Protein AF-0000000076523406 (afdb_homodimer)

Sequence (1336 aa):
MAYAMLATLPPVYGLYSSMCASFFYFFLGSSRHLSLGTLAILSLLVGGCLDRNVTQSLLFSNLSIESSSSMNDSDNIADRVFLASSLAMTVGIMQLIMGFLRLGFLTRLLSRPMLAGFTVGSSVYVGISQLFVVFGLQLKKHTGIFNAPLNFYSICANLPNANWVTLGLSVSCMAVLYVFQLFINPPLRRRIKVPVPVELLVIITSGLISQYLQLRNIYGVRVVGVVPTGFPEPTVPRLSIAGGVIGDAFVIALIGFSLSYSLASFYAYKEGYSVDPNQELVAYGITNVSSSFFTTYPVGASISRTALVVTMGGKSQIVGLVASIIVLLVVFFAGPLFYDVPNCCLSAIILVALRGMVAQLLELPILWRYSIWDFASWVVTFTATVFLDVLYGLIIGVAFSAIVVFVRSQFSKAFAIGRFDSTEFFKPNDIYTACDEDPKVKVIRYEGGLFYAGAELFASSVIDAAGFDPRSIAFRKKRLDGVVKEADAVLASKASEYNSNLLDQEDTRSSSLPLEGRYLLFLHYFKAHLEGGKYTSEGTKAPIGRGSRRGCSCACRNCKHSMSRLEAMNKKQEALNQLSNLLSSVPLTHVILDCSAWTYVDIVGATTLEALIADYNEVGIEVYLASPSRAVHKSLIRSGLLEKFDHSIVYVSVYDAYASSQQLRHQFMAYAMLATLPPVYGLYSSMCASFFYFFLGSSRHLSLGTLAILSLLVGGCLDRNVTQSLLFSNLSIESSSSMNDSDNIADRVFLASSLAMTVGIMQLIMGFLRLGFLTRLLSRPMLAGFTVGSSVYVGISQLFVVFGLQLKKHTGIFNAPLNFYSICANLPNANWVTLGLSVSCMAVLYVFQLFINPPLRRRIKVPVPVELLVIITSGLISQYLQLRNIYGVRVVGVVPTGFPEPTVPRLSIAGGVIGDAFVIALIGFSLSYSLASFYAYKEGYSVDPNQELVAYGITNVSSSFFTTYPVGASISRTALVVTMGGKSQIVGLVASIIVLLVVFFAGPLFYDVPNCCLSAIILVALRGMVAQLLELPILWRYSIWDFASWVVTFTATVFLDVLYGLIIGVAFSAIVVFVRSQFSKAFAIGRFDSTEFFKPNDIYTACDEDPKVKVIRYEGGLFYAGAELFASSVIDAAGFDPRSIAFRKKRLDGVVKEADAVLASKASEYNSNLLDQEDTRSSSLPLEGRYLLFLHYFKAHLEGGKYTSEGTKAPIGRGSRRGCSCACRNCKHSMSRLEAMNKKQEALNQLSNLLSSVPLTHVILDCSAWTYVDIVGATTLEALIADYNEVGIEVYLASPSRAVHKSLIRSGLLEKFDHSIVYVSVYDAYASSQQLRHQF

pLDDT: mean 79.84, std 20.19, range [18.28, 97.69]

Solvent-accessible surface area (backbone atoms only — not comparable to full-atom values): 68737 Å² total; per-residue (Å²): 65,50,44,17,45,51,29,69,40,65,36,61,41,24,49,47,24,25,25,37,27,15,42,47,30,50,78,46,47,69,47,39,50,63,38,41,15,66,27,65,71,54,18,40,54,48,16,54,51,46,55,59,52,49,52,47,50,51,52,54,53,57,66,66,64,88,69,82,87,70,73,47,74,62,58,59,49,52,52,47,43,47,49,35,6,22,44,6,29,50,19,8,49,51,26,34,52,36,21,75,67,55,47,42,62,59,49,34,59,58,36,67,46,28,49,40,17,38,44,34,20,46,47,51,52,52,49,53,61,36,46,36,49,30,31,49,46,91,68,86,77,60,80,60,73,39,24,51,62,50,44,50,47,52,49,65,72,43,51,87,68,38,38,65,66,35,34,51,51,17,53,50,45,35,49,52,51,50,48,37,60,68,61,47,44,60,62,42,45,74,71,38,79,64,76,75,64,59,66,58,50,50,48,52,50,45,12,50,51,28,56,73,67,37,32,49,80,73,70,64,38,60,47,64,38,89,40,77,64,50,79,66,68,75,40,85,51,57,66,82,58,39,76,83,42,46,70,58,26,51,53,49,33,50,51,35,46,38,54,29,47,51,52,34,44,49,51,23,53,73,70,37,48,82,60,57,54,31,54,40,30,34,20,52,8,49,21,22,36,62,28,9,28,41,53,9,46,61,56,23,43,32,68,70,60,21,48,50,35,49,74,63,62,48,76,39,41,61,59,36,39,53,52,19,52,52,47,50,49,39,38,55,69,42,20,74,66,46,24,39,20,40,48,24,52,35,38,25,52,53,59,61,62,40,50,69,44,52,54,49,62,68,47,50,66,56,30,54,65,50,34,65,65,52,31,45,30,18,49,51,8,20,51,35,15,42,43,49,26,61,73,54,9,50,54,50,23,41,51,47,48,50,47,51,55,52,58,63,56,37,70,46,60,33,41,46,36,10,35,33,77,88,44,86,44,71,39,48,42,90,80,39,81,63,32,52,67,54,79,40,45,46,38,33,38,40,53,34,50,36,26,53,55,23,28,65,51,38,54,52,23,44,32,58,50,70,69,54,63,43,44,49,52,37,43,53,47,52,52,36,50,48,48,35,50,52,24,48,51,50,44,53,58,49,49,58,53,51,58,63,64,48,64,69,72,79,75,83,78,74,81,78,71,76,75,77,67,61,71,67,54,61,66,62,57,66,64,59,75,71,67,74,84,78,78,77,76,75,80,74,78,79,80,82,81,85,80,86,84,78,77,80,81,72,74,75,81,83,58,76,73,67,69,46,65,67,54,24,50,49,52,28,54,52,34,50,52,51,48,51,53,54,60,66,65,52,68,54,50,35,39,36,38,36,28,62,23,42,57,42,58,39,71,55,16,48,52,47,50,49,52,51,46,50,36,34,43,68,64,66,23,48,62,32,42,13,24,56,39,70,67,36,45,51,39,41,51,52,66,39,49,47,74,76,36,67,67,80,36,58,32,78,32,60,51,56,45,51,52,51,56,51,52,53,48,71,70,97,63,48,43,17,45,50,29,70,39,63,38,61,42,24,50,46,24,26,24,36,28,15,43,46,30,49,78,47,46,68,46,38,49,63,37,41,13,65,27,64,71,54,17,41,53,48,17,53,52,46,54,57,51,50,51,49,50,50,52,56,53,57,66,67,63,86,70,83,86,70,73,49,76,62,61,58,47,52,52,46,44,46,49,34,6,21,42,7,30,48,21,8,49,50,26,33,52,36,21,75,68,55,48,41,65,59,48,34,59,58,35,68,48,28,49,42,16,38,44,35,20,46,46,51,50,53,48,54,61,36,47,35,50,30,31,51,48,90,68,86,77,60,81,60,72,39,24,51,63,52,43,51,47,50,49,67,72,45,52,86,68,38,38,64,66,36,34,50,50,17,52,50,45,36,49,51,53,50,48,37,61,70,60,45,45,62,62,41,45,74,72,38,78,62,76,74,64,60,68,58,51,49,48,51,52,44,13,50,50,28,57,74,66,36,32,49,80,74,69,65,39,59,47,64,38,90,41,77,64,48,79,65,68,76,40,84,53,56,68,82,58,40,75,83,43,46,70,58,27,49,52,49,34,51,49,35,46,40,54,29,47,51,51,33,42,48,52,22,52,74,70,36,49,80,60,57,55,31,52,42,30,37,21,52,7,49,20,22,37,62,28,8,28,41,54,8,45,59,55,23,43,33,69,70,60,20,50,49,34,48,74,62,61,50,78,38,41,60,60,36,39,53,50,18,51,52,48,50,49,39,38,56,68,42,20,73,67,47,25,40,21,40,48,24,51,36,39,23,51,52,58,61,59,41,50,68,45,51,52,48,61,68,47,49,65,56,29,54,66,50,34,65,66,52,30,44,32,18,50,51,5,21,52,34,14,41,43,48,27,62,72,54,8,50,56,49,24,42,52,47,48,50,48,50,54,51,58,64,56,37,72,45,60,31,39,46,37,11,34,32,78,88,45,88,45,70,38,49,42,89,80,39,80,62,32,52,67,54,79,40,45,46,37,36,38,39,52,34,50,35,25,52,56,22,28,65,52,35,54,52,25,44,33,58,49,69,70,54,63,43,44,48,53,37,43,51,48,52,53,34,49,49,48,34,51,52,22,47,51,51,44,54,58,49,49,56,54,52,54,65,65,45,64,70,70,77,76,85,81,74,80,80,73,76,79,75,66,63,68,67,54,62,68,61,57,68,64,56,76,73,64,73,87,74,80,76,79,77,74,82,81,81,81,81,81,89,79,83,83,75,76,79,79,71,71,72,76,86,52,74,71,65,66,45,65,66,54,24,51,49,52,29,51,52,33,50,51,51,48,53,52,54,60,66,65,54,68,54,52,35,39,36,39,37,28,61,22,41,56,42,56,39,70,55,16,48,50,47,50,48,51,52,46,50,37,34,44,69,66,66,22,47,63,35,42,13,24,56,38,71,68,37,46,52,41,41,51,51,68,41,50,48,74,76,36,68,68,78,38,57,30,78,32,59,53,58,45,50,51,51,56,51,52,55,48,71,71,96

Nearest PDB structures (foldseek):
  8opq-assembly1_B  TM=9.007E-01  e=9.356E-41  Homo sapiens
  7ch1-assembly1_B  TM=9.305E-01  e=1.773E-36  Homo sapiens
  7lgu-assembly1_A  TM=8.275E-01  e=4.853E-39  Homo sapiens
  7xuj-assembly1_B  TM=8.459E-01  e=2.419E-36  Homo sapiens
  7xuh-assembly1_A  TM=8.255E-01  e=2.026E-36  Homo sapiens

Secondary structure (DSSP, 8-state):
-HHHHHTTS-THHHHHHHHHHHHHHHHH---SS--EE--HHHHHHHHHHHHHHHHHHHHHHHHH----S---HHHHHHHHHHHHHHHHHHHHHHHHHHHHTT-GGGGGGS-HHHHHHHHHHHHHHHHHHHHHHHTT---PPP-STTHHHHHHHHHHHTGGG--HHHHHHHHHHHHHHHHIIIIIHHHHHHH-SS---HHHHHHHHHHHHHHHHTHHHHH---B------SPPPP----GGGGGGGHHHHHHHHHHHHHHHHHHHHHHHHHTT----HHHHHHHHHHHHHHHHTTT----EE-HHHHHHHHHTT--STHHHHHHHHHHHHHHHHSGGGGTT-BHHHHHHHHHHHTHHHHGGGGHHHHHHHH-HHHHHHHHHHHHHHHHH-HHHHHHHHHHHHHHHHHHHHH----EEEEEETTSS-EEETTT-TTEEPPSSEEEEE--EEE-TTTHHHHHHHHHHHHTS-HHHHHHHHHHHHHHHHHHHHHHHHHHHHHHHHTTS----------GGGHHHHHHHHHHHTTS-------------------------S-------HHHHHHHHHHHHHHHHHHHHT---SEEEEE-TTEEEE-HHHHHHHHHHHHHHHHTT-EEEEE---HHHHHHHHHTTHHHHS-GGGEESSHHHHHHHHHHHHHH-/-HHHHHTTS-THHHHHHHHHHHHHHHHH---SS--EE--HHHHHHHHHHHHHHHHHHHHHHHHH----S---HHHHHHHHHHHHHHHHHHHHHHHHHHHHTT-GGGGGGS-HHHHHHHHHHHHHHHHHHHHHHHTT---PPP-STTHHHHHHHHHHHTGGG--HHHHHHHHHHHHHHHHIIIIIHHHHHHH-SS---HHHHHHHHHHHHHHHHTHHHHH---B------SPPPP----GGGGGGGHHHHHHHHHHHHHHHHHHHHHHHHHTT----HHHHHHHHHHHHHHHHTTT----EE-HHHHHHHHHTT--STHHHHHHHHHHHHHHHHSGGGGTT-BHHHHHHHHHHHTHHHHGGGGGHHHHHHH-HHHHHHHHHHHHHHHHH-HHHHHHHHHHHHHHHHHHHHH----EEEEEETTSS-EEETTT-TTEE--SSEEEEE--EEE-TTTHHHHHHHHHHHHTS-HHHHHHHHHHHHHHHHHHHHHHHHHHHHHHHHHTT----------GGGGGTHHHHHHHHTTS-------------------------S-------HHHHHHHHHHHHHHHHHHHHT---SEEEEE-TTEEEE-HHHHHHHHHHHHHHHHTT-EEEEE---HHHHHHHHHHTHHHHS-GGGEESSHHHHHHHHHHHHHH-

Organism: Hydatigena taeniaeformis (NCBI:txid6205)

Structure (mmCIF, N/CA/C/O backbone):
data_AF-0000000076523406-model_v1
#
loop_
_entity.id
_entity.type
_entity.pdbx_description
1 polymer 'STAS domain-containing protein'
#
loop_
_atom_site.group_PDB
_atom_site.id
_atom_site.type_symbol
_atom_site.label_atom_id
_atom_site.label_alt_id
_atom_site.label_comp_id
_atom_site.label_asym_id
_atom_site.label_entity_id
_atom_site.label_seq_id
_atom_site.pdbx_PDB_ins_code
_atom_site.Cartn_x
_atom_site.Cartn_y
_atom_site.Cartn_z
_atom_site.occupancy
_atom_site.B_iso_or_equiv
_atom_site.auth_seq_id
_atom_site.auth_comp_id
_atom_site.auth_asym_id
_atom_site.auth_atom_id
_atom_site.pdbx_PDB_model_num
ATOM 1 N N . MET A 1 1 ? 17.922 -31.516 -13.258 1 82 1 MET A N 1
ATOM 2 C CA . MET A 1 1 ? 19.266 -31.188 -13.719 1 82 1 MET A CA 1
ATOM 3 C C . MET A 1 1 ? 19.266 -29.859 -14.484 1 82 1 MET A C 1
ATOM 5 O O . MET A 1 1 ? 20.094 -28.984 -14.219 1 82 1 MET A O 1
ATOM 9 N N . ALA A 1 2 ? 18.297 -29.719 -15.312 1 83.44 2 ALA A N 1
ATOM 10 C CA . ALA A 1 2 ? 18.234 -28.5 -16.109 1 83.44 2 ALA A CA 1
ATOM 11 C C . ALA A 1 2 ? 18.031 -27.281 -15.227 1 83.44 2 ALA A C 1
ATOM 13 O O . ALA A 1 2 ? 18.656 -26.234 -15.453 1 83.44 2 ALA A O 1
ATOM 14 N N . TYR A 1 3 ? 17.281 -27.359 -14.242 1 89.69 3 TYR A N 1
ATOM 15 C CA . TYR A 1 3 ? 16.969 -26.219 -13.391 1 89.69 3 TYR A CA 1
ATOM 16 C C . TYR A 1 3 ? 18.141 -25.875 -12.477 1 89.69 3 TYR A C 1
ATOM 18 O O . TYR A 1 3 ? 18.297 -24.734 -12.055 1 89.69 3 TYR A O 1
ATOM 26 N N . ALA A 1 4 ? 18.953 -26.828 -12.172 1 90.81 4 ALA A N 1
ATOM 27 C CA . ALA A 1 4 ? 20.172 -26.531 -11.422 1 90.81 4 ALA A CA 1
ATOM 28 C C . ALA A 1 4 ? 21.109 -25.625 -12.227 1 90.81 4 ALA A C 1
ATOM 30 O O . ALA A 1 4 ? 21.781 -24.766 -11.656 1 90.81 4 ALA A O 1
ATOM 31 N N . MET A 1 5 ? 21.125 -25.906 -13.484 1 87.31 5 MET A N 1
ATOM 32 C CA . MET A 1 5 ? 21.938 -25.047 -14.344 1 87.31 5 MET A CA 1
ATOM 33 C C . MET A 1 5 ? 21.406 -23.625 -14.344 1 87.31 5 MET A C 1
ATOM 35 O O . MET A 1 5 ? 22.172 -22.672 -14.391 1 87.31 5 MET A O 1
ATOM 39 N N . LEU A 1 6 ? 20.141 -23.531 -14.273 1 87.31 6 LEU A N 1
ATOM 40 C CA . LEU A 1 6 ? 19.516 -22.219 -14.18 1 87.31 6 LEU A CA 1
ATOM 41 C C . LEU A 1 6 ? 19.891 -21.531 -12.875 1 87.31 6 LEU A C 1
ATOM 43 O O . LEU A 1 6 ? 19.984 -20.297 -12.828 1 87.31 6 LEU A O 1
ATOM 47 N N . ALA A 1 7 ? 20.125 -22.297 -11.898 1 92.19 7 ALA A N 1
ATOM 48 C CA . ALA A 1 7 ? 20.578 -21.781 -10.602 1 92.19 7 ALA A CA 1
ATOM 49 C C . ALA A 1 7 ? 22.094 -21.578 -10.594 1 92.19 7 ALA A C 1
ATOM 51 O O . ALA A 1 7 ? 22.672 -21.25 -9.555 1 92.19 7 ALA A O 1
ATOM 52 N N . THR A 1 8 ? 22.75 -21.875 -11.75 1 88.81 8 THR A N 1
ATOM 53 C CA . THR A 1 8 ? 24.188 -21.75 -11.945 1 88.81 8 THR A CA 1
ATOM 54 C C . THR A 1 8 ? 24.938 -22.734 -11.055 1 88.81 8 THR A C 1
ATOM 56 O O . THR A 1 8 ? 25.984 -22.406 -10.492 1 88.81 8 THR A O 1
ATOM 59 N N . LEU A 1 9 ? 24.344 -23.875 -10.852 1 90.88 9 LEU A N 1
ATOM 60 C CA . LEU A 1 9 ? 24.938 -24.984 -10.125 1 90.88 9 LEU A CA 1
ATOM 61 C C . LEU A 1 9 ? 25.109 -26.188 -11.039 1 90.88 9 LEU A C 1
ATOM 63 O O . LEU A 1 9 ? 24.453 -26.297 -12.078 1 90.88 9 LEU A O 1
ATOM 67 N N . PRO A 1 10 ? 26.031 -27.047 -10.672 1 88.75 10 PRO A N 1
ATOM 68 C CA . PRO A 1 10 ? 26.125 -28.281 -11.453 1 88.75 10 PRO A CA 1
ATOM 69 C C . PRO A 1 10 ? 24.812 -29.078 -11.438 1 88.75 10 PRO A C 1
ATOM 71 O O . PRO A 1 10 ? 24.109 -29.094 -10.43 1 88.75 10 PRO A O 1
ATOM 74 N N . PRO A 1 11 ? 24.453 -29.703 -12.484 1 88.56 11 PRO A N 1
ATOM 75 C CA . PRO A 1 11 ? 23.156 -30.359 -12.688 1 88.56 11 PRO A CA 1
ATOM 76 C C . PRO A 1 11 ? 22.844 -31.391 -11.602 1 88.56 11 PRO A C 1
ATOM 78 O O . PRO A 1 11 ? 21.672 -31.641 -11.297 1 88.56 11 PRO A O 1
ATOM 81 N N . VAL A 1 12 ? 23.844 -31.938 -10.961 1 87.94 12 VAL A N 1
ATOM 82 C CA . VAL A 1 12 ? 23.625 -33 -9.984 1 87.94 12 VAL A CA 1
ATOM 83 C C . VAL A 1 12 ? 22.875 -32.438 -8.781 1 87.94 12 VAL A C 1
ATOM 85 O O . VAL A 1 12 ? 22.094 -33.156 -8.141 1 87.94 12 VAL A O 1
ATOM 88 N N . TYR A 1 13 ? 23.031 -31.234 -8.516 1 91.25 13 TYR A N 1
ATOM 89 C CA . TYR A 1 13 ? 22.391 -30.625 -7.348 1 91.25 13 TYR A CA 1
ATOM 90 C C . TYR A 1 13 ? 20.906 -30.453 -7.566 1 91.25 13 TYR A C 1
ATOM 92 O O . TYR A 1 13 ? 20.141 -30.281 -6.609 1 91.25 13 TYR A O 1
ATOM 100 N N . GLY A 1 14 ? 20.484 -30.453 -8.82 1 91.94 14 GLY A N 1
ATOM 101 C CA . GLY A 1 14 ? 19.062 -30.531 -9.109 1 91.94 14 GLY A CA 1
ATOM 102 C C . GLY A 1 14 ? 18.422 -31.844 -8.672 1 91.94 14 GLY A C 1
ATOM 103 O O . GLY A 1 14 ? 17.297 -31.859 -8.156 1 91.94 14 GLY A O 1
ATOM 104 N N . LEU A 1 15 ? 19.219 -32.906 -8.859 1 90.06 15 LEU A N 1
ATOM 105 C CA . LEU A 1 15 ? 18.734 -34.219 -8.461 1 90.06 15 LEU A CA 1
ATOM 106 C C . LEU A 1 15 ? 18.672 -34.344 -6.938 1 90.06 15 LEU A C 1
ATOM 108 O O . LEU A 1 15 ? 17.688 -34.844 -6.391 1 90.06 15 LEU A O 1
ATOM 112 N N . TYR A 1 16 ? 19.734 -33.781 -6.309 1 92.56 16 TYR A N 1
ATOM 113 C CA . TYR A 1 16 ? 19.75 -33.812 -4.848 1 92.56 16 TYR A CA 1
ATOM 114 C C . TYR A 1 16 ? 18.562 -33.031 -4.277 1 92.56 16 TYR A C 1
ATOM 116 O O . TYR A 1 16 ? 17.906 -33.5 -3.346 1 92.56 16 TYR A O 1
ATOM 124 N N . SER A 1 17 ? 18.312 -31.922 -4.859 1 94.81 17 SER A N 1
ATOM 125 C CA . SER A 1 17 ? 17.25 -31.047 -4.359 1 94.81 17 SER A CA 1
ATOM 126 C C . SER A 1 17 ? 15.875 -31.672 -4.555 1 94.81 17 SER A C 1
ATOM 128 O O . SER A 1 17 ? 15.023 -31.594 -3.662 1 94.81 17 SER A O 1
ATOM 130 N N . SER A 1 18 ? 15.641 -32.219 -5.699 1 93.75 18 SER A N 1
ATOM 131 C CA . SER A 1 18 ? 14.344 -32.844 -5.973 1 93.75 18 SER A CA 1
ATOM 132 C C . SER A 1 18 ? 14.125 -34.094 -5.105 1 93.75 18 SER A C 1
ATOM 134 O O . SER A 1 18 ? 13.016 -34.312 -4.625 1 93.75 18 SER A O 1
ATOM 136 N N . MET A 1 19 ? 15.18 -34.844 -4.926 1 93.44 19 MET A N 1
ATOM 137 C CA . MET A 1 19 ? 15.102 -36.062 -4.105 1 93.44 19 MET A CA 1
ATOM 138 C C . MET A 1 19 ? 14.789 -35.688 -2.654 1 93.44 19 MET A C 1
ATOM 140 O O . MET A 1 19 ? 13.859 -36.281 -2.066 1 93.44 19 MET A O 1
ATOM 144 N N . CYS A 1 20 ? 15.508 -34.812 -2.121 1 94.25 20 CYS A N 1
ATOM 145 C CA . CYS A 1 20 ? 15.328 -34.438 -0.722 1 94.25 20 CYS A CA 1
ATOM 146 C C . CYS A 1 20 ? 13.992 -33.75 -0.503 1 94.25 20 CYS A C 1
ATOM 148 O O . CYS A 1 20 ? 13.336 -33.969 0.517 1 94.25 20 CYS A O 1
ATOM 150 N N . ALA A 1 21 ? 13.602 -32.906 -1.453 1 94.75 21 ALA A N 1
ATOM 151 C CA . ALA A 1 21 ? 12.352 -32.188 -1.326 1 94.75 21 ALA A CA 1
ATOM 152 C C . ALA A 1 21 ? 11.156 -33.125 -1.219 1 94.75 21 ALA A C 1
ATOM 154 O O . ALA A 1 21 ? 10.328 -32.969 -0.319 1 94.75 21 ALA A O 1
ATOM 155 N N . SER A 1 22 ? 11.078 -34.031 -2.137 1 94.44 22 SER A N 1
ATOM 156 C CA . SER A 1 22 ? 9.969 -35 -2.145 1 94.44 22 SER A CA 1
ATOM 157 C C . SER A 1 22 ? 10.008 -35.875 -0.911 1 94.44 22 SER A C 1
ATOM 159 O O . SER A 1 22 ? 8.961 -36.25 -0.366 1 94.44 22 SER A O 1
ATOM 161 N N . PHE A 1 23 ? 11.172 -36.188 -0.493 1 94.44 23 PHE A N 1
ATOM 162 C CA . PHE A 1 23 ? 11.336 -37.062 0.654 1 94.44 23 PHE A CA 1
ATOM 163 C C . PHE A 1 23 ? 10.836 -36.406 1.929 1 94.44 23 PHE A C 1
ATOM 165 O O . PHE A 1 23 ? 10.023 -37 2.658 1 94.44 23 PHE A O 1
ATOM 172 N N . PHE A 1 24 ? 11.273 -35.281 2.213 1 95.19 24 PHE A N 1
ATOM 173 C CA . PHE A 1 24 ? 10.93 -34.625 3.463 1 95.19 24 PHE A CA 1
ATOM 174 C C . PHE A 1 24 ? 9.484 -34.125 3.436 1 95.19 24 PHE A C 1
ATOM 176 O O . PHE A 1 24 ? 8.812 -34.094 4.469 1 95.19 24 PHE A O 1
ATOM 183 N N . TYR A 1 25 ? 8.992 -33.719 2.266 1 95.69 25 TYR A N 1
ATOM 184 C CA . TYR A 1 25 ? 7.609 -33.25 2.154 1 95.69 25 TYR A CA 1
ATOM 185 C C . TYR A 1 25 ? 6.637 -34.375 2.457 1 95.69 25 TYR A C 1
ATOM 187 O O . TYR A 1 25 ? 5.523 -34.156 2.93 1 95.69 25 TYR A O 1
ATOM 195 N N . PHE A 1 26 ? 7.035 -35.562 2.262 1 94.25 26 PHE A N 1
ATOM 196 C CA . PHE A 1 26 ? 6.211 -36.75 2.52 1 94.25 26 PHE A CA 1
ATOM 197 C C . PHE A 1 26 ? 5.789 -36.781 3.982 1 94.25 26 PHE A C 1
ATOM 199 O O . PHE A 1 26 ? 4.652 -37.156 4.293 1 94.25 26 PHE A O 1
ATOM 206 N N . PHE A 1 27 ? 6.547 -36.344 4.871 1 92.31 27 PHE A N 1
ATOM 207 C CA . PHE A 1 27 ? 6.281 -36.469 6.297 1 92.31 27 PHE A CA 1
ATOM 208 C C . PHE A 1 27 ? 5.391 -35.344 6.789 1 92.31 27 PHE A C 1
ATOM 210 O O . PHE A 1 27 ? 4.633 -35.5 7.746 1 92.31 27 PHE A O 1
ATOM 217 N N . LEU A 1 28 ? 5.477 -34.219 6.121 1 90.75 28 LEU A N 1
ATOM 218 C CA . LEU A 1 28 ? 4.895 -33.031 6.762 1 90.75 28 LEU A CA 1
ATOM 219 C C . LEU A 1 28 ? 3.854 -32.406 5.855 1 90.75 28 LEU A C 1
ATOM 221 O O . LEU A 1 28 ? 3.09 -31.531 6.301 1 90.75 28 LEU A O 1
ATOM 225 N N . GLY A 1 29 ? 3.812 -32.781 4.629 1 90.5 29 GLY A N 1
ATOM 226 C CA . GLY A 1 29 ? 2.918 -32.125 3.686 1 90.5 29 GLY A CA 1
ATOM 227 C C . GLY A 1 29 ? 1.456 -32.469 3.926 1 90.5 29 GLY A C 1
ATOM 228 O O . GLY A 1 29 ? 1.125 -33.562 4.359 1 90.5 29 GLY A O 1
ATOM 229 N N . SER A 1 30 ? 0.594 -31.484 3.701 1 91.19 30 SER A N 1
ATOM 230 C CA . SER A 1 30 ? -0.842 -31.688 3.854 1 91.19 30 SER A CA 1
ATOM 231 C C . SER A 1 30 ? -1.504 -31.984 2.514 1 91.19 30 SER A C 1
ATOM 233 O O . SER A 1 30 ? -2.609 -32.531 2.469 1 91.19 30 SER A O 1
ATOM 235 N N . SER A 1 31 ? -0.835 -31.672 1.467 1 94.25 31 SER A N 1
ATOM 236 C CA . SER A 1 31 ? -1.389 -31.953 0.147 1 94.25 31 SER A CA 1
ATOM 237 C C . SER A 1 31 ? -1.097 -33.375 -0.275 1 94.25 31 SER A C 1
ATOM 239 O O . SER A 1 31 ? 0.016 -33.875 -0.081 1 94.25 31 SER A O 1
ATOM 241 N N . ARG A 1 32 ? -2.029 -34 -0.816 1 92.94 32 ARG A N 1
ATOM 242 C CA . ARG A 1 32 ? -1.898 -35.406 -1.237 1 92.94 32 ARG A CA 1
ATOM 243 C C . ARG A 1 32 ? -1.314 -35.5 -2.643 1 92.94 32 ARG A C 1
ATOM 245 O O . ARG A 1 32 ? -0.816 -36.531 -3.043 1 92.94 32 ARG A O 1
ATOM 252 N N . HIS A 1 33 ? -1.314 -34.438 -3.334 1 92.5 33 HIS A N 1
ATOM 253 C CA . HIS A 1 33 ? -1.003 -34.5 -4.758 1 92.5 33 HIS A CA 1
ATOM 254 C C . HIS A 1 33 ? 0.219 -33.656 -5.098 1 92.5 33 HIS A C 1
ATOM 256 O O . HIS A 1 33 ? 0.82 -33.812 -6.16 1 92.5 33 HIS A O 1
ATOM 262 N N . LEU A 1 34 ? 0.665 -32.812 -4.188 1 94 34 LEU A N 1
ATOM 263 C CA . LEU A 1 34 ? 1.694 -31.812 -4.484 1 94 34 LEU A CA 1
ATOM 264 C C . LEU A 1 34 ? 3.055 -32.5 -4.656 1 94 34 LEU A C 1
ATOM 266 O O . LEU A 1 34 ? 3.449 -33.312 -3.842 1 94 34 LEU A O 1
ATOM 270 N N . SER A 1 35 ? 3.717 -32.156 -5.711 1 92.94 35 SER A N 1
ATOM 271 C CA . SER A 1 35 ? 5.074 -32.625 -5.953 1 92.94 35 SER A CA 1
ATOM 272 C C . SER A 1 35 ? 6.094 -31.516 -5.77 1 92.94 35 SER A C 1
ATOM 274 O O . SER A 1 35 ? 6.172 -30.594 -6.59 1 92.94 35 SER A O 1
ATOM 276 N N . LEU A 1 36 ? 6.898 -31.609 -4.75 1 94.25 36 LEU A N 1
ATOM 277 C CA . LEU A 1 36 ? 7.91 -30.609 -4.445 1 94.25 36 LEU A CA 1
ATOM 278 C C . LEU A 1 36 ? 9.25 -30.969 -5.086 1 94.25 36 LEU A C 1
ATOM 280 O O . LEU A 1 36 ? 9.641 -32.125 -5.094 1 94.25 36 LEU A O 1
ATOM 284 N N . GLY A 1 37 ? 9.93 -30.094 -5.648 1 94 37 GLY A N 1
ATOM 285 C CA . GLY A 1 37 ? 11.227 -30.219 -6.289 1 94 37 GLY A CA 1
ATOM 286 C C . GLY A 1 37 ? 11.766 -28.891 -6.812 1 94 37 GLY A C 1
ATOM 287 O O . GLY A 1 37 ? 11.523 -27.844 -6.215 1 94 37 GLY A O 1
ATOM 288 N N . THR A 1 38 ? 12.531 -29 -7.816 1 93.25 38 THR A N 1
ATOM 289 C CA . THR A 1 38 ? 13.109 -27.797 -8.398 1 93.25 38 THR A CA 1
ATOM 290 C C . THR A 1 38 ? 12.094 -27.078 -9.289 1 93.25 38 THR A C 1
ATOM 292 O O . THR A 1 38 ? 11.219 -27.719 -9.883 1 93.25 38 THR A O 1
ATOM 295 N N . LEU A 1 39 ? 12.148 -25.859 -9.289 1 91.31 39 LEU A N 1
ATOM 296 C CA . LEU A 1 39 ? 11.258 -25 -10.047 1 91.31 39 LEU A CA 1
ATOM 297 C C . LEU A 1 39 ? 12.055 -23.922 -10.789 1 91.31 39 LEU A C 1
ATOM 299 O O . LEU A 1 39 ? 13.008 -23.359 -10.242 1 91.31 39 LEU A O 1
ATOM 303 N N . ALA A 1 40 ? 11.609 -23.688 -11.984 1 87.31 40 ALA A N 1
ATOM 304 C CA . ALA A 1 40 ? 12.359 -22.781 -12.859 1 87.31 40 ALA A CA 1
ATOM 305 C C . ALA A 1 40 ? 12.516 -21.406 -12.219 1 87.31 40 ALA A C 1
ATOM 307 O O . ALA A 1 40 ? 13.625 -20.875 -12.141 1 87.31 40 ALA A O 1
ATOM 308 N N . ILE A 1 41 ? 11.438 -20.844 -11.773 1 87.62 41 ILE A N 1
ATOM 309 C CA . ILE A 1 41 ? 11.453 -19.469 -11.25 1 87.62 41 ILE A CA 1
ATOM 310 C C . ILE A 1 41 ? 12.336 -19.422 -10 1 87.62 41 ILE A C 1
ATOM 312 O O . ILE A 1 41 ? 13.109 -18.469 -9.828 1 87.62 41 ILE A O 1
ATOM 316 N N . LEU A 1 42 ? 12.266 -20.359 -9.125 1 93.88 42 LEU A N 1
ATOM 317 C CA . LEU A 1 42 ? 13.086 -20.375 -7.918 1 93.88 42 LEU A CA 1
ATOM 318 C C . LEU A 1 42 ? 14.562 -20.562 -8.266 1 93.88 42 LEU A C 1
ATOM 320 O O . LEU A 1 42 ? 15.43 -19.938 -7.652 1 93.88 42 LEU A O 1
ATOM 324 N N . SER A 1 43 ? 14.82 -21.391 -9.25 1 94.25 43 SER A N 1
ATOM 325 C CA . SER A 1 43 ? 16.203 -21.594 -9.688 1 94.25 43 SER A CA 1
ATOM 326 C C . SER A 1 43 ? 16.812 -20.312 -10.25 1 94.25 43 SER A C 1
ATOM 328 O O . SER A 1 43 ? 17.984 -20.031 -10.008 1 94.25 43 SER A O 1
ATOM 330 N N . LEU A 1 44 ? 16 -19.688 -10.945 1 88.75 44 LEU A N 1
ATOM 331 C CA . LEU A 1 44 ? 16.453 -18.406 -11.492 1 88.75 44 LEU A CA 1
ATOM 332 C C . LEU A 1 44 ? 16.797 -17.438 -10.383 1 88.75 44 LEU A C 1
ATOM 334 O O . LEU A 1 44 ? 17.812 -16.734 -10.445 1 88.75 44 LEU A O 1
ATOM 338 N N . LEU A 1 45 ? 15.93 -17.344 -9.414 1 91.38 45 LEU A N 1
ATOM 339 C CA . LEU A 1 45 ? 16.141 -16.438 -8.289 1 91.38 45 LEU A CA 1
ATOM 340 C C . LEU A 1 45 ? 17.406 -16.828 -7.512 1 91.38 45 LEU A C 1
ATOM 342 O O . LEU A 1 45 ? 18.172 -15.953 -7.102 1 91.38 45 LEU A O 1
ATOM 346 N N . VAL A 1 46 ? 17.594 -18.062 -7.363 1 94.38 46 VAL A N 1
ATOM 347 C CA . VAL A 1 46 ? 18.781 -18.562 -6.684 1 94.38 46 VAL A CA 1
ATOM 348 C C . VAL A 1 46 ? 20.031 -18.203 -7.492 1 94.38 46 VAL A C 1
ATOM 350 O O . VAL A 1 46 ? 21.016 -17.703 -6.938 1 94.38 46 VAL A O 1
ATOM 353 N N . GLY A 1 47 ? 19.969 -18.484 -8.758 1 90.88 47 GLY A N 1
ATOM 354 C CA . GLY A 1 47 ? 21.078 -18.141 -9.625 1 90.88 47 GLY A CA 1
ATOM 355 C C . GLY A 1 47 ? 21.453 -16.672 -9.57 1 90.88 47 GLY A C 1
ATOM 356 O O . GLY A 1 47 ? 22.641 -16.328 -9.523 1 90.88 47 GLY A O 1
ATOM 357 N N . GLY A 1 48 ? 20.469 -15.836 -9.609 1 86.75 48 GLY A N 1
ATOM 358 C CA . GLY A 1 48 ? 20.719 -14.406 -9.5 1 86.75 48 GLY A CA 1
ATOM 359 C C . GLY A 1 48 ? 21.375 -14.016 -8.195 1 86.75 48 GLY A C 1
ATOM 360 O O . GLY A 1 48 ? 22.25 -13.156 -8.172 1 86.75 48 GLY A O 1
ATOM 361 N N . CYS A 1 49 ? 20.922 -14.594 -7.168 1 89.75 49 CYS A N 1
ATOM 362 C CA . CYS A 1 49 ? 21.484 -14.328 -5.852 1 89.75 49 CYS A CA 1
ATOM 363 C C . CYS A 1 49 ? 22.953 -14.766 -5.801 1 89.75 49 CYS A C 1
ATOM 365 O O . CYS A 1 49 ? 23.797 -14.031 -5.301 1 89.75 49 CYS A O 1
ATOM 367 N N . LEU A 1 50 ? 23.266 -15.945 -6.352 1 91 50 LEU A N 1
ATOM 368 C CA . LEU A 1 50 ? 24.625 -16.484 -6.34 1 91 50 LEU A CA 1
ATOM 369 C C . LEU A 1 50 ? 25.547 -15.641 -7.207 1 91 50 LEU A C 1
ATOM 371 O O . LEU A 1 50 ? 26.688 -15.375 -6.82 1 91 50 LEU A O 1
ATOM 375 N N . ASP A 1 51 ? 25.031 -15.25 -8.32 1 85.31 51 ASP A N 1
ATOM 376 C CA . ASP A 1 51 ? 25.844 -14.445 -9.234 1 85.31 51 ASP A CA 1
ATOM 377 C C . ASP A 1 51 ? 26.219 -13.109 -8.602 1 85.31 51 ASP A C 1
ATOM 379 O O . ASP A 1 51 ? 27.344 -12.633 -8.789 1 85.31 51 ASP A O 1
ATOM 383 N N . ARG A 1 52 ? 25.391 -12.5 -7.898 1 81.88 52 ARG A N 1
ATOM 384 C CA . ARG A 1 52 ? 25.641 -11.203 -7.285 1 81.88 52 ARG A CA 1
ATOM 385 C C . ARG A 1 52 ? 26.594 -11.328 -6.102 1 81.88 52 ARG A C 1
ATOM 387 O O . ARG A 1 52 ? 27.453 -10.469 -5.898 1 81.88 52 ARG A O 1
ATOM 394 N N . ASN A 1 53 ? 26.484 -12.359 -5.344 1 82.62 53 ASN A N 1
ATOM 395 C CA . ASN A 1 53 ? 27.234 -12.484 -4.098 1 82.62 53 ASN A CA 1
ATOM 396 C C . ASN A 1 53 ? 28.594 -13.125 -4.324 1 82.62 53 ASN A C 1
ATOM 398 O O . ASN A 1 53 ? 29.562 -12.844 -3.598 1 82.62 53 ASN A O 1
ATOM 402 N N . VAL A 1 54 ? 28.719 -14.078 -5.223 1 76.31 54 VAL A N 1
ATOM 403 C CA . VAL A 1 54 ? 30 -14.727 -5.488 1 76.31 54 VAL A CA 1
ATOM 404 C C . VAL A 1 54 ? 30.922 -13.766 -6.254 1 76.31 54 VAL A C 1
ATOM 406 O O . VAL A 1 54 ? 32.125 -13.719 -6.004 1 76.31 54 VAL A O 1
ATOM 409 N N . THR A 1 55 ? 30.344 -13.055 -7.207 1 60.91 55 THR A N 1
ATOM 410 C CA . THR A 1 55 ? 31.141 -12.07 -7.934 1 60.91 55 THR A CA 1
ATOM 411 C C . THR A 1 55 ? 31.703 -11.016 -6.98 1 60.91 55 THR A C 1
ATOM 413 O O . THR A 1 55 ? 32.844 -10.609 -7.105 1 60.91 55 THR A O 1
ATOM 416 N N . GLN A 1 56 ? 30.922 -10.672 -6.055 1 53.78 56 GLN A N 1
ATOM 417 C CA . GLN A 1 56 ? 31.359 -9.656 -5.102 1 53.78 56 GLN A CA 1
ATOM 418 C C . GLN A 1 56 ? 32.469 -10.203 -4.191 1 53.78 56 GLN A C 1
ATOM 420 O O . GLN A 1 56 ? 33.406 -9.492 -3.855 1 53.78 56 GLN A O 1
ATOM 425 N N . SER A 1 57 ? 32.281 -11.477 -3.801 1 50.75 57 SER A N 1
ATOM 426 C CA . SER A 1 57 ? 33.312 -12.07 -2.953 1 50.75 57 SER A CA 1
ATOM 427 C C . SER A 1 57 ? 34.625 -12.242 -3.711 1 50.75 57 SER A C 1
ATOM 429 O O . SER A 1 57 ? 35.688 -12.039 -3.148 1 50.75 57 SER A O 1
ATOM 431 N N . LEU A 1 58 ? 34.469 -12.602 -5.016 1 46.12 58 LEU A N 1
ATOM 432 C CA . LEU A 1 58 ? 35.656 -12.719 -5.828 1 46.12 58 LEU A CA 1
ATOM 433 C C . LEU A 1 58 ? 36.312 -11.359 -6.027 1 46.12 58 LEU A C 1
ATOM 435 O O . LEU A 1 58 ? 37.531 -11.25 -6.078 1 46.12 58 LEU A O 1
ATOM 439 N N . LEU A 1 59 ? 35.438 -10.391 -6.16 1 42.5 59 LEU A N 1
ATOM 440 C CA . LEU A 1 59 ? 36 -9.047 -6.285 1 42.5 59 LEU A CA 1
ATOM 441 C C . LEU A 1 59 ? 36.719 -8.633 -5.004 1 42.5 59 LEU A C 1
ATOM 443 O O . LEU A 1 59 ? 37.75 -7.969 -5.055 1 42.5 59 LEU A O 1
ATOM 447 N N . PHE A 1 60 ? 36.156 -8.93 -3.932 1 41.06 60 PHE A N 1
ATOM 448 C CA . PHE A 1 60 ? 36.844 -8.555 -2.697 1 41.06 60 PHE A CA 1
ATOM 449 C C . PHE A 1 60 ? 38.094 -9.391 -2.498 1 41.06 60 PHE A C 1
ATOM 451 O O . PHE A 1 60 ? 39.094 -8.898 -1.95 1 41.06 60 PHE A O 1
ATOM 458 N N . SER A 1 61 ? 38.031 -10.633 -2.791 1 38.66 61 SER A N 1
ATOM 459 C CA . SER A 1 61 ? 39.281 -11.398 -2.668 1 38.66 61 SER A CA 1
ATOM 460 C C . SER A 1 61 ? 40.344 -10.922 -3.658 1 38.66 61 SER A C 1
ATOM 462 O O . SER A 1 61 ? 41.531 -11.125 -3.445 1 38.66 61 SER A O 1
ATOM 464 N N . ASN A 1 62 ? 39.906 -10.492 -4.805 1 35.59 62 ASN A N 1
ATOM 465 C CA . ASN A 1 62 ? 40.938 -10.023 -5.723 1 35.59 62 ASN A CA 1
ATOM 466 C C . ASN A 1 62 ? 41.594 -8.758 -5.207 1 35.59 62 ASN A C 1
ATOM 468 O O . ASN A 1 62 ? 42.562 -8.273 -5.801 1 35.59 62 ASN A O 1
ATOM 472 N N . LEU A 1 63 ? 40.938 -7.875 -4.391 1 34.62 63 LEU A N 1
ATOM 473 C CA . LEU A 1 63 ? 41.719 -6.73 -3.932 1 34.62 63 LEU A CA 1
ATOM 474 C C . LEU A 1 63 ? 42.906 -7.191 -3.092 1 34.62 63 LEU A C 1
ATOM 476 O O . LEU A 1 63 ? 43.875 -6.438 -2.906 1 34.62 63 LEU A O 1
ATOM 480 N N . SER A 1 64 ? 42.844 -7.992 -2.104 1 32.06 64 SER A N 1
ATOM 481 C CA . SER A 1 64 ? 44.094 -8.273 -1.427 1 32.06 64 SER A CA 1
ATOM 482 C C . SER A 1 64 ? 45.094 -8.938 -2.371 1 32.06 64 SER A C 1
ATOM 484 O O . SER A 1 64 ? 46.25 -8.547 -2.418 1 32.06 64 SER A O 1
ATOM 486 N N . ILE A 1 65 ? 45.375 -10.312 -2.318 1 29.64 65 ILE A N 1
ATOM 487 C CA . ILE A 1 65 ? 46.562 -11.008 -2.828 1 29.64 65 ILE A CA 1
ATOM 488 C C . ILE A 1 65 ? 46.625 -10.883 -4.348 1 29.64 65 ILE A C 1
ATOM 490 O O . ILE A 1 65 ? 45.625 -11.141 -5.035 1 29.64 65 ILE A O 1
ATOM 494 N N . GLU A 1 66 ? 47.656 -10.117 -5.008 1 30.58 66 GLU A N 1
ATOM 495 C CA . GLU A 1 66 ? 48.344 -10.133 -6.293 1 30.58 66 GLU A CA 1
ATOM 496 C C . GLU A 1 66 ? 48.156 -11.484 -6.988 1 30.58 66 GLU A C 1
ATOM 498 O O . GLU A 1 66 ? 48.5 -11.625 -8.164 1 30.58 66 GLU A O 1
ATOM 503 N N . SER A 1 67 ? 48.594 -12.633 -6.195 1 30.5 67 SER A N 1
ATOM 504 C CA . SER A 1 67 ? 49.062 -13.828 -6.875 1 30.5 67 SER A CA 1
ATOM 505 C C . SER A 1 67 ? 48.031 -14.367 -7.867 1 30.5 67 SER A C 1
ATOM 507 O O . SER A 1 67 ? 46.906 -13.93 -7.867 1 30.5 67 SER A O 1
ATOM 509 N N . SER A 1 68 ? 48.031 -15.828 -8.016 1 31.45 68 SER A N 1
ATOM 510 C CA . SER A 1 68 ? 47.75 -16.75 -9.109 1 31.45 68 SER A CA 1
ATOM 511 C C . SER A 1 68 ? 46.312 -16.641 -9.586 1 31.45 68 SER A C 1
ATOM 513 O O . SER A 1 68 ? 45.375 -16.578 -8.773 1 31.45 68 SER A O 1
ATOM 515 N N . SER A 1 69 ? 46 -16.078 -10.727 1 36.38 69 SER A N 1
ATOM 516 C CA . SER A 1 69 ? 45 -15.992 -11.805 1 36.38 69 SER A CA 1
ATOM 517 C C . SER A 1 69 ? 43.969 -17.109 -11.703 1 36.38 69 SER A C 1
ATOM 519 O O . SER A 1 69 ? 42.938 -17.047 -12.344 1 36.38 69 SER A O 1
ATOM 521 N N . SER A 1 70 ? 44.5 -18.406 -11.578 1 36.16 70 SER A N 1
ATOM 522 C CA . SER A 1 70 ? 43.781 -19.641 -11.844 1 36.16 70 SER A CA 1
ATOM 523 C C . SER A 1 70 ? 42.688 -19.859 -10.789 1 36.16 70 SER A C 1
ATOM 525 O O . SER A 1 70 ? 42.875 -20.641 -9.859 1 36.16 70 SER A O 1
ATOM 527 N N . MET A 1 71 ? 42.375 -19.016 -10.031 1 40.84 71 MET A N 1
ATOM 528 C CA . MET A 1 71 ? 41.281 -19.422 -9.172 1 40.84 71 MET A CA 1
ATOM 529 C C . MET A 1 71 ? 40.344 -20.375 -9.906 1 40.84 71 MET A C 1
ATOM 531 O O . MET A 1 71 ? 39.719 -20.016 -10.914 1 40.84 71 MET A O 1
ATOM 535 N N . ASN A 1 72 ? 40.594 -21.688 -9.922 1 48.06 72 ASN A N 1
ATOM 536 C CA . ASN A 1 72 ? 40.094 -22.891 -10.555 1 48.06 72 ASN A CA 1
ATOM 537 C C . ASN A 1 72 ? 38.562 -22.969 -10.477 1 48.06 72 ASN A C 1
ATOM 539 O O . ASN A 1 72 ? 37.969 -22.484 -9.516 1 48.06 72 ASN A O 1
ATOM 543 N N . ASP A 1 73 ? 37.906 -23.062 -11.617 1 58.91 73 ASP A N 1
ATOM 544 C CA . ASP A 1 73 ? 36.5 -23.328 -11.867 1 58.91 73 ASP A CA 1
ATOM 545 C C . ASP A 1 73 ? 35.906 -24.172 -10.742 1 58.91 73 ASP A C 1
ATOM 547 O O . ASP A 1 73 ? 34.75 -23.969 -10.367 1 58.91 73 ASP A O 1
ATOM 551 N N . SER A 1 74 ? 36.812 -24.891 -10.039 1 62.25 74 SER A N 1
ATOM 552 C CA . SER A 1 74 ? 36.312 -25.797 -9.016 1 62.25 74 SER A CA 1
ATOM 553 C C . SER A 1 74 ? 36 -25.047 -7.719 1 62.25 74 SER A C 1
ATOM 555 O O . SER A 1 74 ? 35.031 -25.344 -7.043 1 62.25 74 SER A O 1
ATOM 557 N N . ASP A 1 75 ? 36.812 -24.078 -7.332 1 63.25 75 ASP A N 1
ATOM 558 C CA . ASP A 1 75 ? 36.594 -23.328 -6.094 1 63.25 75 ASP A CA 1
ATOM 559 C C . ASP A 1 75 ? 35.375 -22.438 -6.207 1 63.25 75 ASP A C 1
ATOM 561 O O . ASP A 1 75 ? 34.625 -22.281 -5.246 1 63.25 75 ASP A O 1
ATOM 565 N N . ASN A 1 76 ? 35.188 -21.953 -7.348 1 79.56 76 ASN A N 1
ATOM 566 C CA . ASN A 1 76 ? 34.031 -21.141 -7.594 1 79.56 76 ASN A CA 1
ATOM 567 C C . ASN A 1 76 ? 32.719 -21.953 -7.469 1 79.56 76 ASN A C 1
ATOM 569 O O . ASN A 1 76 ? 31.75 -21.469 -6.902 1 79.56 76 ASN A O 1
ATOM 573 N N . ILE A 1 77 ? 32.906 -23.219 -7.863 1 83.44 77 ILE A N 1
ATOM 574 C CA . ILE A 1 77 ? 31.719 -24.078 -7.828 1 83.44 77 ILE A CA 1
ATOM 575 C C . ILE A 1 77 ? 31.391 -24.453 -6.383 1 83.44 77 ILE A C 1
ATOM 577 O O . ILE A 1 77 ? 30.234 -24.453 -5.98 1 83.44 77 ILE A O 1
ATOM 581 N N . ALA A 1 78 ? 32.469 -24.672 -5.602 1 84 78 ALA A N 1
ATOM 582 C CA . ALA A 1 78 ? 32.25 -25.047 -4.203 1 84 78 ALA A CA 1
ATOM 583 C C . ALA A 1 78 ? 31.609 -23.891 -3.424 1 84 78 ALA A C 1
ATOM 585 O O . ALA A 1 78 ? 30.719 -24.125 -2.611 1 84 78 ALA A O 1
ATOM 586 N N . ASP A 1 79 ? 32.031 -22.734 -3.707 1 87.12 79 ASP A N 1
ATOM 587 C CA . ASP A 1 79 ? 31.484 -21.562 -3.033 1 87.12 79 ASP A CA 1
ATOM 588 C C . ASP A 1 79 ? 30.031 -21.359 -3.414 1 87.12 79 ASP A C 1
ATOM 590 O O . ASP A 1 79 ? 29.203 -20.969 -2.576 1 87.12 79 ASP A O 1
ATOM 594 N N . ARG A 1 80 ? 29.719 -21.625 -4.645 1 90.62 80 ARG A N 1
ATOM 595 C CA . ARG A 1 80 ? 28.359 -21.469 -5.113 1 90.62 80 ARG A CA 1
ATOM 596 C C . ARG A 1 80 ? 27.438 -22.5 -4.453 1 90.62 80 ARG A C 1
ATOM 598 O O . ARG A 1 80 ? 26.312 -22.172 -4.062 1 90.62 80 ARG A O 1
ATOM 605 N N . VAL A 1 81 ? 28.016 -23.688 -4.312 1 90.25 81 VAL A N 1
ATOM 606 C CA . VAL A 1 81 ? 27.234 -24.766 -3.721 1 90.25 81 VAL A CA 1
ATOM 607 C C . VAL A 1 81 ? 26.969 -24.469 -2.246 1 90.25 81 VAL A C 1
ATOM 609 O O . VAL A 1 81 ? 25.844 -24.625 -1.762 1 90.25 81 VAL A O 1
ATOM 612 N N . PHE A 1 82 ? 27.938 -23.953 -1.604 1 89.62 82 PHE A N 1
ATOM 613 C CA . PHE A 1 82 ? 27.797 -23.641 -0.185 1 89.62 82 PHE A CA 1
ATOM 614 C C . PHE A 1 82 ? 26.844 -22.469 0.024 1 89.62 82 PHE A C 1
ATOM 616 O O . PHE A 1 82 ? 26.047 -22.469 0.96 1 89.62 82 PHE A O 1
ATOM 623 N N . LEU A 1 83 ? 26.938 -21.547 -0.84 1 92.25 83 LEU A N 1
ATOM 624 C CA . LEU A 1 83 ? 26.047 -20.406 -0.747 1 92.25 83 LEU A CA 1
ATOM 625 C C . LEU A 1 83 ? 24.609 -20.797 -1.034 1 92.25 83 LEU A C 1
ATOM 627 O O . LEU A 1 83 ? 23.672 -20.281 -0.412 1 92.25 83 LEU A O 1
ATOM 631 N N . ALA A 1 84 ? 24.453 -21.672 -1.972 1 94.31 84 ALA A N 1
ATOM 632 C CA . ALA A 1 84 ? 23.109 -22.156 -2.307 1 94.31 84 ALA A CA 1
ATOM 633 C C . ALA A 1 84 ? 22.484 -22.906 -1.132 1 94.31 84 ALA A C 1
ATOM 635 O O . ALA A 1 84 ? 21.297 -22.734 -0.846 1 94.31 84 ALA A O 1
ATOM 636 N N . SER A 1 85 ? 23.344 -23.688 -0.487 1 94.19 85 SER A N 1
ATOM 637 C CA . SER A 1 85 ? 22.859 -24.422 0.674 1 94.19 85 SER A CA 1
ATOM 638 C C . SER A 1 85 ? 22.516 -23.484 1.827 1 94.19 85 SER A C 1
ATOM 640 O O . SER A 1 85 ? 21.531 -23.703 2.533 1 94.19 85 SER A O 1
ATOM 642 N N . SER A 1 86 ? 23.312 -22.531 2 1 94.69 86 SER A N 1
ATOM 643 C CA . SER A 1 86 ? 23.031 -21.531 3.029 1 94.69 86 SER A CA 1
ATOM 644 C C . SER A 1 86 ? 21.75 -20.766 2.729 1 94.69 86 SER A C 1
ATOM 646 O O . SER A 1 86 ? 20.984 -20.438 3.643 1 94.69 86 SER A O 1
ATOM 648 N N . LEU A 1 87 ? 21.594 -20.484 1.484 1 95.88 87 LEU A N 1
ATOM 649 C CA . LEU A 1 87 ? 20.375 -19.812 1.056 1 95.88 87 LEU A CA 1
ATOM 650 C C . LEU A 1 87 ? 19.141 -20.672 1.334 1 95.88 87 LEU A C 1
ATOM 652 O O . LEU A 1 87 ? 18.125 -20.172 1.808 1 95.88 87 LEU A O 1
ATOM 656 N N . ALA A 1 88 ? 19.281 -21.922 1.07 1 96.69 88 ALA A N 1
ATOM 657 C CA . ALA A 1 88 ? 18.188 -22.844 1.322 1 96.69 88 ALA A CA 1
ATOM 658 C C . ALA A 1 88 ? 17.844 -22.891 2.809 1 96.69 88 ALA A C 1
ATOM 660 O O . ALA A 1 88 ? 16.672 -22.922 3.18 1 96.69 88 ALA A O 1
ATOM 661 N N . MET A 1 89 ? 18.797 -22.891 3.594 1 96.44 89 MET A N 1
ATOM 662 C CA . MET A 1 89 ? 18.594 -22.906 5.039 1 96.44 89 MET A CA 1
ATOM 663 C C . MET A 1 89 ? 17.906 -21.625 5.5 1 96.44 89 MET A C 1
ATOM 665 O O . MET A 1 89 ? 16.953 -21.672 6.277 1 96.44 89 MET A O 1
ATOM 669 N N . THR A 1 90 ? 18.391 -20.547 5.02 1 96.62 90 THR A N 1
ATOM 670 C CA . THR A 1 90 ? 17.812 -19.266 5.395 1 96.62 90 THR A CA 1
ATOM 671 C C . THR A 1 90 ? 16.359 -19.156 4.945 1 96.62 90 THR A C 1
ATOM 673 O O . THR A 1 90 ? 15.508 -18.672 5.688 1 96.62 90 THR A O 1
ATOM 676 N N . VAL A 1 91 ? 16.062 -19.609 3.74 1 97.19 91 VAL A N 1
ATOM 677 C CA . VAL A 1 91 ? 14.695 -19.625 3.213 1 97.19 91 VAL A CA 1
ATOM 678 C C . VAL A 1 91 ? 13.812 -20.516 4.09 1 97.19 91 VAL A C 1
ATOM 680 O O . VAL A 1 91 ? 12.703 -20.125 4.453 1 97.19 91 VAL A O 1
ATOM 683 N N . GLY A 1 92 ? 14.391 -21.656 4.438 1 97.44 92 GLY A N 1
ATOM 684 C CA . GLY A 1 92 ? 13.648 -22.562 5.285 1 97.44 92 GLY A CA 1
ATOM 685 C C . GLY A 1 92 ? 13.344 -22 6.656 1 97.44 92 GLY A C 1
ATOM 686 O O . GLY A 1 92 ? 12.219 -22.109 7.148 1 97.44 92 GLY A O 1
ATOM 687 N N . ILE A 1 93 ? 14.266 -21.359 7.223 1 96.62 93 ILE A N 1
ATOM 688 C CA . ILE A 1 93 ? 14.086 -20.766 8.539 1 96.62 93 ILE A CA 1
ATOM 689 C C . ILE A 1 93 ? 13.039 -19.656 8.461 1 96.62 93 ILE A C 1
ATOM 691 O O . ILE A 1 93 ? 12.18 -19.547 9.344 1 96.62 93 ILE A O 1
ATOM 695 N N . MET A 1 94 ? 13.125 -18.922 7.461 1 96.25 94 MET A N 1
ATOM 696 C CA . MET A 1 94 ? 12.148 -17.859 7.273 1 96.25 94 MET A CA 1
ATOM 697 C C . MET A 1 94 ? 10.742 -18.422 7.125 1 96.25 94 MET A C 1
ATOM 699 O O . MET A 1 94 ? 9.789 -17.906 7.707 1 96.25 94 MET A O 1
ATOM 703 N N . GLN A 1 95 ? 10.633 -19.438 6.387 1 97.31 95 GLN A N 1
ATOM 704 C CA . GLN A 1 95 ? 9.328 -20.062 6.219 1 97.31 95 GLN A CA 1
ATOM 705 C C . GLN A 1 95 ? 8.828 -20.672 7.527 1 97.31 95 GLN A C 1
ATOM 707 O O . GLN A 1 95 ? 7.637 -20.625 7.828 1 97.31 95 GLN A O 1
ATOM 712 N N . LEU A 1 96 ? 9.734 -21.188 8.312 1 96.75 96 LEU A N 1
ATOM 713 C CA . LEU A 1 96 ? 9.375 -21.734 9.617 1 96.75 96 LEU A CA 1
ATOM 714 C C . LEU A 1 96 ? 8.891 -20.641 10.555 1 96.75 96 LEU A C 1
ATOM 716 O O . LEU A 1 96 ? 7.879 -20.797 11.242 1 96.75 96 LEU A O 1
ATOM 720 N N . ILE A 1 97 ? 9.594 -19.578 10.523 1 95.75 97 ILE A N 1
ATOM 721 C CA . ILE A 1 97 ? 9.203 -18.438 11.359 1 95.75 97 ILE A CA 1
ATOM 722 C C . ILE A 1 97 ? 7.824 -17.938 10.93 1 95.75 97 ILE A C 1
ATOM 724 O O . ILE A 1 97 ? 6.957 -17.688 11.773 1 95.75 97 ILE A O 1
ATOM 728 N N . MET A 1 98 ? 7.652 -17.891 9.672 1 94.69 98 MET A N 1
ATOM 729 C CA . MET A 1 98 ? 6.359 -17.438 9.148 1 94.69 98 MET A CA 1
ATOM 730 C C . MET A 1 98 ? 5.254 -18.422 9.539 1 94.69 98 MET A C 1
ATOM 732 O O . MET A 1 98 ? 4.141 -18 9.867 1 94.69 98 MET A O 1
ATOM 736 N N . GLY A 1 99 ? 5.57 -19.703 9.484 1 93.75 99 GLY A N 1
ATOM 737 C CA . GLY A 1 99 ? 4.602 -20.719 9.867 1 93.75 99 GLY A CA 1
ATOM 738 C C . GLY A 1 99 ? 4.227 -20.656 11.336 1 93.75 99 GLY A C 1
ATOM 739 O O . GLY A 1 99 ? 3.045 -20.719 11.68 1 93.75 99 GLY A O 1
ATOM 740 N N . PHE A 1 100 ? 5.145 -20.375 12.148 1 94 100 PHE A N 1
ATOM 741 C CA . PHE A 1 100 ? 4.91 -20.312 13.586 1 94 100 PHE A CA 1
ATOM 742 C C . PHE A 1 100 ? 4.133 -19.047 13.938 1 94 100 PHE A C 1
ATOM 744 O O . PHE A 1 100 ? 3.314 -19.062 14.859 1 94 100 PHE A O 1
ATOM 751 N N . LEU A 1 101 ? 4.344 -18.062 13.133 1 91.5 101 LEU A N 1
ATOM 752 C CA . LEU A 1 101 ? 3.635 -16.797 13.359 1 91.5 101 LEU A CA 1
ATOM 753 C C . LEU A 1 101 ? 2.289 -16.812 12.641 1 91.5 101 LEU A C 1
ATOM 755 O O . LEU A 1 101 ? 1.584 -15.797 12.633 1 91.5 101 LEU A O 1
ATOM 759 N N . ARG A 1 102 ? 1.997 -17.922 11.938 1 90.44 102 ARG A N 1
ATOM 760 C CA . ARG A 1 102 ? 0.736 -18.125 11.227 1 90.44 102 ARG A CA 1
ATOM 761 C C . ARG A 1 102 ? 0.533 -17.047 10.156 1 90.44 102 ARG A C 1
ATOM 763 O O . ARG A 1 102 ? -0.537 -16.438 10.078 1 90.44 102 ARG A O 1
ATOM 770 N N . LEU A 1 103 ? 1.596 -16.875 9.438 1 88.94 103 LEU A N 1
ATOM 771 C CA . LEU A 1 103 ? 1.547 -15.867 8.375 1 88.94 103 LEU A CA 1
ATOM 772 C C . LEU A 1 103 ? 1.13 -16.5 7.055 1 88.94 103 LEU A C 1
ATOM 774 O O . LEU A 1 103 ? 1.599 -16.094 5.988 1 88.94 103 LEU A O 1
ATOM 778 N N . GLY A 1 104 ? 0.374 -17.531 7.129 1 86.75 104 GLY A N 1
ATOM 779 C CA . GLY A 1 104 ? -0.142 -18.141 5.914 1 86.75 104 GLY A CA 1
ATOM 780 C C . GLY A 1 104 ? -0.992 -17.188 5.086 1 86.75 104 GLY A C 1
ATOM 781 O O . GLY A 1 104 ? -1.147 -17.391 3.879 1 86.75 104 GLY A O 1
ATOM 782 N N . PHE A 1 105 ? -1.388 -16.094 5.707 1 81.25 105 PHE A N 1
ATOM 783 C CA . PHE A 1 105 ? -2.252 -15.125 5.047 1 81.25 105 PHE A CA 1
ATOM 784 C C . PHE A 1 105 ? -1.466 -14.297 4.035 1 81.25 105 PHE A C 1
ATOM 786 O O . PHE A 1 105 ? -2.051 -13.633 3.178 1 81.25 105 PHE A O 1
ATOM 793 N N . LEU A 1 106 ? -0.192 -14.43 4.043 1 83.25 106 LEU A N 1
ATOM 794 C CA . LEU A 1 106 ? 0.652 -13.656 3.141 1 83.25 106 LEU A CA 1
ATOM 795 C C . LEU A 1 106 ? 0.38 -14.031 1.688 1 83.25 106 LEU A C 1
ATOM 797 O O . LEU A 1 106 ? 0.646 -13.242 0.779 1 83.25 106 LEU A O 1
ATOM 801 N N . THR A 1 107 ? -0.121 -15.211 1.474 1 82.25 107 THR A N 1
ATOM 802 C CA . THR A 1 107 ? -0.441 -15.633 0.112 1 82.25 107 THR A CA 1
ATOM 803 C C . THR A 1 107 ? -1.578 -14.789 -0.457 1 82.25 107 THR A C 1
ATOM 805 O O . THR A 1 107 ? -1.706 -14.648 -1.676 1 82.25 107 THR A O 1
ATOM 808 N N . ARG A 1 108 ? -2.33 -14.188 0.414 1 82.75 108 ARG A N 1
ATOM 809 C CA . ARG A 1 108 ? -3.477 -13.383 -0 1 82.75 108 ARG A CA 1
ATOM 810 C C . ARG A 1 108 ? -3.027 -12.039 -0.56 1 82.75 108 ARG A C 1
ATOM 812 O O . ARG A 1 108 ? -3.801 -11.352 -1.23 1 82.75 108 ARG A O 1
ATOM 819 N N . LEU A 1 109 ? -1.801 -11.766 -0.282 1 82.44 109 LEU A N 1
ATOM 820 C CA . LEU A 1 109 ? -1.262 -10.492 -0.744 1 82.44 109 LEU A CA 1
ATOM 821 C C . LEU A 1 109 ? -0.9 -10.555 -2.223 1 82.44 109 LEU A C 1
ATOM 823 O O . LEU A 1 109 ? -0.712 -9.523 -2.869 1 82.44 109 LEU A O 1
ATOM 827 N N . LEU A 1 110 ? -0.877 -11.797 -2.709 1 87.12 110 LEU A N 1
ATOM 828 C CA . LEU A 1 110 ? -0.464 -11.969 -4.098 1 87.12 110 LEU A CA 1
ATOM 829 C C . LEU A 1 110 ? -1.672 -12.203 -5 1 87.12 110 LEU A C 1
ATOM 831 O O . LEU A 1 110 ? -2.27 -13.281 -4.98 1 87.12 110 LEU A O 1
ATOM 835 N N . SER A 1 111 ? -2.031 -11.203 -5.816 1 89.31 111 SER A N 1
ATOM 836 C CA . SER A 1 111 ? -3.164 -11.328 -6.727 1 89.31 111 SER A CA 1
ATOM 837 C C . SER A 1 111 ? -2.807 -12.188 -7.938 1 89.31 111 SER A C 1
ATOM 839 O O . SER A 1 111 ? -1.643 -12.25 -8.336 1 89.31 111 SER A O 1
ATOM 841 N N . ARG A 1 112 ? -3.762 -12.836 -8.5 1 89.25 112 ARG A N 1
ATOM 842 C CA . ARG A 1 112 ? -3.539 -13.695 -9.656 1 89.25 112 ARG A CA 1
ATOM 843 C C . ARG A 1 112 ? -2.982 -12.898 -10.828 1 89.25 112 ARG A C 1
ATOM 845 O O . ARG A 1 112 ? -2.004 -13.312 -11.461 1 89.25 112 ARG A O 1
ATOM 852 N N . PRO A 1 113 ? -3.568 -11.695 -11.125 1 92.5 113 PRO A N 1
ATOM 853 C CA . PRO A 1 113 ? -3.004 -10.914 -12.234 1 92.5 113 PRO A CA 1
ATOM 854 C C . PRO A 1 113 ? -1.559 -10.492 -11.977 1 92.5 113 PRO A C 1
ATOM 856 O O . PRO A 1 113 ? -0.733 -10.516 -12.898 1 92.5 113 PRO A O 1
ATOM 859 N N . MET A 1 114 ? -1.309 -10.109 -10.773 1 92.94 114 MET A N 1
ATOM 860 C CA . MET A 1 114 ? 0.053 -9.719 -10.422 1 92.94 114 MET A CA 1
ATOM 861 C C . MET A 1 114 ? 1.013 -10.891 -10.57 1 92.94 114 MET A C 1
ATOM 863 O O . MET A 1 114 ? 2.104 -10.742 -11.125 1 92.94 114 MET A O 1
ATOM 867 N N . LEU A 1 115 ? 0.626 -12.086 -10.07 1 90.25 115 LEU A N 1
ATOM 868 C CA . LEU A 1 115 ? 1.46 -13.281 -10.148 1 90.25 115 LEU A CA 1
ATOM 869 C C . LEU A 1 115 ? 1.688 -13.688 -11.602 1 90.25 115 LEU A C 1
ATOM 871 O O . LEU A 1 115 ? 2.779 -14.141 -11.961 1 90.25 115 LEU A O 1
ATOM 875 N N . ALA A 1 116 ? 0.643 -13.555 -12.391 1 92.56 116 ALA A N 1
ATOM 876 C CA . ALA A 1 116 ? 0.768 -13.883 -13.812 1 92.56 116 ALA A CA 1
ATOM 877 C C . ALA A 1 116 ? 1.783 -12.977 -14.492 1 92.56 116 ALA A C 1
ATOM 879 O O . ALA A 1 116 ? 2.639 -13.445 -15.25 1 92.56 116 ALA A O 1
ATOM 880 N N . GLY A 1 117 ? 1.692 -11.688 -14.234 1 94.19 117 GLY A N 1
ATOM 881 C CA . GLY A 1 117 ? 2.67 -10.75 -14.773 1 94.19 117 GLY A CA 1
ATOM 882 C C . GLY A 1 117 ? 4.086 -11.031 -14.305 1 94.19 117 GLY A C 1
ATOM 883 O O . GLY A 1 117 ? 5.035 -10.938 -15.086 1 94.19 117 GLY A O 1
ATOM 884 N N . PHE A 1 118 ? 4.199 -11.352 -13.086 1 92.81 118 PHE A N 1
ATOM 885 C CA . PHE A 1 118 ? 5.492 -11.68 -12.508 1 92.81 118 PHE A CA 1
ATOM 886 C C . PHE A 1 118 ? 6.074 -12.938 -13.148 1 92.81 118 PHE A C 1
ATOM 888 O O . PHE A 1 118 ? 7.262 -12.984 -13.477 1 92.81 118 PHE A O 1
ATOM 895 N N . THR A 1 119 ? 5.238 -14.016 -13.297 1 89.56 119 THR A N 1
ATOM 896 C CA . THR A 1 119 ? 5.668 -15.273 -13.883 1 89.56 119 THR A CA 1
ATOM 897 C C . THR A 1 119 ? 6.121 -15.078 -15.328 1 89.56 119 THR A C 1
ATOM 899 O O . THR A 1 119 ? 7.172 -15.578 -15.734 1 89.56 119 THR A O 1
ATOM 902 N N . VAL A 1 120 ? 5.375 -14.297 -16.094 1 94.25 120 VAL A N 1
ATOM 903 C CA . VAL A 1 120 ? 5.75 -14.039 -17.484 1 94.25 120 VAL A CA 1
ATOM 904 C C . VAL A 1 120 ? 7.031 -13.203 -17.516 1 94.25 120 VAL A C 1
ATOM 906 O O . VAL A 1 120 ? 7.91 -13.453 -18.344 1 94.25 120 VAL A O 1
ATOM 909 N N . GLY A 1 121 ? 7.094 -12.203 -16.672 1 94 121 GLY A N 1
ATOM 910 C CA . GLY A 1 121 ? 8.32 -11.43 -16.594 1 94 121 GLY A CA 1
ATOM 911 C C . GLY A 1 121 ? 9.531 -12.266 -16.25 1 94 121 GLY A C 1
ATOM 912 O O . GLY A 1 121 ? 10.602 -12.102 -16.844 1 94 121 GLY A O 1
ATOM 913 N N . SER A 1 122 ? 9.406 -13.18 -15.328 1 90.75 122 SER A N 1
ATOM 914 C CA . SER A 1 122 ? 10.492 -14.07 -14.938 1 90.75 122 SER A CA 1
ATOM 915 C C . SER A 1 122 ? 10.859 -15.023 -16.062 1 90.75 122 SER A C 1
ATOM 917 O O . SER A 1 122 ? 12.023 -15.414 -16.203 1 90.75 122 SER A O 1
ATOM 919 N N . SER A 1 123 ? 9.852 -15.438 -16.844 1 92.69 123 SER A N 1
ATOM 920 C CA . SER A 1 123 ? 10.109 -16.328 -17.969 1 92.69 123 SER A CA 1
ATOM 921 C C . SER A 1 123 ? 11.031 -15.68 -18.984 1 92.69 123 SER A C 1
ATOM 923 O O . SER A 1 123 ? 11.82 -16.359 -19.641 1 92.69 123 SER A O 1
ATOM 925 N N . VAL A 1 124 ? 10.945 -14.383 -19.094 1 93.38 124 VAL A N 1
ATOM 926 C CA . VAL A 1 124 ? 11.844 -13.656 -19.984 1 93.38 124 VAL A CA 1
ATOM 927 C C . VAL A 1 124 ? 13.289 -13.797 -19.484 1 93.38 124 VAL A C 1
ATOM 929 O O . VAL A 1 124 ? 14.203 -14.023 -20.281 1 93.38 124 VAL A O 1
ATOM 932 N N . TYR A 1 125 ? 13.414 -13.711 -18.234 1 90.62 125 TYR A N 1
ATOM 933 C CA . TYR A 1 125 ? 14.742 -13.875 -17.641 1 90.62 125 TYR A CA 1
ATOM 934 C C . TYR A 1 125 ? 15.258 -15.297 -17.844 1 90.62 125 TYR A C 1
ATOM 936 O O . TYR A 1 125 ? 16.422 -15.492 -18.188 1 90.62 125 TYR A O 1
ATOM 944 N N . VAL A 1 126 ? 14.43 -16.25 -17.656 1 89.19 126 VAL A N 1
ATOM 945 C CA . VAL A 1 126 ? 14.797 -17.641 -17.859 1 89.19 126 VAL A CA 1
ATOM 946 C C . VAL A 1 126 ? 15.148 -17.859 -19.328 1 89.19 126 VAL A C 1
ATOM 948 O O . VAL A 1 126 ? 16.172 -18.484 -19.641 1 89.19 126 VAL A O 1
ATOM 951 N N . GLY A 1 127 ? 14.375 -17.312 -20.188 1 92.38 127 GLY A N 1
ATOM 952 C CA . GLY A 1 127 ? 14.625 -17.438 -21.625 1 92.38 127 GLY A CA 1
ATOM 953 C C . GLY A 1 127 ? 15.961 -16.859 -22.047 1 92.38 127 GLY A C 1
ATOM 954 O O . GLY A 1 127 ? 16.719 -17.516 -22.766 1 92.38 127 GLY A O 1
ATOM 955 N N . ILE A 1 128 ? 16.234 -15.711 -21.547 1 91.25 128 ILE A N 1
ATOM 956 C CA . ILE A 1 128 ? 17.484 -15.047 -21.906 1 91.25 128 ILE A CA 1
ATOM 957 C C . ILE A 1 128 ? 18.672 -15.844 -21.344 1 91.25 128 ILE A C 1
ATOM 959 O O . ILE A 1 128 ? 19.672 -16.031 -22.047 1 91.25 128 ILE A O 1
ATOM 963 N N . SER A 1 129 ? 18.5 -16.328 -20.172 1 88.06 129 SER A N 1
ATOM 964 C CA . SER A 1 129 ? 19.562 -17.141 -19.547 1 88.06 129 SER A CA 1
ATOM 965 C C . SER A 1 129 ? 19.859 -18.375 -20.391 1 88.06 129 SER A C 1
ATOM 967 O O . SER A 1 129 ? 21.016 -18.781 -20.516 1 88.06 129 SER A O 1
ATOM 969 N N . GLN A 1 130 ? 18.828 -18.953 -20.938 1 89.75 130 GLN A N 1
ATOM 970 C CA . GLN A 1 130 ? 19 -20.172 -21.703 1 89.75 130 GLN A CA 1
ATOM 971 C C . GLN A 1 130 ? 19.516 -19.859 -23.109 1 89.75 130 GLN A C 1
ATOM 973 O O . GLN A 1 130 ? 20.156 -20.703 -23.734 1 89.75 130 GLN A O 1
ATOM 978 N N . LEU A 1 131 ? 19.297 -18.688 -23.609 1 91.81 131 LEU A N 1
ATOM 979 C CA . LEU A 1 131 ? 19.766 -18.312 -24.938 1 91.81 131 LEU A CA 1
ATOM 980 C C . LEU A 1 131 ? 21.281 -18.281 -24.984 1 91.81 131 LEU A C 1
ATOM 982 O O . LEU A 1 131 ? 21.891 -18.578 -26 1 91.81 131 LEU A O 1
ATOM 986 N N . PHE A 1 132 ? 21.938 -17.969 -23.891 1 90.06 132 PHE A N 1
ATOM 987 C CA . PHE A 1 132 ? 23.391 -18.016 -23.812 1 90.06 132 PHE A CA 1
ATOM 988 C C . PHE A 1 132 ? 23.906 -19.438 -24.062 1 90.06 132 PHE A C 1
ATOM 990 O O . PHE A 1 132 ? 24.875 -19.625 -24.797 1 90.06 132 PHE A O 1
ATOM 997 N N . VAL A 1 133 ? 23.188 -20.375 -23.531 1 89.19 133 VAL A N 1
ATOM 998 C CA . VAL A 1 133 ? 23.609 -21.781 -23.609 1 89.19 133 VAL A CA 1
ATOM 999 C C . VAL A 1 133 ? 23.281 -22.344 -25 1 89.19 133 VAL A C 1
ATOM 1001 O O . VAL A 1 133 ? 24.078 -23.078 -25.578 1 89.19 133 VAL A O 1
ATOM 1004 N N . VAL A 1 134 ? 22.141 -21.938 -25.516 1 92.44 134 VAL A N 1
ATOM 1005 C CA . VAL A 1 134 ? 21.672 -22.453 -26.797 1 92.44 134 VAL A CA 1
ATOM 1006 C C . VAL A 1 134 ? 22.609 -21.953 -27.906 1 92.44 134 VAL A C 1
ATOM 1008 O O . VAL A 1 134 ? 22.875 -22.688 -28.875 1 92.44 134 VAL A O 1
ATOM 1011 N N . PHE A 1 135 ? 23.156 -20.734 -27.703 1 92.38 135 PHE A N 1
ATOM 1012 C CA . PHE A 1 135 ? 24.062 -20.188 -28.703 1 92.38 135 PHE A CA 1
ATOM 1013 C C . PHE A 1 135 ? 25.516 -20.5 -28.375 1 92.38 135 PHE A C 1
ATOM 1015 O O . PHE A 1 135 ? 26.422 -20.203 -29.156 1 92.38 135 PHE A O 1
ATOM 1022 N N . GLY A 1 136 ? 25.719 -21.172 -27.281 1 89.56 136 GLY A N 1
ATOM 1023 C CA . GLY A 1 136 ? 27.062 -21.547 -26.859 1 89.56 136 GLY A CA 1
ATOM 1024 C C . GLY A 1 136 ? 27.953 -20.359 -26.562 1 89.56 136 GLY A C 1
ATOM 1025 O O . GLY A 1 136 ? 29.141 -20.375 -26.875 1 89.56 136 GLY A O 1
ATOM 1026 N N . LEU A 1 137 ? 27.359 -19.297 -26.109 1 87 137 LEU A N 1
ATOM 1027 C CA . LEU A 1 137 ? 28.109 -18.062 -25.844 1 87 137 LEU A CA 1
ATOM 1028 C C . LEU A 1 137 ? 28.625 -18.047 -24.406 1 87 137 LEU A C 1
ATOM 1030 O O . LEU A 1 137 ? 27.906 -18.438 -23.484 1 87 137 LEU A O 1
ATOM 1034 N N . GLN A 1 138 ? 29.906 -17.828 -24.266 1 81.25 138 GLN A N 1
ATOM 1035 C CA . GLN A 1 138 ? 30.5 -17.703 -22.938 1 81.25 138 GLN A CA 1
ATOM 1036 C C . GLN A 1 138 ? 30.719 -16.25 -22.562 1 81.25 138 GLN A C 1
ATOM 1038 O O . GLN A 1 138 ? 31.844 -15.758 -22.578 1 81.25 138 GLN A O 1
ATOM 1043 N N . LEU A 1 139 ? 29.656 -15.523 -22.375 1 79.44 139 LEU A N 1
ATOM 1044 C CA . LEU A 1 139 ? 29.734 -14.109 -22.016 1 79.44 139 LEU A CA 1
ATOM 1045 C C . LEU A 1 139 ? 29.391 -13.891 -20.547 1 79.44 139 LEU A C 1
ATOM 1047 O O . LEU A 1 139 ? 28.672 -14.688 -19.938 1 79.44 139 LEU A O 1
ATOM 1051 N N . LYS A 1 140 ? 30.062 -12.93 -20.016 1 76.31 140 LYS A N 1
ATOM 1052 C CA . LYS A 1 140 ? 29.734 -12.547 -18.641 1 76.31 140 LYS A CA 1
ATOM 1053 C C . LYS A 1 140 ? 28.359 -11.891 -18.562 1 76.31 140 LYS A C 1
ATOM 1055 O O . LYS A 1 140 ? 28.062 -10.953 -19.312 1 76.31 140 LYS A O 1
ATOM 1060 N N . LYS A 1 141 ? 27.531 -12.438 -17.797 1 79.38 141 LYS A N 1
ATOM 1061 C CA . LYS A 1 141 ? 26.188 -11.914 -17.641 1 79.38 141 LYS A CA 1
ATOM 1062 C C . LYS A 1 141 ? 26.172 -10.625 -16.828 1 79.38 141 LYS A C 1
ATOM 1064 O O . LYS A 1 141 ? 26.938 -10.484 -15.875 1 79.38 141 LYS A O 1
ATOM 1069 N N . HIS A 1 142 ? 25.484 -9.656 -17.281 1 79.81 142 HIS A N 1
ATOM 1070 C CA . HIS A 1 142 ? 25.312 -8.406 -16.547 1 79.81 142 HIS A CA 1
ATOM 1071 C C . HIS A 1 142 ? 24.359 -8.57 -15.375 1 79.81 142 HIS A C 1
ATOM 1073 O O . HIS A 1 142 ? 23.375 -9.297 -15.477 1 79.81 142 HIS A O 1
ATOM 1079 N N . THR A 1 143 ? 24.859 -8.031 -14.242 1 75.62 143 THR A N 1
ATOM 1080 C CA . THR A 1 143 ? 24 -8.055 -13.062 1 75.62 143 THR A CA 1
ATOM 1081 C C . THR A 1 143 ? 23.531 -6.645 -12.719 1 75.62 143 THR A C 1
ATOM 1083 O O . THR A 1 143 ? 24.125 -5.656 -13.164 1 75.62 143 THR A O 1
ATOM 1086 N N . GLY A 1 144 ? 22.312 -6.426 -12.148 1 73.5 144 GLY A N 1
ATOM 1087 C CA . GLY A 1 144 ? 21.828 -5.113 -11.742 1 73.5 144 GLY A CA 1
ATOM 1088 C C . GLY A 1 144 ? 20.531 -4.715 -12.414 1 73.5 144 GLY A C 1
ATOM 1089 O O . GLY A 1 144 ? 19.797 -5.57 -12.922 1 73.5 144 GLY A O 1
ATOM 1090 N N . ILE A 1 145 ? 20.359 -3.439 -12.398 1 80.44 145 ILE A N 1
ATOM 1091 C CA . ILE A 1 145 ? 19.141 -2.893 -12.977 1 80.44 145 ILE A CA 1
ATOM 1092 C C . ILE A 1 145 ? 19.25 -2.889 -14.5 1 80.44 145 ILE A C 1
ATOM 1094 O O . ILE A 1 145 ? 20.312 -2.576 -15.055 1 80.44 145 ILE A O 1
ATOM 1098 N N . PHE A 1 146 ? 18.25 -3.357 -15.289 1 86.19 146 PHE A N 1
ATOM 1099 C CA . PHE A 1 146 ? 18.156 -3.434 -16.75 1 86.19 146 PHE A CA 1
ATOM 1100 C C . PHE A 1 146 ? 19.031 -4.57 -17.281 1 86.19 146 PHE A C 1
ATOM 1102 O O . PHE A 1 146 ? 19.656 -4.438 -18.328 1 86.19 146 PHE A O 1
ATOM 1109 N N . ASN A 1 147 ? 19.156 -5.578 -16.562 1 86.44 147 ASN A N 1
ATOM 1110 C CA . ASN A 1 147 ? 20 -6.707 -16.922 1 86.44 147 ASN A CA 1
ATOM 1111 C C . ASN A 1 147 ? 19.422 -7.492 -18.094 1 86.44 147 ASN A C 1
ATOM 1113 O O . ASN A 1 147 ? 20.156 -7.945 -18.969 1 86.44 147 ASN A O 1
ATOM 1117 N N . ALA A 1 148 ? 18.125 -7.676 -18.172 1 89.81 148 ALA A N 1
ATOM 1118 C CA . ALA A 1 148 ? 17.5 -8.492 -19.219 1 89.81 148 ALA A CA 1
ATOM 1119 C C . ALA A 1 148 ? 17.719 -7.879 -20.594 1 89.81 148 ALA A C 1
ATOM 1121 O O . ALA A 1 148 ? 18.219 -8.539 -21.516 1 89.81 148 ALA A O 1
ATOM 1122 N N . PRO A 1 149 ? 17.422 -6.551 -20.75 1 90.19 149 PRO A N 1
ATOM 1123 C CA . PRO A 1 149 ? 17.656 -5.961 -22.062 1 90.19 149 PRO A CA 1
ATOM 1124 C C . PRO A 1 149 ? 19.141 -5.898 -22.438 1 90.19 149 PRO A C 1
ATOM 1126 O O . PRO A 1 149 ? 19.516 -6.07 -23.594 1 90.19 149 PRO A O 1
ATOM 1129 N N . LEU A 1 150 ? 19.984 -5.68 -21.469 1 90.69 150 LEU A N 1
ATOM 1130 C CA . LEU A 1 150 ? 21.422 -5.594 -21.734 1 90.69 150 LEU A CA 1
ATOM 1131 C C . LEU A 1 150 ? 21.984 -6.961 -22.094 1 90.69 150 LEU A C 1
ATOM 1133 O O . LEU A 1 150 ? 22.844 -7.066 -22.984 1 90.69 150 LEU A O 1
ATOM 1137 N N . ASN A 1 151 ? 21.578 -8.016 -21.375 1 91.31 151 ASN A N 1
ATOM 1138 C CA . ASN A 1 151 ? 22.016 -9.367 -21.719 1 91.31 151 ASN A CA 1
ATOM 1139 C C . ASN A 1 151 ? 21.5 -9.797 -23.094 1 91.31 151 ASN A C 1
ATOM 1141 O O . ASN A 1 151 ? 22.203 -10.492 -23.828 1 91.31 151 ASN A O 1
ATOM 1145 N N . PHE A 1 152 ? 20.281 -9.406 -23.375 1 92.62 152 PHE A N 1
ATOM 1146 C CA . PHE A 1 152 ? 19.75 -9.711 -24.703 1 92.62 152 PHE A CA 1
ATOM 1147 C C . PHE A 1 152 ? 20.531 -9.008 -25.797 1 92.62 152 PHE A C 1
ATOM 1149 O O . PHE A 1 152 ? 20.812 -9.586 -26.844 1 92.62 152 PHE A O 1
ATOM 1156 N N . TYR A 1 153 ? 20.891 -7.77 -25.5 1 91.56 153 TYR A N 1
ATOM 1157 C CA . TYR A 1 153 ? 21.719 -7.027 -26.438 1 91.56 153 TYR A CA 1
ATOM 1158 C C . TYR A 1 153 ? 23.094 -7.688 -26.594 1 91.56 153 TYR A C 1
ATOM 1160 O O . TYR A 1 153 ? 23.609 -7.77 -27.719 1 91.56 153 TYR A O 1
ATOM 1168 N N . SER A 1 154 ? 23.625 -8.133 -25.531 1 90.81 154 SER A N 1
ATOM 1169 C CA . SER A 1 154 ? 24.922 -8.797 -25.562 1 90.81 154 SER A CA 1
ATOM 1170 C C . SER A 1 154 ? 24.859 -10.07 -26.406 1 90.81 154 SER A C 1
ATOM 1172 O O . SER A 1 154 ? 25.828 -10.406 -27.094 1 90.81 154 SER A O 1
ATOM 1174 N N . ILE A 1 155 ? 23.828 -10.797 -26.328 1 92.06 155 ILE A N 1
ATOM 1175 C CA . ILE A 1 155 ? 23.656 -12.016 -27.125 1 92.06 155 ILE A CA 1
ATOM 1176 C C . ILE A 1 155 ? 23.562 -11.664 -28.609 1 92.06 155 ILE A C 1
ATOM 1178 O O . ILE A 1 155 ? 24.234 -12.281 -29.438 1 92.06 155 ILE A O 1
ATOM 1182 N N . CYS A 1 156 ? 22.766 -10.609 -28.922 1 92.38 156 CYS A N 1
ATOM 1183 C CA . CYS A 1 156 ? 22.594 -10.195 -30.312 1 92.38 156 CYS A CA 1
ATOM 1184 C C . CYS A 1 156 ? 23.906 -9.672 -30.891 1 92.38 156 CYS A C 1
ATOM 1186 O O . CYS A 1 156 ? 24.219 -9.906 -32.062 1 92.38 156 CYS A O 1
ATOM 1188 N N . ALA A 1 157 ? 24.641 -9.023 -30.047 1 91.69 157 ALA A N 1
ATOM 1189 C CA . ALA A 1 157 ? 25.906 -8.438 -30.484 1 91.69 157 ALA A CA 1
ATOM 1190 C C . ALA A 1 157 ? 26.953 -9.523 -30.703 1 91.69 157 ALA A C 1
ATOM 1192 O O . ALA A 1 157 ? 27.859 -9.352 -31.516 1 91.69 157 ALA A O 1
ATOM 1193 N N . ASN A 1 158 ? 26.859 -10.672 -30.078 1 91.69 158 ASN A N 1
ATOM 1194 C CA . ASN A 1 158 ? 27.875 -11.719 -30.172 1 91.69 158 ASN A CA 1
ATOM 1195 C C . ASN A 1 158 ? 27.359 -12.938 -30.922 1 91.69 158 ASN A C 1
ATOM 1197 O O . ASN A 1 158 ? 27.906 -14.031 -30.781 1 91.69 158 ASN A O 1
ATOM 1201 N N . LEU A 1 159 ? 26.359 -12.805 -31.641 1 90.12 159 LEU A N 1
ATOM 1202 C CA . LEU A 1 159 ? 25.75 -13.898 -32.375 1 90.12 159 LEU A CA 1
ATOM 1203 C C . LEU A 1 159 ? 26.75 -14.508 -33.375 1 90.12 159 LEU A C 1
ATOM 1205 O O . LEU A 1 159 ? 26.734 -15.719 -33.594 1 90.12 159 LEU A O 1
ATOM 1209 N N . PRO A 1 160 ? 27.703 -13.672 -33.875 1 89.12 160 PRO A N 1
ATOM 1210 C CA . PRO A 1 160 ? 28.688 -14.25 -34.781 1 89.12 160 PRO A CA 1
ATOM 1211 C C . PRO A 1 160 ? 29.641 -15.211 -34.094 1 89.12 160 PRO A C 1
ATOM 1213 O O . PRO A 1 160 ? 30.219 -16.078 -34.719 1 89.12 160 PRO A O 1
ATOM 1216 N N . ASN A 1 161 ? 29.797 -15.117 -32.844 1 89.62 161 ASN A N 1
ATOM 1217 C CA . ASN A 1 161 ? 30.672 -16 -32.062 1 89.62 161 ASN A CA 1
ATOM 1218 C C . ASN A 1 161 ? 29.906 -17.219 -31.547 1 89.62 161 ASN A C 1
ATOM 1220 O O . ASN A 1 161 ? 30.438 -17.969 -30.719 1 89.62 161 ASN A O 1
ATOM 1224 N N . ALA A 1 162 ? 28.75 -17.469 -32.125 1 91.19 162 ALA A N 1
ATOM 1225 C CA . ALA A 1 162 ? 27.922 -18.578 -31.656 1 91.19 162 ALA A CA 1
ATOM 1226 C C . ALA A 1 162 ? 28.406 -19.906 -32.219 1 91.19 162 ALA A C 1
ATOM 1228 O O . ALA A 1 162 ? 29.031 -19.953 -33.281 1 91.19 162 ALA A O 1
ATOM 1229 N N . ASN A 1 163 ? 28.266 -20.969 -31.453 1 92.06 163 ASN A N 1
ATOM 1230 C CA . ASN A 1 163 ? 28.531 -22.328 -31.922 1 92.06 163 ASN A CA 1
ATOM 1231 C C . ASN A 1 163 ? 27.344 -22.922 -32.688 1 92.06 163 ASN A C 1
ATOM 1233 O O . ASN A 1 163 ? 26.359 -23.328 -32.062 1 92.06 163 ASN A O 1
ATOM 1237 N N . TRP A 1 164 ? 27.406 -23.094 -33.906 1 91.06 164 TRP A N 1
ATOM 1238 C CA . TRP A 1 164 ? 26.312 -23.5 -34.75 1 91.06 164 TRP A CA 1
ATOM 1239 C C . TRP A 1 164 ? 25.906 -24.953 -34.5 1 91.06 164 TRP A C 1
ATOM 1241 O O . TRP A 1 164 ? 24.75 -25.328 -34.688 1 91.06 164 TRP A O 1
ATOM 1251 N N . VAL A 1 165 ? 26.906 -25.734 -34.031 1 91.25 165 VAL A N 1
ATOM 1252 C CA . VAL A 1 165 ? 26.594 -27.125 -33.719 1 91.25 165 VAL A CA 1
ATOM 1253 C C . VAL A 1 165 ? 25.703 -27.172 -32.469 1 91.25 165 VAL A C 1
ATOM 1255 O O . VAL A 1 165 ? 24.734 -27.938 -32.438 1 91.25 165 VAL A O 1
ATOM 1258 N N . THR A 1 166 ? 26.078 -26.312 -31.531 1 92.81 166 THR A N 1
ATOM 1259 C CA . THR A 1 166 ? 25.266 -26.234 -30.312 1 92.81 166 THR A CA 1
ATOM 1260 C C . THR A 1 166 ? 23.859 -25.75 -30.625 1 92.81 166 THR A C 1
ATOM 1262 O O . THR A 1 166 ? 22.891 -26.266 -30.062 1 92.81 166 THR A O 1
ATOM 1265 N N . LEU A 1 167 ? 23.734 -24.844 -31.5 1 93.75 167 LEU A N 1
ATOM 1266 C CA . LEU A 1 167 ? 22.422 -24.328 -31.906 1 93.75 167 LEU A CA 1
ATOM 1267 C C . LEU A 1 167 ? 21.609 -25.391 -32.625 1 93.75 167 LEU A C 1
ATOM 1269 O O . LEU A 1 167 ? 20.406 -25.547 -32.344 1 93.75 167 LEU A O 1
ATOM 1273 N N . GLY A 1 168 ? 22.25 -26.062 -33.531 1 93.69 168 GLY A N 1
ATOM 1274 C CA . GLY A 1 168 ? 21.562 -27.125 -34.25 1 93.69 168 GLY A CA 1
ATOM 1275 C C . GLY A 1 168 ? 21.062 -28.234 -33.344 1 93.69 168 GLY A C 1
ATOM 1276 O O . GLY A 1 168 ? 19.938 -28.719 -33.5 1 93.69 168 GLY A O 1
ATOM 1277 N N . LEU A 1 169 ? 21.953 -28.562 -32.438 1 93 169 LEU A N 1
ATOM 1278 C CA . LEU A 1 169 ? 21.578 -29.609 -31.484 1 93 169 LEU A CA 1
ATOM 1279 C C . LEU A 1 169 ? 20.422 -29.141 -30.594 1 93 169 LEU A C 1
ATOM 1281 O O . LEU A 1 169 ? 19.516 -29.922 -30.297 1 93 169 LEU A O 1
ATOM 1285 N N . SER A 1 170 ? 20.469 -27.938 -30.156 1 94.62 170 SER A N 1
ATOM 1286 C CA . SER A 1 170 ? 19.406 -27.375 -29.312 1 94.62 170 SER A CA 1
ATOM 1287 C C . SER A 1 170 ? 18.078 -27.344 -30.031 1 94.62 170 SER A C 1
ATOM 1289 O O . SER A 1 170 ? 17.047 -27.75 -29.484 1 94.62 170 SER A O 1
ATOM 1291 N N . VAL A 1 171 ? 18.062 -26.922 -31.25 1 95 171 VAL A N 1
ATOM 1292 C CA . VAL A 1 171 ? 16.844 -26.844 -32.031 1 95 171 VAL A CA 1
ATOM 1293 C C . VAL A 1 171 ? 16.297 -28.234 -32.312 1 95 171 VAL A C 1
ATOM 1295 O O . VAL A 1 171 ? 15.07 -28.438 -32.281 1 95 171 VAL A O 1
ATOM 1298 N N . SER A 1 172 ? 17.203 -29.141 -32.531 1 94.5 172 SER A N 1
ATOM 1299 C CA . SER A 1 172 ? 16.781 -30.516 -32.75 1 94.5 172 SER A CA 1
ATOM 1300 C C . SER A 1 172 ? 16.125 -31.094 -31.5 1 94.5 172 SER A C 1
ATOM 1302 O O . SER A 1 172 ? 15.078 -31.75 -31.578 1 94.5 172 SER A O 1
ATOM 1304 N N . CYS A 1 173 ? 16.781 -30.828 -30.375 1 94.12 173 CYS A N 1
ATOM 1305 C CA . CYS A 1 173 ? 16.219 -31.312 -29.125 1 94.12 173 CYS A CA 1
ATOM 1306 C C . CYS A 1 173 ? 14.859 -30.672 -28.844 1 94.12 173 CYS A C 1
ATOM 1308 O O . CYS A 1 173 ? 13.922 -31.344 -28.438 1 94.12 173 CYS A O 1
ATOM 1310 N N . MET A 1 174 ? 14.703 -29.422 -29.062 1 94.75 174 MET A N 1
ATOM 1311 C CA . MET A 1 174 ? 13.438 -28.719 -28.875 1 94.75 174 MET A CA 1
ATOM 1312 C C . MET A 1 174 ? 12.359 -29.281 -29.797 1 94.75 174 MET A C 1
ATOM 1314 O O . MET A 1 174 ? 11.219 -29.469 -29.375 1 94.75 174 MET A O 1
ATOM 1318 N N . ALA A 1 175 ? 12.711 -29.5 -31.016 1 93.5 175 ALA A N 1
ATOM 1319 C CA . ALA A 1 175 ? 11.773 -30.031 -32 1 93.5 175 ALA A CA 1
ATOM 1320 C C . ALA A 1 175 ? 11.266 -31.406 -31.562 1 93.5 175 ALA A C 1
ATOM 1322 O O . ALA A 1 175 ? 10.062 -31.688 -31.672 1 93.5 175 ALA A O 1
ATOM 1323 N N . VAL A 1 176 ? 12.172 -32.219 -31.141 1 92.25 176 VAL A N 1
ATOM 1324 C CA . VAL A 1 176 ? 11.797 -33.562 -30.703 1 92.25 176 VAL A CA 1
ATOM 1325 C C . VAL A 1 176 ? 10.836 -33.469 -29.516 1 92.25 176 VAL A C 1
ATOM 1327 O O . VAL A 1 176 ? 9.82 -34.188 -29.484 1 92.25 176 VAL A O 1
ATOM 1330 N N . LEU A 1 177 ? 11.164 -32.656 -28.578 1 91.25 177 LEU A N 1
ATOM 1331 C CA . LEU A 1 177 ? 10.328 -32.5 -27.406 1 91.25 177 LEU A CA 1
ATOM 1332 C C . LEU A 1 177 ? 8.945 -31.969 -27.797 1 91.25 177 LEU A C 1
ATOM 1334 O O . LEU A 1 177 ? 7.93 -32.469 -27.312 1 91.25 177 LEU A O 1
ATOM 1338 N N . TYR A 1 178 ? 8.891 -31.016 -28.703 1 88.75 178 TYR A N 1
ATOM 1339 C CA . TYR A 1 178 ? 7.641 -30.406 -29.141 1 88.75 178 TYR A CA 1
ATOM 1340 C C . TYR A 1 178 ? 6.777 -31.422 -29.891 1 88.75 178 TYR A C 1
ATOM 1342 O O . TYR A 1 178 ? 5.562 -31.484 -29.672 1 88.75 178 TYR A O 1
ATOM 1350 N N . VAL A 1 179 ? 7.383 -32.125 -30.75 1 87.19 179 VAL A N 1
ATOM 1351 C CA . VAL A 1 179 ? 6.668 -33.125 -31.547 1 87.19 179 VAL A CA 1
ATOM 1352 C C . VAL A 1 179 ? 6.113 -34.219 -30.641 1 87.19 179 VAL A C 1
ATOM 1354 O O . VAL A 1 179 ? 4.977 -34.656 -30.828 1 87.19 179 VAL A O 1
ATOM 1357 N N . PHE A 1 180 ? 6.902 -34.562 -29.781 1 85.81 180 PHE A N 1
ATOM 1358 C CA . PHE A 1 180 ? 6.457 -35.625 -28.859 1 85.81 180 PHE A CA 1
ATOM 1359 C C . PHE A 1 180 ? 5.297 -35.125 -28.016 1 85.81 180 PHE A C 1
ATOM 1361 O O . PHE A 1 180 ? 4.32 -35.875 -27.812 1 85.81 180 PHE A O 1
ATOM 1368 N N . GLN A 1 181 ? 5.383 -34 -27.531 1 81.81 181 GLN A N 1
ATOM 1369 C CA . GLN A 1 181 ? 4.359 -33.438 -26.641 1 81.81 181 GLN A CA 1
ATOM 1370 C C . GLN A 1 181 ? 3.051 -33.219 -27.391 1 81.81 181 GLN A C 1
ATOM 1372 O O . GLN A 1 181 ? 1.968 -33.406 -26.828 1 81.81 181 GLN A O 1
ATOM 1377 N N . LEU A 1 182 ? 3.078 -32.844 -28.609 1 80 182 LEU A N 1
ATOM 1378 C CA . LEU A 1 182 ? 1.881 -32.5 -29.359 1 80 182 LEU A CA 1
ATOM 1379 C C . LEU A 1 182 ? 1.285 -33.719 -30.047 1 80 182 LEU A C 1
ATOM 1381 O O . LEU A 1 182 ? 0.062 -33.875 -30.125 1 80 182 LEU A O 1
ATOM 1385 N N . PHE A 1 183 ? 2.107 -34.625 -30.484 1 78.88 183 PHE A N 1
ATOM 1386 C CA . PHE A 1 183 ? 1.588 -35.656 -31.359 1 78.88 183 PHE A CA 1
ATOM 1387 C C . PHE A 1 183 ? 1.644 -37 -30.672 1 78.88 183 PHE A C 1
ATOM 1389 O O . PHE A 1 183 ? 0.787 -37.875 -30.906 1 78.88 183 PHE A O 1
ATOM 1396 N N . ILE A 1 184 ? 2.666 -37.219 -29.969 1 76.31 184 ILE A N 1
ATOM 1397 C CA . ILE A 1 184 ? 2.879 -38.594 -29.5 1 76.31 184 ILE A CA 1
ATOM 1398 C C . ILE A 1 184 ? 2.242 -38.75 -28.125 1 76.31 184 ILE A C 1
ATOM 1400 O O . ILE A 1 184 ? 1.631 -39.812 -27.844 1 76.31 184 ILE A O 1
ATOM 1404 N N . ASN A 1 185 ? 2.35 -37.781 -27.328 1 75.5 185 ASN A N 1
ATOM 1405 C CA . ASN A 1 185 ? 1.886 -37.906 -25.953 1 75.5 185 ASN A CA 1
ATOM 1406 C C . ASN A 1 185 ? 0.37 -38.094 -25.891 1 75.5 185 ASN A C 1
ATOM 1408 O O . ASN A 1 185 ? -0.131 -38.938 -25.141 1 75.5 185 ASN A O 1
ATOM 1412 N N . PRO A 1 186 ? -0.438 -37.344 -26.656 1 74.94 186 PRO A N 1
ATOM 1413 C CA . PRO A 1 186 ? -1.892 -37.469 -26.516 1 74.94 186 PRO A CA 1
ATOM 1414 C C . PRO A 1 186 ? -2.402 -38.844 -26.906 1 74.94 186 PRO A C 1
ATOM 1416 O O . PRO A 1 186 ? -3.172 -39.469 -26.172 1 74.94 186 PRO A O 1
ATOM 1419 N N . PRO A 1 187 ? -2.008 -39.438 -28 1 69.25 187 PRO A N 1
ATOM 1420 C CA . PRO A 1 187 ? -2.488 -40.781 -28.328 1 69.25 187 PRO A CA 1
ATOM 1421 C C . PRO A 1 187 ? -1.905 -41.875 -27.422 1 69.25 187 PRO A C 1
ATOM 1423 O O . PRO A 1 187 ? -2.564 -42.875 -27.156 1 69.25 187 PRO A O 1
ATOM 1426 N N . LEU A 1 188 ? -0.695 -41.688 -27.016 1 71.81 188 LEU A N 1
ATOM 1427 C CA . LEU A 1 188 ? -0.047 -42.656 -26.141 1 71.81 188 LEU A CA 1
ATOM 1428 C C . LEU A 1 188 ? -0.704 -42.688 -24.766 1 71.81 188 LEU A C 1
ATOM 1430 O O . LEU A 1 188 ? -0.79 -43.719 -24.141 1 71.81 188 LEU A O 1
ATOM 1434 N N . ARG A 1 189 ? -1.072 -41.531 -24.312 1 69.19 189 ARG A N 1
ATOM 1435 C CA . ARG A 1 189 ? -1.765 -41.438 -23.031 1 69.19 189 ARG A CA 1
ATOM 1436 C C . ARG A 1 189 ? -3.047 -42.25 -23.031 1 69.19 189 ARG A C 1
ATOM 1438 O O . ARG A 1 189 ? -3.475 -42.75 -22 1 69.19 189 ARG A O 1
ATOM 1445 N N . ARG A 1 190 ? -3.705 -42.281 -24.172 1 63.62 190 ARG A N 1
ATOM 1446 C CA . ARG A 1 190 ? -4.926 -43.062 -24.312 1 63.62 190 ARG A CA 1
ATOM 1447 C C . ARG A 1 190 ? -4.633 -44.562 -24.203 1 63.62 190 ARG A C 1
ATOM 1449 O O . ARG A 1 190 ? -5.465 -45.344 -23.719 1 63.62 190 ARG A O 1
ATOM 1456 N N . ARG A 1 191 ? -3.438 -44.906 -24.656 1 62.19 191 ARG A N 1
ATOM 1457 C CA . ARG A 1 191 ? -3.137 -46.312 -24.734 1 62.19 191 ARG A CA 1
ATOM 1458 C C . ARG A 1 191 ? -2.396 -46.781 -23.484 1 62.19 191 ARG A C 1
ATOM 1460 O O . ARG A 1 191 ? -2.676 -47.844 -22.953 1 62.19 191 ARG A O 1
ATOM 1467 N N . ILE A 1 192 ? -1.33 -46 -23.125 1 62.75 192 ILE A N 1
ATOM 1468 C CA . ILE A 1 192 ? -0.516 -46.375 -21.984 1 62.75 192 ILE A CA 1
ATOM 1469 C C . ILE A 1 192 ? -0.757 -45.438 -20.828 1 62.75 192 ILE A C 1
ATOM 1471 O O . ILE A 1 192 ? -0.743 -44.219 -21 1 62.75 192 ILE A O 1
ATOM 1475 N N . LYS A 1 193 ? -1.394 -45.875 -19.766 1 62.12 193 LYS A N 1
ATOM 1476 C CA . LYS A 1 193 ? -1.781 -45.094 -18.594 1 62.12 193 LYS A CA 1
ATOM 1477 C C . LYS A 1 193 ? -0.599 -44.312 -18.047 1 62.12 193 LYS A C 1
ATOM 1479 O O . LYS A 1 193 ? -0.781 -43.375 -17.25 1 62.12 193 LYS A O 1
ATOM 1484 N N . VAL A 1 194 ? 0.728 -44.656 -18.469 1 64.44 194 VAL A N 1
ATOM 1485 C CA . VAL A 1 194 ? 1.888 -44 -17.891 1 64.44 194 VAL A CA 1
ATOM 1486 C C . VAL A 1 194 ? 2.512 -43.062 -18.938 1 64.44 194 VAL A C 1
ATOM 1488 O O . VAL A 1 194 ? 2.859 -43.5 -20.031 1 64.44 194 VAL A O 1
ATOM 1491 N N . PRO A 1 195 ? 2.49 -41.812 -18.688 1 69.94 195 PRO A N 1
ATOM 1492 C CA . PRO A 1 195 ? 3.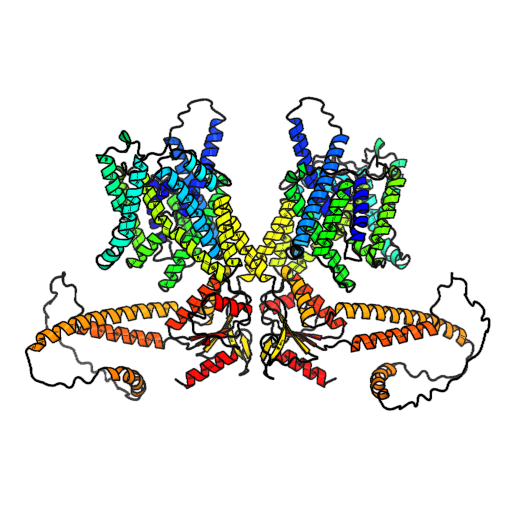131 -40.906 -19.656 1 69.94 195 PRO A CA 1
ATOM 1493 C C . PRO A 1 195 ? 4.629 -41.188 -19.781 1 69.94 195 PRO A C 1
ATOM 1495 O O . PRO A 1 195 ? 5.312 -41.406 -18.781 1 69.94 195 PRO A O 1
ATOM 1498 N N . VAL A 1 196 ? 5.094 -41.5 -20.984 1 70.25 196 VAL A N 1
ATOM 1499 C CA . VAL A 1 196 ? 6.512 -41.719 -21.266 1 70.25 196 VAL A CA 1
ATOM 1500 C C . VAL A 1 196 ? 7.277 -40.438 -21.016 1 70.25 196 VAL A C 1
ATOM 1502 O O . VAL A 1 196 ? 6.93 -39.375 -21.562 1 70.25 196 VAL A O 1
ATOM 1505 N N . PRO A 1 197 ? 8.305 -40.469 -20.078 1 77.81 197 PRO A N 1
ATOM 1506 C CA . PRO A 1 197 ? 9.117 -39.281 -19.828 1 77.81 197 PRO A CA 1
ATOM 1507 C C . PRO A 1 197 ? 10.008 -38.906 -21 1 77.81 197 PRO A C 1
ATOM 1509 O O . PRO A 1 197 ? 11.18 -39.312 -21.047 1 77.81 197 PRO A O 1
ATOM 1512 N N . VAL A 1 198 ? 9.484 -38.188 -21.984 1 81.75 198 VAL A N 1
ATOM 1513 C CA . VAL A 1 198 ? 10.195 -37.812 -23.203 1 81.75 198 VAL A CA 1
ATOM 1514 C C . VAL A 1 198 ? 11.477 -37.062 -22.844 1 81.75 198 VAL A C 1
ATOM 1516 O O . VAL A 1 198 ? 12.477 -37.156 -23.547 1 81.75 198 VAL A O 1
ATOM 1519 N N . GLU A 1 199 ? 11.5 -36.312 -21.812 1 85.69 199 GLU A N 1
ATOM 1520 C CA . GLU A 1 199 ? 12.68 -35.562 -21.391 1 85.69 199 GLU A CA 1
ATOM 1521 C C . GLU A 1 199 ? 13.844 -36.5 -21.078 1 85.69 199 GLU A C 1
ATOM 1523 O O . GLU A 1 199 ? 14.984 -36.219 -21.422 1 85.69 199 GLU A O 1
ATOM 1528 N N . LEU A 1 200 ? 13.508 -37.625 -20.406 1 82.44 200 LEU A N 1
ATOM 1529 C CA . LEU A 1 200 ? 14.547 -38.594 -20.094 1 82.44 200 LEU A CA 1
ATOM 1530 C C . LEU A 1 200 ? 15.117 -39.219 -21.359 1 82.44 200 LEU A C 1
ATOM 1532 O O . LEU A 1 200 ? 16.328 -39.438 -21.453 1 82.44 200 LEU A O 1
ATOM 1536 N N . LEU A 1 201 ? 14.258 -39.438 -22.234 1 83.69 201 LEU A N 1
ATOM 1537 C CA . LEU A 1 201 ? 14.695 -40.031 -23.5 1 83.69 201 LEU A CA 1
ATOM 1538 C C . LEU A 1 201 ? 15.617 -39.062 -24.25 1 83.69 201 LEU A C 1
ATOM 1540 O O . LEU A 1 201 ? 16.625 -39.5 -24.828 1 83.69 201 LEU A O 1
ATOM 1544 N N . VAL A 1 202 ? 15.234 -37.844 -24.25 1 88.5 202 VAL A N 1
ATOM 1545 C CA . VAL A 1 202 ? 16.031 -36.844 -24.938 1 88.5 202 VAL A CA 1
ATOM 1546 C C . VAL A 1 202 ? 17.406 -36.719 -24.266 1 88.5 202 VAL A C 1
ATOM 1548 O O . VAL A 1 202 ? 18.422 -36.562 -24.953 1 88.5 202 VAL A O 1
ATOM 1551 N N . ILE A 1 203 ? 17.469 -36.781 -23 1 87.94 203 ILE A N 1
ATOM 1552 C CA . ILE A 1 203 ? 18.719 -36.688 -22.25 1 87.94 203 ILE A CA 1
ATOM 1553 C C . ILE A 1 203 ? 19.609 -37.875 -22.578 1 87.94 203 ILE A C 1
ATOM 1555 O O . ILE A 1 203 ? 20.797 -37.719 -22.875 1 87.94 203 ILE A O 1
ATOM 1559 N N . ILE A 1 204 ? 19.047 -39.062 -22.625 1 85.88 204 ILE A N 1
ATOM 1560 C CA . ILE A 1 204 ? 19.797 -40.312 -22.875 1 85.88 204 ILE A CA 1
ATOM 1561 C C . ILE A 1 204 ? 20.297 -40.312 -24.328 1 85.88 204 ILE A C 1
ATOM 1563 O O . ILE A 1 204 ? 21.484 -40.594 -24.578 1 85.88 204 ILE A O 1
ATOM 1567 N N . THR A 1 205 ? 19.406 -40.031 -25.156 1 88.94 205 THR A N 1
ATOM 1568 C CA . THR A 1 205 ? 19.766 -40.062 -26.578 1 88.94 205 THR A CA 1
ATOM 1569 C C . THR A 1 205 ? 20.828 -39 -26.875 1 88.94 205 THR A C 1
ATOM 1571 O O . THR A 1 205 ? 21.766 -39.25 -27.641 1 88.94 205 THR A O 1
ATOM 1574 N N . SER A 1 206 ? 20.609 -37.812 -26.406 1 91.56 206 SER A N 1
ATOM 1575 C CA . SER A 1 206 ? 21.562 -36.75 -26.641 1 91.56 206 SER A CA 1
ATOM 1576 C C . SER A 1 206 ? 22.922 -37.062 -26.016 1 91.56 206 SER A C 1
ATOM 1578 O O . SER A 1 206 ? 23.969 -36.75 -26.578 1 91.56 206 SER A O 1
ATOM 1580 N N . GLY A 1 207 ? 22.922 -37.656 -24.828 1 89.62 207 GLY A N 1
ATOM 1581 C CA . GLY A 1 207 ? 24.156 -38.125 -24.203 1 89.62 207 GLY A CA 1
ATOM 1582 C C . GLY A 1 207 ? 24.906 -39.125 -25.031 1 89.62 207 GLY A C 1
ATOM 1583 O O . GLY A 1 207 ? 26.125 -39.031 -25.188 1 89.62 207 GLY A O 1
ATOM 1584 N N . LEU A 1 208 ? 24.203 -40.062 -25.641 1 89.88 208 LEU A N 1
ATOM 1585 C CA . LEU A 1 208 ? 24.812 -41.094 -26.469 1 89.88 208 LEU A CA 1
ATOM 1586 C C . LEU A 1 208 ? 25.391 -40.5 -27.75 1 89.88 208 LEU A C 1
ATOM 1588 O O . LEU A 1 208 ? 26.484 -40.875 -28.172 1 89.88 208 LEU A O 1
ATOM 1592 N N . ILE A 1 209 ? 24.594 -39.656 -28.266 1 90.62 209 ILE A N 1
ATOM 1593 C CA . ILE A 1 209 ? 25.047 -39 -29.484 1 90.62 209 ILE A CA 1
ATOM 1594 C C . ILE A 1 209 ? 26.312 -38.188 -29.203 1 90.62 209 ILE A C 1
ATOM 1596 O O . ILE A 1 209 ? 27.25 -38.188 -30 1 90.62 209 ILE A O 1
ATOM 1600 N N . SER A 1 210 ? 26.328 -37.5 -28.156 1 91.25 210 SER A N 1
ATOM 1601 C CA . SER A 1 210 ? 27.469 -36.656 -27.781 1 91.25 210 SER A CA 1
ATOM 1602 C C . SER A 1 210 ? 28.703 -37.531 -27.516 1 91.25 210 SER A C 1
ATOM 1604 O O . SER A 1 210 ? 29.828 -37.125 -27.859 1 91.25 210 SER A O 1
ATOM 1606 N N . GLN A 1 211 ? 28.484 -38.688 -26.938 1 88 211 GLN A N 1
ATOM 1607 C CA . GLN A 1 211 ? 29.578 -39.594 -26.641 1 88 211 GLN A CA 1
ATOM 1608 C C . GLN A 1 211 ? 30.156 -40.188 -27.922 1 88 211 GLN A C 1
ATOM 1610 O O . GLN A 1 211 ? 31.375 -40.25 -28.094 1 88 211 GLN A O 1
ATOM 1615 N N . TYR A 1 212 ? 29.297 -40.562 -28.781 1 90 212 TYR A N 1
ATOM 1616 C CA . TYR A 1 212 ? 29.734 -41.25 -30 1 90 212 TYR A CA 1
ATOM 1617 C C . TYR A 1 212 ? 30.359 -40.25 -30.984 1 90 212 TYR A C 1
ATOM 1619 O O . TYR A 1 212 ? 31.344 -40.562 -31.656 1 90 212 TYR A O 1
ATOM 1627 N N . LEU A 1 213 ? 29.797 -39.094 -31.047 1 90 213 LEU A N 1
ATOM 1628 C CA . LEU A 1 213 ? 30.297 -38.125 -32 1 90 213 LEU A CA 1
ATOM 1629 C C . LEU A 1 213 ? 31.344 -37.219 -31.375 1 90 213 LEU A C 1
ATOM 1631 O O . LEU A 1 213 ? 31.922 -36.344 -32.062 1 90 213 LEU A O 1
ATOM 1635 N N . GLN A 1 214 ? 31.719 -37.406 -30.094 1 87.06 214 GLN A N 1
ATOM 1636 C CA . GLN A 1 214 ? 32.688 -36.594 -29.359 1 87.06 214 GLN A CA 1
ATOM 1637 C C . GLN A 1 214 ? 32.469 -35.094 -29.578 1 87.06 214 GLN A C 1
ATOM 1639 O O . GLN A 1 214 ? 33.406 -34.375 -29.953 1 87.06 214 GLN A O 1
ATOM 1644 N N . LEU A 1 215 ? 31.375 -34.719 -29.375 1 86.31 215 LEU A N 1
ATOM 1645 C CA . LEU A 1 215 ? 30.953 -33.344 -29.641 1 86.31 215 LEU A CA 1
ATOM 1646 C C . LEU A 1 215 ? 31.766 -32.375 -28.797 1 86.31 215 LEU A C 1
ATOM 1648 O O . LEU A 1 215 ? 32.031 -31.234 -29.219 1 86.31 215 LEU A O 1
ATOM 1652 N N . ARG A 1 216 ? 32.125 -32.688 -27.625 1 85.88 216 ARG A N 1
ATOM 1653 C CA . ARG A 1 216 ? 32.906 -31.828 -26.734 1 85.88 216 ARG A CA 1
ATOM 1654 C C . ARG A 1 216 ? 34.281 -31.516 -27.312 1 85.88 216 ARG A C 1
ATOM 1656 O O . ARG A 1 216 ? 34.656 -30.344 -27.391 1 85.88 216 ARG A O 1
ATOM 1663 N N . ASN A 1 217 ? 34.906 -32.469 -27.797 1 83.19 217 ASN A N 1
ATOM 1664 C CA . ASN A 1 217 ? 36.281 -32.344 -28.234 1 83.19 217 ASN A CA 1
ATOM 1665 C C . ASN A 1 217 ? 36.375 -31.766 -29.656 1 83.19 217 ASN A C 1
ATOM 1667 O O . ASN A 1 217 ? 37.25 -30.953 -29.938 1 83.19 217 ASN A O 1
ATOM 1671 N N . ILE A 1 218 ? 35.469 -32.156 -30.406 1 85 218 ILE A N 1
ATOM 1672 C CA . ILE A 1 218 ? 35.594 -31.797 -31.828 1 85 218 ILE A CA 1
ATOM 1673 C C . ILE A 1 218 ? 34.844 -30.484 -32.094 1 85 218 ILE A C 1
ATOM 1675 O O . ILE A 1 218 ? 35.375 -29.625 -32.812 1 85 218 ILE A O 1
ATOM 1679 N N . TYR A 1 219 ? 33.781 -30.281 -31.516 1 86.12 219 TYR A N 1
ATOM 1680 C CA . TYR A 1 219 ? 32.938 -29.156 -31.906 1 86.12 219 TYR A CA 1
ATOM 1681 C C . TYR A 1 219 ? 32.812 -28.156 -30.766 1 86.12 219 TYR A C 1
ATOM 1683 O O . TYR A 1 219 ? 32.156 -27.125 -30.906 1 86.12 219 TYR A O 1
ATOM 1691 N N . GLY A 1 220 ? 33.344 -28.438 -29.594 1 86.06 220 GLY A N 1
ATOM 1692 C CA . GLY A 1 220 ? 33.375 -27.484 -28.484 1 86.06 220 GLY A CA 1
ATOM 1693 C C . GLY A 1 220 ? 32.031 -27.344 -27.797 1 86.06 220 GLY A C 1
ATOM 1694 O O . GLY A 1 220 ? 31.703 -26.281 -27.266 1 86.06 220 GLY A O 1
ATOM 1695 N N . VAL A 1 221 ? 31.25 -28.344 -27.953 1 88.5 221 VAL A N 1
ATOM 1696 C CA . VAL A 1 221 ? 29.969 -28.328 -27.266 1 88.5 221 VAL A CA 1
ATOM 1697 C C . VAL A 1 221 ? 30.172 -28.578 -25.781 1 88.5 221 VAL A C 1
ATOM 1699 O O . VAL A 1 221 ? 30.875 -29.5 -25.391 1 88.5 221 VAL A O 1
ATOM 1702 N N . ARG A 1 222 ? 29.578 -27.766 -24.969 1 87.62 222 ARG A N 1
ATOM 1703 C CA . ARG A 1 222 ? 29.703 -27.906 -23.531 1 87.62 222 ARG A CA 1
ATOM 1704 C C . ARG A 1 222 ? 28.828 -29.047 -23 1 87.62 222 ARG A C 1
ATOM 1706 O O . ARG A 1 222 ? 27.656 -29.156 -23.391 1 87.62 222 ARG A O 1
ATOM 1713 N N . VAL A 1 223 ? 29.391 -29.828 -22.203 1 87.38 223 VAL A N 1
ATOM 1714 C CA . VAL A 1 223 ? 28.672 -30.969 -21.641 1 87.38 223 VAL A CA 1
ATOM 1715 C C . VAL A 1 223 ? 28.625 -30.844 -20.109 1 87.38 223 VAL A C 1
ATOM 1717 O O . VAL A 1 223 ? 29.297 -29.984 -19.531 1 87.38 223 VAL A O 1
ATOM 1720 N N . VAL A 1 224 ? 27.828 -31.609 -19.438 1 84.94 224 VAL A N 1
ATOM 1721 C CA . VAL A 1 224 ? 27.594 -31.578 -17.984 1 84.94 224 VAL A CA 1
ATOM 1722 C C . VAL A 1 224 ? 28.875 -31.906 -17.25 1 84.94 224 VAL A C 1
ATOM 1724 O O . VAL A 1 224 ? 29.234 -31.234 -16.281 1 84.94 224 VAL A O 1
ATOM 1727 N N . GLY A 1 225 ? 29.641 -32.812 -17.688 1 80 225 GLY A N 1
ATOM 1728 C CA . GLY A 1 225 ? 30.906 -33.156 -17.078 1 80 225 GLY A CA 1
ATOM 1729 C C . GLY A 1 225 ? 30.781 -34.188 -15.977 1 80 225 GLY A C 1
ATOM 1730 O O . GLY A 1 225 ? 29.922 -35.094 -16.047 1 80 225 GLY A O 1
ATOM 1731 N N . VAL A 1 226 ? 31.609 -34.062 -14.945 1 76.94 226 VAL A N 1
ATOM 1732 C CA . VAL A 1 226 ? 31.703 -35.094 -13.906 1 76.94 226 VAL A CA 1
ATOM 1733 C C . VAL A 1 226 ? 30.547 -34.938 -12.922 1 76.94 226 VAL A C 1
ATOM 1735 O O . VAL A 1 226 ? 30.328 -33.875 -12.367 1 76.94 226 VAL A O 1
ATOM 1738 N N . VAL A 1 227 ? 29.734 -35.938 -12.844 1 77.31 227 VAL A N 1
ATOM 1739 C CA . VAL A 1 227 ? 28.656 -36.031 -11.859 1 77.31 227 VAL A CA 1
ATOM 1740 C C . VAL A 1 227 ? 29.047 -36.969 -10.734 1 77.31 227 VAL A C 1
ATOM 1742 O O . VAL A 1 227 ? 29.25 -38.156 -10.977 1 77.31 227 VAL A O 1
ATOM 1745 N N . PRO A 1 228 ? 29.312 -36.406 -9.562 1 77.06 228 PRO A N 1
ATOM 1746 C CA . PRO A 1 228 ? 29.703 -37.312 -8.469 1 77.06 228 PRO A CA 1
ATOM 1747 C C . PRO A 1 228 ? 28.656 -38.375 -8.164 1 77.06 228 PRO A C 1
ATOM 1749 O O . PRO A 1 228 ? 27.453 -38.094 -8.281 1 77.06 228 PRO A O 1
ATOM 1752 N N . THR A 1 229 ? 29.188 -39.562 -7.953 1 77.88 229 THR A N 1
ATOM 1753 C CA . THR A 1 229 ? 28.281 -40.656 -7.605 1 77.88 229 THR A CA 1
ATOM 1754 C C . THR A 1 229 ? 28.172 -40.812 -6.09 1 77.88 229 THR A C 1
ATOM 1756 O O . THR A 1 229 ? 29.141 -40.562 -5.363 1 77.88 229 THR A O 1
ATOM 1759 N N . GLY A 1 230 ? 27.031 -40.875 -5.59 1 76.81 230 GLY A N 1
ATOM 1760 C CA . GLY A 1 230 ? 26.859 -41.094 -4.168 1 76.81 230 GLY A CA 1
ATOM 1761 C C . GLY A 1 230 ? 25.938 -40.062 -3.516 1 76.81 230 GLY A C 1
ATOM 1762 O O . GLY A 1 230 ? 25.516 -39.094 -4.156 1 76.81 230 GLY A O 1
ATOM 1763 N N . PHE A 1 231 ? 25.641 -40.438 -2.387 1 80.56 231 PHE A N 1
ATOM 1764 C CA . PHE A 1 231 ? 24.797 -39.594 -1.567 1 80.56 231 PHE A CA 1
ATOM 1765 C C . PHE A 1 231 ? 25.594 -38.375 -1.066 1 80.56 231 PHE A C 1
ATOM 1767 O O . PHE A 1 231 ? 26.75 -38.531 -0.662 1 80.56 231 PHE A O 1
ATOM 1774 N N . PRO A 1 232 ? 25.047 -37.156 -1.299 1 80.62 232 PRO A N 1
ATOM 1775 C CA . PRO A 1 232 ? 25.781 -35.969 -0.839 1 80.62 232 PRO A CA 1
ATOM 1776 C C . PRO A 1 232 ? 26.109 -36.031 0.652 1 80.62 232 PRO A C 1
ATOM 1778 O O . PRO A 1 232 ? 25.266 -36.438 1.456 1 80.62 232 PRO A O 1
ATOM 1781 N N . GLU A 1 233 ? 27.312 -35.812 1.008 1 84.19 233 GLU A N 1
ATOM 1782 C CA . GLU A 1 233 ? 27.719 -35.781 2.41 1 84.19 233 GLU A CA 1
ATOM 1783 C C . GLU A 1 233 ? 27.031 -34.656 3.156 1 84.19 233 GLU A C 1
ATOM 1785 O O . GLU A 1 233 ? 27.016 -33.5 2.67 1 84.19 233 GLU A O 1
ATOM 1790 N N . PRO A 1 234 ? 26.359 -35.031 4.207 1 90.06 234 PRO A N 1
ATOM 1791 C CA . PRO A 1 234 ? 25.719 -33.969 4.988 1 90.06 234 PRO A CA 1
ATOM 1792 C C . PRO A 1 234 ? 26.688 -32.906 5.453 1 90.06 234 PRO A C 1
ATOM 1794 O O . PRO A 1 234 ? 27.812 -33.219 5.875 1 90.06 234 PRO A O 1
ATOM 1797 N N . THR A 1 235 ? 26.438 -31.703 5.078 1 90.19 235 THR A N 1
ATOM 1798 C CA . THR A 1 235 ? 27.25 -30.562 5.488 1 90.19 235 THR A CA 1
ATOM 1799 C C . THR A 1 235 ? 26.391 -29.484 6.141 1 90.19 235 THR A C 1
ATOM 1801 O O . THR A 1 235 ? 25.25 -29.266 5.727 1 90.19 235 THR A O 1
ATOM 1804 N N . VAL A 1 236 ? 26.953 -28.938 7.211 1 90.44 236 VAL A N 1
ATOM 1805 C CA . VAL A 1 236 ? 26.219 -27.859 7.879 1 90.44 236 VAL A CA 1
ATOM 1806 C C . VAL A 1 236 ? 26.391 -26.562 7.098 1 90.44 236 VAL A C 1
ATOM 1808 O O . VAL A 1 236 ? 27.516 -26.109 6.863 1 90.44 236 VAL A O 1
ATOM 1811 N N . PRO A 1 237 ? 25.328 -26.094 6.645 1 90.5 237 PRO A N 1
ATOM 1812 C CA . PRO A 1 237 ? 25.422 -24.844 5.902 1 90.5 237 PRO A CA 1
ATOM 1813 C C . PRO A 1 237 ? 25.891 -23.672 6.77 1 90.5 237 PRO A C 1
ATOM 1815 O O . PRO A 1 237 ? 25.625 -23.641 7.973 1 90.5 237 PRO A O 1
ATOM 1818 N N . ARG A 1 238 ? 26.609 -22.703 6.273 1 85.94 238 ARG A N 1
ATOM 1819 C CA . ARG A 1 238 ? 27.156 -21.562 6.973 1 85.94 238 ARG A CA 1
ATOM 1820 C C . ARG A 1 238 ? 26.109 -20.453 7.129 1 85.94 238 ARG A C 1
ATOM 1822 O O . ARG A 1 238 ? 25.734 -19.812 6.148 1 85.94 238 ARG A O 1
ATOM 1829 N N . LEU A 1 239 ? 25.688 -20.219 8.273 1 87.94 239 LEU A N 1
ATOM 1830 C CA . LEU A 1 239 ? 24.656 -19.219 8.547 1 87.94 239 LEU A CA 1
ATOM 1831 C C . LEU A 1 239 ? 25.266 -17.828 8.641 1 87.94 239 LEU A C 1
ATOM 1833 O O . LEU A 1 239 ? 24.547 -16.828 8.625 1 87.94 239 LEU A O 1
ATOM 1837 N N . SER A 1 240 ? 26.578 -17.703 8.602 1 83.75 240 SER A N 1
ATOM 1838 C CA . SER A 1 240 ? 27.266 -16.422 8.734 1 83.75 240 SER A CA 1
ATOM 1839 C C . SER A 1 240 ? 27.016 -15.523 7.527 1 83.75 240 SER A C 1
ATOM 1841 O O . SER A 1 240 ? 27.078 -14.297 7.629 1 83.75 240 SER A O 1
ATOM 1843 N N . ILE A 1 241 ? 26.719 -16.219 6.457 1 80.75 241 ILE A N 1
ATOM 1844 C CA . ILE A 1 241 ? 26.531 -15.438 5.234 1 80.75 241 ILE A CA 1
ATOM 1845 C C . ILE A 1 241 ? 25.047 -15.102 5.047 1 80.75 241 ILE A C 1
ATOM 1847 O O . ILE A 1 241 ? 24.672 -14.422 4.09 1 80.75 241 ILE A O 1
ATOM 1851 N N . ALA A 1 242 ? 24.266 -15.484 5.984 1 83.94 242 ALA A N 1
ATOM 1852 C CA . ALA A 1 242 ? 22.812 -15.305 5.891 1 83.94 242 ALA A CA 1
ATOM 1853 C C . ALA A 1 242 ? 22.453 -13.828 5.852 1 83.94 242 ALA A C 1
ATOM 1855 O O . ALA A 1 242 ? 21.484 -13.445 5.18 1 83.94 242 ALA A O 1
ATOM 1856 N N . GLY A 1 243 ? 23.203 -12.984 6.477 1 80.19 243 GLY A N 1
ATOM 1857 C CA . GLY A 1 243 ? 22.922 -11.562 6.516 1 80.19 243 GLY A CA 1
ATOM 1858 C C . GLY A 1 243 ? 22.984 -10.898 5.152 1 80.19 243 GLY A C 1
ATOM 1859 O O . GLY A 1 243 ? 22.172 -10.031 4.836 1 80.19 243 GLY A O 1
ATOM 1860 N N . GLY A 1 244 ? 23.844 -11.367 4.293 1 81.38 244 GLY A N 1
ATOM 1861 C CA . GLY A 1 244 ? 24.031 -10.781 2.975 1 81.38 244 GLY A CA 1
ATOM 1862 C C . GLY A 1 244 ? 22.969 -11.211 1.98 1 81.38 244 GLY A C 1
ATOM 1863 O O . GLY A 1 244 ? 22.766 -10.547 0.961 1 81.38 244 GLY A O 1
ATOM 1864 N N . VAL A 1 245 ? 22.234 -12.336 2.338 1 88.44 245 VAL A N 1
ATOM 1865 C CA . VAL A 1 245 ? 21.297 -12.867 1.354 1 88.44 245 VAL A CA 1
ATOM 1866 C C . VAL A 1 245 ? 19.875 -12.781 1.9 1 88.44 245 VAL A C 1
ATOM 1868 O O . VAL A 1 245 ? 18.953 -13.383 1.345 1 88.44 245 VAL A O 1
ATOM 1871 N N . ILE A 1 246 ? 19.609 -12 2.877 1 89.25 246 ILE A N 1
ATOM 1872 C CA . ILE A 1 246 ? 18.344 -11.977 3.58 1 89.25 246 ILE A CA 1
ATOM 1873 C C . ILE A 1 246 ? 17.25 -11.445 2.648 1 89.25 246 ILE A C 1
ATOM 1875 O O . ILE A 1 246 ? 16.109 -11.922 2.678 1 89.25 246 ILE A O 1
ATOM 1879 N N . GLY A 1 247 ? 17.578 -10.461 1.852 1 85.38 247 GLY A N 1
ATOM 1880 C CA . GLY A 1 247 ? 16.609 -9.93 0.908 1 85.38 247 GLY A CA 1
ATOM 1881 C C . GLY A 1 247 ? 16.188 -10.938 -0.136 1 85.38 247 GLY A C 1
ATOM 1882 O O . GLY A 1 247 ? 14.984 -11.125 -0.369 1 85.38 247 GLY A O 1
ATOM 1883 N N . ASP A 1 248 ? 17.109 -11.648 -0.666 1 89.81 248 ASP A N 1
ATOM 1884 C CA . ASP A 1 248 ? 16.812 -12.688 -1.645 1 89.81 248 ASP A CA 1
ATOM 1885 C C . ASP A 1 248 ? 16.047 -13.852 -1.002 1 89.81 248 ASP A C 1
ATOM 1887 O O . ASP A 1 248 ? 15.102 -14.375 -1.586 1 89.81 248 ASP A O 1
ATOM 1891 N N . ALA A 1 249 ? 16.516 -14.125 0.209 1 94.62 249 ALA A N 1
ATOM 1892 C CA . ALA A 1 249 ? 15.898 -15.25 0.91 1 94.62 249 ALA A CA 1
ATOM 1893 C C . ALA A 1 249 ? 14.422 -14.984 1.183 1 94.62 249 ALA A C 1
ATOM 1895 O O . ALA A 1 249 ? 13.594 -15.891 1.087 1 94.62 249 ALA A O 1
ATOM 1896 N N . PHE A 1 250 ? 14.07 -13.805 1.449 1 90.81 250 PHE A N 1
ATOM 1897 C CA . PHE A 1 250 ? 12.688 -13.461 1.729 1 90.81 250 PHE A CA 1
ATOM 1898 C C . PHE A 1 250 ? 11.828 -13.609 0.479 1 90.81 250 PHE A C 1
ATOM 1900 O O . PHE A 1 250 ? 10.727 -14.172 0.537 1 90.81 250 PHE A O 1
ATOM 1907 N N . VAL A 1 251 ? 12.344 -13.148 -0.598 1 87.56 251 VAL A N 1
ATOM 1908 C CA . VAL A 1 251 ? 11.609 -13.203 -1.859 1 87.56 251 VAL A CA 1
ATOM 1909 C C . VAL A 1 251 ? 11.406 -14.656 -2.283 1 87.56 251 VAL A C 1
ATOM 1911 O O . VAL A 1 251 ? 10.305 -15.047 -2.672 1 87.56 251 VAL A O 1
ATOM 1914 N N . ILE A 1 252 ? 12.43 -15.414 -2.16 1 94.5 252 ILE A N 1
ATOM 1915 C CA . ILE A 1 252 ? 12.383 -16.828 -2.541 1 94.5 252 ILE A CA 1
ATOM 1916 C C . ILE A 1 252 ? 11.422 -17.562 -1.617 1 94.5 252 ILE A C 1
ATOM 1918 O O . ILE A 1 252 ? 10.625 -18.391 -2.074 1 94.5 252 ILE A O 1
ATOM 1922 N N . ALA A 1 253 ? 11.5 -17.219 -0.321 1 95.5 253 ALA A N 1
ATOM 1923 C CA . ALA A 1 253 ? 10.617 -17.859 0.647 1 95.5 253 ALA A CA 1
ATOM 1924 C C . ALA A 1 253 ? 9.156 -17.562 0.33 1 95.5 253 ALA A C 1
ATOM 1926 O O . ALA A 1 253 ? 8.312 -18.453 0.344 1 95.5 253 ALA A O 1
ATOM 1927 N N . LEU A 1 254 ? 8.875 -16.375 -0.019 1 91.75 254 LEU A N 1
ATOM 1928 C CA . LEU A 1 254 ? 7.5 -15.945 -0.262 1 91.75 254 LEU A CA 1
ATOM 1929 C C . LEU A 1 254 ? 6.98 -16.516 -1.578 1 91.75 254 LEU A C 1
ATOM 1931 O O . LEU A 1 254 ? 5.863 -17.031 -1.636 1 91.75 254 LEU A O 1
ATOM 1935 N N . ILE A 1 255 ? 7.738 -16.469 -2.598 1 89.5 255 ILE A N 1
ATOM 1936 C CA . ILE A 1 255 ? 7.324 -16.953 -3.912 1 89.5 255 ILE A CA 1
ATOM 1937 C C . ILE A 1 255 ? 7.199 -18.469 -3.893 1 89.5 255 ILE A C 1
ATOM 1939 O O . ILE A 1 255 ? 6.238 -19.031 -4.434 1 89.5 255 ILE A O 1
ATOM 1943 N N . GLY A 1 256 ? 8.25 -19.031 -3.295 1 93.44 256 GLY A N 1
ATOM 1944 C CA . GLY A 1 256 ? 8.18 -20.469 -3.168 1 93.44 256 GLY A CA 1
ATOM 1945 C C . GLY A 1 256 ? 6.938 -20.938 -2.43 1 93.44 256 GLY A C 1
ATOM 1946 O O . GLY A 1 256 ? 6.293 -21.906 -2.846 1 93.44 256 GLY A O 1
ATOM 1947 N N . PHE A 1 257 ? 6.566 -20.234 -1.411 1 94.31 257 PHE A N 1
ATOM 1948 C CA . PHE A 1 257 ? 5.379 -20.547 -0.63 1 94.31 257 PHE A CA 1
ATOM 1949 C C . PHE A 1 257 ? 4.113 -20.297 -1.439 1 94.31 257 PHE A C 1
ATOM 1951 O O . PHE A 1 257 ? 3.238 -21.156 -1.532 1 94.31 257 PHE A O 1
ATOM 1958 N N . SER A 1 258 ? 4.055 -19.188 -2.023 1 90.06 258 SER A N 1
ATOM 1959 C CA . SER A 1 258 ? 2.844 -18.766 -2.715 1 90.06 258 SER A CA 1
ATOM 1960 C C . SER A 1 258 ? 2.523 -19.672 -3.891 1 90.06 258 SER A C 1
ATOM 1962 O O . SER A 1 258 ? 1.386 -20.125 -4.043 1 90.06 258 SER A O 1
ATOM 1964 N N . LEU A 1 259 ? 3.49 -20.016 -4.676 1 89.31 259 LEU A N 1
ATOM 1965 C CA . LEU A 1 259 ? 3.266 -20.844 -5.848 1 89.31 259 LEU A CA 1
ATOM 1966 C C . LEU A 1 259 ? 2.945 -22.281 -5.438 1 89.31 259 LEU A C 1
ATOM 1968 O O . LEU A 1 259 ? 2.035 -22.906 -5.992 1 89.31 259 LEU A O 1
ATOM 1972 N N . SER A 1 260 ? 3.699 -22.734 -4.457 1 94.94 260 SER A N 1
ATOM 1973 C CA . SER A 1 260 ? 3.48 -24.109 -4.004 1 94.94 260 SER A CA 1
ATOM 1974 C C . SER A 1 260 ? 2.117 -24.266 -3.334 1 94.94 260 SER A C 1
ATOM 1976 O O . SER A 1 260 ? 1.386 -25.219 -3.611 1 94.94 260 SER A O 1
ATOM 1978 N N . TYR A 1 261 ? 1.744 -23.328 -2.529 1 93.5 261 TYR A N 1
ATOM 1979 C CA . TYR A 1 261 ? 0.461 -23.406 -1.838 1 93.5 261 TYR A CA 1
ATOM 1980 C C . TYR A 1 261 ? -0.695 -23.25 -2.818 1 93.5 261 TYR A C 1
ATOM 1982 O O . TYR A 1 261 ? -1.728 -23.906 -2.682 1 93.5 261 TYR A O 1
ATOM 1990 N N . SER A 1 262 ? -0.563 -22.344 -3.738 1 88.19 262 SER A N 1
ATOM 1991 C CA . SER A 1 262 ? -1.607 -22.141 -4.738 1 88.19 262 SER A CA 1
ATOM 1992 C C . SER A 1 262 ? -1.907 -23.422 -5.496 1 88.19 262 SER A C 1
ATOM 1994 O O . SER A 1 262 ? -3.07 -23.75 -5.738 1 88.19 262 SER A O 1
ATOM 1996 N N . LEU A 1 263 ? -0.877 -24.094 -5.793 1 90.44 263 LEU A N 1
ATOM 1997 C CA . LEU A 1 263 ? -1.032 -25.359 -6.496 1 90.44 263 LEU A CA 1
ATOM 1998 C C . LEU A 1 263 ? -1.653 -26.422 -5.586 1 90.44 263 LEU A C 1
ATOM 2000 O O . LEU A 1 263 ? -2.529 -27.172 -6.012 1 90.44 263 LEU A O 1
ATOM 2004 N N . ALA A 1 264 ? -1.17 -26.438 -4.379 1 93.81 264 ALA A N 1
ATOM 2005 C CA . ALA A 1 264 ? -1.728 -27.359 -3.398 1 93.81 264 ALA A CA 1
ATOM 2006 C C . ALA A 1 264 ? -3.213 -27.094 -3.172 1 93.81 264 ALA A C 1
ATOM 2008 O O . ALA A 1 264 ? -4.023 -28.016 -3.146 1 93.81 264 ALA A O 1
ATOM 2009 N N . SER A 1 265 ? -3.545 -25.875 -3.037 1 89.19 265 SER A N 1
ATOM 2010 C CA . SER A 1 265 ? -4.93 -25.484 -2.789 1 89.19 265 SER A CA 1
ATOM 2011 C C . SER A 1 265 ? -5.809 -25.766 -4.004 1 89.19 265 SER A C 1
ATOM 2013 O O . SER A 1 265 ? -6.977 -26.125 -3.863 1 89.19 265 SER A O 1
ATOM 2015 N N . PHE A 1 266 ? -5.305 -25.656 -5.152 1 85.25 266 PHE A N 1
ATOM 2016 C CA . PHE A 1 266 ? -6.039 -25.875 -6.391 1 85.25 266 PHE A CA 1
ATOM 2017 C C . PHE A 1 266 ? -6.445 -27.344 -6.52 1 85.25 266 PHE A C 1
ATOM 2019 O O . PHE A 1 266 ? -7.613 -27.656 -6.758 1 85.25 266 PHE A O 1
ATOM 2026 N N . TYR A 1 267 ? -5.527 -28.141 -6.34 1 89.12 267 TYR A N 1
ATOM 2027 C CA . TYR A 1 267 ? -5.824 -29.547 -6.512 1 89.12 267 TYR A CA 1
ATOM 2028 C C . TYR A 1 267 ? -6.621 -30.094 -5.324 1 89.12 267 TYR A C 1
ATOM 2030 O O . TYR A 1 267 ? -7.438 -31 -5.477 1 89.12 267 TYR A O 1
ATOM 2038 N N . ALA A 1 268 ? -6.355 -29.453 -4.164 1 88.81 268 ALA A N 1
ATOM 2039 C CA . ALA A 1 268 ? -7.195 -29.812 -3.021 1 88.81 268 ALA A CA 1
ATOM 2040 C C . ALA A 1 268 ? -8.656 -29.469 -3.285 1 88.81 268 ALA A C 1
ATOM 2042 O O . ALA A 1 268 ? -9.555 -30.266 -2.99 1 88.81 268 ALA A O 1
ATOM 2043 N N . TYR A 1 269 ? -8.828 -28.375 -3.854 1 83.19 269 TYR A N 1
ATOM 2044 C CA . TYR A 1 269 ? -10.172 -27.922 -4.195 1 83.19 269 TYR A CA 1
ATOM 2045 C C . TYR A 1 269 ? -10.805 -28.844 -5.227 1 83.19 269 TYR A C 1
ATOM 2047 O O . TYR A 1 269 ? -11.961 -29.25 -5.078 1 83.19 269 TYR A O 1
ATOM 2055 N N . LYS A 1 270 ? -10.078 -29.219 -6.188 1 80.56 270 LYS A N 1
ATOM 2056 C CA . LYS A 1 270 ? -10.562 -30.062 -7.27 1 80.56 270 LYS A CA 1
ATOM 2057 C C . LYS A 1 270 ? -10.867 -31.469 -6.773 1 80.56 270 LYS A C 1
ATOM 2059 O O . LYS A 1 270 ? -11.797 -32.125 -7.254 1 80.56 270 LYS A O 1
ATOM 2064 N N . GLU A 1 271 ? -10.055 -31.906 -5.855 1 85.06 271 GLU A N 1
ATOM 2065 C CA . GLU A 1 271 ? -10.18 -33.281 -5.371 1 85.06 271 GLU A CA 1
ATOM 2066 C C . GLU A 1 271 ? -11.039 -33.344 -4.113 1 85.06 271 GLU A C 1
ATOM 2068 O O . GLU A 1 271 ? -11.133 -34.406 -3.473 1 85.06 271 GLU A O 1
ATOM 2073 N N . GLY A 1 272 ? -11.602 -32.188 -3.664 1 79.06 272 GLY A N 1
ATOM 2074 C CA . GLY A 1 272 ? -12.633 -32.188 -2.635 1 79.06 272 GLY A CA 1
ATOM 2075 C C . GLY A 1 272 ? -12.07 -32.188 -1.227 1 79.06 272 GLY A C 1
ATOM 2076 O O . GLY A 1 272 ? -12.633 -32.844 -0.338 1 79.06 272 GLY A O 1
ATOM 2077 N N . TYR A 1 273 ? -10.852 -31.766 -1.021 1 85.44 273 TYR A N 1
ATOM 2078 C CA . TYR A 1 273 ? -10.297 -31.609 0.322 1 85.44 273 TYR A CA 1
ATOM 2079 C C . TYR A 1 273 ? -9.688 -30.234 0.518 1 85.44 273 TYR A C 1
ATOM 2081 O O . TYR A 1 273 ? -9.805 -29.375 -0.352 1 85.44 273 TYR A O 1
ATOM 2089 N N . SER A 1 274 ? -9.227 -29.938 1.747 1 86.88 274 SER A N 1
ATOM 2090 C CA . SER A 1 274 ? -8.664 -28.609 2.033 1 86.88 274 SER A CA 1
ATOM 2091 C C . SER A 1 274 ? -7.254 -28.734 2.6 1 86.88 274 SER A C 1
ATOM 2093 O O . SER A 1 274 ? -6.887 -29.766 3.168 1 86.88 274 SER A O 1
ATOM 2095 N N . VAL A 1 275 ? -6.438 -27.766 2.32 1 91.5 275 VAL A N 1
ATOM 2096 C CA . VAL A 1 275 ? -5.074 -27.672 2.832 1 91.5 275 VAL A CA 1
ATOM 2097 C C . VAL A 1 275 ? -4.934 -26.438 3.713 1 91.5 275 VAL A C 1
ATOM 2099 O O . VAL A 1 275 ? -5.523 -25.391 3.426 1 91.5 275 VAL A O 1
ATOM 2102 N N . ASP A 1 276 ? -4.191 -26.562 4.77 1 90.75 276 ASP A N 1
ATOM 2103 C CA . ASP A 1 276 ? -3.949 -25.453 5.676 1 90.75 276 ASP A CA 1
ATOM 2104 C C . ASP A 1 276 ? -2.686 -24.688 5.285 1 90.75 276 ASP A C 1
ATOM 2106 O O . ASP A 1 276 ? -1.591 -25.25 5.27 1 90.75 276 ASP A O 1
ATOM 2110 N N . PRO A 1 277 ? -2.799 -23.469 5.047 1 91.81 277 PRO A N 1
ATOM 2111 C CA . PRO A 1 277 ? -1.646 -22.688 4.598 1 91.81 277 PRO A CA 1
ATOM 2112 C C . PRO A 1 277 ? -0.525 -22.641 5.633 1 91.81 277 PRO A C 1
ATOM 2114 O O . PRO A 1 277 ? 0.655 -22.656 5.273 1 91.81 277 PRO A O 1
ATOM 2117 N N . ASN A 1 278 ? -0.797 -22.594 6.922 1 93.69 278 ASN A N 1
ATOM 2118 C CA . ASN A 1 278 ? 0.231 -22.531 7.953 1 93.69 278 ASN A CA 1
ATOM 2119 C C . ASN A 1 278 ? 0.993 -23.844 8.07 1 93.69 278 ASN A C 1
ATOM 2121 O O . ASN A 1 278 ? 2.207 -23.844 8.281 1 93.69 278 ASN A O 1
ATOM 2125 N N . GLN A 1 279 ? 0.288 -24.891 7.938 1 93.88 279 GLN A N 1
ATOM 2126 C CA . GLN A 1 279 ? 0.938 -26.203 7.961 1 93.88 279 GLN A CA 1
ATOM 2127 C C . GLN A 1 279 ? 1.827 -26.406 6.738 1 93.88 279 GLN A C 1
ATOM 2129 O O . GLN A 1 279 ? 2.9 -27 6.832 1 93.88 279 GLN A O 1
ATOM 2134 N N . GLU A 1 280 ? 1.33 -25.953 5.652 1 95.69 280 GLU A N 1
ATOM 2135 C CA . GLU A 1 280 ? 2.139 -26.047 4.441 1 95.69 280 GLU A CA 1
ATOM 2136 C C . GLU A 1 280 ? 3.414 -25.219 4.566 1 95.69 280 GLU A C 1
ATOM 2138 O O . GLU A 1 280 ? 4.48 -25.641 4.109 1 95.69 280 GLU A O 1
ATOM 2143 N N . LEU A 1 281 ? 3.268 -24.078 5.188 1 95.5 281 LEU A N 1
ATOM 2144 C CA . LEU A 1 281 ? 4.434 -23.219 5.418 1 95.5 281 LEU A CA 1
ATOM 2145 C C . LEU A 1 281 ? 5.477 -23.953 6.258 1 95.5 281 LEU A C 1
ATOM 2147 O O . LEU A 1 281 ? 6.672 -23.906 5.949 1 95.5 281 LEU A O 1
ATOM 2151 N N . VAL A 1 282 ? 5.07 -24.578 7.297 1 96.31 282 VAL A N 1
ATOM 2152 C CA . VAL A 1 282 ? 5.965 -25.344 8.164 1 96.31 282 VAL A CA 1
ATOM 2153 C C . VAL A 1 282 ? 6.578 -26.5 7.395 1 96.31 282 VAL A C 1
ATOM 2155 O O . VAL A 1 282 ? 7.773 -26.781 7.516 1 96.31 282 VAL A O 1
ATOM 2158 N N . ALA A 1 283 ? 5.766 -27.156 6.609 1 96.81 283 ALA A N 1
ATOM 2159 C CA . ALA A 1 283 ? 6.25 -28.266 5.805 1 96.81 283 ALA A CA 1
ATOM 2160 C C . ALA A 1 283 ? 7.324 -27.812 4.824 1 96.81 283 ALA A C 1
ATOM 2162 O O . ALA A 1 283 ? 8.367 -28.453 4.695 1 96.81 283 ALA A O 1
ATOM 2163 N N . TYR A 1 284 ? 7.117 -26.688 4.113 1 97.44 284 TYR A N 1
ATOM 2164 C CA . TYR A 1 284 ? 8.102 -26.156 3.178 1 97.44 284 TYR A CA 1
ATOM 2165 C C . TYR A 1 284 ? 9.375 -25.734 3.904 1 97.44 284 TYR A C 1
ATOM 2167 O O . TYR A 1 284 ? 10.477 -25.969 3.418 1 97.44 284 TYR A O 1
ATOM 2175 N N . GLY A 1 285 ? 9.18 -25.078 5.062 1 97.44 285 GLY A N 1
ATOM 2176 C CA . GLY A 1 285 ? 10.32 -24.641 5.848 1 97.44 285 GLY A CA 1
ATOM 2177 C C . GLY A 1 285 ? 11.211 -25.781 6.301 1 97.44 285 GLY A C 1
ATOM 2178 O O . GLY A 1 285 ? 12.43 -25.734 6.105 1 97.44 285 GLY A O 1
ATOM 2179 N N . ILE A 1 286 ? 10.633 -26.781 6.816 1 96.81 286 ILE A N 1
ATOM 2180 C CA . ILE A 1 286 ? 11.391 -27.938 7.293 1 96.81 286 ILE A CA 1
ATOM 2181 C C . ILE A 1 286 ? 12.031 -28.656 6.113 1 96.81 286 ILE A C 1
ATOM 2183 O O . ILE A 1 286 ? 13.164 -29.141 6.211 1 96.81 286 ILE A O 1
ATOM 2187 N N . THR A 1 287 ? 11.32 -28.75 5.035 1 97.06 287 THR A N 1
ATOM 2188 C CA . THR A 1 287 ? 11.859 -29.375 3.838 1 97.06 287 THR A CA 1
ATOM 2189 C C . THR A 1 287 ? 13.109 -28.641 3.355 1 97.06 287 THR A C 1
ATOM 2191 O O . THR A 1 287 ? 14.133 -29.266 3.072 1 97.06 287 THR A O 1
ATOM 2194 N N . ASN A 1 288 ? 13.078 -27.312 3.322 1 97.69 288 ASN A N 1
ATOM 2195 C CA . ASN A 1 288 ? 14.234 -26.547 2.879 1 97.69 288 ASN A CA 1
ATOM 2196 C C . ASN A 1 288 ? 15.375 -26.609 3.887 1 97.69 288 ASN A C 1
ATOM 2198 O O . ASN A 1 288 ? 16.547 -26.719 3.502 1 97.69 288 ASN A O 1
ATOM 2202 N N . VAL A 1 289 ? 15.078 -26.562 5.152 1 96.44 289 VAL A N 1
ATOM 2203 C CA . VAL A 1 289 ? 16.109 -26.625 6.184 1 96.44 289 VAL A CA 1
ATOM 2204 C C . VAL A 1 289 ? 16.781 -28 6.172 1 96.44 289 VAL A C 1
ATOM 2206 O O . VAL A 1 289 ? 18 -28.094 6.137 1 96.44 289 VAL A O 1
ATOM 2209 N N . SER A 1 290 ? 16 -29.031 6.164 1 95.38 290 SER A N 1
ATOM 2210 C CA . SER A 1 290 ? 16.547 -30.391 6.203 1 95.38 290 SER A CA 1
ATOM 2211 C C . SER A 1 290 ? 17.312 -30.719 4.926 1 95.38 290 SER A C 1
ATOM 2213 O O . SER A 1 290 ? 18.359 -31.375 4.973 1 95.38 290 SER A O 1
ATOM 2215 N N . SER A 1 291 ? 16.781 -30.281 3.838 1 95 291 SER A N 1
ATOM 2216 C CA . SER A 1 291 ? 17.453 -30.547 2.566 1 95 291 SER A CA 1
ATOM 2217 C C . SER A 1 291 ? 18.766 -29.766 2.469 1 95 291 SER A C 1
ATOM 2219 O O . SER A 1 291 ? 19.703 -30.219 1.802 1 95 291 SER A O 1
ATOM 2221 N N . SER A 1 292 ? 18.812 -28.609 3.102 1 95.5 292 SER A N 1
ATOM 2222 C CA . SER A 1 292 ? 20 -27.75 3.012 1 95.5 292 SER A CA 1
ATOM 2223 C C . SER A 1 292 ? 21.219 -28.453 3.582 1 95.5 292 SER A C 1
ATOM 2225 O O . SER A 1 292 ? 22.359 -28.141 3.191 1 95.5 292 SER A O 1
ATOM 2227 N N . PHE A 1 293 ? 21.109 -29.406 4.402 1 94.94 293 PHE A N 1
ATOM 2228 C CA . PHE A 1 293 ? 22.219 -30.141 4.98 1 94.94 293 PHE A CA 1
ATOM 2229 C C . PHE A 1 293 ? 22.844 -31.062 3.943 1 94.94 293 PHE A C 1
ATOM 2231 O O . PHE A 1 293 ? 23.969 -31.562 4.141 1 94.94 293 PHE A O 1
ATOM 2238 N N . PHE A 1 294 ? 22.156 -31.297 2.844 1 93.44 294 PHE A N 1
ATOM 2239 C CA . PHE A 1 294 ? 22.656 -32.156 1.775 1 93.44 294 PHE A CA 1
ATOM 2240 C C . PHE A 1 294 ? 23.016 -31.328 0.543 1 93.44 294 PHE A C 1
ATOM 2242 O O . PHE A 1 294 ? 22.844 -31.781 -0.588 1 93.44 294 PHE A O 1
ATOM 2249 N N . THR A 1 295 ? 23.328 -30.047 0.748 1 91.19 295 THR A N 1
ATOM 2250 C CA . THR A 1 295 ? 23.844 -29.125 -0.254 1 91.19 295 THR A CA 1
ATOM 2251 C C . THR A 1 295 ? 22.812 -28.891 -1.354 1 91.19 295 THR A C 1
ATOM 2253 O O . THR A 1 295 ? 23.141 -28.938 -2.541 1 91.19 295 THR A O 1
ATOM 2256 N N . THR A 1 296 ? 21.609 -28.75 -0.927 1 94.44 296 THR A N 1
ATOM 2257 C CA . THR A 1 296 ? 20.531 -28.453 -1.862 1 94.44 296 THR A CA 1
ATOM 2258 C C . THR A 1 296 ? 20.219 -26.969 -1.878 1 94.44 296 THR A C 1
ATOM 2260 O O . THR A 1 296 ? 20.703 -26.219 -1.034 1 94.44 296 THR A O 1
ATOM 2263 N N . TYR A 1 297 ? 19.578 -26.5 -2.893 1 95.88 297 TYR A N 1
ATOM 2264 C CA . TYR A 1 297 ? 19.078 -25.125 -2.965 1 95.88 297 TYR A CA 1
ATOM 2265 C C . TYR A 1 297 ? 17.562 -25.094 -2.814 1 95.88 297 TYR A C 1
ATOM 2267 O O . TYR A 1 297 ? 16.922 -26.141 -2.768 1 95.88 297 TYR A O 1
ATOM 2275 N N . PRO A 1 298 ? 16.984 -23.969 -2.574 1 96.81 298 PRO A N 1
ATOM 2276 C CA . PRO A 1 298 ? 15.547 -23.891 -2.277 1 96.81 298 PRO A CA 1
ATOM 2277 C C . PRO A 1 298 ? 14.688 -24.562 -3.342 1 96.81 298 PRO A C 1
ATOM 2279 O O . PRO A 1 298 ? 15 -24.484 -4.531 1 96.81 298 PRO A O 1
ATOM 2282 N N . VAL A 1 299 ? 13.609 -25.141 -2.855 1 95.81 299 VAL A N 1
ATOM 2283 C CA . VAL A 1 299 ? 12.781 -25.953 -3.736 1 95.81 299 VAL A CA 1
ATOM 2284 C C . VAL A 1 299 ? 11.336 -25.453 -3.695 1 95.81 299 VAL A C 1
ATOM 2286 O O . VAL A 1 299 ? 10.977 -24.656 -2.822 1 95.81 299 VAL A O 1
ATOM 2289 N N . GLY A 1 300 ? 10.539 -25.844 -4.672 1 94.19 300 GLY A N 1
ATOM 2290 C CA . GLY A 1 300 ? 9.133 -25.516 -4.805 1 94.19 300 GLY A CA 1
ATOM 2291 C C . GLY A 1 300 ? 8.352 -26.547 -5.594 1 94.19 300 GLY A C 1
ATOM 2292 O O . GLY A 1 300 ? 8.914 -27.547 -6.051 1 94.19 300 GLY A O 1
ATOM 2293 N N . ALA A 1 301 ? 7.074 -26.281 -5.68 1 93.38 301 ALA A N 1
ATOM 2294 C CA . ALA A 1 301 ? 6.195 -27.203 -6.395 1 93.38 301 ALA A CA 1
ATOM 2295 C C . ALA A 1 301 ? 6.07 -26.812 -7.867 1 93.38 301 ALA A C 1
ATOM 2297 O O . ALA A 1 301 ? 5.996 -25.625 -8.195 1 93.38 301 ALA A O 1
ATOM 2298 N N . SER A 1 302 ? 6.062 -27.828 -8.688 1 88.38 302 SER A N 1
ATOM 2299 C CA . SER A 1 302 ? 5.941 -27.625 -10.125 1 88.38 302 SER A CA 1
ATOM 2300 C C . SER A 1 302 ? 4.539 -27.969 -10.617 1 88.38 302 SER A C 1
ATOM 2302 O O . SER A 1 302 ? 3.955 -28.969 -10.195 1 88.38 302 SER A O 1
ATOM 2304 N N . ILE A 1 303 ? 4.031 -27.203 -11.484 1 84.25 303 ILE A N 1
ATOM 2305 C CA . ILE A 1 303 ? 2.701 -27.406 -12.039 1 84.25 303 ILE A CA 1
ATOM 2306 C C . ILE A 1 303 ? 2.686 -28.688 -12.883 1 84.25 303 ILE A C 1
ATOM 2308 O O . ILE A 1 303 ? 1.791 -29.516 -12.742 1 84.25 303 ILE A O 1
ATOM 2312 N N . SER A 1 304 ? 3.711 -28.828 -13.758 1 80.19 304 SER A N 1
ATOM 2313 C CA . SER A 1 304 ? 3.768 -29.953 -14.68 1 80.19 304 SER A CA 1
ATOM 2314 C C . SER A 1 304 ? 3.883 -31.281 -13.922 1 80.19 304 SER A C 1
ATOM 2316 O O . SER A 1 304 ? 3.137 -32.219 -14.195 1 80.19 304 SER A O 1
ATOM 2318 N N . ARG A 1 305 ? 4.754 -31.344 -12.898 1 86.25 305 ARG A N 1
ATOM 2319 C CA . ARG A 1 305 ? 4.945 -32.594 -12.148 1 86.25 305 ARG A CA 1
ATOM 2320 C C . ARG A 1 305 ? 3.707 -32.906 -11.32 1 86.25 305 ARG A C 1
ATOM 2322 O O . ARG A 1 305 ? 3.307 -34.062 -11.227 1 86.25 305 ARG A O 1
ATOM 2329 N N . THR A 1 306 ? 3.121 -31.953 -10.703 1 90.5 306 THR A N 1
ATOM 2330 C CA . THR A 1 306 ? 1.933 -32.188 -9.891 1 90.5 306 THR A CA 1
ATOM 2331 C C . THR A 1 306 ? 0.761 -32.625 -10.75 1 90.5 306 THR A C 1
ATOM 2333 O O . THR A 1 306 ? 0.016 -33.531 -10.375 1 90.5 306 THR A O 1
ATOM 2336 N N . ALA A 1 307 ? 0.602 -32.031 -11.914 1 84.81 307 ALA A N 1
ATOM 2337 C CA . ALA A 1 307 ? -0.448 -32.438 -12.852 1 84.81 307 ALA A CA 1
ATOM 2338 C C . ALA A 1 307 ? -0.274 -33.875 -13.281 1 84.81 307 ALA A C 1
ATOM 2340 O O . ALA A 1 307 ? -1.256 -34.594 -13.438 1 84.81 307 ALA A O 1
ATOM 2341 N N . LEU A 1 308 ? 0.955 -34.25 -13.484 1 81.81 308 LEU A N 1
ATOM 2342 C CA . LEU A 1 308 ? 1.249 -35.625 -13.867 1 81.81 308 LEU A CA 1
ATOM 2343 C C . LEU A 1 308 ? 0.854 -36.594 -12.758 1 81.81 308 LEU A C 1
ATOM 2345 O O . LEU A 1 308 ? 0.323 -37.688 -13.023 1 81.81 308 LEU A O 1
ATOM 2349 N N . VAL A 1 309 ? 1.112 -36.25 -11.523 1 88.38 309 VAL A N 1
ATOM 2350 C CA . VAL A 1 309 ? 0.75 -37.062 -10.375 1 88.38 309 VAL A CA 1
ATOM 2351 C C . VAL A 1 309 ? -0.764 -37.281 -10.344 1 88.38 309 VAL A C 1
ATOM 2353 O O . VAL A 1 309 ? -1.243 -38.375 -10.156 1 88.38 309 VAL A O 1
ATOM 2356 N N . VAL A 1 310 ? -1.553 -36.25 -10.617 1 86.12 310 VAL A N 1
ATOM 2357 C CA . VAL A 1 310 ? -3.01 -36.312 -10.57 1 86.12 310 VAL A CA 1
ATOM 2358 C C . VAL A 1 310 ? -3.541 -37.125 -11.742 1 86.12 310 VAL A C 1
ATOM 2360 O O . VAL A 1 310 ? -4.43 -37.969 -11.57 1 86.12 310 VAL A O 1
ATOM 2363 N N . THR A 1 311 ? -2.963 -36.875 -12.883 1 79.25 311 THR A N 1
ATOM 2364 C CA . THR A 1 311 ? -3.424 -37.594 -14.078 1 79.25 311 THR A CA 1
ATOM 2365 C C . THR A 1 311 ? -3.135 -39.062 -13.984 1 79.25 311 THR A C 1
ATOM 2367 O O . THR A 1 311 ? -3.889 -39.906 -14.516 1 79.25 311 THR A O 1
ATOM 2370 N N . MET A 1 312 ? -2.072 -39.375 -13.273 1 81.75 312 MET A N 1
ATOM 2371 C CA . MET A 1 312 ? -1.696 -40.781 -13.102 1 81.75 312 MET A CA 1
ATOM 2372 C C . MET A 1 312 ? -2.482 -41.438 -11.969 1 81.75 312 MET A C 1
ATOM 2374 O O . MET A 1 312 ? -2.27 -42.594 -11.641 1 81.75 312 MET A O 1
ATOM 2378 N N . GLY A 1 313 ? -3.322 -40.594 -11.328 1 80.69 313 GLY A N 1
ATOM 2379 C CA . GLY A 1 313 ? -4.227 -41.125 -10.32 1 80.69 313 GLY A CA 1
ATOM 2380 C C . GLY A 1 313 ? -3.619 -41.156 -8.93 1 80.69 313 GLY A C 1
ATOM 2381 O O . GLY A 1 313 ? -4.043 -41.938 -8.07 1 80.69 313 GLY A O 1
ATOM 2382 N N . GLY A 1 314 ? -2.549 -40.375 -8.789 1 87.44 314 GLY A N 1
ATOM 2383 C CA . GLY A 1 314 ? -1.971 -40.312 -7.461 1 87.44 314 GLY A CA 1
ATOM 2384 C C . GLY A 1 314 ? -2.945 -39.781 -6.414 1 87.44 314 GLY A C 1
ATOM 2385 O O . GLY A 1 314 ? -3.717 -38.875 -6.676 1 87.44 314 GLY A O 1
ATOM 2386 N N . LYS A 1 315 ? -2.941 -40.531 -5.172 1 87.56 315 LYS A N 1
ATOM 2387 C CA . LYS A 1 315 ? -3.916 -40.125 -4.152 1 87.56 315 LYS A CA 1
ATOM 2388 C C . LYS A 1 315 ? -3.23 -39.844 -2.824 1 87.56 315 LYS A C 1
ATOM 2390 O O . LYS A 1 315 ? -3.889 -39.469 -1.854 1 87.56 315 LYS A O 1
ATOM 2395 N N . SER A 1 316 ? -1.979 -40.062 -2.812 1 90.94 316 SER A N 1
ATOM 2396 C CA . SER A 1 316 ? -1.258 -39.781 -1.57 1 90.94 316 SER A CA 1
ATOM 2397 C C . SER A 1 316 ? 0.186 -39.375 -1.845 1 90.94 316 SER A C 1
ATOM 2399 O O . SER A 1 316 ? 0.655 -39.469 -2.98 1 90.94 316 SER A O 1
ATOM 2401 N N . GLN A 1 317 ? 0.862 -39 -0.813 1 91.94 317 GLN A N 1
ATOM 2402 C CA . GLN A 1 317 ? 2.234 -38.5 -0.941 1 91.94 317 GLN A CA 1
ATOM 2403 C C . GLN A 1 317 ? 3.215 -39.656 -1.062 1 91.94 317 GLN A C 1
ATOM 2405 O O . GLN A 1 317 ? 4.418 -39.469 -1.213 1 91.94 317 GLN A O 1
ATOM 2410 N N . ILE A 1 318 ? 2.699 -40.875 -1.124 1 92.75 318 ILE A N 1
ATOM 2411 C CA . ILE A 1 318 ? 3.549 -42.031 -1.343 1 92.75 318 ILE A CA 1
ATOM 2412 C C . ILE A 1 318 ? 4.188 -41.969 -2.727 1 92.75 318 ILE A C 1
ATOM 2414 O O . ILE A 1 318 ? 5.328 -42.406 -2.918 1 92.75 318 ILE A O 1
ATOM 2418 N N . VAL A 1 319 ? 3.48 -41.375 -3.611 1 90.12 319 VAL A N 1
ATOM 2419 C CA . VAL A 1 319 ? 4.008 -41.156 -4.953 1 90.12 319 VAL A CA 1
ATOM 2420 C C . VAL A 1 319 ? 5.305 -40.344 -4.879 1 90.12 319 VAL A C 1
ATOM 2422 O O . VAL A 1 319 ? 6.277 -40.656 -5.566 1 90.12 319 VAL A O 1
ATOM 2425 N N . GLY A 1 320 ? 5.348 -39.375 -4.059 1 91.31 320 GLY A N 1
ATOM 2426 C CA . GLY A 1 320 ? 6.543 -38.562 -3.863 1 91.31 320 GLY A CA 1
ATOM 2427 C C . GLY A 1 320 ? 7.691 -39.344 -3.25 1 91.31 320 GLY A C 1
ATOM 2428 O O . GLY A 1 320 ? 8.844 -39.156 -3.645 1 91.31 320 GLY A O 1
ATOM 2429 N N . LEU A 1 321 ? 7.355 -40.219 -2.344 1 93.81 321 LEU A N 1
ATOM 2430 C CA . LEU A 1 321 ? 8.375 -41.031 -1.701 1 93.81 321 LEU A CA 1
ATOM 2431 C C . LEU A 1 321 ? 9 -42 -2.699 1 93.81 321 LEU A C 1
ATOM 2433 O O . LEU A 1 321 ? 10.227 -42.156 -2.734 1 93.81 321 LEU A O 1
ATOM 2437 N N . VAL A 1 322 ? 8.211 -42.594 -3.477 1 92.94 322 VAL A N 1
ATOM 2438 C CA . VAL A 1 322 ? 8.695 -43.531 -4.484 1 92.94 322 VAL A CA 1
ATOM 2439 C C . VAL A 1 322 ? 9.555 -42.812 -5.508 1 92.94 322 VAL A C 1
ATOM 2441 O O . VAL A 1 322 ? 10.609 -43.312 -5.91 1 92.94 322 VAL A O 1
ATOM 2444 N N . ALA A 1 323 ? 9.086 -41.688 -5.887 1 91 323 ALA A N 1
ATOM 2445 C CA . ALA A 1 323 ? 9.859 -40.875 -6.82 1 91 323 ALA A CA 1
ATOM 2446 C C . ALA A 1 323 ? 11.227 -40.5 -6.234 1 91 323 ALA A C 1
ATOM 2448 O O . ALA A 1 323 ? 12.234 -40.531 -6.941 1 91 323 ALA A O 1
ATOM 2449 N N . SER A 1 324 ? 11.227 -40.188 -4.98 1 93.75 324 SER A N 1
ATOM 2450 C CA . SER A 1 324 ? 12.477 -39.844 -4.309 1 93.75 324 SER A CA 1
ATOM 2451 C C . SER A 1 324 ? 13.438 -41 -4.289 1 93.75 324 SER A C 1
ATOM 2453 O O . SER A 1 324 ? 14.641 -40.844 -4.484 1 93.75 324 SER A O 1
ATOM 2455 N N . ILE A 1 325 ? 12.961 -42.156 -4.113 1 92.81 325 ILE A N 1
ATOM 2456 C CA . ILE A 1 325 ? 13.781 -43.375 -4.07 1 92.81 325 ILE A CA 1
ATOM 2457 C C . ILE A 1 325 ? 14.336 -43.656 -5.461 1 92.81 325 ILE A C 1
ATOM 2459 O O . ILE A 1 325 ? 15.5 -44.031 -5.602 1 92.81 325 ILE A O 1
ATOM 2463 N N . ILE A 1 326 ? 13.547 -43.469 -6.402 1 89.56 326 ILE A N 1
ATOM 2464 C CA . ILE A 1 326 ? 13.984 -43.719 -7.773 1 89.56 326 ILE A CA 1
ATOM 2465 C C . ILE A 1 326 ? 15.109 -42.719 -8.125 1 89.56 326 ILE A C 1
ATOM 2467 O O . ILE A 1 326 ? 16.109 -43.125 -8.719 1 89.56 326 ILE A O 1
ATOM 2471 N N . VAL A 1 327 ? 14.945 -41.469 -7.801 1 89.94 327 VAL A N 1
ATOM 2472 C CA . VAL A 1 327 ? 15.984 -40.5 -8.078 1 89.94 327 VAL A CA 1
ATOM 2473 C C . VAL A 1 327 ? 17.25 -40.844 -7.301 1 89.94 327 VAL A C 1
ATOM 2475 O O . VAL A 1 327 ? 18.359 -40.656 -7.805 1 89.94 327 VAL A O 1
ATOM 2478 N N . LEU A 1 328 ? 17.078 -41.312 -6.09 1 89.44 328 LEU A N 1
ATOM 2479 C CA . LEU A 1 328 ? 18.219 -41.719 -5.297 1 89.44 328 LEU A CA 1
ATOM 2480 C C . LEU A 1 328 ? 18.984 -42.844 -6.008 1 89.44 328 LEU A C 1
ATOM 2482 O O . LEU A 1 328 ? 20.219 -42.844 -6.043 1 89.44 328 LEU A O 1
ATOM 2486 N N . LEU A 1 329 ? 18.297 -43.719 -6.609 1 88 329 LEU A N 1
ATOM 2487 C CA . LEU A 1 329 ? 18.922 -44.812 -7.348 1 88 329 LEU A CA 1
ATOM 2488 C C . LEU A 1 329 ? 19.656 -44.281 -8.586 1 88 329 LEU A C 1
ATOM 2490 O O . LEU A 1 329 ? 20.734 -44.781 -8.922 1 88 329 LEU A O 1
ATOM 2494 N N . VAL A 1 330 ? 19.047 -43.344 -9.148 1 83.94 330 VAL A N 1
ATOM 2495 C CA . VAL A 1 330 ? 19.656 -42.75 -10.328 1 83.94 330 VAL A CA 1
ATOM 2496 C C . VAL A 1 330 ? 20.969 -42.062 -9.93 1 83.94 330 VAL A C 1
ATOM 2498 O O . VAL A 1 330 ? 21.969 -42.188 -10.633 1 83.94 330 VAL A O 1
ATOM 2501 N N . VAL A 1 331 ? 20.953 -41.375 -8.891 1 84.25 331 VAL A N 1
ATOM 2502 C CA . VAL A 1 331 ? 22.141 -40.656 -8.422 1 84.25 331 VAL A CA 1
ATOM 2503 C C . VAL A 1 331 ? 23.25 -41.656 -8.078 1 84.25 331 VAL A C 1
ATOM 2505 O O . VAL A 1 331 ? 24.422 -41.375 -8.305 1 84.25 331 VAL A O 1
ATOM 2508 N N . PHE A 1 332 ? 22.906 -42.844 -7.602 1 85.19 332 PHE A N 1
ATOM 2509 C CA . PHE A 1 332 ? 23.891 -43.812 -7.176 1 85.19 332 PHE A CA 1
ATOM 2510 C C . PHE A 1 332 ? 24.484 -44.562 -8.375 1 85.19 332 PHE A C 1
ATOM 2512 O O . PHE A 1 332 ? 25.672 -44.844 -8.398 1 85.19 332 PHE A O 1
ATOM 2519 N N . PHE A 1 333 ? 23.656 -44.75 -9.383 1 82.81 333 PHE A N 1
ATOM 2520 C CA . PHE A 1 333 ? 24.109 -45.688 -10.422 1 82.81 333 PHE A CA 1
ATOM 2521 C C . PHE A 1 333 ? 24.266 -44.969 -11.758 1 82.81 333 PHE A C 1
ATOM 2523 O O . PHE A 1 333 ? 24.969 -45.438 -12.648 1 82.81 333 PHE A O 1
ATOM 2530 N N . ALA A 1 334 ? 23.578 -43.938 -11.922 1 77.69 334 ALA A N 1
ATOM 2531 C CA . ALA A 1 334 ? 23.5 -43.344 -13.258 1 77.69 334 ALA A CA 1
ATOM 2532 C C . ALA A 1 334 ? 24.391 -42.094 -13.367 1 77.69 334 ALA A C 1
ATOM 2534 O O . ALA A 1 334 ? 24.406 -41.438 -14.406 1 77.69 334 ALA A O 1
ATOM 2535 N N . GLY A 1 335 ? 25.172 -41.781 -12.453 1 75.19 335 GLY A N 1
ATOM 2536 C CA . GLY A 1 335 ? 26 -40.594 -12.445 1 75.19 335 GLY A CA 1
ATOM 2537 C C . GLY A 1 335 ? 26.891 -40.5 -13.68 1 75.19 335 GLY A C 1
ATOM 2538 O O . GLY A 1 335 ? 26.766 -39.531 -14.445 1 75.19 335 GLY A O 1
ATOM 2539 N N . PRO A 1 336 ? 27.656 -41.5 -14 1 77.19 336 PRO A N 1
ATOM 2540 C CA . PRO A 1 336 ? 28.609 -41.438 -15.109 1 77.19 336 PRO A CA 1
ATOM 2541 C C . PRO A 1 336 ? 27.906 -41.375 -16.469 1 77.19 336 PRO A C 1
ATOM 2543 O O . PRO A 1 336 ? 28.5 -40.906 -17.453 1 77.19 336 PRO A O 1
ATOM 2546 N N . LEU A 1 337 ? 26.656 -41.75 -16.453 1 77.56 337 LEU A N 1
ATOM 2547 C CA . LEU A 1 337 ? 25.922 -41.781 -17.719 1 77.56 337 LEU A CA 1
ATOM 2548 C C . LEU A 1 337 ? 25.578 -40.344 -18.156 1 77.56 337 LEU A C 1
ATOM 2550 O O . LEU A 1 337 ? 25.328 -40.094 -19.344 1 77.56 337 LEU A O 1
ATOM 2554 N N . PHE A 1 338 ? 25.609 -39.438 -17.234 1 83.06 338 PHE A N 1
ATOM 2555 C CA . PHE A 1 338 ? 25.188 -38.062 -17.547 1 83.06 338 PHE A CA 1
ATOM 2556 C C . PHE A 1 338 ? 26.375 -37.188 -17.938 1 83.06 338 PHE A C 1
ATOM 2558 O O . PHE A 1 338 ? 26.203 -36.031 -18.312 1 83.06 338 PHE A O 1
ATOM 2565 N N . TYR A 1 339 ? 27.562 -37.75 -17.938 1 82.19 339 TYR A N 1
ATOM 2566 C CA . TYR A 1 339 ? 28.781 -37 -18.219 1 82.19 339 TYR A CA 1
ATOM 2567 C C . TYR A 1 339 ? 28.734 -36.344 -19.594 1 82.19 339 TYR A C 1
ATOM 2569 O O . TYR A 1 339 ? 29.047 -35.156 -19.734 1 82.19 339 TYR A O 1
ATOM 2577 N N . ASP A 1 340 ? 28.25 -37.062 -20.547 1 86.25 340 ASP A N 1
ATOM 2578 C CA . ASP A 1 340 ? 28.359 -36.594 -21.938 1 86.25 340 ASP A CA 1
ATOM 2579 C C . ASP A 1 340 ? 27.094 -35.875 -22.375 1 86.25 340 ASP A C 1
ATOM 2581 O O . ASP A 1 340 ? 26.969 -35.5 -23.547 1 86.25 340 ASP A O 1
ATOM 2585 N N . VAL A 1 341 ? 26.25 -35.656 -21.484 1 89 341 VAL A N 1
ATOM 2586 C CA . VAL A 1 341 ? 25.016 -34.969 -21.859 1 89 341 VAL A CA 1
ATOM 2587 C C . VAL A 1 341 ? 25.312 -33.5 -22.156 1 89 341 VAL A C 1
ATOM 2589 O O . VAL A 1 341 ? 25.891 -32.781 -21.328 1 89 341 VAL A O 1
ATOM 2592 N N . PRO A 1 342 ? 25 -33.031 -23.344 1 90.88 342 PRO A N 1
ATOM 2593 C CA . PRO A 1 342 ? 25.25 -31.641 -23.688 1 90.88 342 PRO A CA 1
ATOM 2594 C C . PRO A 1 342 ? 24.375 -30.672 -22.891 1 90.88 342 PRO A C 1
ATOM 2596 O O . PRO A 1 342 ? 23.188 -30.953 -22.672 1 90.88 342 PRO A O 1
ATOM 2599 N N . ASN A 1 343 ? 24.891 -29.562 -22.469 1 90.44 343 ASN A N 1
ATOM 2600 C CA . ASN A 1 343 ? 24.141 -28.531 -21.734 1 90.44 343 ASN A CA 1
ATOM 2601 C C . ASN A 1 343 ? 23 -27.969 -22.562 1 90.44 343 ASN A C 1
ATOM 2603 O O . ASN A 1 343 ? 21.969 -27.578 -22.031 1 90.44 343 ASN A O 1
ATOM 2607 N N . CYS A 1 344 ? 23.156 -27.969 -23.812 1 91.19 344 CYS A N 1
ATOM 2608 C CA . CYS A 1 344 ? 22.156 -27.391 -24.688 1 91.19 344 CYS A CA 1
ATOM 2609 C C . CYS A 1 344 ? 20.875 -28.234 -24.688 1 91.19 344 CYS A C 1
ATOM 2611 O O . CYS A 1 344 ? 19.781 -27.719 -24.906 1 91.19 344 CYS A O 1
ATOM 2613 N N . CYS A 1 345 ? 21.031 -29.5 -24.469 1 92 345 CYS A N 1
ATOM 2614 C CA . CYS A 1 345 ? 19.859 -30.375 -24.344 1 92 345 CYS A CA 1
ATOM 2615 C C . CYS A 1 345 ? 19.047 -30 -23.109 1 92 345 CYS A C 1
ATOM 2617 O O . CYS A 1 345 ? 17.812 -29.938 -23.172 1 92 345 CYS A O 1
ATOM 2619 N N . LEU A 1 346 ? 19.688 -29.766 -22.078 1 88.81 346 LEU A N 1
ATOM 2620 C CA . LEU A 1 346 ? 19.016 -29.344 -20.844 1 88.81 346 LEU A CA 1
ATOM 2621 C C . LEU A 1 346 ? 18.344 -27.984 -21.031 1 88.81 346 LEU A C 1
ATOM 2623 O O . LEU A 1 346 ? 17.234 -27.781 -20.547 1 88.81 346 LEU A O 1
ATOM 2627 N N . SER A 1 347 ? 19 -27.141 -21.672 1 92.06 347 SER A N 1
ATOM 2628 C CA . SER A 1 347 ? 18.438 -25.828 -21.953 1 92.06 347 SER A CA 1
ATOM 2629 C C . SER A 1 347 ? 17.188 -25.938 -22.812 1 92.06 347 SER A C 1
ATOM 2631 O O . SER A 1 347 ? 16.234 -25.188 -22.625 1 92.06 347 SER A O 1
ATOM 2633 N N . ALA A 1 348 ? 17.234 -26.828 -23.719 1 92.56 348 ALA A N 1
ATOM 2634 C CA . ALA A 1 348 ? 16.078 -27.062 -24.594 1 92.56 348 ALA A CA 1
ATOM 2635 C C . ALA A 1 348 ? 14.875 -27.516 -23.766 1 92.56 348 ALA A C 1
ATOM 2637 O O . ALA A 1 348 ? 13.75 -27.078 -24.031 1 92.56 348 ALA A O 1
ATOM 2638 N N . ILE A 1 349 ? 15.156 -28.297 -22.828 1 89.19 349 ILE A N 1
ATOM 2639 C CA . ILE A 1 349 ? 14.086 -28.781 -21.953 1 89.19 349 ILE A CA 1
ATOM 2640 C C . ILE A 1 349 ? 13.469 -27.609 -21.203 1 89.19 349 ILE A C 1
ATOM 2642 O O . ILE A 1 349 ? 12.242 -27.484 -21.125 1 89.19 349 ILE A O 1
ATOM 2646 N N . ILE A 1 350 ? 14.227 -26.719 -20.688 1 88.69 350 ILE A N 1
ATOM 2647 C CA . ILE A 1 350 ? 13.758 -25.547 -19.938 1 88.69 350 ILE A CA 1
ATOM 2648 C C . ILE A 1 350 ? 12.93 -24.656 -20.844 1 88.69 350 ILE A C 1
ATOM 2650 O O . ILE A 1 350 ? 11.859 -24.172 -20.453 1 88.69 350 ILE A O 1
ATOM 2654 N N . LEU A 1 351 ? 13.43 -24.453 -22.016 1 92.19 351 LEU A N 1
ATOM 2655 C CA . LEU A 1 351 ? 12.758 -23.531 -22.953 1 92.19 351 LEU A CA 1
ATOM 2656 C C . LEU A 1 351 ? 11.383 -24.062 -23.328 1 92.19 351 LEU A C 1
ATOM 2658 O O . LEU A 1 351 ? 10.43 -23.297 -23.453 1 92.19 351 LEU A O 1
ATOM 2662 N N . VAL A 1 352 ? 11.305 -25.375 -23.531 1 88.75 352 VAL A N 1
ATOM 2663 C CA . VAL A 1 352 ? 10.016 -25.953 -23.875 1 88.75 352 VAL A CA 1
ATOM 2664 C C . VAL A 1 352 ? 9.078 -25.891 -22.672 1 88.75 352 VAL A C 1
ATOM 2666 O O . VAL A 1 352 ? 7.875 -25.672 -22.828 1 88.75 352 VAL A O 1
ATOM 2669 N N . ALA A 1 353 ? 9.617 -26.062 -21.531 1 84.44 353 ALA A N 1
ATOM 2670 C CA . ALA A 1 353 ? 8.828 -26.016 -20.312 1 84.44 353 ALA A CA 1
ATOM 2671 C C . ALA A 1 353 ? 8.297 -24.609 -20.047 1 84.44 353 ALA A C 1
ATOM 2673 O O . ALA A 1 353 ? 7.305 -24.422 -19.344 1 84.44 353 ALA A O 1
ATOM 2674 N N . LEU A 1 354 ? 8.891 -23.594 -20.594 1 88.81 354 LEU A N 1
ATOM 2675 C CA . LEU A 1 354 ? 8.516 -22.188 -20.406 1 88.81 354 LEU A CA 1
ATOM 2676 C C . LEU A 1 354 ? 7.191 -21.875 -21.078 1 88.81 354 LEU A C 1
ATOM 2678 O O . LEU A 1 354 ? 6.57 -20.859 -20.797 1 88.81 354 LEU A O 1
ATOM 2682 N N . ARG A 1 355 ? 6.777 -22.719 -21.953 1 87.62 355 ARG A N 1
ATOM 2683 C CA . ARG A 1 355 ? 5.551 -22.469 -22.703 1 87.62 355 ARG A CA 1
ATOM 2684 C C . ARG A 1 355 ? 4.371 -22.266 -21.75 1 87.62 355 ARG A C 1
ATOM 2686 O O . ARG A 1 355 ? 3.531 -21.391 -22 1 87.62 355 ARG A O 1
ATOM 2693 N N . GLY A 1 356 ? 4.32 -23.031 -20.688 1 83 356 GLY A N 1
ATOM 2694 C CA . GLY A 1 356 ? 3.252 -22.875 -19.719 1 83 356 GLY A CA 1
ATOM 2695 C C . GLY A 1 356 ? 3.262 -21.531 -19.016 1 83 356 GLY A C 1
ATOM 2696 O O . GLY A 1 356 ? 2.205 -20.953 -18.75 1 83 356 GLY A O 1
ATOM 2697 N N . MET A 1 357 ? 4.418 -21.047 -18.766 1 85.25 357 MET A N 1
ATOM 2698 C CA . MET A 1 357 ? 4.562 -19.766 -18.078 1 85.25 357 MET A CA 1
ATOM 2699 C C . MET A 1 357 ? 4.203 -18.609 -19.016 1 85.25 357 MET A C 1
ATOM 2701 O O . MET A 1 357 ? 3.471 -17.703 -18.641 1 85.25 357 MET A O 1
ATOM 2705 N N . VAL A 1 358 ? 4.617 -18.719 -20.312 1 91.19 358 VAL A N 1
ATOM 2706 C CA . VAL A 1 358 ? 4.406 -17.656 -21.281 1 91.19 358 VAL A CA 1
ATOM 2707 C C . VAL A 1 358 ? 2.936 -17.625 -21.703 1 91.19 358 VAL A C 1
ATOM 2709 O O . VAL A 1 358 ? 2.42 -16.578 -22.094 1 91.19 358 VAL A O 1
ATOM 2712 N N . ALA A 1 359 ? 2.248 -18.75 -21.547 1 90.25 359 ALA A N 1
ATOM 2713 C CA . ALA A 1 359 ? 0.84 -18.844 -21.922 1 90.25 359 ALA A CA 1
ATOM 2714 C C . ALA A 1 359 ? -0.02 -17.906 -21.078 1 90.25 359 ALA A C 1
ATOM 2716 O O . ALA A 1 359 ? -1.133 -17.562 -21.469 1 90.25 359 ALA A O 1
ATOM 2717 N N . GLN A 1 360 ? 0.47 -17.531 -19.984 1 90.56 360 GLN A N 1
ATOM 2718 C CA . GLN A 1 360 ? -0.281 -16.625 -19.125 1 90.56 360 GLN A CA 1
ATOM 2719 C C . GLN A 1 360 ? -0.392 -15.234 -19.734 1 90.56 360 GLN A C 1
ATOM 2721 O O . GLN A 1 360 ? -1.17 -14.398 -19.266 1 90.56 360 GLN A O 1
ATOM 2726 N N . LEU A 1 361 ? 0.349 -14.945 -20.812 1 92.25 361 LEU A N 1
ATOM 2727 C CA . LEU A 1 361 ? 0.22 -13.703 -21.578 1 92.25 361 LEU A CA 1
ATOM 2728 C C . LEU A 1 361 ? -1.165 -13.594 -22.203 1 92.25 361 LEU A C 1
ATOM 2730 O O . LEU A 1 361 ? -1.66 -12.492 -22.438 1 92.25 361 LEU A O 1
ATOM 2734 N N . LEU A 1 362 ? -1.794 -14.766 -22.375 1 91.25 362 LEU A N 1
ATOM 2735 C CA . LEU A 1 362 ? -3.1 -14.812 -23.016 1 91.25 362 LEU A CA 1
ATOM 2736 C C . LEU A 1 362 ? -4.184 -14.266 -22.109 1 91.25 362 LEU A C 1
ATOM 2738 O O . LEU A 1 362 ? -5.293 -13.969 -22.547 1 91.25 362 LEU A O 1
ATOM 2742 N N . GLU A 1 363 ? -3.871 -14.078 -20.906 1 90.06 363 GLU A N 1
ATOM 2743 C CA . GLU A 1 363 ? -4.832 -13.539 -19.953 1 90.06 363 GLU A CA 1
ATOM 2744 C C . GLU A 1 363 ? -4.961 -12.031 -20.078 1 90.06 363 GLU A C 1
ATOM 2746 O O . GLU A 1 363 ? -5.922 -11.438 -19.594 1 90.06 363 GLU A O 1
ATOM 2751 N N . LEU A 1 364 ? -4.051 -11.383 -20.766 1 92.31 364 LEU A N 1
ATOM 2752 C CA . LEU A 1 364 ? -3.967 -9.93 -20.812 1 92.31 364 LEU A CA 1
ATOM 2753 C C . LEU A 1 364 ? -5.215 -9.328 -21.453 1 92.31 364 LEU A C 1
ATOM 2755 O O . LEU A 1 364 ? -5.809 -8.398 -20.906 1 92.31 364 LEU A O 1
ATOM 2759 N N . PRO A 1 365 ? -5.672 -9.93 -22.594 1 90.88 365 PRO A N 1
ATOM 2760 C CA . PRO A 1 365 ? -6.879 -9.359 -23.203 1 90.88 365 PRO A CA 1
ATOM 2761 C C . PRO A 1 365 ? -8.117 -9.547 -22.344 1 90.88 365 PRO A C 1
ATOM 2763 O O . PRO A 1 365 ? -9.023 -8.703 -22.344 1 90.88 365 PRO A O 1
ATOM 2766 N N . ILE A 1 366 ? -8.148 -10.57 -21.594 1 87.88 366 ILE A N 1
ATOM 2767 C CA . ILE A 1 366 ? -9.266 -10.828 -20.688 1 87.88 366 ILE A CA 1
ATOM 2768 C C . ILE A 1 366 ? -9.258 -9.805 -19.547 1 87.88 366 ILE A C 1
ATOM 2770 O O . ILE A 1 366 ? -10.305 -9.258 -19.203 1 87.88 366 ILE A O 1
ATOM 2774 N N . LEU A 1 367 ? -8.117 -9.547 -19.047 1 91.81 367 LEU A N 1
ATOM 2775 C CA . LEU A 1 367 ? -7.984 -8.594 -17.953 1 91.81 367 LEU A CA 1
ATOM 2776 C C . LEU A 1 367 ? -8.32 -7.18 -18.422 1 91.81 367 LEU A C 1
ATOM 2778 O O . LEU A 1 367 ? -8.922 -6.402 -17.688 1 91.81 367 LEU A O 1
ATOM 2782 N N . TRP A 1 368 ? -7.914 -6.863 -19.719 1 89.38 368 TRP A N 1
ATOM 2783 C CA . TRP A 1 368 ? -8.18 -5.547 -20.281 1 89.38 368 TRP A CA 1
ATOM 2784 C C . TRP A 1 368 ? -9.68 -5.297 -20.422 1 89.38 368 TRP A C 1
ATOM 2786 O O . TRP A 1 368 ? -10.148 -4.18 -20.188 1 89.38 368 TRP A O 1
ATOM 2796 N N . ARG A 1 369 ? -10.391 -6.324 -20.719 1 85.19 369 ARG A N 1
ATOM 2797 C CA . ARG A 1 369 ? -11.836 -6.215 -20.906 1 85.19 369 ARG A CA 1
ATOM 2798 C C . ARG A 1 369 ? -12.555 -6.16 -19.562 1 85.19 369 ARG A C 1
ATOM 2800 O O . ARG A 1 369 ? -13.617 -5.551 -19.438 1 85.19 369 ARG A O 1
ATOM 2807 N N . TYR A 1 370 ? -11.961 -6.75 -18.641 1 87.69 370 TYR A N 1
ATOM 2808 C CA . TYR A 1 370 ? -12.617 -6.844 -17.344 1 87.69 370 TYR A CA 1
ATOM 2809 C C . TYR A 1 370 ? -12.43 -5.559 -16.531 1 87.69 370 TYR A C 1
ATOM 2811 O O . TYR A 1 370 ? -13.398 -4.926 -16.125 1 87.69 370 TYR A O 1
ATOM 2819 N N . SER A 1 371 ? -11.125 -5.254 -16.266 1 88.81 371 SER A N 1
ATOM 2820 C CA . SER A 1 371 ? -10.852 -4.078 -15.445 1 88.81 371 SER A CA 1
ATOM 2821 C C . SER A 1 371 ? -9.469 -3.51 -15.734 1 88.81 371 SER A C 1
ATOM 2823 O O . SER A 1 371 ? -8.5 -4.262 -15.867 1 88.81 371 SER A O 1
ATOM 2825 N N . ILE A 1 372 ? -9.367 -2.23 -15.734 1 90.06 372 ILE A N 1
ATOM 2826 C CA . ILE A 1 372 ? -8.117 -1.539 -16.031 1 90.06 372 ILE A CA 1
ATOM 2827 C C . ILE A 1 372 ? -7.141 -1.716 -14.867 1 90.06 372 ILE A C 1
ATOM 2829 O O . ILE A 1 372 ? -5.926 -1.752 -15.07 1 90.06 372 ILE A O 1
ATOM 2833 N N . TRP A 1 373 ? -7.664 -1.862 -13.688 1 87.88 373 TRP A N 1
ATOM 2834 C CA . TRP A 1 373 ? -6.801 -2 -12.516 1 87.88 373 TRP A CA 1
ATOM 2835 C C . TRP A 1 373 ? -6.137 -3.373 -12.492 1 87.88 373 TRP A C 1
ATOM 2837 O O . TRP A 1 373 ? -4.961 -3.492 -12.141 1 87.88 373 TRP A O 1
ATOM 2847 N N . ASP A 1 374 ? -6.883 -4.391 -12.812 1 91.5 374 ASP A N 1
ATOM 2848 C CA . ASP A 1 374 ? -6.305 -5.727 -12.891 1 91.5 374 ASP A CA 1
ATOM 2849 C C . ASP A 1 374 ? -5.293 -5.82 -14.039 1 91.5 374 ASP A C 1
ATOM 2851 O O . ASP A 1 374 ? -4.246 -6.457 -13.898 1 91.5 374 ASP A O 1
ATOM 2855 N N . PHE A 1 375 ? -5.668 -5.168 -15.117 1 94.25 375 PHE A N 1
ATOM 2856 C CA . PHE A 1 375 ? -4.766 -5.098 -16.266 1 94.25 375 PHE A CA 1
ATOM 2857 C C . PHE A 1 375 ? -3.479 -4.375 -15.891 1 94.25 375 PHE A C 1
ATOM 2859 O O . PHE A 1 375 ? -2.383 -4.828 -16.234 1 94.25 375 PHE A O 1
ATOM 2866 N N . ALA A 1 376 ? -3.566 -3.309 -15.195 1 94.62 376 ALA A N 1
ATOM 2867 C CA . ALA A 1 376 ? -2.408 -2.518 -14.781 1 94.62 376 ALA A CA 1
ATOM 2868 C C . ALA A 1 376 ? -1.521 -3.305 -13.82 1 94.62 376 ALA A C 1
ATOM 2870 O O . ALA A 1 376 ? -0.294 -3.184 -13.859 1 94.62 376 ALA A O 1
ATOM 2871 N N . SER A 1 377 ? -2.17 -4.035 -12.945 1 94.19 377 SER A N 1
ATOM 2872 C CA . SER A 1 377 ? -1.396 -4.852 -12.016 1 94.19 377 SER A CA 1
ATOM 2873 C C . SER A 1 377 ? -0.514 -5.852 -12.758 1 94.19 377 SER A C 1
ATOM 2875 O O . SER A 1 377 ? 0.645 -6.055 -12.391 1 94.19 377 SER A O 1
ATOM 2877 N N . TRP A 1 378 ? -1.069 -6.469 -13.781 1 95.25 378 TRP A N 1
ATOM 2878 C CA . TRP A 1 378 ? -0.323 -7.402 -14.617 1 95.25 378 TRP A CA 1
ATOM 2879 C C . TRP A 1 378 ? 0.813 -6.695 -15.352 1 95.25 378 TRP A C 1
ATOM 2881 O O . TRP A 1 378 ? 1.967 -7.125 -15.281 1 95.25 378 TRP A O 1
ATOM 2891 N N . VAL A 1 379 ? 0.624 -5.57 -15.961 1 96.56 379 VAL A N 1
ATOM 2892 C CA . VAL A 1 379 ? 1.563 -4.867 -16.828 1 96.56 379 VAL A CA 1
ATOM 2893 C C . VAL A 1 379 ? 2.678 -4.246 -15.992 1 96.56 379 VAL A C 1
ATOM 2895 O O . VAL A 1 379 ? 3.852 -4.309 -16.359 1 96.56 379 VAL A O 1
ATOM 2898 N N . VAL A 1 380 ? 2.295 -3.658 -14.906 1 95.81 380 VAL A N 1
ATOM 2899 C CA . VAL A 1 380 ? 3.281 -3.004 -14.055 1 95.81 380 VAL A CA 1
ATOM 2900 C C . VAL A 1 380 ? 4.242 -4.047 -13.484 1 95.81 380 VAL A C 1
ATOM 2902 O O . VAL A 1 380 ? 5.457 -3.83 -13.445 1 95.81 380 VAL A O 1
ATOM 2905 N N . THR A 1 381 ? 3.68 -5.133 -13 1 95.12 381 THR A N 1
ATOM 2906 C CA . THR A 1 381 ? 4.527 -6.188 -12.461 1 95.12 381 THR A CA 1
ATOM 2907 C C . THR A 1 381 ? 5.441 -6.754 -13.539 1 95.12 381 THR A C 1
ATOM 2909 O O . THR A 1 381 ? 6.633 -6.965 -13.305 1 95.12 381 THR A O 1
ATOM 2912 N N . PHE A 1 382 ? 4.895 -6.98 -14.758 1 96.12 382 PHE A N 1
ATOM 2913 C CA . PHE A 1 382 ? 5.656 -7.496 -15.891 1 96.12 382 PHE A CA 1
ATOM 2914 C C . PHE A 1 382 ? 6.797 -6.551 -16.25 1 96.12 382 PHE A C 1
ATOM 2916 O O . PHE A 1 382 ? 7.945 -6.973 -16.375 1 96.12 382 PHE A O 1
ATOM 2923 N N . THR A 1 383 ? 6.523 -5.289 -16.375 1 96.38 383 THR A N 1
ATOM 2924 C CA . THR A 1 383 ? 7.504 -4.293 -16.781 1 96.38 383 THR A CA 1
ATOM 2925 C C . THR A 1 383 ? 8.57 -4.113 -15.703 1 96.38 383 THR A C 1
ATOM 2927 O O . THR A 1 383 ? 9.758 -3.992 -16.016 1 96.38 383 THR A O 1
ATOM 2930 N N . ALA A 1 384 ? 8.117 -4.102 -14.453 1 94.88 384 ALA A N 1
ATOM 2931 C CA . ALA A 1 384 ? 9.078 -3.961 -13.359 1 94.88 384 ALA A CA 1
ATOM 2932 C C . ALA A 1 384 ? 10.016 -5.164 -13.289 1 94.88 384 ALA A C 1
ATOM 2934 O O . ALA A 1 384 ? 11.211 -5.012 -13.039 1 94.88 384 ALA A O 1
ATOM 2935 N N . THR A 1 385 ? 9.469 -6.344 -13.508 1 92.81 385 THR A N 1
ATOM 2936 C CA . THR A 1 385 ? 10.281 -7.555 -13.461 1 92.81 385 THR A CA 1
ATOM 2937 C C . THR A 1 385 ? 11.281 -7.578 -14.617 1 92.81 385 THR A C 1
ATOM 2939 O O . THR A 1 385 ? 12.469 -7.844 -14.414 1 92.81 385 THR A O 1
ATOM 2942 N N . VAL A 1 386 ? 10.883 -7.219 -15.797 1 94.12 386 VAL A N 1
ATOM 2943 C CA . VAL A 1 386 ? 11.711 -7.324 -17 1 94.12 386 VAL A CA 1
ATOM 2944 C C . VAL A 1 386 ? 12.781 -6.234 -16.984 1 94.12 386 VAL A C 1
ATOM 2946 O O . VAL A 1 386 ? 13.945 -6.492 -17.297 1 94.12 386 VAL A O 1
ATOM 2949 N N . PHE A 1 387 ? 12.492 -5.07 -16.438 1 93.69 387 PHE A N 1
ATOM 2950 C CA . PHE A 1 387 ? 13.414 -3.947 -16.594 1 93.69 387 PHE A CA 1
ATOM 2951 C C . PHE A 1 387 ? 14.211 -3.719 -15.32 1 93.69 387 PHE A C 1
ATOM 2953 O O . PHE A 1 387 ? 15.344 -3.246 -15.367 1 93.69 387 PHE A O 1
ATOM 2960 N N . LEU A 1 388 ? 13.719 -3.996 -14.195 1 89.75 388 LEU A N 1
ATOM 2961 C CA . LEU A 1 388 ? 14.422 -3.688 -12.953 1 89.75 388 LEU A CA 1
ATOM 2962 C C . LEU A 1 388 ? 15.016 -4.949 -12.336 1 89.75 388 LEU A C 1
ATOM 2964 O O . LEU A 1 388 ? 15.898 -4.871 -11.484 1 89.75 388 LEU A O 1
ATOM 2968 N N . ASP A 1 389 ? 14.461 -6.078 -12.57 1 87.69 389 ASP A N 1
ATOM 2969 C CA . ASP A 1 389 ? 14.906 -7.352 -12.023 1 87.69 389 ASP A CA 1
ATOM 2970 C C . ASP A 1 389 ? 13.758 -8.094 -11.344 1 87.69 389 ASP A C 1
ATOM 2972 O O . ASP A 1 389 ? 12.734 -7.492 -11.016 1 87.69 389 ASP A O 1
ATOM 2976 N N . VAL A 1 390 ? 14.031 -9.312 -11.125 1 85.25 390 VAL A N 1
ATOM 2977 C CA . VAL A 1 390 ? 12.992 -10.195 -10.609 1 85.25 390 VAL A CA 1
ATOM 2978 C C . VAL A 1 390 ? 12.672 -9.828 -9.164 1 85.25 390 VAL A C 1
ATOM 2980 O O . VAL A 1 390 ? 11.508 -9.797 -8.766 1 85.25 390 VAL A O 1
ATOM 2983 N N . LEU A 1 391 ? 13.688 -9.516 -8.352 1 83.38 391 LEU A N 1
ATOM 2984 C CA . LEU A 1 391 ? 13.484 -9.164 -6.953 1 83.38 391 LEU A CA 1
ATOM 2985 C C . LEU A 1 391 ? 12.617 -7.922 -6.82 1 83.38 391 LEU A C 1
ATOM 2987 O O . LEU A 1 391 ? 11.617 -7.934 -6.102 1 83.38 391 LEU A O 1
ATOM 2991 N N . TYR A 1 392 ? 12.922 -6.906 -7.57 1 86.56 392 TYR A N 1
ATOM 2992 C CA . TYR A 1 392 ? 12.188 -5.648 -7.512 1 86.56 392 TYR A CA 1
ATOM 2993 C C . TYR A 1 392 ? 10.812 -5.797 -8.148 1 86.56 392 TYR A C 1
ATOM 2995 O O . TYR A 1 392 ? 9.859 -5.125 -7.75 1 86.56 392 TYR A O 1
ATOM 3003 N N . GLY A 1 393 ? 10.766 -6.664 -9.156 1 89.94 393 GLY A N 1
ATOM 3004 C CA . GLY A 1 393 ? 9.484 -6.91 -9.789 1 89.94 393 GLY A CA 1
ATOM 3005 C C . GLY A 1 393 ? 8.43 -7.402 -8.812 1 89.94 393 GLY A C 1
ATOM 3006 O O . GLY A 1 393 ? 7.281 -6.957 -8.852 1 89.94 393 GLY A O 1
ATOM 3007 N N . LEU A 1 394 ? 8.852 -8.227 -7.922 1 87.75 394 LEU A N 1
ATOM 3008 C CA . LEU A 1 394 ? 7.906 -8.758 -6.949 1 87.75 394 LEU A CA 1
ATOM 3009 C C . LEU A 1 394 ? 7.488 -7.684 -5.953 1 87.75 394 LEU A C 1
ATOM 3011 O O . LEU A 1 394 ? 6.297 -7.531 -5.66 1 87.75 394 LEU A O 1
ATOM 3015 N N . ILE A 1 395 ? 8.406 -6.969 -5.438 1 86.12 395 ILE A N 1
ATOM 3016 C CA . ILE A 1 395 ? 8.141 -5.941 -4.438 1 86.12 395 ILE A CA 1
ATOM 3017 C C . ILE A 1 395 ? 7.191 -4.895 -5.016 1 86.12 395 ILE A C 1
ATOM 3019 O O . ILE A 1 395 ? 6.191 -4.539 -4.387 1 86.12 395 ILE A O 1
ATOM 3023 N N . ILE A 1 396 ? 7.48 -4.5 -6.191 1 90.19 396 ILE A N 1
ATOM 3024 C CA . ILE A 1 396 ? 6.668 -3.479 -6.848 1 90.19 396 ILE A CA 1
ATOM 3025 C C . ILE A 1 396 ? 5.289 -4.047 -7.176 1 90.19 396 ILE A C 1
ATOM 3027 O O . ILE A 1 396 ? 4.277 -3.35 -7.062 1 90.19 396 ILE A O 1
ATOM 3031 N N . GLY A 1 397 ? 5.277 -5.277 -7.652 1 92.75 397 GLY A N 1
ATOM 3032 C CA . GLY A 1 397 ? 4 -5.918 -7.938 1 92.75 397 GLY A CA 1
ATOM 3033 C C . GLY A 1 397 ? 3.088 -5.992 -6.73 1 92.75 397 GLY A C 1
ATOM 3034 O O . GLY A 1 397 ? 1.91 -5.637 -6.812 1 92.75 397 GLY A O 1
ATOM 3035 N N . VAL A 1 398 ? 3.598 -6.363 -5.598 1 88.56 398 VAL A N 1
ATOM 3036 C CA . VAL A 1 398 ? 2.826 -6.473 -4.363 1 88.56 398 VAL A CA 1
ATOM 3037 C C . VAL A 1 398 ? 2.375 -5.086 -3.91 1 88.56 398 VAL A C 1
ATOM 3039 O O . VAL A 1 398 ? 1.211 -4.887 -3.557 1 88.56 398 VAL A O 1
ATOM 3042 N N . ALA A 1 399 ? 3.299 -4.152 -3.965 1 87.12 399 ALA A N 1
ATOM 3043 C CA . ALA A 1 399 ? 2.99 -2.779 -3.572 1 87.12 399 ALA A CA 1
ATOM 3044 C C . ALA A 1 399 ? 1.89 -2.193 -4.453 1 87.12 399 ALA A C 1
ATOM 3046 O O . ALA A 1 399 ? 0.961 -1.556 -3.951 1 87.12 399 ALA A O 1
ATOM 3047 N N . PHE A 1 400 ? 1.983 -2.424 -5.695 1 89.81 400 PHE A N 1
ATOM 3048 C CA . PHE A 1 400 ? 1.002 -1.889 -6.633 1 89.81 400 PHE A CA 1
ATOM 3049 C C . PHE A 1 400 ? -0.368 -2.514 -6.398 1 89.81 400 PHE A C 1
ATOM 3051 O O . PHE A 1 400 ? -1.389 -1.824 -6.445 1 89.81 400 PHE A O 1
ATOM 3058 N N . SER A 1 401 ? -0.346 -3.785 -6.234 1 90.06 401 SER A N 1
ATOM 3059 C CA . SER A 1 401 ? -1.614 -4.461 -5.977 1 90.06 401 SER A CA 1
ATOM 3060 C C . SER A 1 401 ? -2.289 -3.914 -4.723 1 90.06 401 SER A C 1
ATOM 3062 O O . SER A 1 401 ? -3.512 -3.754 -4.691 1 90.06 401 SER A O 1
ATOM 3064 N N . ALA A 1 402 ? -1.53 -3.672 -3.75 1 86.06 402 ALA A N 1
ATOM 3065 C CA . ALA A 1 402 ? -2.061 -3.102 -2.514 1 86.06 402 ALA A CA 1
ATOM 3066 C C . ALA A 1 402 ? -2.574 -1.684 -2.742 1 86.06 402 ALA A C 1
ATOM 3068 O O . ALA A 1 402 ? -3.625 -1.306 -2.219 1 86.06 402 ALA A O 1
ATOM 3069 N N . ILE A 1 403 ? -1.822 -0.899 -3.547 1 84.88 403 ILE A N 1
ATOM 3070 C CA . ILE A 1 403 ? -2.201 0.478 -3.844 1 84.88 403 ILE A CA 1
ATOM 3071 C C . ILE A 1 403 ? -3.51 0.494 -4.629 1 84.88 403 ILE A C 1
ATOM 3073 O O . ILE A 1 403 ? -4.348 1.378 -4.434 1 84.88 403 ILE A O 1
ATOM 3077 N N . VAL A 1 404 ? -3.682 -0.466 -5.504 1 86.69 404 VAL A N 1
ATOM 3078 C CA . VAL A 1 404 ? -4.902 -0.56 -6.297 1 86.69 404 VAL A CA 1
ATOM 3079 C C . VAL A 1 404 ? -6.105 -0.76 -5.379 1 86.69 404 VAL A C 1
ATOM 3081 O O . VAL A 1 404 ? -7.152 -0.141 -5.57 1 86.69 404 VAL A O 1
ATOM 3084 N N . VAL A 1 405 ? -5.996 -1.577 -4.422 1 85.44 405 VAL A N 1
ATOM 3085 C CA . VAL A 1 405 ? -7.082 -1.812 -3.473 1 85.44 405 VAL A CA 1
ATOM 3086 C C . VAL A 1 405 ? -7.367 -0.533 -2.689 1 85.44 405 VAL A C 1
ATOM 3088 O O . VAL A 1 405 ? -8.531 -0.19 -2.451 1 85.44 405 VAL A O 1
ATOM 3091 N N . PHE A 1 406 ? -6.316 0.127 -2.332 1 84 406 PHE A N 1
ATOM 3092 C CA . PHE A 1 406 ? -6.445 1.387 -1.607 1 84 406 PHE A CA 1
ATOM 3093 C C . PHE A 1 406 ? -7.18 2.422 -2.449 1 84 406 PHE A C 1
ATOM 3095 O O . PHE A 1 406 ? -8.086 3.1 -1.959 1 84 406 PHE A O 1
ATOM 3102 N N . VAL A 1 407 ? -6.801 2.529 -3.711 1 81.38 407 VAL A N 1
ATOM 3103 C CA . VAL A 1 407 ? -7.371 3.535 -4.602 1 81.38 407 VAL A CA 1
ATOM 3104 C C . VAL A 1 407 ? -8.836 3.197 -4.895 1 81.38 407 VAL A C 1
ATOM 3106 O O . VAL A 1 407 ? -9.68 4.09 -4.965 1 81.38 407 VAL A O 1
ATOM 3109 N N . ARG A 1 408 ? -9.141 1.981 -5.004 1 78.88 408 ARG A N 1
ATOM 3110 C CA . ARG A 1 408 ? -10.508 1.56 -5.293 1 78.88 408 ARG A CA 1
ATOM 3111 C C . ARG A 1 408 ? -11.414 1.754 -4.078 1 78.88 408 ARG A C 1
ATOM 3113 O O . ARG A 1 408 ? -12.617 1.969 -4.219 1 78.88 408 ARG A O 1
ATOM 3120 N N . SER A 1 409 ? -10.867 1.717 -2.98 1 79.56 409 SER A N 1
ATOM 3121 C CA . SER A 1 409 ? -11.648 1.815 -1.751 1 79.56 409 SER A CA 1
ATOM 3122 C C . SER A 1 409 ? -12.039 3.26 -1.456 1 79.56 409 SER A C 1
ATOM 3124 O O . SER A 1 409 ? -12.961 3.516 -0.682 1 79.56 409 SER A O 1
ATOM 3126 N N . GLN A 1 410 ? -11.352 4.223 -2.055 1 74.19 410 GLN A N 1
ATOM 3127 C CA . GLN A 1 410 ? -11.57 5.609 -1.65 1 74.19 410 GLN A CA 1
ATOM 3128 C C . GLN A 1 410 ? -12.594 6.289 -2.557 1 74.19 410 GLN A C 1
ATOM 3130 O O . GLN A 1 410 ? -13.078 7.379 -2.242 1 74.19 410 GLN A O 1
ATOM 3135 N N . PHE A 1 411 ? -13.07 5.695 -3.682 1 72.38 411 PHE A N 1
ATOM 3136 C CA . PHE A 1 411 ? -13.891 6.418 -4.648 1 72.38 411 PHE A CA 1
ATOM 3137 C C . PHE A 1 411 ? -15.359 6.062 -4.484 1 72.38 411 PHE A C 1
ATOM 3139 O O . PHE A 1 411 ? -16.156 6.234 -5.414 1 72.38 411 PHE A O 1
ATOM 3146 N N . SER A 1 412 ? -15.758 5.809 -3.328 1 78.81 412 SER A N 1
ATOM 3147 C CA . SER A 1 412 ? -17.188 5.562 -3.1 1 78.81 412 SER A CA 1
ATOM 3148 C C . SER A 1 412 ? -17.938 6.867 -2.854 1 78.81 412 SER A C 1
ATOM 3150 O O . SER A 1 412 ? -17.453 7.734 -2.119 1 78.81 412 SER A O 1
ATOM 3152 N N . LYS A 1 413 ? -19 7.086 -3.625 1 80.88 413 LYS A N 1
ATOM 3153 C CA . LYS A 1 413 ? -19.828 8.289 -3.475 1 80.88 413 LYS A CA 1
ATOM 3154 C C . LYS A 1 413 ? -21.188 7.957 -2.895 1 80.88 413 LYS A C 1
ATOM 3156 O O . LYS A 1 413 ? -21.766 6.906 -3.201 1 80.88 413 LYS A O 1
ATOM 3161 N N . ALA A 1 414 ? -21.578 8.867 -2.045 1 86.75 414 ALA A N 1
ATOM 3162 C CA . ALA A 1 414 ? -22.938 8.758 -1.506 1 86.75 414 ALA A CA 1
ATOM 3163 C C . ALA A 1 414 ? -23.969 9.242 -2.518 1 86.75 414 ALA A C 1
ATOM 3165 O O . ALA A 1 414 ? -23.703 10.164 -3.293 1 86.75 414 ALA A O 1
ATOM 3166 N N . PHE A 1 415 ? -25.062 8.562 -2.604 1 85.31 415 PHE A N 1
ATOM 3167 C CA . PHE A 1 415 ? -26.125 8.938 -3.529 1 85.31 415 PHE A CA 1
ATOM 3168 C C . PHE A 1 415 ? -27.5 8.836 -2.861 1 85.31 415 PHE A C 1
ATOM 3170 O O . PHE A 1 415 ? -27.656 8.102 -1.884 1 85.31 415 PHE A O 1
ATOM 3177 N N . ALA A 1 416 ? -28.375 9.602 -3.324 1 86.12 416 ALA A N 1
ATOM 3178 C CA . ALA A 1 416 ? -29.719 9.641 -2.756 1 86.12 416 ALA A CA 1
ATOM 3179 C C . ALA A 1 416 ? -30.547 8.461 -3.25 1 86.12 416 ALA A C 1
ATOM 3181 O O . ALA A 1 416 ? -30.438 8.055 -4.41 1 86.12 416 ALA A O 1
ATOM 3182 N N . ILE A 1 417 ? -31.266 7.875 -2.301 1 84.81 417 ILE A N 1
ATOM 3183 C CA . ILE A 1 417 ? -32.156 6.766 -2.662 1 84.81 417 ILE A CA 1
ATOM 3184 C C . ILE A 1 417 ? -33.594 7.129 -2.338 1 84.81 417 ILE A C 1
ATOM 3186 O O . ILE A 1 417 ? -33.844 7.973 -1.477 1 84.81 417 ILE A O 1
ATOM 3190 N N . GLY A 1 418 ? -34.469 6.633 -3.104 1 81.75 418 GLY A N 1
ATOM 3191 C CA . GLY A 1 418 ? -35.875 6.895 -2.912 1 81.75 418 GLY A CA 1
ATOM 3192 C C . GLY A 1 418 ? -36.688 5.633 -2.678 1 81.75 418 GLY A C 1
ATOM 3193 O O . GLY A 1 418 ? -36.188 4.523 -2.867 1 81.75 418 GLY A O 1
ATOM 3194 N N . ARG A 1 419 ? -37.875 5.844 -2.105 1 79 419 ARG A N 1
ATOM 3195 C CA . ARG A 1 419 ? -38.781 4.734 -1.822 1 79 419 ARG A CA 1
ATOM 3196 C C . ARG A 1 419 ? -39.406 4.18 -3.107 1 79 419 ARG A C 1
ATOM 3198 O O . ARG A 1 419 ? -39.875 4.941 -3.947 1 79 419 ARG A O 1
ATOM 3205 N N . PHE A 1 420 ? -39.156 2.85 -3.215 1 69.5 420 PHE A N 1
ATOM 3206 C CA . PHE A 1 420 ? -39.656 2.205 -4.422 1 69.5 420 PHE A CA 1
ATOM 3207 C C . PHE A 1 420 ? -41.125 1.891 -4.285 1 69.5 420 PHE A C 1
ATOM 3209 O O . PHE A 1 420 ? -41.531 1.097 -3.428 1 69.5 420 PHE A O 1
ATOM 3216 N N . ASP A 1 421 ? -41.938 2.363 -5.211 1 64.88 421 ASP A N 1
ATOM 3217 C CA . ASP A 1 421 ? -43.344 2.049 -5.445 1 64.88 421 ASP A CA 1
ATOM 3218 C C . ASP A 1 421 ? -44.094 1.929 -4.129 1 64.88 421 ASP A C 1
ATOM 3220 O O . ASP A 1 421 ? -44.875 0.995 -3.945 1 64.88 421 ASP A O 1
ATOM 3224 N N . SER A 1 422 ? -43.812 2.777 -3.102 1 61.62 422 SER A N 1
ATOM 3225 C CA . SER A 1 422 ? -44.531 2.812 -1.829 1 61.62 422 SER A CA 1
ATOM 3226 C C . SER A 1 422 ? -44.281 1.545 -1.019 1 61.62 422 SER A C 1
ATOM 3228 O O . SER A 1 422 ? -45.156 1.11 -0.251 1 61.62 422 SER A O 1
ATOM 3230 N N . THR A 1 423 ? -43.188 0.897 -1.5 1 64.88 423 THR A N 1
ATOM 3231 C CA . THR A 1 423 ? -42.781 -0.284 -0.739 1 64.88 423 THR A CA 1
ATOM 3232 C C . THR A 1 423 ? -41.781 0.08 0.342 1 64.88 423 THR A C 1
ATOM 3234 O O . THR A 1 423 ? -41.469 1.259 0.553 1 64.88 423 THR A O 1
ATOM 3237 N N . GLU A 1 424 ? -41.406 -0.895 1.106 1 66.56 424 GLU A N 1
ATOM 3238 C CA . GLU A 1 424 ? -40.5 -0.671 2.221 1 66.56 424 GLU A CA 1
ATOM 3239 C C . GLU A 1 424 ? -39.031 -0.714 1.758 1 66.56 424 GLU A C 1
ATOM 3241 O O . GLU A 1 424 ? -38.125 -0.594 2.57 1 66.56 424 GLU A O 1
ATOM 3246 N N . PHE A 1 425 ? -39.031 -0.703 0.296 1 67 425 PHE A N 1
ATOM 3247 C CA . PHE A 1 425 ? -37.688 -0.822 -0.205 1 67 425 PHE A CA 1
ATOM 3248 C C . PHE A 1 425 ? -37.188 0.498 -0.801 1 67 425 PHE A C 1
ATOM 3250 O O . PHE A 1 425 ? -37.969 1.213 -1.438 1 67 425 PHE A O 1
ATOM 3257 N N . PHE A 1 426 ? -36.031 0.8 -0.478 1 70.25 426 PHE A N 1
ATOM 3258 C CA . PHE A 1 426 ? -35.438 2.018 -1.002 1 70.25 426 PHE A CA 1
ATOM 3259 C C . PHE A 1 426 ? -34.406 1.692 -2.076 1 70.25 426 PHE A C 1
ATOM 3261 O O . PHE A 1 426 ? -33.625 0.741 -1.935 1 70.25 426 PHE A O 1
ATOM 3268 N N . LYS A 1 427 ? -34.562 2.309 -3.217 1 70.38 427 LYS A N 1
ATOM 3269 C CA . LYS A 1 427 ? -33.656 2.07 -4.336 1 70.38 427 LYS A CA 1
ATOM 3270 C C . LYS A 1 427 ? -33.125 3.383 -4.906 1 70.38 427 LYS A C 1
ATOM 3272 O O . LYS A 1 427 ? -33.688 4.449 -4.648 1 70.38 427 LYS A O 1
ATOM 3277 N N . PRO A 1 428 ? -32 3.246 -5.656 1 68.19 428 PRO A N 1
ATOM 3278 C CA . PRO A 1 428 ? -31.438 4.473 -6.219 1 68.19 428 PRO A CA 1
ATOM 3279 C C . PRO A 1 428 ? -32.344 5.129 -7.254 1 68.19 428 PRO A C 1
ATOM 3281 O O . PRO A 1 428 ? -32.906 4.445 -8.125 1 68.19 428 PRO A O 1
ATOM 3284 N N . ASN A 1 429 ? -32.469 6.379 -7.062 1 63.78 429 ASN A N 1
ATOM 3285 C CA . ASN A 1 429 ? -33.375 7.16 -7.902 1 63.78 429 ASN A CA 1
ATOM 3286 C C . ASN A 1 429 ? -32.906 7.191 -9.352 1 63.78 429 ASN A C 1
ATOM 3288 O O . ASN A 1 429 ? -33.719 7.344 -10.273 1 63.78 429 ASN A O 1
ATOM 3292 N N . ASP A 1 430 ? -31.656 7.082 -9.539 1 62.88 430 ASP A N 1
ATOM 3293 C CA . ASP A 1 430 ? -31.094 7.246 -10.875 1 62.88 430 ASP A CA 1
ATOM 3294 C C . ASP A 1 430 ? -31.312 5.992 -11.719 1 62.88 430 ASP A C 1
ATOM 3296 O O . ASP A 1 430 ? -31.359 6.059 -12.953 1 62.88 430 ASP A O 1
ATOM 3300 N N . ILE A 1 431 ? -31.531 4.84 -11.047 1 64.81 431 ILE A N 1
ATOM 3301 C CA . ILE A 1 431 ? -31.625 3.588 -11.789 1 64.81 431 ILE A CA 1
ATOM 3302 C C . ILE A 1 431 ? -33.094 3.207 -11.977 1 64.81 431 ILE A C 1
ATOM 3304 O O . ILE A 1 431 ? -33.5 2.727 -13.039 1 64.81 431 ILE A O 1
ATOM 3308 N N . TYR A 1 432 ? -33.844 3.49 -10.875 1 64.88 432 TYR A N 1
ATOM 3309 C CA . TYR A 1 432 ? -35.25 3.061 -10.93 1 64.88 432 TYR A CA 1
ATOM 3310 C C . TYR A 1 432 ? -36.188 4.262 -10.984 1 64.88 432 TYR A C 1
ATOM 3312 O O . TYR A 1 432 ? -36.125 5.133 -10.109 1 64.88 432 TYR A O 1
ATOM 3320 N N . THR A 1 433 ? -36.75 4.535 -12.023 1 62.97 433 THR A N 1
ATOM 3321 C CA . THR A 1 433 ? -37.625 5.676 -12.273 1 62.97 433 THR A CA 1
ATOM 3322 C C . THR A 1 433 ? -38.812 5.684 -11.305 1 62.97 433 THR A C 1
ATOM 3324 O O . THR A 1 433 ? -39.375 6.738 -11.023 1 62.97 433 THR A O 1
ATOM 3327 N N . ALA A 1 434 ? -39.156 4.57 -10.742 1 65.19 434 ALA A N 1
ATOM 3328 C CA . ALA A 1 434 ? -40.375 4.504 -9.938 1 65.19 434 ALA A CA 1
ATOM 3329 C C . ALA A 1 434 ? -40.062 4.84 -8.477 1 65.19 434 ALA A C 1
ATOM 3331 O O . ALA A 1 434 ? -40.812 4.426 -7.578 1 65.19 434 ALA A O 1
ATOM 3332 N N . CYS A 1 435 ? -39.062 5.598 -8.289 1 70.88 435 CYS A N 1
ATOM 3333 C CA . CYS A 1 435 ? -38.719 5.926 -6.91 1 70.88 435 CYS A CA 1
ATOM 3334 C C . CYS A 1 435 ? -39.219 7.312 -6.535 1 70.88 435 CYS A C 1
ATOM 3336 O O . CYS A 1 435 ? -39.031 8.266 -7.293 1 70.88 435 CYS A O 1
ATOM 3338 N N . ASP A 1 436 ? -40.125 7.355 -5.508 1 73.12 436 ASP A N 1
ATOM 3339 C CA . ASP A 1 436 ? -40.656 8.617 -5 1 73.12 436 ASP A CA 1
ATOM 3340 C C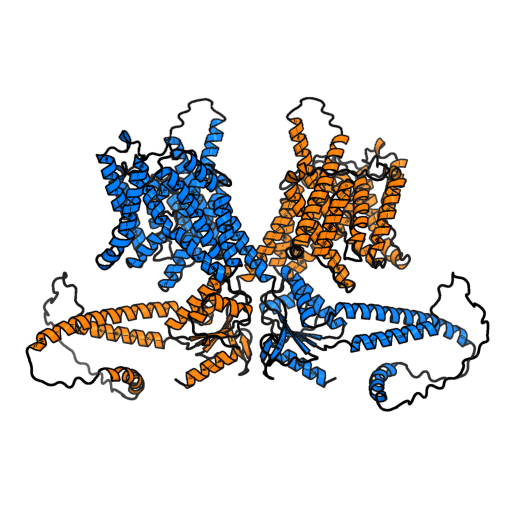 . ASP A 1 436 ? -39.75 9.188 -3.904 1 73.12 436 ASP A C 1
ATOM 3342 O O . ASP A 1 436 ? -39.406 8.492 -2.945 1 73.12 436 ASP A O 1
ATOM 3346 N N . GLU A 1 437 ? -39.219 10.344 -4.203 1 78.31 437 GLU A N 1
ATOM 3347 C CA . GLU A 1 437 ? -38.438 11.023 -3.174 1 78.31 437 GLU A CA 1
ATOM 3348 C C . GLU A 1 437 ? -39.312 11.961 -2.348 1 78.31 437 GLU A C 1
ATOM 3350 O O . GLU A 1 437 ? -40.125 12.711 -2.898 1 78.31 437 GLU A O 1
ATOM 3355 N N . ASP A 1 438 ? -39.281 11.688 -1.064 1 80.38 438 ASP A N 1
ATOM 3356 C CA . ASP A 1 438 ? -39.938 12.625 -0.171 1 80.38 438 ASP A CA 1
ATOM 3357 C C . ASP A 1 438 ? -39.281 13.992 -0.196 1 80.38 438 ASP A C 1
ATOM 3359 O O . ASP A 1 438 ? -38.031 14.078 -0.101 1 80.38 438 ASP A O 1
ATOM 3363 N N . PRO A 1 439 ? -40 15.023 -0.421 1 81.81 439 PRO A N 1
ATOM 3364 C CA . PRO A 1 439 ? -39.406 16.359 -0.526 1 81.81 439 PRO A CA 1
ATOM 3365 C C . PRO A 1 439 ? -38.781 16.828 0.786 1 81.81 439 PRO A C 1
ATOM 3367 O O . PRO A 1 439 ? -37.906 17.688 0.779 1 81.81 439 PRO A O 1
ATOM 3370 N N . LYS A 1 440 ? -39.156 16.297 1.89 1 88.69 440 LYS A N 1
ATOM 3371 C CA . LYS A 1 440 ? -38.688 16.812 3.172 1 88.69 440 LYS A CA 1
ATOM 3372 C C . LYS A 1 440 ? -37.688 15.852 3.811 1 88.69 440 LYS A C 1
ATOM 3374 O O . LYS A 1 440 ? -36.938 16.234 4.715 1 88.69 440 LYS A O 1
ATOM 3379 N N . VAL A 1 441 ? -37.781 14.633 3.346 1 90.56 441 VAL A N 1
ATOM 3380 C CA . VAL A 1 441 ? -36.875 13.641 3.914 1 90.56 441 VAL A CA 1
ATOM 3381 C C . VAL A 1 441 ? -36 13.055 2.812 1 90.56 441 VAL A C 1
ATOM 3383 O O . VAL A 1 441 ? -36.5 12.531 1.816 1 90.56 441 VAL A O 1
ATOM 3386 N N . LYS A 1 442 ? -34.75 13.234 2.994 1 91.75 442 LYS A N 1
ATOM 3387 C CA . LYS A 1 442 ? -33.812 12.688 2.029 1 91.75 442 LYS A CA 1
ATOM 3388 C C . LYS A 1 442 ? -33.062 11.484 2.605 1 91.75 442 LYS A C 1
ATOM 3390 O O . LYS A 1 442 ? -32.531 11.547 3.715 1 91.75 442 LYS A O 1
ATOM 3395 N N . VAL A 1 443 ? -33.125 10.359 1.932 1 91.75 443 VAL A N 1
ATOM 3396 C CA . VAL A 1 443 ? -32.375 9.164 2.32 1 91.75 443 VAL A CA 1
ATOM 3397 C C . VAL A 1 443 ? -31.125 9.023 1.45 1 91.75 443 VAL A C 1
ATOM 3399 O O . VAL A 1 443 ? -31.219 8.992 0.221 1 91.75 443 VAL A O 1
ATOM 3402 N N . ILE A 1 444 ? -29.984 9.031 2.096 1 93 444 ILE A N 1
ATOM 3403 C CA . ILE A 1 444 ? -28.703 8.992 1.387 1 93 444 ILE A CA 1
ATOM 3404 C C . ILE A 1 444 ? -27.969 7.699 1.718 1 93 444 ILE A C 1
ATOM 3406 O O . ILE A 1 444 ? -27.828 7.344 2.889 1 93 444 ILE A O 1
ATOM 3410 N N . ARG A 1 445 ? -27.547 7.039 0.706 1 89.94 445 ARG A N 1
ATOM 3411 C CA . ARG A 1 445 ? -26.828 5.777 0.877 1 89.94 445 ARG A CA 1
ATOM 3412 C C . ARG A 1 445 ? -25.359 5.938 0.528 1 89.94 445 ARG A C 1
ATOM 3414 O O . ARG A 1 445 ? -25.016 6.609 -0.447 1 89.94 445 ARG A O 1
ATOM 3421 N N . TYR A 1 446 ? -24.516 5.453 1.403 1 89.5 446 TYR A N 1
ATOM 3422 C CA . TYR A 1 446 ? -23.078 5.395 1.184 1 89.5 446 TYR A CA 1
ATOM 3423 C C . TYR A 1 446 ? -22.578 3.953 1.221 1 89.5 446 TYR A C 1
ATOM 3425 O O . TYR A 1 446 ? -23.031 3.156 2.051 1 89.5 446 TYR A O 1
ATOM 3433 N N . GLU A 1 447 ? -21.75 3.627 0.187 1 85.75 447 GLU A N 1
ATOM 3434 C CA . GLU A 1 447 ? -21.25 2.256 0.097 1 85.75 447 GLU A CA 1
ATOM 3435 C C . GLU A 1 447 ? -19.734 2.203 0.295 1 85.75 447 GLU A C 1
ATOM 3437 O O . GLU A 1 447 ? -18.984 2.824 -0.458 1 85.75 447 GLU A O 1
ATOM 3442 N N . GLY A 1 448 ? -19.359 1.477 1.361 1 85.88 448 GLY A N 1
ATOM 3443 C CA . GLY A 1 448 ? -17.922 1.324 1.59 1 85.88 448 GLY A CA 1
ATOM 3444 C C . GLY A 1 448 ? -17.5 1.712 2.994 1 85.88 448 GLY A C 1
ATOM 3445 O O . GLY A 1 448 ? -18.344 1.871 3.881 1 85.88 448 GLY A O 1
ATOM 3446 N N . GLY A 1 449 ? -16.203 1.715 3.188 1 87.19 449 GLY A N 1
ATOM 3447 C CA . GLY A 1 449 ? -15.68 2.115 4.48 1 87.19 449 GLY A CA 1
ATOM 3448 C C . GLY A 1 449 ? -15.516 3.617 4.621 1 87.19 449 GLY A C 1
ATOM 3449 O O . GLY A 1 449 ? -15.195 4.305 3.65 1 87.19 449 GLY A O 1
ATOM 3450 N N . LEU A 1 450 ? -15.867 4.117 5.777 1 89.75 450 LEU A N 1
ATOM 3451 C CA . LEU A 1 450 ? -15.656 5.527 6.094 1 89.75 450 LEU A CA 1
ATOM 3452 C C . LEU A 1 450 ? -14.328 5.73 6.812 1 89.75 450 LEU A C 1
ATOM 3454 O O . LEU A 1 450 ? -14.242 5.57 8.031 1 89.75 450 LEU A O 1
ATOM 3458 N N . PHE A 1 451 ? -13.328 6.039 6.07 1 89.44 451 PHE A N 1
ATOM 3459 C CA . PHE A 1 451 ? -11.992 6.176 6.637 1 89.44 451 PHE A CA 1
ATOM 3460 C C . PHE A 1 451 ? -11.305 7.434 6.113 1 89.44 451 PHE A C 1
ATOM 3462 O O . PHE A 1 451 ? -11.93 8.234 5.41 1 89.44 451 PHE A O 1
ATOM 3469 N N . TYR A 1 452 ? -10.109 7.703 6.512 1 86.94 452 TYR A N 1
ATOM 3470 C CA . TYR A 1 452 ? -9.43 8.984 6.355 1 86.94 452 TYR A CA 1
ATOM 3471 C C . TYR A 1 452 ? -9.359 9.383 4.883 1 86.94 452 TYR A C 1
ATOM 3473 O O . TYR A 1 452 ? -9.516 10.562 4.547 1 86.94 452 TYR A O 1
ATOM 3481 N N . ALA A 1 453 ? -9.156 8.422 3.982 1 84.88 453 ALA A N 1
ATOM 3482 C CA . ALA A 1 453 ? -8.93 8.742 2.576 1 84.88 453 ALA A CA 1
ATOM 3483 C C . ALA A 1 453 ? -10.227 9.125 1.882 1 84.88 453 ALA A C 1
ATOM 3485 O O . ALA A 1 453 ? -10.219 9.867 0.896 1 84.88 453 ALA A O 1
ATOM 3486 N N . GLY A 1 454 ? -11.383 8.656 2.352 1 87.31 454 GLY A N 1
ATOM 3487 C CA . GLY A 1 454 ? -12.656 8.922 1.699 1 87.31 454 GLY A CA 1
ATOM 3488 C C . GLY A 1 454 ? -13.555 9.836 2.502 1 87.31 454 GLY A C 1
ATOM 3489 O O . GLY A 1 454 ? -14.68 10.133 2.084 1 87.31 454 GLY A O 1
ATOM 3490 N N . ALA A 1 455 ? -13.078 10.312 3.641 1 88.06 455 ALA A N 1
ATOM 3491 C CA . ALA A 1 455 ? -13.922 11.078 4.555 1 88.06 455 ALA A CA 1
ATOM 3492 C C . ALA A 1 455 ? -14.367 12.391 3.92 1 88.06 455 ALA A C 1
ATOM 3494 O O . ALA A 1 455 ? -15.539 12.758 4.012 1 88.06 455 ALA A O 1
ATOM 3495 N N . GLU A 1 456 ? -13.484 13.062 3.25 1 84.81 456 GLU A N 1
ATOM 3496 C CA . GLU A 1 456 ? -13.828 14.328 2.613 1 84.81 456 GLU A CA 1
ATOM 3497 C C . GLU A 1 456 ? -14.797 14.125 1.457 1 84.81 456 GLU A C 1
ATOM 3499 O O . GLU A 1 456 ? -15.742 14.898 1.286 1 84.81 456 GLU A O 1
ATOM 3504 N N . LEU A 1 457 ? -14.547 13.125 0.706 1 86.19 457 LEU A N 1
ATOM 3505 C CA . LEU A 1 457 ? -15.445 12.812 -0.402 1 86.19 457 LEU A CA 1
ATOM 3506 C C . LEU A 1 457 ? -16.812 12.391 0.111 1 86.19 457 LEU A C 1
ATOM 3508 O O . LEU A 1 457 ? -17.844 12.727 -0.492 1 86.19 457 LEU A O 1
ATOM 3512 N N . PHE A 1 458 ? -16.828 11.672 1.194 1 91.62 458 PHE A N 1
ATOM 3513 C CA . PHE A 1 458 ? -18.078 11.281 1.838 1 91.62 458 PHE A CA 1
ATOM 3514 C C . PHE A 1 458 ? -18.891 12.508 2.242 1 91.62 458 PHE A C 1
ATOM 3516 O O . PHE A 1 458 ? -20.078 12.617 1.907 1 91.62 458 PHE A O 1
ATOM 3523 N N . ALA A 1 459 ? -18.234 13.391 2.926 1 90.69 459 ALA A N 1
ATOM 3524 C CA . ALA A 1 459 ? -18.922 14.594 3.398 1 90.69 459 ALA A CA 1
ATOM 3525 C C . ALA A 1 459 ? -19.438 15.43 2.229 1 90.69 459 ALA A C 1
ATOM 3527 O O . ALA A 1 459 ? -20.594 15.844 2.215 1 90.69 459 ALA A O 1
ATOM 3528 N N . SER A 1 460 ? -18.594 15.586 1.238 1 88.19 460 SER A N 1
ATOM 3529 C CA . SER A 1 460 ? -18.984 16.391 0.082 1 88.19 460 SER A CA 1
ATOM 3530 C C . SER A 1 460 ? -20.094 15.703 -0.718 1 88.19 460 SER A C 1
ATOM 3532 O O . SER A 1 460 ? -20.984 16.375 -1.238 1 88.19 460 SER A O 1
ATOM 3534 N N . SER A 1 461 ? -20.047 14.391 -0.816 1 91.5 461 SER A N 1
ATOM 3535 C CA . SER A 1 461 ? -21.047 13.656 -1.571 1 91.5 461 SER A CA 1
ATOM 3536 C C . SER A 1 461 ? -22.391 13.672 -0.855 1 91.5 461 SER A C 1
ATOM 3538 O O . SER A 1 461 ? -23.453 13.68 -1.5 1 91.5 461 SER A O 1
ATOM 3540 N N . VAL A 1 462 ? -22.359 13.602 0.464 1 93.75 462 VAL A N 1
ATOM 3541 C CA . VAL A 1 462 ? -23.594 13.68 1.232 1 93.75 462 VAL A CA 1
ATOM 3542 C C . VAL A 1 462 ? -24.234 15.055 1.049 1 93.75 462 VAL A C 1
ATOM 3544 O O . VAL A 1 462 ? -25.453 15.156 0.861 1 93.75 462 VAL A O 1
ATOM 3547 N N . ILE A 1 463 ? -23.438 16.078 1.045 1 91.44 463 ILE A N 1
ATOM 3548 C CA . ILE A 1 463 ? -23.906 17.453 0.866 1 91.44 463 ILE A CA 1
ATOM 3549 C C . ILE A 1 463 ? -24.5 17.609 -0.537 1 91.44 463 ILE A C 1
ATOM 3551 O O . ILE A 1 463 ? -25.562 18.203 -0.708 1 91.44 463 ILE A O 1
ATOM 3555 N N . ASP A 1 464 ? -23.812 17.016 -1.48 1 90.5 464 ASP A N 1
ATOM 3556 C CA . ASP A 1 464 ? -24.281 17.078 -2.859 1 90.5 464 ASP A CA 1
ATOM 3557 C C . ASP A 1 464 ? -25.609 16.312 -3.02 1 90.5 464 ASP A C 1
ATOM 3559 O O . ASP A 1 464 ? -26.5 16.766 -3.729 1 90.5 464 ASP A O 1
ATOM 3563 N N . ALA A 1 465 ? -25.672 15.164 -2.393 1 90.44 465 ALA A N 1
ATOM 3564 C CA . ALA A 1 465 ? -26.875 14.344 -2.479 1 90.44 465 ALA A CA 1
ATOM 3565 C C . ALA A 1 465 ? -28.047 15.008 -1.771 1 90.44 465 ALA A C 1
ATOM 3567 O O . ALA A 1 465 ? -29.203 14.859 -2.184 1 90.44 465 ALA A O 1
ATOM 3568 N N . ALA A 1 466 ? -27.766 15.672 -0.672 1 90.5 466 ALA A N 1
ATOM 3569 C CA . ALA A 1 466 ? -28.797 16.391 0.067 1 90.5 466 ALA A CA 1
ATOM 3570 C C . ALA A 1 466 ? -29.297 17.609 -0.712 1 90.5 466 ALA A C 1
ATOM 3572 O O . ALA A 1 466 ? -30.422 18.062 -0.518 1 90.5 466 ALA A O 1
ATOM 3573 N N . GLY A 1 467 ? -28.531 18.219 -1.559 1 87.06 467 GLY A N 1
ATOM 3574 C CA . GLY A 1 467 ? -28.922 19.281 -2.459 1 87.06 467 GLY A CA 1
ATOM 3575 C C . GLY A 1 467 ? -28.578 20.672 -1.936 1 87.06 467 GLY A C 1
ATOM 3576 O O . GLY A 1 467 ? -28.891 21.672 -2.576 1 87.06 467 GLY A O 1
ATOM 3577 N N . PHE A 1 468 ? -28.109 20.781 -0.732 1 85.81 468 PHE A N 1
ATOM 3578 C CA . PHE A 1 468 ? -27.703 22.078 -0.22 1 85.81 468 PHE A CA 1
ATOM 3579 C C . PHE A 1 468 ? -26.578 21.938 0.797 1 85.81 468 PHE A C 1
ATOM 3581 O O . PHE A 1 468 ? -26.422 20.891 1.419 1 85.81 468 PHE A O 1
ATOM 3588 N N . ASP A 1 469 ? -25.812 22.984 1.044 1 87.62 469 ASP A N 1
ATOM 3589 C CA . ASP A 1 469 ? -24.688 23.016 1.978 1 87.62 469 ASP A CA 1
ATOM 3590 C C . ASP A 1 469 ? -25.094 23.641 3.309 1 87.62 469 ASP A C 1
ATOM 3592 O O . ASP A 1 469 ? -25.344 24.844 3.379 1 87.62 469 ASP A O 1
ATOM 3596 N N . PRO A 1 470 ? -25.156 22.812 4.316 1 89.94 470 PRO A N 1
ATOM 3597 C CA . PRO A 1 470 ? -25.547 23.344 5.621 1 89.94 470 PRO A CA 1
ATOM 3598 C C . PRO A 1 470 ? -24.531 24.344 6.191 1 89.94 470 PRO A C 1
ATOM 3600 O O . PRO A 1 470 ? -24.875 25.156 7.047 1 89.94 470 PRO A O 1
ATOM 3603 N N . ARG A 1 471 ? -23.375 24.375 5.809 1 87.81 471 ARG A N 1
ATOM 3604 C CA . ARG A 1 471 ? -22.312 25.219 6.371 1 87.81 471 ARG A CA 1
ATOM 3605 C C . ARG A 1 471 ? -22.531 26.688 6.016 1 87.81 471 ARG A C 1
ATOM 3607 O O . ARG A 1 471 ? -22.344 27.562 6.855 1 87.81 471 ARG A O 1
ATOM 3614 N N . SER A 1 472 ? -22.891 26.844 4.801 1 85.56 472 SER A N 1
ATOM 3615 C CA . SER A 1 472 ? -23.141 28.203 4.355 1 85.56 472 SER A CA 1
ATOM 3616 C C . SER A 1 472 ? -24.312 28.828 5.109 1 85.56 472 SER A C 1
ATOM 3618 O O . SER A 1 472 ? -24.266 30.016 5.457 1 85.56 472 SER A O 1
ATOM 3620 N N . ILE A 1 473 ? -25.281 28.016 5.375 1 87.5 473 ILE A N 1
ATOM 3621 C CA . ILE A 1 473 ? -26.469 28.484 6.082 1 87.5 473 ILE A CA 1
ATOM 3622 C C . ILE A 1 473 ? -26.141 28.719 7.555 1 87.5 473 ILE A C 1
ATOM 3624 O O . ILE A 1 473 ? -26.578 29.703 8.148 1 87.5 473 ILE A O 1
ATOM 3628 N N . ALA A 1 474 ? -25.375 27.797 8.086 1 87.25 474 ALA A N 1
ATOM 3629 C CA . ALA A 1 474 ? -24.969 27.922 9.484 1 87.25 474 ALA A CA 1
ATOM 3630 C C . ALA A 1 474 ? -24.125 29.172 9.695 1 87.25 474 ALA A C 1
ATOM 3632 O O . ALA A 1 474 ? -24.234 29.828 10.727 1 87.25 474 ALA A O 1
ATOM 3633 N N . PHE A 1 475 ? -23.297 29.438 8.773 1 85.62 475 PHE A N 1
ATOM 3634 C CA . PHE A 1 475 ? -22.422 30.609 8.867 1 85.62 475 PHE A CA 1
ATOM 3635 C C . PHE A 1 475 ? -23.234 31.891 8.82 1 85.62 475 PHE A C 1
ATOM 3637 O O . PHE A 1 475 ? -22.984 32.812 9.594 1 85.62 475 PHE A O 1
ATOM 3644 N N . ARG A 1 476 ? -24.125 31.969 7.926 1 85.88 476 ARG A N 1
ATOM 3645 C CA . ARG A 1 476 ? -24.984 33.156 7.816 1 85.88 476 ARG A CA 1
ATOM 3646 C C . ARG A 1 476 ? -25.844 33.312 9.062 1 85.88 476 ARG A C 1
ATOM 3648 O O . ARG A 1 476 ? -26.109 34.438 9.5 1 85.88 476 ARG A O 1
ATOM 3655 N N . LYS A 1 477 ? -26.297 32.156 9.508 1 88.06 477 LYS A N 1
ATOM 3656 C CA . LYS A 1 477 ? -27.094 32.156 10.734 1 88.06 477 LYS A CA 1
ATOM 3657 C C . LYS A 1 477 ? -26.281 32.719 11.906 1 88.06 477 LYS A C 1
ATOM 3659 O O . LYS A 1 477 ? -26.781 33.562 12.672 1 88.06 477 LYS A O 1
ATOM 3664 N N . LYS A 1 478 ? -25.078 32.281 12.023 1 85.81 478 LYS A N 1
ATOM 3665 C CA . LYS A 1 478 ? -24.203 32.719 13.109 1 85.81 478 LYS A CA 1
ATOM 3666 C C . LYS A 1 478 ? -23.922 34.219 12.992 1 85.81 478 LYS A C 1
ATOM 3668 O O . LYS A 1 478 ? -23.828 34.906 14.008 1 85.81 478 LYS A O 1
ATOM 3673 N N . ARG A 1 479 ? -23.719 34.656 11.805 1 84.81 479 ARG A N 1
ATOM 3674 C CA . ARG A 1 479 ? -23.469 36.094 11.57 1 84.81 479 ARG A CA 1
ATOM 3675 C C . ARG A 1 479 ? -24.688 36.938 11.969 1 84.81 479 ARG A C 1
ATOM 3677 O O . ARG A 1 479 ? -24.531 37.969 12.602 1 84.81 479 ARG A O 1
ATOM 3684 N N . LEU A 1 480 ? -25.828 36.469 11.602 1 88.5 480 LEU A N 1
ATOM 3685 C CA . LEU A 1 480 ? -27.062 37.188 11.914 1 88.5 480 LEU A CA 1
ATOM 3686 C C . LEU A 1 480 ? -27.344 37.156 13.414 1 88.5 480 LEU A C 1
ATOM 3688 O O . LEU A 1 480 ? -27.828 38.156 13.977 1 88.5 480 LEU A O 1
ATOM 3692 N N . ASP A 1 481 ? -27.031 36.031 13.992 1 88.25 481 ASP A N 1
ATOM 3693 C CA . ASP A 1 481 ? -27.156 35.938 15.445 1 88.25 481 ASP A CA 1
ATOM 3694 C C . ASP A 1 481 ? -26.219 36.906 16.156 1 88.25 481 ASP A C 1
ATOM 3696 O O . ASP A 1 481 ? -26.578 37.469 17.203 1 88.25 481 ASP A O 1
ATOM 3700 N N . GLY A 1 482 ? -25.109 37.062 15.594 1 86.25 482 GLY A N 1
ATOM 3701 C CA . GLY A 1 482 ? -24.172 38 16.141 1 86.25 482 GLY A CA 1
ATOM 3702 C C . GLY A 1 482 ? -24.672 39.438 16.062 1 86.25 482 GLY A C 1
ATOM 3703 O O . GLY A 1 482 ? -24.5 40.219 17.016 1 86.25 482 GLY A O 1
ATOM 3704 N N . VAL A 1 483 ? -25.375 39.719 15.008 1 86 483 VAL A N 1
ATOM 3705 C CA . VAL A 1 483 ? -25.938 41.062 14.828 1 86 483 VAL A CA 1
ATOM 3706 C C . VAL A 1 483 ? -27.047 41.281 15.844 1 86 483 VAL A C 1
ATOM 3708 O O . VAL A 1 483 ? -27.172 42.375 16.422 1 86 483 VAL A O 1
ATOM 3711 N N . VAL A 1 484 ? -27.781 40.281 16.031 1 88.31 484 VAL A N 1
ATOM 3712 C CA . VAL A 1 484 ? -28.875 40.344 16.984 1 88.31 484 VAL A CA 1
ATOM 3713 C C . VAL A 1 484 ? -28.328 40.531 18.391 1 88.31 484 VAL A C 1
ATOM 3715 O O . VAL A 1 484 ? -28.844 41.344 19.172 1 88.31 484 VAL A O 1
ATOM 3718 N N . LYS A 1 485 ? -27.328 39.844 18.656 1 88.31 485 LYS A N 1
ATOM 3719 C CA . LYS A 1 485 ? -26.719 39.938 19.984 1 88.31 485 LYS A CA 1
ATOM 3720 C C . LYS A 1 485 ? -26.094 41.312 20.203 1 88.31 485 LYS A C 1
ATOM 3722 O O . LYS A 1 485 ? -26.172 41.844 21.312 1 88.31 485 LYS A O 1
ATOM 3727 N N . GLU A 1 486 ? -25.484 41.812 19.25 1 86 486 GLU A N 1
ATOM 3728 C CA . GLU A 1 486 ? -24.906 43.156 19.328 1 86 486 GLU A CA 1
ATOM 3729 C C . GLU A 1 486 ? -25.984 44.219 19.516 1 86 486 GLU A C 1
ATOM 3731 O O . GLU A 1 486 ? -25.812 45.156 20.297 1 86 486 GLU A O 1
ATOM 3736 N N . ALA A 1 487 ? -27.047 44 18.734 1 86.06 487 ALA A N 1
ATOM 3737 C CA . ALA A 1 487 ? -28.172 44.938 18.859 1 86.06 487 ALA A CA 1
ATOM 3738 C C . ALA A 1 487 ? -28.797 44.875 20.25 1 86.06 487 ALA A C 1
ATOM 3740 O O . ALA A 1 487 ? -29.141 45.906 20.844 1 86.06 487 ALA A O 1
ATOM 3741 N N . ASP A 1 488 ? -28.875 43.656 20.75 1 87.56 488 ASP A N 1
ATOM 3742 C CA . ASP A 1 488 ? -29.422 43.469 22.078 1 87.56 488 ASP A CA 1
ATOM 3743 C C . ASP A 1 488 ? -28.531 44.094 23.141 1 87.56 488 ASP A C 1
ATOM 3745 O O . ASP A 1 488 ? -29.016 44.625 24.141 1 87.56 488 ASP A O 1
ATOM 3749 N N . ALA A 1 489 ? -27.281 44 22.969 1 84.62 489 ALA A N 1
ATOM 3750 C CA . ALA A 1 489 ? -26.328 44.594 23.906 1 84.62 489 ALA A CA 1
ATOM 3751 C C . ALA A 1 489 ? -26.453 46.125 23.922 1 84.62 489 ALA A C 1
ATOM 3753 O O . ALA A 1 489 ? -26.375 46.75 24.984 1 84.62 489 ALA A O 1
ATOM 3754 N N . VAL A 1 490 ? -26.641 46.688 22.766 1 82.25 490 VAL A N 1
ATOM 3755 C CA . VAL A 1 490 ? -26.812 48.125 22.656 1 82.25 490 VAL A CA 1
ATOM 3756 C C . VAL A 1 490 ? -28.125 48.562 23.297 1 82.25 490 VAL A C 1
ATOM 3758 O O . VAL A 1 490 ? -28.188 49.562 24 1 82.25 490 VAL A O 1
ATOM 3761 N N . LEU A 1 491 ? -29.156 47.75 23.047 1 83.5 491 LEU A N 1
ATOM 3762 C CA . LEU A 1 491 ? -30.469 48.062 23.594 1 83.5 491 LEU A CA 1
ATOM 3763 C C . LEU A 1 491 ? -30.484 47.906 25.109 1 83.5 491 LEU A C 1
ATOM 3765 O O . LEU A 1 491 ? -31.125 48.688 25.812 1 83.5 491 LEU A O 1
ATOM 3769 N N . ALA A 1 492 ? -29.75 46.969 25.578 1 82.31 492 ALA A N 1
ATOM 3770 C CA . ALA A 1 492 ? -29.641 46.781 27.031 1 82.31 492 ALA A CA 1
ATOM 3771 C C . ALA A 1 492 ? -28.844 47.906 27.688 1 82.31 492 ALA A C 1
ATOM 3773 O O . ALA A 1 492 ? -29.188 48.344 28.781 1 82.31 492 ALA A O 1
ATOM 3774 N N . SER A 1 493 ? -27.891 48.344 27.094 1 78.31 493 SER A N 1
ATOM 3775 C CA . SER A 1 493 ? -27.047 49.406 27.641 1 78.31 493 SER A CA 1
ATOM 3776 C C . SER A 1 493 ? -27.781 50.75 27.656 1 78.31 493 SER A C 1
ATOM 3778 O O . SER A 1 493 ? -27.672 51.531 28.609 1 78.31 493 SER A O 1
ATOM 3780 N N . LYS A 1 494 ? -28.656 50.906 26.656 1 71.44 494 LYS A N 1
ATOM 3781 C CA . LYS A 1 494 ? -29.375 52.188 26.562 1 71.44 494 LYS A CA 1
ATOM 3782 C C . LYS A 1 494 ? -30.641 52.156 27.406 1 71.44 494 LYS A C 1
ATOM 3784 O O . LYS A 1 494 ? -31.141 53.188 27.828 1 71.44 494 LYS A O 1
ATOM 3789 N N . ALA A 1 495 ? -31.266 51.094 27.547 1 64.38 495 ALA A N 1
ATOM 3790 C CA . ALA A 1 495 ? -32.375 50.969 28.469 1 64.38 495 ALA A CA 1
ATOM 3791 C C . ALA A 1 495 ? -31.969 51.312 29.891 1 64.38 495 ALA A C 1
ATOM 3793 O O . ALA A 1 495 ? -32.75 51.938 30.641 1 64.38 495 ALA A O 1
ATOM 3794 N N . SER A 1 496 ? -30.812 50.969 30.297 1 57.25 496 SER A N 1
ATOM 3795 C CA . SER A 1 496 ? -30.328 51.344 31.625 1 57.25 496 SER A CA 1
ATOM 3796 C C . SER A 1 496 ? -30.094 52.844 31.734 1 57.25 496 SER A C 1
ATOM 3798 O O . SER A 1 496 ? -30.312 53.406 32.812 1 57.25 496 SER A O 1
ATOM 3800 N N . GLU A 1 497 ? -29.953 53.5 30.625 1 53.91 497 GLU A N 1
ATOM 3801 C CA . GLU A 1 497 ? -29.797 54.969 30.672 1 53.91 497 GLU A CA 1
ATOM 3802 C C . GLU A 1 497 ? -31.141 55.656 30.781 1 53.91 497 GLU A C 1
ATOM 3804 O O . GLU A 1 497 ? -31.25 56.688 31.453 1 53.91 497 GLU A O 1
ATOM 3809 N N . TYR A 1 498 ? -32.188 55.094 30.125 1 50.12 498 TYR A N 1
ATOM 3810 C CA . TYR A 1 498 ? -33.5 55.688 30.203 1 50.12 498 TYR A CA 1
ATOM 3811 C C . TYR A 1 498 ? -34.125 55.5 31.578 1 50.12 498 TYR A C 1
ATOM 3813 O O . TYR A 1 498 ? -34.812 56.375 32.094 1 50.12 498 TYR A O 1
ATOM 3821 N N . ASN A 1 499 ? -33.906 54.344 32.156 1 47.59 499 ASN A N 1
ATOM 3822 C CA . ASN A 1 499 ? -34.469 54.188 33.5 1 47.59 499 ASN A CA 1
ATOM 3823 C C . ASN A 1 499 ? -33.781 55.094 34.5 1 47.59 499 ASN A C 1
ATOM 3825 O O . ASN A 1 499 ? -34.344 55.438 35.562 1 47.59 499 ASN A O 1
ATOM 3829 N N . SER A 1 500 ? -32.531 55.562 34.281 1 44.72 500 SER A N 1
ATOM 3830 C CA . SER A 1 500 ? -31.969 56.469 35.281 1 44.72 500 SER A CA 1
ATOM 3831 C C . SER A 1 500 ? -32.562 57.875 35.125 1 44.72 500 SER A C 1
ATOM 3833 O O . SER A 1 500 ? -32.625 58.656 36.062 1 44.72 500 SER A O 1
ATOM 3835 N N . ASN A 1 501 ? -32.906 58.281 33.906 1 40.53 501 ASN A N 1
ATOM 3836 C CA . ASN A 1 501 ? -33.469 59.625 33.812 1 40.53 501 ASN A CA 1
ATOM 3837 C C . ASN A 1 501 ? -34.969 59.625 34.156 1 40.53 501 ASN A C 1
ATOM 3839 O O . ASN A 1 501 ? -35.594 60.688 34.25 1 40.53 501 ASN A O 1
ATOM 3843 N N . LEU A 1 502 ? -35.656 58.469 33.906 1 37.66 502 LEU A N 1
ATOM 3844 C CA . LEU A 1 502 ? -37.094 58.531 34.219 1 37.66 502 LEU A CA 1
ATOM 3845 C C . LEU A 1 502 ? -37.312 58.438 35.719 1 37.66 502 LEU A C 1
ATOM 3847 O O . LEU A 1 502 ? -38.469 58.375 36.156 1 37.66 502 LEU A O 1
ATOM 3851 N N . LEU A 1 503 ? -36.219 58.281 36.531 1 36.56 503 LEU A N 1
ATOM 3852 C CA . LEU A 1 503 ? -36.656 58.281 37.938 1 36.56 503 LEU A CA 1
ATOM 3853 C C . LEU A 1 503 ? -37.344 59.594 38.281 1 36.56 503 LEU A C 1
ATOM 3855 O O . LEU A 1 503 ? -37.781 59.781 39.406 1 36.56 503 LEU A O 1
ATOM 3859 N N . ASP A 1 504 ? -37.094 60.75 37.562 1 33.19 504 ASP A N 1
ATOM 3860 C CA . ASP A 1 504 ? -37.781 61.875 38.188 1 33.19 504 ASP A CA 1
ATOM 3861 C C . ASP A 1 504 ? -39.312 61.719 38.031 1 33.19 504 ASP A C 1
ATOM 3863 O O . ASP A 1 504 ? -40.094 62.344 38.719 1 33.19 504 ASP A O 1
ATOM 3867 N N . GLN A 1 505 ? -39.844 61.562 36.812 1 31.97 505 GLN A N 1
ATOM 3868 C CA . GLN A 1 505 ? -41.281 61.781 36.812 1 31.97 505 GLN A CA 1
ATOM 3869 C C . GLN A 1 505 ? -42.031 60.5 37.25 1 31.97 505 GLN A C 1
ATOM 3871 O O . GLN A 1 505 ? -41.781 59.438 36.719 1 31.97 505 GLN A O 1
ATOM 3876 N N . GLU A 1 506 ? -42.625 60.5 38.531 1 29.02 506 GLU A N 1
ATOM 3877 C CA . GLU A 1 506 ? -43.25 59.531 39.406 1 29.02 506 GLU A CA 1
ATOM 3878 C C . GLU A 1 506 ? -44.281 58.688 38.656 1 29.02 506 GLU A C 1
ATOM 3880 O O . GLU A 1 506 ? -44.469 57.5 38.938 1 29.02 506 GLU A O 1
ATOM 3885 N N . ASP A 1 507 ? -45.438 59.406 38.062 1 27.19 507 ASP A N 1
ATOM 3886 C CA . ASP A 1 507 ? -46.75 58.875 38.406 1 27.19 507 ASP A CA 1
ATOM 3887 C C . ASP A 1 507 ? -47 57.531 37.75 1 27.19 507 ASP A C 1
ATOM 3889 O O . ASP A 1 507 ? -47.656 56.656 38.312 1 27.19 507 ASP A O 1
ATOM 3893 N N . THR A 1 508 ? -47.219 57.5 36.375 1 24.38 508 THR A N 1
ATOM 3894 C CA . THR A 1 508 ? -48.312 56.625 35.875 1 24.38 508 THR A CA 1
ATOM 3895 C C . THR A 1 508 ? -47.875 55.188 35.875 1 24.38 508 THR A C 1
ATOM 3897 O O . THR A 1 508 ? -46.75 54.875 35.5 1 24.38 508 THR A O 1
ATOM 3900 N N . ARG A 1 509 ? -48.562 54.281 36.656 1 29.66 509 ARG A N 1
ATOM 3901 C CA . ARG A 1 509 ? -48.625 52.844 36.969 1 29.66 509 ARG A CA 1
ATOM 3902 C C . ARG A 1 509 ? -48.625 52 35.719 1 29.66 509 ARG A C 1
ATOM 3904 O O . ARG A 1 509 ? -49.656 51.688 35.156 1 29.66 509 ARG A O 1
ATOM 3911 N N . SER A 1 510 ? -48 52.406 34.5 1 24.33 510 SER A N 1
ATOM 3912 C CA . SER A 1 510 ? -48.312 51.469 33.406 1 24.33 510 SER A CA 1
ATOM 3913 C C . SER A 1 510 ? -47.875 50.062 33.75 1 24.33 510 SER A C 1
ATOM 3915 O O . SER A 1 510 ? -46.875 49.844 34.438 1 24.33 510 SER A O 1
ATOM 3917 N N . SER A 1 511 ? -48.875 49.094 33.844 1 26.36 511 SER A N 1
ATOM 3918 C CA . SER A 1 511 ? -48.969 47.625 34.031 1 26.36 511 SER A CA 1
ATOM 3919 C C . SER A 1 511 ? -47.938 46.875 33.188 1 26.36 511 SER A C 1
ATOM 3921 O O . SER A 1 511 ? -47.906 47.031 31.969 1 26.36 511 SER A O 1
ATOM 3923 N N . SER A 1 512 ? -46.719 46.719 33.656 1 28.75 512 SER A N 1
ATOM 3924 C CA . SER A 1 512 ? -45.656 45.906 33.094 1 28.75 512 SER A CA 1
ATOM 3925 C C . SER A 1 512 ? -46.094 44.469 32.875 1 28.75 512 SER A C 1
ATOM 3927 O O . SER A 1 512 ? -46.344 43.719 33.812 1 28.75 512 SER A O 1
ATOM 3929 N N . LEU A 1 513 ? -47.125 44.219 31.859 1 27.05 513 LEU A N 1
ATOM 3930 C CA . LEU A 1 513 ? -47.375 42.812 31.516 1 27.05 513 LEU A CA 1
ATOM 3931 C C . LEU A 1 513 ? -46.094 42.062 31.25 1 27.05 513 LEU A C 1
ATOM 3933 O O . LEU A 1 513 ? -45.156 42.625 30.641 1 27.05 513 LEU A O 1
ATOM 3937 N N . PRO A 1 514 ? -45.875 41.031 32.031 1 28.91 514 PRO A N 1
ATOM 3938 C CA . PRO A 1 514 ? -44.688 40.188 31.984 1 28.91 514 PRO A CA 1
ATOM 3939 C C . PRO A 1 514 ? -44.438 39.625 30.594 1 28.91 514 PRO A C 1
ATOM 3941 O O . PRO A 1 514 ? -45.375 39.344 29.844 1 28.91 514 PRO A O 1
ATOM 3944 N N . LEU A 1 515 ? -43.344 40 29.891 1 26.62 515 LEU A N 1
ATOM 3945 C CA . LEU A 1 515 ? -42.781 39.719 28.578 1 26.62 515 LEU A CA 1
ATOM 3946 C C . LEU A 1 515 ? -42.75 38.188 28.359 1 26.62 515 LEU A C 1
ATOM 3948 O O . LEU A 1 515 ? -42.281 37.75 27.312 1 26.62 515 LEU A O 1
ATOM 3952 N N . GLU A 1 516 ? -43.094 37.344 29.359 1 31.72 516 GLU A N 1
ATOM 3953 C CA . GLU A 1 516 ? -42.75 35.938 29.047 1 31.72 516 GLU A CA 1
ATOM 3954 C C . GLU A 1 516 ? -43.594 35.438 27.875 1 31.72 516 GLU A C 1
ATOM 3956 O O . GLU A 1 516 ? -43.188 34.5 27.188 1 31.72 516 GLU A O 1
ATOM 3961 N N . GLY A 1 517 ? -44.906 35.844 27.75 1 27.78 517 GLY A N 1
ATOM 3962 C CA . GLY A 1 517 ? -45.844 35.125 26.875 1 27.78 517 GLY A CA 1
ATOM 3963 C C . GLY A 1 517 ? -45.594 35.406 25.406 1 27.78 517 GLY A C 1
ATOM 3964 O O . GLY A 1 517 ? -46.312 34.938 24.547 1 27.78 517 GLY A O 1
ATOM 3965 N N . ARG A 1 518 ? -44.906 36.438 25.062 1 28.67 518 ARG A N 1
ATOM 3966 C CA . ARG A 1 518 ? -45 36.906 23.672 1 28.67 518 ARG A CA 1
ATOM 3967 C C . ARG A 1 518 ? -44.25 35.969 22.734 1 28.67 518 ARG A C 1
ATOM 3969 O O . ARG A 1 518 ? -44.188 36.219 21.531 1 28.67 518 ARG A O 1
ATOM 3976 N N . TYR A 1 519 ? -43.406 35.156 23.281 1 29.08 519 TYR A N 1
ATOM 3977 C CA . TYR A 1 519 ? -42.688 34.406 22.25 1 29.08 519 TYR A CA 1
ATOM 3978 C C . TYR A 1 519 ? -43.594 33.469 21.484 1 29.08 519 TYR A C 1
ATOM 3980 O O . TYR A 1 519 ? -43.375 33.156 20.312 1 29.08 519 TYR A O 1
ATOM 3988 N N . LEU A 1 520 ? -44.688 32.938 22.125 1 27.88 520 LEU A N 1
ATOM 3989 C CA . LEU A 1 520 ? -45.531 31.938 21.453 1 27.88 520 LEU A CA 1
ATOM 3990 C C . LEU A 1 520 ? -46.375 32.562 20.375 1 27.88 520 LEU A C 1
ATOM 3992 O O . LEU A 1 520 ? -46.875 31.891 19.469 1 27.88 520 LEU A O 1
ATOM 3996 N N . LEU A 1 521 ? -46.844 33.812 20.562 1 27.59 521 LEU A N 1
ATOM 3997 C CA . LEU A 1 521 ? -47.812 34.375 19.641 1 27.59 521 LEU A CA 1
ATOM 3998 C C . LEU A 1 521 ? -47.219 34.594 18.266 1 27.59 521 LEU A C 1
ATOM 4000 O O . LEU A 1 521 ? -47.938 34.781 17.281 1 27.59 521 LEU A O 1
ATOM 4004 N N . PHE A 1 522 ? -45.938 34.812 18.219 1 28.88 522 PHE A N 1
ATOM 4005 C CA . PHE A 1 522 ? -45.406 35.188 16.922 1 28.88 522 PHE A CA 1
ATOM 4006 C C . PHE A 1 522 ? -45.625 34.062 15.914 1 28.88 522 PHE A C 1
ATOM 4008 O O . PHE A 1 522 ? -45.875 34.312 14.734 1 28.88 522 PHE A O 1
ATOM 4015 N N . LEU A 1 523 ? -45.688 32.844 16.359 1 29.59 523 LEU A N 1
ATOM 4016 C CA . LEU A 1 523 ? -45.844 31.812 15.328 1 29.59 523 LEU A CA 1
ATOM 4017 C C . LEU A 1 523 ? -47.25 31.828 14.758 1 29.59 523 LEU A C 1
ATOM 4019 O O . LEU A 1 523 ? -47.469 31.438 13.602 1 29.59 523 LEU A O 1
ATOM 4023 N N . HIS A 1 524 ? -48.281 32.125 15.547 1 28.77 524 HIS A N 1
ATOM 4024 C CA . HIS A 1 524 ? -49.625 32 15.023 1 28.77 524 HIS A CA 1
ATOM 4025 C C . HIS A 1 524 ? -49.938 33.094 14.008 1 28.77 524 HIS A C 1
ATOM 4027 O O . HIS A 1 524 ? -50.844 32.969 13.188 1 28.77 524 HIS A O 1
ATOM 4033 N N . TYR A 1 525 ? -49.438 34.344 14.273 1 26.58 525 TYR A N 1
ATOM 4034 C CA . TYR A 1 525 ? -49.906 35.438 13.438 1 26.58 525 TYR A CA 1
ATOM 4035 C C . TYR A 1 525 ? -49.5 35.219 11.992 1 26.58 525 TYR A C 1
ATOM 4037 O O . TYR A 1 525 ? -50.062 35.844 11.086 1 26.58 525 TYR A O 1
ATOM 4045 N N . PHE A 1 526 ? -48.469 34.5 11.75 1 26.83 526 PHE A N 1
ATOM 4046 C CA . PHE A 1 526 ? -48.031 34.5 10.359 1 26.83 526 PHE A CA 1
ATOM 4047 C C . PHE A 1 526 ? -49.062 33.781 9.484 1 26.83 526 PHE A C 1
ATOM 4049 O O . PHE A 1 526 ? -49 33.844 8.25 1 26.83 526 PHE A O 1
ATOM 4056 N N . LYS A 1 527 ? -49.812 32.875 10.125 1 28.45 527 LYS A N 1
ATOM 4057 C CA . LYS A 1 527 ? -50.688 32.219 9.172 1 28.45 527 LYS A CA 1
ATOM 4058 C C . LYS A 1 527 ? -51.719 33.188 8.617 1 28.45 527 LYS A C 1
ATOM 4060 O O . LYS A 1 527 ? -52.312 32.969 7.551 1 28.45 527 LYS A O 1
ATOM 4065 N N . ALA A 1 528 ? -52.188 34 9.562 1 24.23 528 ALA A N 1
ATOM 4066 C CA . ALA A 1 528 ? -53.5 34.562 9.172 1 24.23 528 ALA A CA 1
ATOM 4067 C C . ALA A 1 528 ? -53.344 35.438 7.938 1 24.23 528 ALA A C 1
ATOM 4069 O O . ALA A 1 528 ? -54.219 35.469 7.078 1 24.23 528 ALA A O 1
ATOM 4070 N N . HIS A 1 529 ? -52.438 36.406 7.984 1 25.44 529 HIS A N 1
ATOM 4071 C CA . HIS A 1 529 ? -52.719 37.531 7.094 1 25.44 529 HIS A CA 1
ATOM 4072 C C . HIS A 1 529 ? -52.438 37.156 5.637 1 25.44 529 HIS A C 1
ATOM 4074 O O . HIS A 1 529 ? -52.375 38.031 4.773 1 25.44 529 HIS A O 1
ATOM 4080 N N . LEU A 1 530 ? -52.125 35.875 5.387 1 24.91 530 LEU A N 1
ATOM 4081 C CA . LEU A 1 530 ? -51.906 35.719 3.947 1 24.91 530 LEU A CA 1
ATOM 4082 C C . LEU A 1 530 ? -53.219 36 3.195 1 24.91 530 LEU A C 1
ATOM 4084 O O . LEU A 1 530 ? -53.312 35.75 1.998 1 24.91 530 LEU A O 1
ATOM 4088 N N . GLU A 1 531 ? -54.344 36.219 4.016 1 22.84 531 GLU A N 1
ATOM 4089 C CA . GLU A 1 531 ? -55.5 36.156 3.148 1 22.84 531 GLU A CA 1
ATOM 4090 C C . GLU A 1 531 ? -55.469 37.25 2.084 1 22.84 531 GLU A C 1
ATOM 4092 O O . GLU A 1 531 ? -55.594 36.969 0.89 1 22.84 531 GLU A O 1
ATOM 4097 N N . GLY A 1 532 ? -56.375 38.344 2.154 1 21.64 532 GLY A N 1
ATOM 4098 C CA . GLY A 1 532 ? -57.344 38.938 1.229 1 21.64 532 GLY A CA 1
ATOM 4099 C C . GLY A 1 532 ? -56.75 40.031 0.359 1 21.64 532 GLY A C 1
ATOM 4100 O O . GLY A 1 532 ? -57.125 40.156 -0.812 1 21.64 532 GLY A O 1
ATOM 4101 N N . GLY A 1 533 ? -56.156 41.156 0.942 1 19.83 533 GLY A N 1
ATOM 4102 C CA . GLY A 1 533 ? -56.594 42.438 0.437 1 19.83 533 GLY A CA 1
ATOM 4103 C C . GLY A 1 533 ? -55.969 42.781 -0.913 1 19.83 533 GLY A C 1
ATOM 4104 O O . GLY A 1 533 ? -54.844 42.438 -1.188 1 19.83 533 GLY A O 1
ATOM 4105 N N . LYS A 1 534 ? -56.781 42.75 -2.002 1 24.05 534 LYS A N 1
ATOM 4106 C CA . LYS A 1 534 ? -56.594 43.25 -3.367 1 24.05 534 LYS A CA 1
ATOM 4107 C C . LYS A 1 534 ? -56.125 44.688 -3.377 1 24.05 534 LYS A C 1
ATOM 4109 O O . LYS A 1 534 ? -56.906 45.625 -3.197 1 24.05 534 LYS A O 1
ATOM 4114 N N . TYR A 1 535 ? -55.125 45.188 -2.527 1 18.28 535 TYR A N 1
ATOM 4115 C CA . TYR A 1 535 ? -54.906 46.656 -2.504 1 18.28 535 TYR A CA 1
ATOM 4116 C C . TYR A 1 535 ? -54.594 47.188 -3.898 1 18.28 535 TYR A C 1
ATOM 4118 O O . TYR A 1 535 ? -53.75 46.594 -4.613 1 18.28 535 TYR A O 1
ATOM 4126 N N . THR A 1 536 ? -55.656 47.688 -4.625 1 21.28 536 THR A N 1
ATOM 4127 C CA . THR A 1 536 ? -55.75 48.438 -5.859 1 21.28 536 THR A CA 1
ATOM 4128 C C . THR A 1 536 ? -54.875 49.719 -5.781 1 21.28 536 THR A C 1
ATOM 4130 O O . THR A 1 536 ? -55.188 50.625 -5.023 1 21.28 536 THR A O 1
ATOM 4133 N N . SER A 1 537 ? -53.562 49.562 -5.578 1 19.58 537 SER A N 1
ATOM 4134 C CA . SER A 1 537 ? -52.719 50.719 -5.34 1 19.58 537 SER A CA 1
ATOM 4135 C C . SER A 1 537 ? -52.781 51.719 -6.492 1 19.58 537 SER A C 1
ATOM 4137 O O . SER A 1 537 ? -52.438 51.375 -7.633 1 19.58 537 SER A O 1
ATOM 4139 N N . GLU A 1 538 ? -53.969 52.469 -6.625 1 21.11 538 GLU A N 1
ATOM 4140 C CA . GLU A 1 538 ? -54.094 53.625 -7.496 1 21.11 538 GLU A CA 1
ATOM 4141 C C . GLU A 1 538 ? -53 54.625 -7.23 1 21.11 538 GLU A C 1
ATOM 4143 O O . GLU A 1 538 ? -52.812 55.062 -6.098 1 21.11 538 GLU A O 1
ATOM 4148 N N . GLY A 1 539 ? -51.906 54.5 -7.973 1 20.23 539 GLY A N 1
ATOM 4149 C CA . GLY A 1 539 ? -50.656 55.219 -7.953 1 20.23 539 GLY A CA 1
ATOM 4150 C C . GLY A 1 539 ? -50.812 56.719 -8.164 1 20.23 539 GLY A C 1
ATOM 4151 O O . GLY A 1 539 ? -51.156 57.156 -9.266 1 20.23 539 GLY A O 1
ATOM 4152 N N . THR A 1 540 ? -51.594 57.406 -7.242 1 18.8 540 THR A N 1
ATOM 4153 C CA . THR A 1 540 ? -51.719 58.844 -7.41 1 18.8 540 THR A CA 1
ATOM 4154 C C . THR A 1 540 ? -50.375 59.5 -7.516 1 18.8 540 THR A C 1
ATOM 4156 O O . THR A 1 540 ? -49.438 59.156 -6.793 1 18.8 540 THR A O 1
ATOM 4159 N N . LYS A 1 541 ? -50.188 60.281 -8.594 1 23.8 541 LYS A N 1
ATOM 4160 C CA . LYS A 1 541 ? -49.125 61.062 -9.195 1 23.8 541 LYS A CA 1
ATOM 4161 C C . LYS A 1 541 ? -48.75 62.25 -8.32 1 23.8 541 LYS A C 1
ATOM 4163 O O . LYS A 1 541 ? -48.062 63.156 -8.773 1 23.8 541 LYS A O 1
ATOM 4168 N N . ALA A 1 542 ? -48.844 62.25 -6.902 1 18.38 542 ALA A N 1
ATOM 4169 C CA . ALA A 1 542 ? -48.781 63.594 -6.332 1 18.38 542 ALA A CA 1
ATOM 4170 C C . ALA A 1 542 ? -47.406 64.188 -6.551 1 18.38 542 ALA A C 1
ATOM 4172 O O . ALA A 1 542 ? -46.375 63.5 -6.52 1 18.38 542 ALA A O 1
ATOM 4173 N N . PRO A 1 543 ? -47.25 65.438 -7.074 1 23.5 543 PRO A N 1
ATOM 4174 C CA . PRO A 1 543 ? -46.125 66.25 -7.52 1 23.5 543 PRO A CA 1
ATOM 4175 C C . PRO A 1 543 ? -45.25 66.75 -6.363 1 23.5 543 PRO A C 1
ATOM 4177 O O . PRO A 1 543 ? -45.781 67.438 -5.453 1 23.5 543 PRO A O 1
ATOM 4180 N N . ILE A 1 544 ? -44.5 65.875 -5.672 1 20.3 544 ILE A N 1
ATOM 4181 C CA . ILE A 1 544 ? -43.781 66.188 -4.438 1 20.3 544 ILE A CA 1
ATOM 4182 C C . ILE A 1 544 ? -42.906 67.438 -4.664 1 20.3 544 ILE A C 1
ATOM 4184 O O . ILE A 1 544 ? -42.062 67.438 -5.574 1 20.3 544 ILE A O 1
ATOM 4188 N N . GLY A 1 545 ? -43.25 68.562 -4.121 1 19.09 545 GLY A N 1
ATOM 4189 C CA . GLY A 1 545 ? -42.719 69.938 -4.047 1 19.09 545 GLY A CA 1
ATOM 4190 C C . GLY A 1 545 ? -41.281 70 -3.596 1 19.09 545 GLY A C 1
ATOM 4191 O O . GLY A 1 545 ? -40.75 69 -3.076 1 19.09 545 GLY A O 1
ATOM 4192 N N . ARG A 1 546 ? -40.5 71.188 -3.75 1 21.59 546 ARG A N 1
ATOM 4193 C CA . ARG A 1 546 ? -39.156 71.75 -3.947 1 21.59 546 ARG A CA 1
ATOM 4194 C C . ARG A 1 546 ? -38.375 71.75 -2.645 1 21.59 546 ARG A C 1
ATOM 4196 O O . ARG A 1 546 ? -37.156 71.562 -2.652 1 21.59 546 ARG A O 1
ATOM 4203 N N . GLY A 1 547 ? -38.906 72.25 -1.454 1 19.42 547 GLY A N 1
ATOM 4204 C CA . GLY A 1 547 ? -38.156 73.312 -0.851 1 19.42 547 GLY A CA 1
ATOM 4205 C C . GLY A 1 547 ? -36.875 72.875 -0.156 1 19.42 547 GLY A C 1
ATOM 4206 O O . GLY A 1 547 ? -35.781 73.375 -0.405 1 19.42 547 GLY A O 1
ATOM 4207 N N . SER A 1 548 ? -36.906 72.375 1.19 1 21.58 548 SER A N 1
ATOM 4208 C CA . SER A 1 548 ? -36.25 72.938 2.377 1 21.58 548 SER A CA 1
ATOM 4209 C C . SER A 1 548 ? -34.844 72.375 2.533 1 21.58 548 SER A C 1
ATOM 4211 O O . SER A 1 548 ? -34.594 71.188 2.223 1 21.58 548 SER A O 1
ATOM 4213 N N . ARG A 1 549 ? -33.719 73.25 2.701 1 24.88 549 ARG A N 1
ATOM 4214 C CA . ARG A 1 549 ? -32.25 73.25 2.881 1 24.88 549 ARG A CA 1
ATOM 4215 C C . ARG A 1 549 ? -31.891 72.562 4.191 1 24.88 549 ARG A C 1
ATOM 4217 O O . ARG A 1 549 ? -31.875 73.188 5.246 1 24.88 549 ARG A O 1
ATOM 4224 N N . ARG A 1 550 ? -32.375 71.438 4.66 1 24.44 550 ARG A N 1
ATOM 4225 C CA . ARG A 1 550 ? -32.031 71 6.008 1 24.44 550 ARG A CA 1
ATOM 4226 C C . ARG A 1 550 ? -30.531 70.875 6.172 1 24.44 550 ARG A C 1
ATOM 4228 O O . ARG A 1 550 ? -29.828 70.5 5.227 1 24.44 550 ARG A O 1
ATOM 4235 N N . GLY A 1 551 ? -29.859 71.562 7.281 1 24.08 551 GLY A N 1
ATOM 4236 C CA . GLY A 1 551 ? -28.578 71.688 7.953 1 24.08 551 GLY A CA 1
ATOM 4237 C C . GLY A 1 551 ? -27.906 70.312 8.164 1 24.08 551 GLY A C 1
ATOM 4238 O O . GLY A 1 551 ? -28.578 69.312 8.273 1 24.08 551 GLY A O 1
ATOM 4239 N N . CYS A 1 552 ? -26.688 70.25 7.617 1 24.39 552 CYS A N 1
ATOM 4240 C CA . CYS A 1 552 ? -25.844 69.062 7.66 1 24.39 552 CYS A CA 1
ATOM 4241 C C . CYS A 1 552 ? -25.562 68.688 9.102 1 24.39 552 CYS A C 1
ATOM 4243 O O . CYS A 1 552 ? -24.906 69.375 9.852 1 24.39 552 CYS A O 1
ATOM 4245 N N . SER A 1 553 ? -26.516 68.312 9.953 1 26.92 553 SER A N 1
ATOM 4246 C CA . SER A 1 553 ? -26.266 67.938 11.328 1 26.92 553 SER A CA 1
ATOM 4247 C C . SER A 1 553 ? -25.125 66.875 11.391 1 26.92 553 SER A C 1
ATOM 4249 O O . SER A 1 553 ? -25.344 65.688 11.617 1 26.92 553 SER A O 1
ATOM 4251 N N . CYS A 1 554 ? -24.109 66.938 10.445 1 25.84 554 CYS A N 1
ATOM 4252 C CA . CYS A 1 554 ? -22.984 66 10.586 1 25.84 554 CYS A CA 1
ATOM 4253 C C . CYS A 1 554 ? -22.141 66.375 11.812 1 25.84 554 CYS A C 1
ATOM 4255 O O . CYS A 1 554 ? -21.562 67.438 11.883 1 25.84 554 CYS A O 1
ATOM 4257 N N . ALA A 1 555 ? -22.578 66.25 13.109 1 28.09 555 ALA A N 1
ATOM 4258 C CA . ALA A 1 555 ? -21.688 66.25 14.266 1 28.09 555 ALA A CA 1
ATOM 4259 C C . ALA A 1 555 ? -20.359 65.562 13.93 1 28.09 555 ALA A C 1
ATOM 4261 O O . ALA A 1 555 ? -20.297 64.75 13.023 1 28.09 555 ALA A O 1
ATOM 4262 N N . CYS A 1 556 ? -19.172 66.062 14.383 1 28.91 556 CYS A N 1
ATOM 4263 C CA . CYS A 1 556 ? -17.75 65.688 14.406 1 28.91 556 CYS A CA 1
ATOM 4264 C C . CYS A 1 556 ? -17.562 64.188 14.656 1 28.91 556 CYS A C 1
ATOM 4266 O O . CYS A 1 556 ? -18.438 63.531 15.203 1 28.91 556 CYS A O 1
ATOM 4268 N N . ARG A 1 557 ? -16.547 63.5 13.961 1 29.47 557 ARG A N 1
ATOM 4269 C CA . ARG A 1 557 ? -16.047 62.188 13.594 1 29.47 557 ARG A CA 1
ATOM 4270 C C . ARG A 1 557 ? -15.766 61.344 14.836 1 29.47 557 ARG A C 1
ATOM 4272 O O . ARG A 1 557 ? -15.344 60.188 14.719 1 29.47 557 ARG A O 1
ATOM 4279 N N . ASN A 1 558 ? -15.25 61.969 15.867 1 31.31 558 ASN A N 1
ATOM 4280 C CA . ASN A 1 558 ? -14.961 61.031 16.953 1 31.31 558 ASN A CA 1
ATOM 4281 C C . ASN A 1 558 ? -16.203 60.25 17.359 1 31.31 558 ASN A C 1
ATOM 4283 O O . ASN A 1 558 ? -16.281 59.75 18.484 1 31.31 558 ASN A O 1
ATOM 4287 N N . CYS A 1 559 ? -17.438 60.5 16.859 1 31.09 559 CYS A N 1
ATOM 4288 C CA . CYS A 1 559 ? -18.656 59.875 17.344 1 31.09 559 CYS A CA 1
ATOM 4289 C C . CYS A 1 559 ? -18.594 58.375 17.172 1 31.09 559 CYS A C 1
ATOM 4291 O O . CYS A 1 559 ? -18.547 57.844 16.047 1 31.09 559 CYS A O 1
ATOM 4293 N N . LYS A 1 560 ? -17.953 57.625 18 1 38.22 560 LYS A N 1
ATOM 4294 C CA . LYS A 1 560 ? -18.422 56.25 18.297 1 38.22 560 LYS A CA 1
ATOM 4295 C C . LYS A 1 560 ? -19.906 56.125 17.984 1 38.22 560 LYS A C 1
ATOM 4297 O O . LYS A 1 560 ? -20.75 56.656 18.719 1 38.22 560 LYS A O 1
ATOM 4302 N N . HIS A 1 561 ? -20.438 56.312 16.859 1 39.78 561 HIS A N 1
ATOM 4303 C CA . HIS A 1 561 ? -21.844 56.219 16.5 1 39.78 561 HIS A CA 1
ATOM 4304 C C . HIS A 1 561 ? -22.547 55.125 17.312 1 39.78 561 HIS A C 1
ATOM 4306 O O . HIS A 1 561 ? -22.359 53.938 17.062 1 39.78 561 HIS A O 1
ATOM 4312 N N . SER A 1 562 ? -22.656 55.25 18.562 1 50.41 562 SER A N 1
ATOM 4313 C CA . SER A 1 562 ? -23.562 54.469 19.406 1 50.41 562 SER A CA 1
ATOM 4314 C C . SER A 1 562 ? -24.891 54.219 18.703 1 50.41 562 SER A C 1
ATOM 4316 O O . SER A 1 562 ? -25.531 55.156 18.203 1 50.41 562 SER A O 1
ATOM 4318 N N . MET A 1 563 ? -24.969 53.156 17.922 1 61.78 563 MET A N 1
ATOM 4319 C CA . MET A 1 563 ? -26.234 52.719 17.375 1 61.78 563 MET A CA 1
ATOM 4320 C C . MET A 1 563 ? -27.406 53.219 18.234 1 61.78 563 MET A C 1
ATOM 4322 O O . MET A 1 563 ? -27.406 53.031 19.453 1 61.78 563 MET A O 1
ATOM 4326 N N . SER A 1 564 ? -28.125 54.312 17.766 1 73.75 564 SER A N 1
ATOM 4327 C CA . SER A 1 564 ? -29.328 54.75 18.469 1 73.75 564 SER A CA 1
ATOM 4328 C C . SER A 1 564 ? -30.25 53.594 18.781 1 73.75 564 SER A C 1
ATOM 4330 O O . SER A 1 564 ? -30.109 52.531 18.188 1 73.75 564 SER A O 1
ATOM 4332 N N . ARG A 1 565 ? -30.922 53.688 19.828 1 79.25 565 ARG A N 1
ATOM 4333 C CA . ARG A 1 565 ? -31.875 52.656 20.219 1 79.25 565 ARG A CA 1
ATOM 4334 C C . ARG A 1 565 ? -32.75 52.25 19.047 1 79.25 565 ARG A C 1
ATOM 4336 O O . ARG A 1 565 ? -33 51.062 18.828 1 79.25 565 ARG A O 1
ATOM 4343 N N . LEU A 1 566 ? -33.156 53.344 18.281 1 79.5 566 LEU A N 1
ATOM 4344 C CA . LEU A 1 566 ? -34.031 53.062 17.141 1 79.5 566 LEU A CA 1
ATOM 4345 C C . LEU A 1 566 ? -33.281 52.281 16.062 1 79.5 566 LEU A C 1
ATOM 4347 O O . LEU A 1 566 ? -33.844 51.375 15.43 1 79.5 566 LEU A O 1
ATOM 4351 N N . GLU A 1 567 ? -32.031 52.688 15.82 1 83 567 GLU A N 1
ATOM 4352 C CA . GLU A 1 567 ? -31.234 52 14.82 1 83 567 GLU A CA 1
ATOM 4353 C C . GLU A 1 567 ? -30.953 50.562 15.234 1 83 567 GLU A C 1
ATOM 4355 O O . GLU A 1 567 ? -30.969 49.656 14.398 1 83 567 GLU A O 1
ATOM 4360 N N . ALA A 1 568 ? -30.734 50.344 16.531 1 85.94 568 ALA A N 1
ATOM 4361 C CA . ALA A 1 568 ? -30.484 49 17.047 1 85.94 568 ALA A CA 1
ATOM 4362 C C . ALA A 1 568 ? -31.734 48.125 16.922 1 85.94 568 ALA A C 1
ATOM 4364 O O . ALA A 1 568 ? -31.625 46.938 16.578 1 85.94 568 ALA A O 1
ATOM 4365 N N . MET A 1 569 ? -32.875 48.75 17.156 1 86.5 569 MET A N 1
ATOM 4366 C CA . MET A 1 569 ? -34.125 48.031 17.047 1 86.5 569 MET A CA 1
ATOM 4367 C C . MET A 1 569 ? -34.375 47.656 15.586 1 86.5 569 MET A C 1
ATOM 4369 O O . MET A 1 569 ? -34.875 46.562 15.297 1 86.5 569 MET A O 1
ATOM 4373 N N . ASN A 1 570 ? -34.094 48.625 14.711 1 87.12 570 ASN A N 1
ATOM 4374 C CA . ASN A 1 570 ? -34.281 48.344 13.289 1 87.12 570 ASN A CA 1
ATOM 4375 C C . ASN A 1 570 ? -33.344 47.281 12.789 1 87.12 570 ASN A C 1
ATOM 4377 O O . ASN A 1 570 ? -33.719 46.406 12.008 1 87.12 570 ASN A O 1
ATOM 4381 N N . LYS A 1 571 ? -32.125 47.375 13.211 1 87.56 571 LYS A N 1
ATOM 4382 C CA . LYS A 1 571 ? -31.109 46.375 12.82 1 87.56 571 LYS A CA 1
ATOM 4383 C C . LYS A 1 571 ? -31.469 45 13.367 1 87.56 571 LYS A C 1
ATOM 4385 O O . LYS A 1 571 ? -31.266 43.969 12.688 1 87.56 571 LYS A O 1
ATOM 4390 N N . LYS A 1 572 ? -31.953 44.906 14.562 1 89.56 572 LYS A N 1
ATOM 4391 C CA . LYS A 1 572 ? -32.375 43.656 15.156 1 89.56 572 LYS A CA 1
ATOM 4392 C C . LYS A 1 572 ? -33.562 43.062 14.367 1 89.56 572 LYS A C 1
ATOM 4394 O O . LYS A 1 572 ? -33.531 41.875 14.07 1 89.56 572 LYS A O 1
ATOM 4399 N N . GLN A 1 573 ? -34.562 43.938 14.062 1 88.69 573 GLN A N 1
ATOM 4400 C CA . GLN A 1 573 ? -35.719 43.469 13.336 1 88.69 573 GLN A CA 1
ATOM 4401 C C . GLN A 1 573 ? -35.344 42.969 11.938 1 88.69 573 GLN A C 1
ATOM 4403 O O . GLN A 1 573 ? -35.875 41.969 11.461 1 88.69 573 GLN A O 1
ATOM 4408 N N . GLU A 1 574 ? -34.5 43.688 11.312 1 90 574 GLU A N 1
ATOM 4409 C CA . GLU A 1 574 ? -34 43.281 9.992 1 90 574 GLU A CA 1
ATOM 4410 C C . GLU A 1 574 ? -33.25 41.969 10.055 1 90 574 GLU A C 1
ATOM 4412 O O . GLU A 1 574 ? -33.406 41.094 9.188 1 90 574 GLU A O 1
ATOM 4417 N N . ALA A 1 575 ? -32.438 41.781 11.039 1 89.19 575 ALA A N 1
ATOM 4418 C CA . ALA A 1 575 ? -31.672 40.531 11.227 1 89.19 575 ALA A CA 1
ATOM 4419 C C . ALA A 1 575 ? -32.594 39.375 11.516 1 89.19 575 ALA A C 1
ATOM 4421 O O . ALA A 1 575 ? -32.375 38.25 11.023 1 89.19 575 ALA A O 1
ATOM 4422 N N . LEU A 1 576 ? -33.562 39.625 12.266 1 89.31 576 LEU A N 1
ATOM 4423 C CA . LEU A 1 576 ? -34.531 38.562 12.609 1 89.31 576 LEU A CA 1
ATOM 4424 C C . LEU A 1 576 ? -35.344 38.188 11.391 1 89.31 576 LEU A C 1
ATOM 4426 O O . LEU A 1 576 ? -35.656 37 11.219 1 89.31 576 LEU A O 1
ATOM 4430 N N . ASN A 1 577 ? -35.719 39.156 10.555 1 89.25 577 ASN A N 1
ATOM 4431 C CA . ASN A 1 577 ? -36.438 38.844 9.32 1 89.25 577 ASN A CA 1
ATOM 4432 C C . ASN A 1 577 ? -35.562 38.031 8.359 1 89.25 577 ASN A C 1
ATOM 4434 O O . ASN A 1 577 ? -36.062 37.094 7.73 1 89.25 577 ASN A O 1
ATOM 4438 N N . GLN A 1 578 ? -34.344 38.375 8.266 1 90 578 GLN A N 1
ATOM 4439 C CA . GLN A 1 578 ? -33.406 37.656 7.406 1 90 578 GLN A CA 1
ATOM 4440 C C . GLN A 1 578 ? -33.188 36.219 7.926 1 90 578 GLN A C 1
ATOM 4442 O O . GLN A 1 578 ? -33.062 35.281 7.141 1 90 578 GLN A O 1
ATOM 4447 N N . LEU A 1 579 ? -33.125 36.125 9.195 1 89 579 LEU A N 1
ATOM 4448 C CA . LEU A 1 579 ? -32.969 34.812 9.828 1 89 579 LEU A CA 1
ATOM 4449 C C . LEU A 1 579 ? -34.156 33.906 9.547 1 89 579 LEU A C 1
ATOM 4451 O O . LEU A 1 579 ? -34 32.719 9.242 1 89 579 LEU A O 1
ATOM 4455 N N . SER A 1 580 ? -35.344 34.469 9.664 1 86.94 580 SER A N 1
ATOM 4456 C CA . SER A 1 580 ? -36.562 33.719 9.383 1 86.94 580 SER A CA 1
ATOM 4457 C C . SER A 1 580 ? -36.625 33.281 7.926 1 86.94 580 SER A C 1
ATOM 4459 O O . SER A 1 580 ? -37.031 32.156 7.617 1 86.94 580 SER A O 1
ATOM 4461 N N . ASN A 1 581 ? -36.188 34.125 7.062 1 88.38 581 ASN A N 1
ATOM 4462 C CA . ASN A 1 581 ? -36.156 33.812 5.641 1 88.38 581 ASN A CA 1
ATOM 4463 C C . ASN A 1 581 ? -35.125 32.719 5.34 1 88.38 581 ASN A C 1
ATOM 4465 O O . ASN A 1 581 ? -35.344 31.875 4.48 1 88.38 581 ASN A O 1
ATOM 4469 N N . LEU A 1 582 ? -34.062 32.844 6.027 1 87.75 582 LEU A N 1
ATOM 4470 C CA . LEU A 1 582 ? -33 31.859 5.848 1 87.75 582 LEU A CA 1
ATOM 4471 C C . LEU A 1 582 ? -33.406 30.469 6.312 1 87.75 582 LEU A C 1
ATOM 4473 O O . LEU A 1 582 ? -33.156 29.484 5.637 1 87.75 582 LEU A O 1
ATOM 4477 N N . LEU A 1 583 ? -34.062 30.391 7.383 1 84.5 583 LEU A N 1
ATOM 4478 C CA . LEU A 1 583 ? -34.469 29.109 7.953 1 84.5 583 LEU A CA 1
ATOM 4479 C C . LEU A 1 583 ? -35.656 28.531 7.16 1 84.5 583 LEU A C 1
ATOM 4481 O O . LEU A 1 583 ? -35.781 27.297 7.066 1 84.5 583 LEU A O 1
ATOM 4485 N N . SER A 1 584 ? -36.438 29.422 6.594 1 82.56 584 SER A N 1
ATOM 4486 C CA . SER A 1 584 ? -37.562 28.969 5.773 1 82.56 584 SER A CA 1
ATOM 4487 C C . SER A 1 584 ? -37.094 28.453 4.422 1 82.56 584 SER A C 1
ATOM 4489 O O . SER A 1 584 ? -37.781 27.672 3.766 1 82.56 584 SER A O 1
ATOM 4491 N N . SER A 1 585 ? -35.906 28.797 4.059 1 82.38 585 SER A N 1
ATOM 4492 C CA . SER A 1 585 ? -35.375 28.391 2.768 1 82.38 585 SER A CA 1
ATOM 4493 C C . SER A 1 585 ? -34.75 27 2.842 1 82.38 585 SER A C 1
ATOM 4495 O O . SER A 1 585 ? -34.406 26.406 1.812 1 82.38 585 SER A O 1
ATOM 4497 N N . VAL A 1 586 ? -34.719 26.422 4.074 1 85.69 586 VAL A N 1
ATOM 4498 C CA . VAL A 1 586 ? -34.188 25.078 4.227 1 85.69 586 VAL A CA 1
ATOM 4499 C C . VAL A 1 586 ? -35.188 24.062 3.746 1 85.69 586 VAL A C 1
ATOM 4501 O O . VAL A 1 586 ? -36.312 23.969 4.297 1 85.69 586 VAL A O 1
ATOM 4504 N N . PRO A 1 587 ? -34.875 23.344 2.734 1 82.31 587 PRO A N 1
ATOM 4505 C CA . PRO A 1 587 ? -35.875 22.484 2.074 1 82.31 587 PRO A CA 1
ATOM 4506 C C . PRO A 1 587 ? -36.094 21.172 2.82 1 82.31 587 PRO A C 1
ATOM 4508 O O . PRO A 1 587 ? -37.094 20.5 2.592 1 82.31 587 PRO A O 1
ATOM 4511 N N . LEU A 1 588 ? -35.188 20.766 3.738 1 90.19 588 LEU A N 1
ATOM 4512 C CA . LEU A 1 588 ? -35.25 19.438 4.336 1 90.19 588 LEU A CA 1
ATOM 4513 C C . LEU A 1 588 ? -35.438 19.531 5.848 1 90.19 588 LEU A C 1
ATOM 4515 O O . LEU A 1 588 ? -35 20.5 6.473 1 90.19 588 LEU A O 1
ATOM 4519 N N . THR A 1 589 ? -36.188 18.562 6.363 1 89.69 589 THR A N 1
ATOM 4520 C CA . THR A 1 589 ? -36.344 18.484 7.812 1 89.69 589 THR A CA 1
ATOM 4521 C C . THR A 1 589 ? -35.5 17.344 8.383 1 89.69 589 THR A C 1
ATOM 4523 O O . THR A 1 589 ? -35.031 17.422 9.516 1 89.69 589 THR A O 1
ATOM 4526 N N . HIS A 1 590 ? -35.375 16.281 7.527 1 92.88 590 HIS A N 1
ATOM 4527 C CA . HIS A 1 590 ? -34.656 15.102 7.996 1 92.88 590 HIS A CA 1
ATOM 4528 C C . HIS A 1 590 ? -33.75 14.562 6.906 1 92.88 590 HIS A C 1
ATOM 4530 O O . HIS A 1 590 ? -34.062 14.609 5.723 1 92.88 590 HIS A O 1
ATOM 4536 N N . VAL A 1 591 ? -32.562 14.156 7.359 1 93.88 591 VAL A N 1
ATOM 4537 C CA . VAL A 1 591 ? -31.625 13.422 6.496 1 93.88 591 VAL A CA 1
ATOM 4538 C C . VAL A 1 591 ? -31.328 12.062 7.109 1 93.88 591 VAL A C 1
ATOM 4540 O O . VAL A 1 591 ? -30.906 11.977 8.266 1 93.88 591 VAL A O 1
ATOM 4543 N N . ILE A 1 592 ? -31.594 10.992 6.383 1 94.12 592 ILE A N 1
ATOM 4544 C CA . ILE A 1 592 ? -31.344 9.641 6.859 1 94.12 592 ILE A CA 1
ATOM 4545 C C . ILE A 1 592 ? -30.141 9.047 6.113 1 94.12 592 ILE A C 1
ATOM 4547 O O . ILE A 1 592 ? -30.172 8.938 4.887 1 94.12 592 ILE A O 1
ATOM 4551 N N . LEU A 1 593 ? -29.141 8.742 6.852 1 94.62 593 LEU A N 1
ATOM 4552 C CA . LEU A 1 593 ? -27.984 8.078 6.266 1 94.62 593 LEU A CA 1
ATOM 4553 C C . LEU A 1 593 ? -28.109 6.562 6.371 1 94.62 593 LEU A C 1
ATOM 4555 O O . LEU A 1 593 ? -28.203 6.02 7.477 1 94.62 593 LEU A O 1
ATOM 4559 N N . ASP A 1 594 ? -28.172 5.898 5.23 1 91.5 594 ASP A N 1
ATOM 4560 C CA . ASP A 1 594 ? -28.203 4.438 5.188 1 91.5 594 ASP A CA 1
ATOM 4561 C C . ASP A 1 594 ? -26.812 3.854 5.406 1 91.5 594 ASP A C 1
ATOM 4563 O O . ASP A 1 594 ? -25.984 3.873 4.496 1 91.5 594 ASP A O 1
ATOM 4567 N N . CYS A 1 595 ? -26.625 3.279 6.586 1 90.44 595 CYS A N 1
ATOM 4568 C CA . CYS A 1 595 ? -25.328 2.75 6.961 1 90.44 595 CYS A CA 1
ATOM 4569 C C . CYS A 1 595 ? -25.25 1.247 6.715 1 90.44 595 CYS A C 1
ATOM 4571 O O . CYS A 1 595 ? -24.375 0.567 7.242 1 90.44 595 CYS A O 1
ATOM 4573 N N . SER A 1 596 ? -26.125 0.723 5.918 1 82.19 596 SER A N 1
ATOM 4574 C CA . SER A 1 596 ? -26.203 -0.72 5.715 1 82.19 596 SER A CA 1
ATOM 4575 C C . SER A 1 596 ? -25 -1.234 4.938 1 82.19 596 SER A C 1
ATOM 4577 O O . SER A 1 596 ? -24.594 -2.385 5.105 1 82.19 596 SER A O 1
ATOM 4579 N N . ALA A 1 597 ? -24.469 -0.337 4.133 1 83.62 597 ALA A N 1
ATOM 4580 C CA . ALA A 1 597 ? -23.375 -0.781 3.271 1 83.62 597 ALA A CA 1
ATOM 4581 C C . ALA A 1 597 ? -22.031 -0.268 3.781 1 83.62 597 ALA A C 1
ATOM 4583 O O . ALA A 1 597 ? -21.031 -0.273 3.047 1 83.62 597 ALA A O 1
ATOM 4584 N N . TRP A 1 598 ? -22 0.198 5.047 1 88.5 598 TRP A N 1
ATOM 4585 C CA . TRP A 1 598 ? -20.734 0.64 5.629 1 88.5 598 TRP A CA 1
ATOM 4586 C C . TRP A 1 598 ? -19.922 -0.549 6.133 1 88.5 598 TRP A C 1
ATOM 4588 O O . TRP A 1 598 ? -20.453 -1.427 6.816 1 88.5 598 TRP A O 1
ATOM 4598 N N . THR A 1 599 ? -18.688 -0.649 5.832 1 83.88 599 THR A N 1
ATOM 4599 C CA . THR A 1 599 ? -17.875 -1.8 6.207 1 83.88 599 THR A CA 1
ATOM 4600 C C . THR A 1 599 ? -17.078 -1.514 7.48 1 83.88 599 THR A C 1
ATOM 4602 O O . THR A 1 599 ? -17.016 -2.361 8.375 1 83.88 599 THR A O 1
ATOM 4605 N N . TYR A 1 600 ? -16.484 -0.417 7.633 1 85.81 600 TYR A N 1
ATOM 4606 C CA . TYR A 1 600 ? -15.773 -0.005 8.844 1 85.81 600 TYR A CA 1
ATOM 4607 C C . TYR A 1 600 ? -15.648 1.512 8.906 1 85.81 600 TYR A C 1
ATOM 4609 O O . TYR A 1 600 ? -15.867 2.205 7.914 1 85.81 600 TYR A O 1
ATOM 4617 N N . VAL A 1 601 ? -15.391 2.043 10.102 1 89.69 601 VAL A N 1
ATOM 4618 C CA . VAL A 1 601 ? -15.25 3.475 10.336 1 89.69 601 VAL A CA 1
ATOM 4619 C C . VAL A 1 601 ? -14 3.738 11.18 1 89.69 601 VAL A C 1
ATOM 4621 O O . VAL A 1 601 ? -13.836 3.164 12.258 1 89.69 601 VAL A O 1
ATOM 4624 N N . ASP A 1 602 ? -13.117 4.512 10.664 1 89.25 602 ASP A N 1
ATOM 4625 C CA . ASP A 1 602 ? -11.953 4.898 11.453 1 89.25 602 ASP A CA 1
ATOM 4626 C C . ASP A 1 602 ? -12.195 6.215 12.195 1 89.25 602 ASP A C 1
ATOM 4628 O O . ASP A 1 602 ? -13.305 6.762 12.141 1 89.25 602 ASP A O 1
ATOM 4632 N N . ILE A 1 603 ? -11.242 6.684 12.906 1 89.44 603 ILE A N 1
ATOM 4633 C CA . ILE A 1 603 ? -11.422 7.848 13.773 1 89.44 603 ILE A CA 1
ATOM 4634 C C . ILE A 1 603 ? -11.68 9.086 12.914 1 89.44 603 ILE A C 1
ATOM 4636 O O . ILE A 1 603 ? -12.477 9.953 13.289 1 89.44 603 ILE A O 1
ATOM 4640 N N . VAL A 1 604 ? -10.969 9.219 11.805 1 89.5 604 VAL A N 1
ATOM 4641 C CA . VAL A 1 604 ? -11.156 10.375 10.93 1 89.5 604 VAL A CA 1
ATOM 4642 C C . VAL A 1 604 ? -12.555 10.336 10.32 1 89.5 604 VAL A C 1
ATOM 4644 O O . VAL A 1 604 ? -13.219 11.375 10.211 1 89.5 604 VAL A O 1
ATOM 4647 N N . GLY A 1 605 ? -12.93 9.125 9.922 1 91.75 605 GLY A N 1
ATOM 4648 C CA . GLY A 1 605 ? -14.289 8.969 9.43 1 91.75 605 GLY A CA 1
ATOM 4649 C C . GLY A 1 605 ? -15.344 9.32 10.461 1 91.75 605 GLY A C 1
ATOM 4650 O O . GLY A 1 605 ? -16.328 9.992 10.148 1 91.75 605 GLY A O 1
ATOM 4651 N N . ALA A 1 606 ? -15.156 8.891 11.664 1 92.25 606 ALA A N 1
ATOM 4652 C CA . ALA A 1 606 ? -16.094 9.156 12.75 1 92.25 606 ALA A CA 1
ATOM 4653 C C . ALA A 1 606 ? -16.172 10.648 13.055 1 92.25 606 ALA A C 1
ATOM 4655 O O . ALA A 1 606 ? -17.25 11.195 13.273 1 92.25 606 ALA A O 1
ATOM 4656 N N . THR A 1 607 ? -15.016 11.273 13.062 1 90.06 607 THR A N 1
ATOM 4657 C CA . THR A 1 607 ? -14.977 12.703 13.352 1 90.06 607 THR A CA 1
ATOM 4658 C C . THR A 1 607 ? -15.641 13.5 12.234 1 90.06 607 THR A C 1
ATOM 4660 O O . THR A 1 607 ? -16.312 14.5 12.492 1 90.06 607 THR A O 1
ATOM 4663 N N . THR A 1 608 ? -15.422 13.102 11.031 1 91.44 608 THR A N 1
ATOM 4664 C CA . THR A 1 608 ? -16.047 13.758 9.891 1 91.44 608 THR A CA 1
ATOM 4665 C C . THR A 1 608 ? -17.562 13.586 9.938 1 91.44 608 THR A C 1
ATOM 4667 O O . THR A 1 608 ? -18.312 14.523 9.641 1 91.44 608 THR A O 1
ATOM 4670 N N . LEU A 1 609 ? -17.984 12.352 10.273 1 94.12 609 LEU A N 1
ATOM 4671 C CA . LEU A 1 609 ? -19.422 12.086 10.414 1 94.12 609 LEU A CA 1
ATOM 4672 C C . LEU A 1 609 ? -20.016 12.945 11.523 1 94.12 609 LEU A C 1
ATOM 4674 O O . LEU A 1 609 ? -21.109 13.508 11.359 1 94.12 609 LEU A O 1
ATOM 4678 N N . GLU A 1 610 ? -19.344 13.055 12.594 1 92.88 610 GLU A N 1
ATOM 4679 C CA . GLU A 1 610 ? -19.797 13.875 13.711 1 92.88 610 GLU A CA 1
ATOM 4680 C C . GLU A 1 610 ? -19.938 15.344 13.305 1 92.88 610 GLU A C 1
ATOM 4682 O O . GLU A 1 610 ? -20.906 16 13.648 1 92.88 610 GLU A O 1
ATOM 4687 N N . ALA A 1 611 ? -18.938 15.82 12.617 1 90.19 611 ALA A N 1
ATOM 4688 C CA . ALA A 1 611 ? -18.969 17.203 12.156 1 90.19 611 ALA A CA 1
ATOM 4689 C C . ALA A 1 611 ? -20.109 17.453 11.188 1 90.19 611 ALA A C 1
ATOM 4691 O O . ALA A 1 611 ? -20.766 18.484 11.234 1 90.19 611 ALA A O 1
ATOM 4692 N N . LEU A 1 612 ? -20.344 16.5 10.336 1 92.5 612 LEU A N 1
ATOM 4693 C CA . LEU A 1 612 ? -21.406 16.594 9.352 1 92.5 612 LEU A CA 1
ATOM 4694 C C . LEU A 1 612 ? -22.781 16.641 10.039 1 92.5 612 LEU A C 1
ATOM 4696 O O . LEU A 1 612 ? -23.641 17.438 9.664 1 92.5 612 LEU A O 1
ATOM 4700 N N . ILE A 1 613 ? -23 15.766 11.016 1 93.88 613 ILE A N 1
ATOM 4701 C CA . ILE A 1 613 ? -24.266 15.719 11.758 1 93.88 613 ILE A CA 1
ATOM 4702 C C . ILE A 1 613 ? -24.469 17.031 12.516 1 93.88 613 ILE A C 1
ATOM 4704 O O . ILE A 1 613 ? -25.562 17.594 12.516 1 93.88 613 ILE A O 1
ATOM 4708 N N . ALA A 1 614 ? -23.406 17.5 13.102 1 91.31 614 ALA A N 1
ATOM 4709 C CA . ALA A 1 614 ? -23.469 18.75 13.844 1 91.31 614 ALA A CA 1
ATOM 4710 C C . ALA A 1 614 ? -23.844 19.922 12.93 1 91.31 614 ALA A C 1
ATOM 4712 O O . ALA A 1 614 ? -24.609 20.797 13.32 1 91.31 614 ALA A O 1
ATOM 4713 N N . ASP A 1 615 ? -23.312 19.953 11.75 1 90.69 615 ASP A N 1
ATOM 4714 C CA . ASP A 1 615 ? -23.594 21.016 10.781 1 90.69 615 ASP A CA 1
ATOM 4715 C C . ASP A 1 615 ? -25.062 21 10.383 1 90.69 615 ASP A C 1
ATOM 4717 O O . ASP A 1 615 ? -25.703 22.062 10.305 1 90.69 615 ASP A O 1
ATOM 4721 N N . TYR A 1 616 ? -25.578 19.844 10.125 1 93.12 616 TYR A N 1
ATOM 4722 C CA . TYR A 1 616 ? -26.984 19.734 9.75 1 93.12 616 TYR A CA 1
ATOM 4723 C C . TYR A 1 616 ? -27.891 20.094 10.93 1 93.12 616 TYR A C 1
ATOM 4725 O O . TYR A 1 616 ? -28.906 20.766 10.758 1 93.12 616 TYR A O 1
ATOM 4733 N N . ASN A 1 617 ? -27.5 19.641 12.109 1 91.81 617 ASN A N 1
ATOM 4734 C CA . ASN A 1 617 ? -28.281 19.969 13.305 1 91.81 617 ASN A CA 1
ATOM 4735 C C . ASN A 1 617 ? -28.312 21.469 13.57 1 91.81 617 ASN A C 1
ATOM 4737 O O . ASN A 1 617 ? -29.312 22 14.062 1 91.81 617 ASN A O 1
ATOM 4741 N N . GLU A 1 618 ? -27.25 22.109 13.289 1 89.12 618 GLU A N 1
ATOM 4742 C CA . GLU A 1 618 ? -27.141 23.547 13.508 1 89.12 618 GLU A CA 1
ATOM 4743 C C . GLU A 1 618 ? -28.141 24.312 12.648 1 89.12 618 GLU A C 1
ATOM 4745 O O . GLU A 1 618 ? -28.578 25.406 13.023 1 89.12 618 GLU A O 1
ATOM 4750 N N . VAL A 1 619 ? -28.547 23.75 11.555 1 89.94 619 VAL A N 1
ATOM 4751 C CA . VAL A 1 619 ? -29.484 24.422 10.648 1 89.94 619 VAL A CA 1
ATOM 4752 C C . VAL A 1 619 ? -30.891 23.875 10.883 1 89.94 619 VAL A C 1
ATOM 4754 O O . VAL A 1 619 ? -31.797 24.156 10.094 1 89.94 619 VAL A O 1
ATOM 4757 N N . GLY A 1 620 ? -31.078 23.016 11.883 1 88.62 620 GLY A N 1
ATOM 4758 C CA . GLY A 1 620 ? -32.406 22.531 12.273 1 88.62 620 GLY A CA 1
ATOM 4759 C C . GLY A 1 620 ? -32.781 21.234 11.602 1 88.62 620 GLY A C 1
ATOM 4760 O O . GLY A 1 620 ? -33.938 20.844 11.609 1 88.62 620 GLY A O 1
ATOM 4761 N N . ILE A 1 621 ? -31.875 20.609 10.93 1 92.25 621 ILE A N 1
ATOM 4762 C CA . ILE A 1 621 ? -32.156 19.344 10.266 1 92.25 621 ILE A CA 1
ATOM 4763 C C . ILE A 1 621 ? -31.688 18.188 11.156 1 92.25 621 ILE A C 1
ATOM 4765 O O . ILE A 1 621 ? -30.562 18.188 11.648 1 92.25 621 ILE A O 1
ATOM 4769 N N . GLU A 1 622 ? -32.531 17.219 11.352 1 92.62 622 GLU A N 1
ATOM 4770 C CA . GLU A 1 622 ? -32.156 16.031 12.141 1 92.62 622 GLU A CA 1
ATOM 4771 C C . GLU A 1 622 ? -31.594 14.93 11.25 1 92.62 622 GLU A C 1
ATOM 4773 O O . GLU A 1 622 ? -32.156 14.609 10.203 1 92.62 622 GLU A O 1
ATOM 4778 N N . VAL A 1 623 ? -30.469 14.477 11.672 1 94.5 623 VAL A N 1
ATOM 4779 C CA . VAL A 1 623 ? -29.812 13.422 10.914 1 94.5 623 VAL A CA 1
ATOM 4780 C C . VAL A 1 623 ? -29.969 12.086 11.641 1 94.5 623 VAL A C 1
ATOM 4782 O O . VAL A 1 623 ? -29.688 11.992 12.836 1 94.5 623 VAL A O 1
ATOM 4785 N N . TYR A 1 624 ? -30.453 11.039 10.953 1 94.25 624 TYR A N 1
ATOM 4786 C CA . TYR A 1 624 ? -30.609 9.695 11.5 1 94.25 624 TYR A CA 1
ATOM 4787 C C . TYR A 1 624 ? -29.656 8.719 10.828 1 94.25 624 TYR A C 1
ATOM 4789 O O . TYR A 1 624 ? -29.328 8.867 9.648 1 94.25 624 TYR A O 1
ATOM 4797 N N . LEU A 1 625 ? -29.156 7.82 11.602 1 94.12 625 LEU A N 1
ATOM 4798 C CA . LEU A 1 625 ? -28.344 6.719 11.094 1 94.12 625 LEU A CA 1
ATOM 4799 C C . LEU A 1 625 ? -29.141 5.422 11.07 1 94.12 625 LEU A C 1
ATOM 4801 O O . LEU A 1 625 ? -29.688 5.004 12.102 1 94.12 625 LEU A O 1
ATOM 4805 N N . ALA A 1 626 ? -29.172 4.824 9.906 1 91.25 626 ALA A N 1
ATOM 4806 C CA . ALA A 1 626 ? -30.031 3.646 9.789 1 91.25 626 ALA A CA 1
ATOM 4807 C C . ALA A 1 626 ? -29.219 2.4 9.469 1 91.25 626 ALA A C 1
ATOM 4809 O O . ALA A 1 626 ? -28.328 2.432 8.609 1 91.25 626 ALA A O 1
ATOM 4810 N N . SER A 1 627 ? -29.422 1.331 10.156 1 86.69 627 SER A N 1
ATOM 4811 C CA . SER A 1 627 ? -28.969 -0.032 9.898 1 86.69 627 SER A CA 1
ATOM 4812 C C . SER A 1 627 ? -27.453 -0.121 9.898 1 86.69 627 SER A C 1
ATOM 4814 O O . SER A 1 627 ? -26.844 -0.642 8.961 1 86.69 627 SER A O 1
ATOM 4816 N N . PRO A 1 628 ? -26.828 0.382 10.922 1 86.94 628 PRO A N 1
ATOM 4817 C CA . PRO A 1 628 ? -25.391 0.159 11.008 1 86.94 628 PRO A CA 1
ATOM 4818 C C . PRO A 1 628 ? -25.031 -1.282 11.367 1 86.94 628 PRO A C 1
ATOM 4820 O O . PRO A 1 628 ? -25.766 -1.929 12.133 1 86.94 628 PRO A O 1
ATOM 4823 N N . SER A 1 629 ? -24.047 -1.776 10.758 1 82.5 629 SER A N 1
ATOM 4824 C CA . SER A 1 629 ? -23.562 -3.098 11.148 1 82.5 629 SER A CA 1
ATOM 4825 C C . SER A 1 629 ? -23.031 -3.1 12.578 1 82.5 629 SER A C 1
ATOM 4827 O O . SER A 1 629 ? -22.844 -2.039 13.172 1 82.5 629 SER A O 1
ATOM 4829 N N . ARG A 1 630 ? -22.844 -4.281 13.133 1 80.44 630 ARG A N 1
ATOM 4830 C CA . ARG A 1 630 ? -22.375 -4.402 14.508 1 80.44 630 ARG A CA 1
ATOM 4831 C C . ARG A 1 630 ? -21 -3.754 14.672 1 80.44 630 ARG A C 1
ATOM 4833 O O . ARG A 1 630 ? -20.766 -3.039 15.648 1 80.44 630 ARG A O 1
ATOM 4840 N N . ALA A 1 631 ? -20.188 -4.035 13.758 1 80.88 631 ALA A N 1
ATOM 4841 C CA . ALA A 1 631 ? -18.844 -3.492 13.82 1 80.88 631 ALA A CA 1
ATOM 4842 C C . ALA A 1 631 ? -18.844 -1.971 13.711 1 80.88 631 ALA A C 1
ATOM 4844 O O . ALA A 1 631 ? -18.125 -1.283 14.43 1 80.88 631 ALA A O 1
ATOM 4845 N N . VAL A 1 632 ? -19.672 -1.449 12.867 1 88 632 VAL A N 1
ATOM 4846 C CA . VAL A 1 632 ? -19.781 -0.009 12.656 1 88 632 VAL A CA 1
ATOM 4847 C C . VAL A 1 632 ? -20.406 0.649 13.875 1 88 632 VAL A C 1
ATOM 4849 O O . VAL A 1 632 ? -19.953 1.701 14.328 1 88 632 VAL A O 1
ATOM 4852 N N . HIS A 1 633 ? -21.438 -0.028 14.414 1 88.56 633 HIS A N 1
ATOM 4853 C CA . HIS A 1 633 ? -22.109 0.499 15.594 1 88.56 633 HIS A CA 1
ATOM 4854 C C . HIS A 1 633 ? -21.156 0.593 16.781 1 88.56 633 HIS A C 1
ATOM 4856 O O . HIS A 1 633 ? -21.141 1.595 17.5 1 88.56 633 HIS A O 1
ATOM 4862 N N . LYS A 1 634 ? -20.359 -0.393 16.938 1 86.81 634 LYS A N 1
ATOM 4863 C CA . LYS A 1 634 ? -19.375 -0.399 18.016 1 86.81 634 LYS A CA 1
ATOM 4864 C C . LYS A 1 634 ? -18.359 0.719 17.844 1 86.81 634 LYS A C 1
ATOM 4866 O O . LYS A 1 634 ? -17.953 1.359 18.812 1 86.81 634 LYS A O 1
ATOM 4871 N N . SER A 1 635 ? -17.953 0.922 16.641 1 88.69 635 SER A N 1
ATOM 4872 C CA . SER A 1 635 ? -16.984 1.979 16.344 1 88.69 635 SER A CA 1
ATOM 4873 C C . SER A 1 635 ? -17.578 3.357 16.625 1 88.69 635 SER A C 1
ATOM 4875 O O . SER A 1 635 ? -16.875 4.254 17.094 1 88.69 635 SER A O 1
ATOM 4877 N N . LEU A 1 636 ? -18.828 3.527 16.344 1 89.38 636 LEU A N 1
ATOM 4878 C CA . LEU A 1 636 ? -19.5 4.805 16.562 1 89.38 636 LEU A CA 1
ATOM 4879 C C . LEU A 1 636 ? -19.656 5.078 18.062 1 89.38 636 LEU A C 1
ATOM 4881 O O . LEU A 1 636 ? -19.562 6.223 18.5 1 89.38 636 LEU A O 1
ATOM 4885 N N . ILE A 1 637 ? -19.859 4.012 18.812 1 87.75 637 ILE A N 1
ATOM 4886 C CA . ILE A 1 637 ? -19.969 4.141 20.266 1 87.75 637 ILE A CA 1
ATOM 4887 C C . ILE A 1 637 ? -18.609 4.52 20.859 1 87.75 637 ILE A C 1
ATOM 4889 O O . ILE A 1 637 ? -18.531 5.426 21.688 1 87.75 637 ILE A O 1
ATOM 4893 N N . ARG A 1 638 ? -17.641 3.912 20.375 1 88 638 ARG A N 1
ATOM 4894 C CA . ARG A 1 638 ? -16.297 4.121 20.891 1 88 638 ARG A CA 1
ATOM 4895 C C . ARG A 1 638 ? -15.789 5.52 20.562 1 88 638 ARG A C 1
ATOM 4897 O O . ARG A 1 638 ? -14.953 6.078 21.281 1 88 638 ARG A O 1
ATOM 4904 N N . SER A 1 639 ? -16.203 6.043 19.438 1 86.06 639 SER A N 1
ATOM 4905 C CA . SER A 1 639 ? -15.766 7.371 19.016 1 86.06 639 SER A CA 1
ATOM 4906 C C . SER A 1 639 ? -16.391 8.461 19.891 1 86.06 639 SER A C 1
ATOM 4908 O O . SER A 1 639 ? -15.914 9.602 19.891 1 86.06 639 SER A O 1
ATOM 4910 N N . GLY A 1 640 ? -17.406 8.141 20.625 1 83.56 640 GLY A N 1
ATOM 4911 C CA . GLY A 1 640 ? -18.109 9.109 21.438 1 83.56 640 GLY A CA 1
ATOM 4912 C C . GLY A 1 640 ? -19.219 9.836 20.703 1 83.56 640 GLY A C 1
ATOM 4913 O O . GLY A 1 640 ? -19.797 10.781 21.219 1 83.56 640 GLY A O 1
ATOM 4914 N N . LEU A 1 641 ? -19.406 9.453 19.5 1 84.75 641 LEU A N 1
ATOM 4915 C CA . LEU A 1 641 ? -20.438 10.094 18.688 1 84.75 641 LEU A CA 1
ATOM 4916 C C . LEU A 1 641 ? -21.812 9.922 19.328 1 84.75 641 LEU A C 1
ATOM 4918 O O . LEU A 1 641 ? -22.609 10.867 19.375 1 84.75 641 LEU A O 1
ATOM 4922 N N . LEU A 1 642 ? -22.078 8.719 19.859 1 85.25 642 LEU A N 1
ATOM 4923 C CA . LEU A 1 642 ? -23.406 8.422 20.406 1 85.25 642 LEU A CA 1
ATOM 4924 C C . LEU A 1 642 ? -23.547 8.961 21.828 1 85.25 642 LEU A C 1
ATOM 4926 O O . LEU A 1 642 ? -24.625 8.93 22.406 1 85.25 642 LEU A O 1
ATOM 4930 N N . GLU A 1 643 ? -22.406 9.461 22.375 1 82.75 643 GLU A N 1
ATOM 4931 C CA . GLU A 1 643 ? -22.469 10.203 23.625 1 82.75 643 GLU A CA 1
ATOM 4932 C C . GLU A 1 643 ? -22.828 11.672 23.375 1 82.75 643 GLU A C 1
ATOM 4934 O O . GLU A 1 643 ? -23.516 12.289 24.188 1 82.75 643 GLU A O 1
ATOM 4939 N N . LYS A 1 644 ? -22.375 12.117 22.297 1 85.38 644 LYS A N 1
ATOM 4940 C CA . LYS A 1 644 ? -22.625 13.508 21.938 1 85.38 644 LYS A CA 1
ATOM 4941 C C . LYS A 1 644 ? -24.031 13.703 21.391 1 85.38 644 LYS A C 1
ATOM 4943 O O . LYS A 1 644 ? -24.688 14.703 21.688 1 85.38 644 LYS A O 1
ATOM 4948 N N . PHE A 1 645 ? -24.281 12.562 20.609 1 81.25 645 PHE A N 1
ATOM 4949 C CA . PHE A 1 645 ? -25.625 12.602 20.031 1 81.25 645 PHE A CA 1
ATOM 4950 C C . PHE A 1 645 ? -26.516 11.539 20.656 1 81.25 645 PHE A C 1
ATOM 4952 O O . PHE A 1 645 ? -26.016 10.508 21.125 1 81.25 645 PHE A O 1
ATOM 4959 N N . ASP A 1 646 ? -27.625 11.836 21.172 1 80.31 646 ASP A N 1
ATOM 4960 C CA . ASP A 1 646 ? -28.547 10.906 21.812 1 80.31 646 ASP A CA 1
ATOM 4961 C C . ASP A 1 646 ? -28.656 9.602 21.031 1 80.31 646 ASP A C 1
ATOM 4963 O O . ASP A 1 646 ? -28.609 9.617 19.797 1 80.31 646 ASP A O 1
ATOM 4967 N N . HIS A 1 647 ? -28.625 8.445 21.562 1 81.25 647 HIS A N 1
ATOM 4968 C CA . HIS A 1 647 ? -28.703 7.109 21 1 81.25 647 HIS A CA 1
ATOM 4969 C C . HIS A 1 647 ? -29.953 6.953 20.125 1 81.25 647 HIS A C 1
ATOM 4971 O O . HIS A 1 647 ? -30.016 6.043 19.297 1 81.25 647 HIS A O 1
ATOM 4977 N N . SER A 1 648 ? -30.75 7.898 20.203 1 79.75 648 SER A N 1
ATOM 4978 C CA . SER A 1 648 ? -32.031 7.797 19.5 1 79.75 648 SER A CA 1
ATOM 4979 C C . SER A 1 648 ? -31.859 8.094 18.016 1 79.75 648 SER A C 1
ATOM 4981 O O . SER A 1 648 ? -32.781 7.852 17.219 1 79.75 648 SER A O 1
ATOM 4983 N N . ILE A 1 649 ? -30.672 8.414 17.625 1 88.56 649 ILE A N 1
ATOM 4984 C CA . ILE A 1 649 ? -30.484 8.781 16.219 1 88.56 649 ILE A CA 1
ATOM 4985 C C . ILE A 1 649 ? -30.234 7.52 15.398 1 88.56 649 ILE A C 1
ATOM 4987 O O . ILE A 1 649 ? -30.312 7.559 14.164 1 88.56 649 ILE A O 1
ATOM 4991 N N . VAL A 1 650 ? -30.031 6.375 16.047 1 90.31 650 VAL A N 1
ATOM 4992 C CA . VAL A 1 650 ? -29.703 5.141 15.344 1 90.31 650 VAL A CA 1
ATOM 4993 C C . VAL A 1 650 ? -30.953 4.266 15.227 1 90.31 650 VAL A C 1
ATOM 4995 O O . VAL A 1 650 ? -31.609 3.982 16.234 1 90.31 650 VAL A O 1
ATOM 4998 N N . TYR A 1 651 ? -31.281 3.918 14.047 1 86.69 651 TYR A N 1
ATOM 4999 C CA . TYR A 1 651 ? -32.438 3.066 13.789 1 86.69 651 TYR A CA 1
ATOM 5000 C C . TYR A 1 651 ? -32 1.723 13.211 1 86.69 651 TYR A C 1
ATOM 5002 O O . TYR A 1 651 ? -30.922 1.604 12.641 1 86.69 651 TYR A O 1
ATOM 5010 N N . VAL A 1 652 ? -32.812 0.817 13.32 1 78.62 652 VAL A N 1
ATOM 5011 C CA . VAL A 1 652 ? -32.531 -0.55 12.914 1 78.62 652 VAL A CA 1
ATOM 5012 C C . VAL A 1 652 ? -32.656 -0.68 11.398 1 78.62 652 VAL A C 1
ATOM 5014 O O . VAL A 1 652 ? -31.891 -1.422 10.766 1 78.62 652 VAL A O 1
ATOM 5017 N N . SER A 1 653 ? -33.594 0.058 10.828 1 82.5 653 SER A N 1
ATOM 5018 C CA . SER A 1 653 ? -33.812 0.006 9.383 1 82.5 653 SER A CA 1
ATOM 5019 C C . SER A 1 653 ? -34.094 1.393 8.812 1 82.5 653 SER A C 1
ATOM 5021 O O . SER A 1 653 ? -34.438 2.314 9.555 1 82.5 653 SER A O 1
ATOM 5023 N N . VAL A 1 654 ? -33.875 1.457 7.52 1 85.94 654 VAL A N 1
ATOM 5024 C CA . VAL A 1 654 ? -34.125 2.723 6.836 1 85.94 654 VAL A CA 1
ATOM 5025 C C . VAL A 1 654 ? -35.594 3.064 6.91 1 85.94 654 VAL A C 1
ATOM 5027 O O . VAL A 1 654 ? -35.969 4.23 7.09 1 85.94 654 VAL A O 1
ATOM 5030 N N . TYR A 1 655 ? -36.375 2.078 6.848 1 82.5 655 TYR A N 1
ATOM 5031 C CA . TYR A 1 655 ? -37.812 2.305 6.887 1 82.5 655 TYR A CA 1
ATOM 5032 C C . TYR A 1 655 ? -38.25 2.814 8.258 1 82.5 655 TYR A C 1
ATOM 5034 O O . TYR A 1 655 ? -39.125 3.701 8.352 1 82.5 655 TYR A O 1
ATOM 5042 N N . ASP A 1 656 ? -37.75 2.254 9.352 1 83.12 656 ASP A N 1
ATOM 5043 C CA . ASP A 1 656 ? -38.062 2.709 10.695 1 83.12 656 ASP A CA 1
ATOM 5044 C C . ASP A 1 656 ? -37.688 4.176 10.891 1 83.12 656 ASP A C 1
ATOM 5046 O O . ASP A 1 656 ? -38.375 4.926 11.555 1 83.12 656 ASP A O 1
ATOM 5050 N N . ALA A 1 657 ? -36.531 4.484 10.336 1 88.31 657 ALA A N 1
ATOM 5051 C CA . ALA A 1 657 ? -36.094 5.875 10.422 1 88.31 657 ALA A CA 1
ATOM 5052 C C . ALA A 1 657 ? -37.031 6.797 9.633 1 88.31 657 ALA A C 1
ATOM 5054 O O . ALA A 1 657 ? -37.375 7.887 10.102 1 88.31 657 ALA A O 1
ATOM 5055 N N . TYR A 1 658 ? -37.375 6.336 8.477 1 87.62 658 TYR A N 1
ATOM 5056 C CA . TYR A 1 658 ? -38.312 7.109 7.641 1 87.62 658 TYR A CA 1
ATOM 5057 C C . TYR A 1 658 ? -39.656 7.254 8.305 1 87.62 658 TYR A C 1
ATOM 5059 O O . TYR A 1 658 ? -40.25 8.344 8.312 1 87.62 658 TYR A O 1
ATOM 5067 N N . ALA A 1 659 ? -40.156 6.156 8.867 1 85.06 659 ALA A N 1
ATOM 5068 C CA . ALA A 1 659 ? -41.469 6.164 9.539 1 85.06 659 ALA A CA 1
ATOM 5069 C C . ALA A 1 659 ? -41.438 7.102 10.742 1 85.06 659 ALA A C 1
ATOM 5071 O O . ALA A 1 659 ? -42.438 7.801 11.008 1 85.06 659 ALA A O 1
ATOM 5072 N N . SER A 1 660 ? -40.375 7.086 11.43 1 87.12 660 SER A N 1
ATOM 5073 C CA . SER A 1 660 ? -40.25 7.957 12.594 1 87.12 660 SER A CA 1
ATOM 5074 C C . SER A 1 660 ? -40.219 9.422 12.18 1 87.12 660 SER A C 1
ATOM 5076 O O . SER A 1 660 ? -40.719 10.289 12.906 1 87.12 660 SER A O 1
ATOM 5078 N N . SER A 1 661 ? -39.562 9.688 11.078 1 86.88 661 SER A N 1
ATOM 5079 C CA . SER A 1 661 ? -39.5 11.055 10.594 1 86.88 661 SER A CA 1
ATOM 5080 C C . SER A 1 661 ? -40.844 11.578 10.156 1 86.88 661 SER A C 1
ATOM 5082 O O . SER A 1 661 ? -41.125 12.773 10.258 1 86.88 661 SER A O 1
ATOM 5084 N N . GLN A 1 662 ? -41.719 10.68 9.672 1 83.62 662 GLN A N 1
ATOM 5085 C CA . GLN A 1 662 ? -43.062 11.062 9.242 1 83.62 662 GLN A CA 1
ATOM 5086 C C . GLN A 1 662 ? -43.969 11.328 10.445 1 83.62 662 GLN A C 1
ATOM 5088 O O . GLN A 1 662 ? -44.812 12.219 10.406 1 83.62 662 GLN A O 1
ATOM 5093 N N . GLN A 1 663 ? -43.75 10.492 11.453 1 79.56 663 GLN A N 1
ATOM 5094 C CA . GLN A 1 663 ? -44.562 10.664 12.664 1 79.56 663 GLN A CA 1
ATOM 5095 C C . GLN A 1 663 ? -44.25 12 13.328 1 79.56 663 GLN A C 1
ATOM 5097 O O . GLN A 1 663 ? -45.156 12.664 13.828 1 79.56 663 GLN A O 1
ATOM 5102 N N . LEU A 1 664 ? -43.062 12.328 13.352 1 73.06 664 LEU A N 1
ATOM 5103 C CA . LEU A 1 664 ? -42.688 13.586 13.969 1 73.06 664 LEU A CA 1
ATOM 5104 C C . LEU A 1 664 ? -43.219 14.773 13.172 1 73.06 664 LEU A C 1
ATOM 5106 O O . LEU A 1 664 ? -43.562 15.812 13.742 1 73.06 664 LEU A O 1
ATOM 5110 N N . ARG A 1 665 ? -43.406 14.625 11.906 1 68.94 665 ARG A N 1
ATOM 5111 C CA . ARG A 1 665 ? -43.938 15.672 11.055 1 68.94 665 ARG A CA 1
ATOM 5112 C C . ARG A 1 665 ? -45.438 15.898 11.344 1 68.94 665 ARG A C 1
ATOM 5114 O O . ARG A 1 665 ? -45.906 17.031 11.273 1 68.94 665 ARG A O 1
ATOM 5121 N N . HIS A 1 666 ? -46.062 14.727 11.625 1 60.56 666 HIS A N 1
ATOM 5122 C CA . HIS A 1 666 ? -47.5 14.852 11.891 1 60.56 666 HIS A CA 1
ATOM 5123 C C . HIS A 1 666 ? -47.75 15.484 13.258 1 60.56 666 HIS A C 1
ATOM 5125 O O . HIS A 1 666 ? -48.812 16.031 13.5 1 60.56 666 HIS A O 1
ATOM 5131 N N . GLN A 1 667 ? -46.719 15.469 13.953 1 51.88 667 GLN A N 1
ATOM 5132 C CA . GLN A 1 667 ? -46.906 16.109 15.25 1 51.88 667 GLN A CA 1
ATOM 5133 C C . GLN A 1 667 ? -46.656 17.609 15.164 1 51.88 667 GLN A C 1
ATOM 5135 O O . GLN A 1 667 ? -47.062 18.359 16.047 1 51.88 667 GLN A O 1
ATOM 5140 N N . PHE A 1 668 ? -45.938 18.016 14.211 1 47.62 668 PHE A N 1
ATOM 5141 C CA . PHE A 1 668 ? -45.781 19.469 14.039 1 47.62 668 PHE A CA 1
ATOM 5142 C C . PHE A 1 668 ? -46.75 19.969 12.961 1 47.62 668 PHE A C 1
ATOM 5144 O O . PHE A 1 668 ? -47 19.281 11.977 1 47.62 668 PHE A O 1
ATOM 5151 N N . MET B 1 1 ? 12.875 34.281 11.477 1 81.88 1 MET B N 1
ATOM 5152 C CA . MET B 1 1 ? 14.312 34.25 11.734 1 81.88 1 MET B CA 1
ATOM 5153 C C . MET B 1 1 ? 14.703 32.969 12.469 1 81.88 1 MET B C 1
ATOM 5155 O O . MET B 1 1 ? 15.641 32.281 12.062 1 81.88 1 MET B O 1
ATOM 5159 N N . ALA B 1 2 ? 13.93 32.656 13.438 1 83.38 2 ALA B N 1
ATOM 5160 C CA . ALA B 1 2 ? 14.227 31.453 14.219 1 83.38 2 ALA B CA 1
ATOM 5161 C C . ALA B 1 2 ? 14.164 30.203 13.359 1 83.38 2 ALA B C 1
ATOM 5163 O O . ALA B 1 2 ? 15.016 29.312 13.469 1 83.38 2 ALA B O 1
ATOM 5164 N N . TYR B 1 3 ? 13.281 30.109 12.484 1 89.62 3 TYR B N 1
ATOM 5165 C CA . TYR B 1 3 ? 13.094 28.922 11.672 1 89.62 3 TYR B CA 1
ATOM 5166 C C . TYR B 1 3 ? 14.164 28.812 10.594 1 89.62 3 TYR B C 1
ATOM 5168 O O . TYR B 1 3 ? 14.492 27.719 10.141 1 89.62 3 TYR B O 1
ATOM 5176 N N . ALA B 1 4 ? 14.695 29.906 10.195 1 90.69 4 ALA B N 1
ATOM 5177 C CA . ALA B 1 4 ? 15.828 29.859 9.266 1 90.69 4 ALA B CA 1
ATOM 5178 C C . ALA B 1 4 ? 17.031 29.172 9.906 1 90.69 4 ALA B C 1
ATOM 5180 O O . ALA B 1 4 ? 17.781 28.453 9.234 1 90.69 4 ALA B O 1
ATOM 5181 N N . MET B 1 5 ? 17.188 29.484 11.148 1 87.12 5 MET B N 1
ATOM 5182 C CA . MET B 1 5 ? 18.266 28.828 11.875 1 87.12 5 MET B CA 1
ATOM 5183 C C . MET B 1 5 ? 18.047 27.312 11.938 1 87.12 5 MET B C 1
ATOM 5185 O O . MET B 1 5 ? 19 26.547 11.859 1 87.12 5 MET B O 1
ATOM 5189 N N . LEU B 1 6 ? 16.844 26.969 12.047 1 87.12 6 LEU B N 1
ATOM 5190 C CA . LEU B 1 6 ? 16.484 25.562 12.031 1 87.12 6 LEU B CA 1
ATOM 5191 C C . LEU B 1 6 ? 16.812 24.938 10.68 1 87.12 6 LEU B C 1
ATOM 5193 O O . LEU B 1 6 ? 17.141 23.75 10.602 1 87.12 6 LEU B O 1
ATOM 5197 N N . ALA B 1 7 ? 16.734 25.703 9.688 1 92 7 ALA B N 1
ATOM 5198 C CA . ALA B 1 7 ? 17.094 25.281 8.336 1 92 7 ALA B CA 1
ATOM 5199 C C . ALA B 1 7 ? 18.594 25.391 8.102 1 92 7 ALA B C 1
ATOM 5201 O O . ALA B 1 7 ? 19.078 25.156 6.988 1 92 7 ALA B O 1
ATOM 5202 N N . THR B 1 8 ? 19.344 25.844 9.156 1 88.69 8 THR B N 1
ATOM 5203 C CA . THR B 1 8 ? 20.781 26.016 9.133 1 88.69 8 THR B CA 1
ATOM 5204 C C . THR B 1 8 ? 21.188 27.125 8.164 1 88.69 8 THR B C 1
ATOM 5206 O O . THR B 1 8 ? 22.172 27 7.449 1 88.69 8 THR B O 1
ATOM 5209 N N . LEU B 1 9 ? 20.344 28.094 8.062 1 90.69 9 LEU B N 1
ATOM 5210 C CA . LEU B 1 9 ? 20.578 29.297 7.27 1 90.69 9 LEU B CA 1
ATOM 5211 C C . LEU B 1 9 ? 20.625 30.531 8.164 1 90.69 9 LEU B C 1
ATOM 5213 O O . LEU B 1 9 ? 20.125 30.516 9.289 1 90.69 9 LEU B O 1
ATOM 5217 N N . PRO B 1 10 ? 21.281 31.547 7.684 1 88.62 10 PRO B N 1
ATOM 5218 C CA . PRO B 1 10 ? 21.219 32.781 8.453 1 88.62 10 PRO B CA 1
ATOM 5219 C C . PRO B 1 10 ? 19.797 33.312 8.648 1 88.62 10 PRO B C 1
ATOM 5221 O O . PRO B 1 10 ? 18.969 33.156 7.746 1 88.62 10 PRO B O 1
ATOM 5224 N N . PRO B 1 11 ? 19.469 33.844 9.734 1 88.5 11 PRO B N 1
ATOM 5225 C CA . PRO B 1 11 ? 18.109 34.25 10.133 1 88.5 11 PRO B CA 1
ATOM 5226 C C . PRO B 1 11 ? 17.438 35.156 9.117 1 88.5 11 PRO B C 1
ATOM 5228 O O . PRO B 1 11 ? 16.219 35.156 8.992 1 88.5 11 PRO B O 1
ATOM 5231 N N . VAL B 1 12 ? 18.203 35.906 8.352 1 87.75 12 VAL B N 1
ATOM 5232 C CA . VAL B 1 12 ? 17.641 36.875 7.418 1 87.75 12 VAL B CA 1
ATOM 5233 C C . VAL B 1 12 ? 16.844 36.156 6.336 1 87.75 12 VAL B C 1
ATOM 5235 O O . VAL B 1 12 ? 15.852 36.688 5.824 1 87.75 12 VAL B O 1
ATOM 5238 N N . TYR B 1 13 ? 17.203 35 6.039 1 91.06 13 TYR B N 1
ATOM 5239 C CA . TYR B 1 13 ? 16.547 34.25 4.973 1 91.06 13 TYR B CA 1
ATOM 5240 C C . TYR B 1 13 ? 15.164 33.781 5.402 1 91.06 13 TYR B C 1
ATOM 5242 O O . TYR B 1 13 ? 14.328 33.438 4.562 1 91.06 13 TYR B O 1
ATOM 5250 N N . GLY B 1 14 ? 14.953 33.719 6.703 1 91.75 14 GLY B N 1
ATOM 5251 C CA . GLY B 1 14 ? 13.602 33.5 7.191 1 91.75 14 GLY B CA 1
ATOM 5252 C C . GLY B 1 14 ? 12.664 34.625 6.871 1 91.75 14 GLY B C 1
ATOM 5253 O O . GLY B 1 14 ? 11.5 34.406 6.523 1 91.75 14 GLY B O 1
ATOM 5254 N N . LEU B 1 15 ? 13.219 35.844 6.957 1 89.88 15 LEU B N 1
ATOM 5255 C CA . LEU B 1 15 ? 12.43 37.031 6.645 1 89.88 15 LEU B CA 1
ATOM 5256 C C . LEU B 1 15 ? 12.125 37.125 5.152 1 89.88 15 LEU B C 1
ATOM 5258 O O . LEU B 1 15 ? 10.992 37.406 4.758 1 89.88 15 LEU B O 1
ATOM 5262 N N . TYR B 1 16 ? 13.172 36.781 4.371 1 92.38 16 TYR B N 1
ATOM 5263 C CA . TYR B 1 16 ? 12.969 36.781 2.926 1 92.38 16 TYR B CA 1
ATOM 5264 C C . TYR B 1 16 ? 11.898 35.781 2.521 1 92.38 16 TYR B C 1
ATOM 5266 O O . TYR B 1 16 ? 11.031 36.062 1.701 1 92.38 16 TYR B O 1
ATOM 5274 N N . SER B 1 17 ? 11.969 34.625 3.117 1 94.69 17 SER B N 1
ATOM 5275 C CA . SER B 1 17 ? 11.055 33.531 2.764 1 94.69 17 SER B CA 1
ATOM 5276 C C . SER B 1 17 ? 9.617 33.875 3.164 1 94.69 17 SER B C 1
ATOM 5278 O O . SER B 1 17 ? 8.68 33.625 2.404 1 94.69 17 SER B O 1
ATOM 5280 N N . SER B 1 18 ? 9.445 34.406 4.34 1 93.69 18 SER B N 1
ATOM 5281 C CA . SER B 1 18 ? 8.102 34.75 4.809 1 93.69 18 SER B CA 1
ATOM 5282 C C . SER B 1 18 ? 7.512 35.906 3.998 1 93.69 18 SER B C 1
ATOM 5284 O O . SER B 1 18 ? 6.316 35.906 3.695 1 93.69 18 SER B O 1
ATOM 5286 N N . MET B 1 19 ? 8.352 36.844 3.678 1 93.31 19 MET B N 1
ATOM 5287 C CA . MET B 1 19 ? 7.918 38 2.893 1 93.31 19 MET B CA 1
ATOM 5288 C C . MET B 1 19 ? 7.465 37.562 1.5 1 93.31 19 MET B C 1
ATOM 5290 O O . MET B 1 19 ? 6.371 37.938 1.06 1 93.31 19 MET B O 1
ATOM 5294 N N . CYS B 1 20 ? 8.266 36.812 0.86 1 94.12 20 CYS B N 1
ATOM 5295 C CA . CYS B 1 20 ? 7.965 36.406 -0.504 1 94.12 20 CYS B CA 1
ATOM 5296 C C . CYS B 1 20 ? 6.777 35.438 -0.532 1 94.12 20 CYS B C 1
ATOM 5298 O O . CYS B 1 20 ? 5.953 35.5 -1.444 1 94.12 20 CYS B O 1
ATOM 5300 N N . ALA B 1 21 ? 6.719 34.562 0.445 1 94.75 21 ALA B N 1
ATOM 5301 C CA . ALA B 1 21 ? 5.641 33.594 0.493 1 94.75 21 ALA B CA 1
ATOM 5302 C C . ALA B 1 21 ? 4.277 34.281 0.574 1 94.75 21 ALA B C 1
ATOM 5304 O O . ALA B 1 21 ? 3.367 33.938 -0.193 1 94.75 21 ALA B O 1
ATOM 5305 N N . SER B 1 22 ? 4.145 35.188 1.519 1 94.38 22 SER B N 1
ATOM 5306 C CA . SER B 1 22 ? 2.881 35.875 1.701 1 94.38 22 SER B CA 1
ATOM 5307 C C . SER B 1 22 ? 2.551 36.75 0.487 1 94.38 22 SER B C 1
ATOM 5309 O O . SER B 1 22 ? 1.384 36.875 0.107 1 94.38 22 SER B O 1
ATOM 5311 N N . PHE B 1 23 ? 3.545 37.281 -0.094 1 94.31 23 PHE B N 1
ATOM 5312 C CA . PHE B 1 23 ? 3.354 38.156 -1.24 1 94.31 23 PHE B CA 1
ATOM 5313 C C . PHE B 1 23 ? 2.816 37.375 -2.436 1 94.31 23 PHE B C 1
ATOM 5315 O O . PHE B 1 23 ? 1.81 37.75 -3.033 1 94.31 23 PHE B O 1
ATOM 5322 N N . PHE B 1 24 ? 3.439 36.344 -2.799 1 95.12 24 PHE B N 1
ATOM 5323 C CA . PHE B 1 24 ? 3.059 35.625 -3.994 1 95.12 24 PHE B CA 1
ATOM 5324 C C . PHE B 1 24 ? 1.766 34.844 -3.762 1 95.12 24 PHE B C 1
ATOM 5326 O O . PHE B 1 24 ? 0.97 34.656 -4.684 1 95.12 24 PHE B O 1
ATOM 5333 N N . TYR B 1 25 ? 1.558 34.344 -2.551 1 95.56 25 TYR B N 1
ATOM 5334 C CA . TYR B 1 25 ? 0.331 33.594 -2.244 1 95.56 25 TYR B CA 1
ATOM 5335 C C . TYR B 1 25 ? -0.888 34.5 -2.385 1 95.56 25 TYR B C 1
ATOM 5337 O O . TYR B 1 25 ? -1.984 34.031 -2.697 1 95.56 25 TYR B O 1
ATOM 5345 N N . PHE B 1 26 ? -0.722 35.75 -2.221 1 94.19 26 PHE B N 1
ATOM 5346 C CA . PHE B 1 26 ? -1.798 36.719 -2.338 1 94.19 26 PHE B CA 1
ATOM 5347 C C . PHE B 1 26 ? -2.432 36.688 -3.723 1 94.19 26 PHE B C 1
ATOM 5349 O O . PHE B 1 26 ? -3.652 36.812 -3.859 1 94.19 26 PHE B O 1
ATOM 5356 N N . PHE B 1 27 ? -1.729 36.375 -4.719 1 92.12 27 PHE B N 1
ATOM 5357 C CA . PHE B 1 27 ? -2.225 36.438 -6.086 1 92.12 27 PHE B CA 1
ATOM 5358 C C . PHE B 1 27 ? -2.922 35.125 -6.461 1 92.12 27 PHE B C 1
ATOM 5360 O O . PHE B 1 27 ? -3.832 35.125 -7.293 1 92.12 27 PHE B O 1
ATOM 5367 N N . LEU B 1 28 ? -2.514 34.062 -5.836 1 90.81 28 LEU B N 1
ATOM 5368 C CA . LEU B 1 28 ? -2.924 32.781 -6.398 1 90.81 28 LEU B CA 1
ATOM 5369 C C . LEU B 1 28 ? -3.67 31.938 -5.367 1 90.81 28 LEU B C 1
ATOM 5371 O O . LEU B 1 28 ? -4.297 30.938 -5.707 1 90.81 28 LEU B O 1
ATOM 5375 N N . GLY B 1 29 ? -3.611 32.312 -4.145 1 90.56 29 GLY B N 1
ATOM 5376 C CA . GLY B 1 29 ? -4.203 31.516 -3.092 1 90.56 29 GLY B CA 1
ATOM 5377 C C . GLY B 1 29 ? -5.723 31.531 -3.111 1 90.56 29 GLY B C 1
ATOM 5378 O O . GLY B 1 29 ? -6.332 32.531 -3.477 1 90.56 29 GLY B O 1
ATOM 5379 N N . SER B 1 30 ? -6.328 30.406 -2.764 1 91.06 30 SER B N 1
ATOM 5380 C CA . SER B 1 30 ? -7.781 30.312 -2.699 1 91.06 30 SER B CA 1
ATOM 5381 C C . SER B 1 30 ? -8.289 30.5 -1.273 1 91.06 30 SER B C 1
ATOM 5383 O O . SER B 1 30 ? -9.461 30.797 -1.06 1 91.06 30 SER B O 1
ATOM 5385 N N . SER B 1 31 ? -7.418 30.328 -0.345 1 94.19 31 SER B N 1
ATOM 5386 C CA . SER B 1 31 ? -7.816 30.531 1.046 1 94.19 31 SER B CA 1
ATOM 5387 C C . SER B 1 31 ? -7.77 32 1.439 1 94.19 31 SER B C 1
ATOM 5389 O O . SER B 1 31 ? -6.82 32.719 1.095 1 94.19 31 SER B O 1
ATOM 5391 N N . ARG B 1 32 ? -8.719 32.406 2.115 1 92.94 32 ARG B N 1
ATOM 5392 C CA . ARG B 1 32 ? -8.82 33.812 2.529 1 92.94 32 ARG B CA 1
ATOM 5393 C C . ARG B 1 32 ? -8.062 34.062 3.836 1 92.94 32 ARG B C 1
ATOM 5395 O O . ARG B 1 32 ? -7.746 35.188 4.176 1 92.94 32 ARG B O 1
ATOM 5402 N N . HIS B 1 33 ? -7.75 33.031 4.516 1 92.38 33 HIS B N 1
ATOM 5403 C CA . HIS B 1 33 ? -7.254 33.188 5.879 1 92.38 33 HIS B CA 1
ATOM 5404 C C . HIS B 1 33 ? -5.848 32.594 6.023 1 92.38 33 HIS B C 1
ATOM 5406 O O . HIS B 1 33 ? -5.141 32.938 6.98 1 92.38 33 HIS B O 1
ATOM 5412 N N . LEU B 1 34 ? -5.375 31.844 5.043 1 93.81 34 LEU B N 1
ATOM 5413 C CA . LEU B 1 34 ? -4.133 31.094 5.172 1 93.81 34 LEU B CA 1
ATOM 5414 C C . LEU B 1 34 ? -2.928 32.031 5.148 1 93.81 34 LEU B C 1
ATOM 5416 O O . LEU B 1 34 ? -2.836 32.906 4.293 1 93.81 34 LEU B O 1
ATOM 5420 N N . SER B 1 35 ? -2.074 31.859 6.105 1 92.94 35 SER B N 1
ATOM 5421 C CA . SER B 1 35 ? -0.822 32.625 6.148 1 92.94 35 SER B CA 1
ATOM 5422 C C . SER B 1 35 ? 0.367 31.719 5.805 1 92.94 35 SER B C 1
ATOM 5424 O O . SER B 1 35 ? 0.75 30.859 6.594 1 92.94 35 SER B O 1
ATOM 5426 N N . LEU B 1 36 ? 0.978 31.969 4.672 1 94.19 36 LEU B N 1
ATOM 5427 C CA . LEU B 1 36 ? 2.117 31.188 4.207 1 94.19 36 LEU B CA 1
ATOM 5428 C C . LEU B 1 36 ? 3.43 31.828 4.648 1 94.19 36 LEU B C 1
ATOM 5430 O O . LEU B 1 36 ? 3.574 33.031 4.613 1 94.19 36 LEU B O 1
ATOM 5434 N N . GLY B 1 37 ? 4.348 31.125 5.105 1 94 37 GLY B N 1
ATOM 5435 C CA . GLY B 1 37 ? 5.672 31.516 5.551 1 94 37 GLY B CA 1
ATOM 5436 C C . GLY B 1 37 ? 6.543 30.344 5.969 1 94 37 GLY B C 1
ATOM 5437 O O . GLY B 1 37 ? 6.438 29.266 5.402 1 94 37 GLY B O 1
ATOM 5438 N N . THR B 1 38 ? 7.414 30.625 6.848 1 93.12 38 THR B N 1
ATOM 5439 C CA . THR B 1 38 ? 8.312 29.578 7.324 1 93.12 38 THR B CA 1
ATOM 5440 C C . THR B 1 38 ? 7.609 28.688 8.344 1 93.12 38 THR B C 1
ATOM 5442 O O . THR B 1 38 ? 6.727 29.156 9.07 1 93.12 38 THR B O 1
ATOM 5445 N N . LEU B 1 39 ? 7.906 27.516 8.312 1 91.25 39 LEU B N 1
ATOM 5446 C CA . LEU B 1 39 ? 7.34 26.484 9.188 1 91.25 39 LEU B CA 1
ATOM 5447 C C . LEU B 1 39 ? 8.438 25.625 9.789 1 91.25 39 LEU B C 1
ATOM 5449 O O . LEU B 1 39 ? 9.398 25.266 9.102 1 91.25 39 LEU B O 1
ATOM 5453 N N . ALA B 1 40 ? 8.234 25.312 11.047 1 87.31 40 ALA B N 1
ATOM 5454 C CA . ALA B 1 40 ? 9.266 24.609 11.789 1 87.31 40 ALA B CA 1
ATOM 5455 C C . ALA B 1 40 ? 9.602 23.281 11.117 1 87.31 40 ALA B C 1
ATOM 5457 O O . ALA B 1 40 ? 10.773 22.984 10.875 1 87.31 40 ALA B O 1
ATOM 5458 N N . ILE B 1 41 ? 8.609 22.5 10.805 1 87.62 41 ILE B N 1
ATOM 5459 C CA . ILE B 1 41 ? 8.828 21.172 10.266 1 87.62 41 ILE B CA 1
ATOM 5460 C C . ILE B 1 41 ? 9.508 21.266 8.898 1 87.62 41 ILE B C 1
ATOM 5462 O O . ILE B 1 41 ? 10.414 20.484 8.594 1 87.62 41 ILE B O 1
ATOM 5466 N N . LEU B 1 42 ? 9.133 22.141 8.078 1 93.88 42 LEU B N 1
ATOM 5467 C CA . LEU B 1 42 ? 9.75 22.297 6.762 1 93.88 42 LEU B CA 1
ATOM 5468 C C . LEU B 1 42 ? 11.188 22.781 6.891 1 93.88 42 LEU B C 1
ATOM 5470 O O . LEU B 1 42 ? 12.062 22.344 6.148 1 93.88 42 LEU B O 1
ATOM 5474 N N . SER B 1 43 ? 11.406 23.688 7.836 1 94.19 43 SER B N 1
ATOM 5475 C CA . SER B 1 43 ? 12.758 24.188 8.07 1 94.19 43 SER B CA 1
ATOM 5476 C C . SER B 1 43 ? 13.688 23.078 8.516 1 94.19 43 SER B C 1
ATOM 5478 O O . SER B 1 43 ? 14.852 23.016 8.102 1 94.19 43 SER B O 1
ATOM 5480 N N . LEU B 1 44 ? 13.141 22.297 9.32 1 88.69 44 LEU B N 1
ATOM 5481 C CA . LEU B 1 44 ? 13.922 21.141 9.781 1 88.69 44 LEU B CA 1
ATOM 5482 C C . LEU B 1 44 ? 14.289 20.234 8.617 1 88.69 44 LEU B C 1
ATOM 5484 O O . LEU B 1 44 ? 15.43 19.766 8.523 1 88.69 44 LEU B O 1
ATOM 5488 N N . LEU B 1 45 ? 13.328 19.969 7.777 1 91.38 45 LEU B N 1
ATOM 5489 C CA . LEU B 1 45 ? 13.562 19.094 6.625 1 91.38 45 LEU B CA 1
ATOM 5490 C C . LEU B 1 45 ? 14.586 19.719 5.68 1 91.38 45 LEU B C 1
ATOM 5492 O O . LEU B 1 45 ? 15.453 19.016 5.152 1 91.38 45 LEU B O 1
ATOM 5496 N N . VAL B 1 46 ? 14.492 20.969 5.523 1 94.31 46 VAL B N 1
ATOM 5497 C CA . VAL B 1 46 ? 15.445 21.688 4.688 1 94.31 46 VAL B CA 1
ATOM 5498 C C . VAL B 1 46 ? 16.844 21.594 5.297 1 94.31 46 VAL B C 1
ATOM 5500 O O . VAL B 1 46 ? 17.812 21.312 4.598 1 94.31 46 VAL B O 1
ATOM 5503 N N . GLY B 1 47 ? 16.906 21.875 6.566 1 90.75 47 GLY B N 1
ATOM 5504 C CA . GLY B 1 47 ? 18.188 21.797 7.258 1 90.75 47 GLY B CA 1
ATOM 5505 C C . GLY B 1 47 ? 18.828 20.438 7.133 1 90.75 47 GLY B C 1
ATOM 5506 O O . GLY B 1 47 ? 20.047 20.328 6.902 1 90.75 47 GLY B O 1
ATOM 5507 N N . GLY B 1 48 ? 18.047 19.422 7.293 1 86.5 48 GLY B N 1
ATOM 5508 C CA . GLY B 1 48 ? 18.578 18.062 7.137 1 86.5 48 GLY B CA 1
ATOM 5509 C C . GLY B 1 48 ? 19.094 17.797 5.738 1 86.5 48 GLY B C 1
ATOM 5510 O O . GLY B 1 48 ? 20.125 17.141 5.578 1 86.5 48 GLY B O 1
ATOM 5511 N N . CYS B 1 49 ? 18.391 18.234 4.797 1 89.62 49 CYS B N 1
ATOM 5512 C CA . CYS B 1 49 ? 18.812 18.078 3.41 1 89.62 49 CYS B CA 1
ATOM 5513 C C . CYS B 1 49 ? 20.125 18.797 3.15 1 89.62 49 CYS B C 1
ATOM 5515 O O . CYS B 1 49 ? 21.031 18.25 2.516 1 89.62 49 CYS B O 1
ATOM 5517 N N . LEU B 1 50 ? 20.281 20.031 3.666 1 90.88 50 LEU B N 1
ATOM 5518 C CA . LEU B 1 50 ? 21.469 20.844 3.463 1 90.88 50 LEU B CA 1
ATOM 5519 C C . LEU B 1 50 ? 22.672 20.219 4.168 1 90.88 50 LEU B C 1
ATOM 5521 O O . LEU B 1 50 ? 23.781 20.188 3.617 1 90.88 50 LEU B O 1
ATOM 5525 N N . ASP B 1 51 ? 22.406 19.734 5.344 1 85.19 51 ASP B N 1
ATOM 5526 C CA . ASP B 1 51 ? 23.484 19.125 6.125 1 85.19 51 ASP B CA 1
ATOM 5527 C C . ASP B 1 51 ? 24.047 17.891 5.426 1 85.19 51 ASP B C 1
ATOM 5529 O O . ASP B 1 51 ? 25.25 17.656 5.438 1 85.19 51 ASP B O 1
ATOM 5533 N N . ARG B 1 52 ? 23.25 17.125 4.836 1 81.69 52 ARG B N 1
ATOM 5534 C CA . ARG B 1 52 ? 23.656 15.891 4.176 1 81.69 52 ARG B CA 1
ATOM 5535 C C . ARG B 1 52 ? 24.391 16.188 2.869 1 81.69 52 ARG B C 1
ATOM 5537 O O . ARG B 1 52 ? 25.359 15.508 2.527 1 81.69 52 ARG B O 1
ATOM 5544 N N . ASN B 1 53 ? 23.984 17.156 2.146 1 82.38 53 ASN B N 1
ATOM 5545 C CA . ASN B 1 53 ? 24.5 17.406 0.806 1 82.38 53 ASN B CA 1
ATOM 5546 C C . ASN B 1 53 ? 25.719 18.328 0.84 1 82.38 53 ASN B C 1
ATOM 5548 O O . ASN B 1 53 ? 26.594 18.234 -0.02 1 82.38 53 ASN B O 1
ATOM 5552 N N . VAL B 1 54 ? 25.781 19.297 1.721 1 76.12 54 VAL B N 1
ATOM 5553 C CA . VAL B 1 54 ? 26.922 20.203 1.8 1 76.12 54 VAL B CA 1
ATOM 5554 C C . VAL B 1 54 ? 28.109 19.469 2.418 1 76.12 54 VAL B C 1
ATOM 5556 O O . VAL B 1 54 ? 29.25 19.656 1.994 1 76.12 54 VAL B O 1
ATOM 5559 N N . THR B 1 55 ? 27.812 18.672 3.43 1 60.72 55 THR B N 1
ATOM 5560 C CA . THR B 1 55 ? 28.906 17.891 4.023 1 60.72 55 THR B CA 1
ATOM 5561 C C . THR B 1 55 ? 29.516 16.953 2.988 1 60.72 55 THR B C 1
ATOM 5563 O O . THR B 1 55 ? 30.734 16.797 2.939 1 60.72 55 THR B O 1
ATOM 5566 N N . GLN B 1 56 ? 28.719 16.438 2.182 1 53.41 56 GLN B N 1
ATOM 5567 C CA . GLN B 1 56 ? 29.219 15.516 1.165 1 53.41 56 GLN B CA 1
ATOM 5568 C C . GLN B 1 56 ? 30.031 16.25 0.113 1 53.41 56 GLN B C 1
ATOM 5570 O O . GLN B 1 56 ? 31.047 15.742 -0.36 1 53.41 56 GLN B O 1
ATOM 5575 N N . SER B 1 57 ? 29.531 17.438 -0.25 1 50.06 57 SER B N 1
ATOM 5576 C CA . SER B 1 57 ? 30.281 18.219 -1.23 1 50.06 57 SER B CA 1
ATOM 5577 C C . SER B 1 57 ? 31.625 18.672 -0.666 1 50.06 57 SER B C 1
ATOM 5579 O O . SER B 1 57 ? 32.625 18.688 -1.379 1 50.06 57 SER B O 1
ATOM 5581 N N . LEU B 1 58 ? 31.594 19.016 0.646 1 45.81 58 LEU B N 1
ATOM 5582 C CA . LEU B 1 58 ? 32.844 19.391 1.276 1 45.81 58 LEU B CA 1
ATOM 5583 C C . LEU B 1 58 ? 33.781 18.203 1.373 1 45.81 58 LEU B C 1
ATOM 5585 O O . LEU B 1 58 ? 35 18.344 1.248 1 45.81 58 LEU B O 1
ATOM 5589 N N . LEU B 1 59 ? 33.156 17.078 1.613 1 42.16 59 LEU B N 1
ATOM 5590 C CA . LEU B 1 59 ? 34 15.891 1.647 1 42.16 59 LEU B CA 1
ATOM 5591 C C . LEU B 1 59 ? 34.594 15.602 0.273 1 42.16 59 LEU B C 1
ATOM 5593 O O . LEU B 1 59 ? 35.719 15.156 0.167 1 42.16 59 LEU B O 1
ATOM 5597 N N . PHE B 1 60 ? 33.844 15.734 -0.7 1 40.12 60 PHE B N 1
ATOM 5598 C CA . PHE B 1 60 ? 34.406 15.484 -2.021 1 40.12 60 PHE B CA 1
ATOM 5599 C C . PHE B 1 60 ? 35.406 16.547 -2.389 1 40.12 60 PHE B C 1
ATOM 5601 O O . PHE B 1 60 ? 36.406 16.266 -3.088 1 40.12 60 PHE B O 1
ATOM 5608 N N . SER B 1 61 ? 35.156 17.766 -2.078 1 38.03 61 SER B N 1
ATOM 5609 C CA . SER B 1 61 ? 36.188 18.766 -2.371 1 38.03 61 SER B CA 1
ATOM 5610 C C . SER B 1 61 ? 37.438 18.531 -1.539 1 38.03 61 SER B C 1
ATOM 5612 O O . SER B 1 61 ? 38.531 18.969 -1.919 1 38.03 61 SER B O 1
ATOM 5614 N N . ASN B 1 62 ? 37.281 18.062 -0.355 1 34.94 62 ASN B N 1
ATOM 5615 C CA . ASN B 1 62 ? 38.531 17.844 0.406 1 34.94 62 ASN B CA 1
ATOM 5616 C C . ASN B 1 62 ? 39.375 16.734 -0.2 1 34.94 62 ASN B C 1
ATOM 5618 O O . ASN B 1 62 ? 40.469 16.469 0.259 1 34.94 62 ASN B O 1
ATOM 5622 N N . LEU B 1 63 ? 38.812 15.711 -0.907 1 34.5 63 LEU B N 1
ATOM 5623 C CA . LEU B 1 63 ? 39.75 14.742 -1.468 1 34.5 63 LEU B CA 1
ATOM 5624 C C . LEU B 1 63 ? 40.688 15.414 -2.465 1 34.5 63 LEU B C 1
ATOM 5626 O O . LEU B 1 63 ? 41.719 14.859 -2.816 1 34.5 63 LEU B O 1
ATOM 5630 N N . SER B 1 64 ? 40.312 16.141 -3.447 1 32.06 64 SER B N 1
ATOM 5631 C CA . SER B 1 64 ? 41.375 16.641 -4.285 1 32.06 64 SER B CA 1
ATOM 5632 C C . SER B 1 64 ? 42.344 17.516 -3.48 1 32.06 64 SER B C 1
ATOM 5634 O O . SER B 1 64 ? 43.562 17.359 -3.574 1 32.06 64 SER B O 1
ATOM 5636 N N . ILE B 1 65 ? 42.344 18.906 -3.611 1 30.23 65 ILE B N 1
ATOM 5637 C CA . ILE B 1 65 ? 43.406 19.844 -3.277 1 30.23 65 ILE B CA 1
ATOM 5638 C C . ILE B 1 65 ? 43.688 19.812 -1.775 1 30.23 65 ILE B C 1
ATOM 5640 O O . ILE B 1 65 ? 42.75 19.891 -0.97 1 30.23 65 ILE B O 1
ATOM 5644 N N . GLU B 1 66 ? 44.906 19.297 -1.221 1 30.56 66 GLU B N 1
ATOM 5645 C CA . GLU B 1 66 ? 45.75 19.5 -0.039 1 30.56 66 GLU B CA 1
ATOM 5646 C C . GLU B 1 66 ? 45.406 20.812 0.661 1 30.56 66 GLU B C 1
ATOM 5648 O O . GLU B 1 66 ? 45.875 21.062 1.772 1 30.56 66 GLU B O 1
ATOM 5653 N N . SER B 1 67 ? 45.438 22 -0.178 1 30.55 67 SER B N 1
ATOM 5654 C CA . SER B 1 67 ? 45.75 23.281 0.422 1 30.55 67 SER B CA 1
ATOM 5655 C C . SER B 1 67 ? 44.75 23.609 1.549 1 30.55 67 SER B C 1
ATOM 5657 O O . SER B 1 67 ? 43.75 22.938 1.717 1 30.55 67 SER B O 1
ATOM 5659 N N . SER B 1 68 ? 44.438 25.047 1.683 1 31.42 68 SER B N 1
ATOM 5660 C CA . SER B 1 68 ? 44.125 25.906 2.816 1 31.42 68 SER B CA 1
ATOM 5661 C C . SER B 1 68 ? 42.844 25.5 3.496 1 31.42 68 SER B C 1
ATOM 5663 O O . SER B 1 68 ? 41.812 25.266 2.828 1 31.42 68 SER B O 1
ATOM 5665 N N . SER B 1 69 ? 42.812 24.859 4.617 1 36.44 69 SER B N 1
ATOM 5666 C CA . SER B 1 69 ? 42.031 24.578 5.824 1 36.44 69 SER B CA 1
ATOM 5667 C C . SER B 1 69 ? 40.812 25.5 5.93 1 36.44 69 SER B C 1
ATOM 5669 O O . SER B 1 69 ? 39.906 25.25 6.734 1 36.44 69 SER B O 1
ATOM 5671 N N . SER B 1 70 ? 41.062 26.859 5.762 1 36.03 70 SER B N 1
ATOM 5672 C CA . SER B 1 70 ? 40.156 27.938 6.141 1 36.03 70 SER B CA 1
ATOM 5673 C C . SER B 1 70 ? 38.906 27.938 5.266 1 36.03 70 SER B C 1
ATOM 5675 O O . SER B 1 70 ? 38.812 28.719 4.316 1 36.03 70 SER B O 1
ATOM 5677 N N . MET B 1 71 ? 38.688 27.047 4.539 1 40.69 71 MET B N 1
ATOM 5678 C CA . MET B 1 71 ? 37.375 27.203 3.865 1 40.69 71 MET B CA 1
ATOM 5679 C C . MET B 1 71 ? 36.406 27.969 4.742 1 40.69 71 MET B C 1
ATOM 5681 O O . MET B 1 71 ? 36.031 27.5 5.82 1 40.69 71 MET B O 1
ATOM 5685 N N . ASN B 1 72 ? 36.375 29.297 4.738 1 48.09 72 ASN B N 1
ATOM 5686 C CA . ASN B 1 72 ? 35.719 30.375 5.453 1 48.09 72 ASN B CA 1
ATOM 5687 C C . ASN B 1 72 ? 34.219 30.141 5.602 1 48.09 72 ASN B C 1
ATOM 5689 O O . ASN B 1 72 ? 33.594 29.531 4.734 1 48.09 72 ASN B O 1
ATOM 5693 N N . ASP B 1 73 ? 33.75 30.125 6.824 1 58.41 73 ASP B N 1
ATOM 5694 C CA . ASP B 1 73 ? 32.375 30.109 7.281 1 58.41 73 ASP B CA 1
ATOM 5695 C C . ASP B 1 73 ? 31.453 30.766 6.262 1 58.41 73 ASP B C 1
ATOM 5697 O O . ASP B 1 73 ? 30.312 30.328 6.055 1 58.41 73 ASP B O 1
ATOM 5701 N N . SER B 1 74 ? 32.062 31.656 5.441 1 61.78 74 SER B N 1
ATOM 5702 C CA . SER B 1 74 ? 31.234 32.406 4.512 1 61.78 74 SER B CA 1
ATOM 5703 C C . SER B 1 74 ? 30.906 31.594 3.27 1 61.78 74 SER B C 1
ATOM 5705 O O . SER B 1 74 ? 29.797 31.672 2.75 1 61.78 74 SER B O 1
ATOM 5707 N N . ASP B 1 75 ? 31.844 30.828 2.762 1 62.38 75 ASP B N 1
ATOM 5708 C CA . ASP B 1 75 ? 31.609 30.031 1.562 1 62.38 75 ASP B CA 1
ATOM 5709 C C . ASP B 1 75 ? 30.625 28.891 1.84 1 62.38 75 ASP B C 1
ATOM 5711 O O . ASP B 1 75 ? 29.781 28.578 0.999 1 62.38 75 ASP B O 1
ATOM 5715 N N . ASN B 1 76 ? 30.719 28.422 2.988 1 79.19 76 ASN B N 1
ATOM 5716 C CA . ASN B 1 76 ? 29.781 27.375 3.393 1 79.19 76 ASN B CA 1
ATOM 5717 C C . ASN B 1 76 ? 28.359 27.891 3.467 1 79.19 76 ASN B C 1
ATOM 5719 O O . ASN B 1 76 ? 27.422 27.219 3.045 1 79.19 76 ASN B O 1
ATOM 5723 N N . ILE B 1 77 ? 28.297 29.172 3.852 1 83.12 77 ILE B N 1
ATOM 5724 C CA . ILE B 1 77 ? 26.969 29.766 3.996 1 83.12 77 ILE B CA 1
ATOM 5725 C C . ILE B 1 77 ? 26.375 30.047 2.617 1 83.12 77 ILE B C 1
ATOM 5727 O O . ILE B 1 77 ? 25.188 29.797 2.391 1 83.12 77 ILE B O 1
ATOM 5731 N N . ALA B 1 78 ? 27.25 30.469 1.687 1 83.75 78 ALA B N 1
ATOM 5732 C CA . ALA B 1 78 ? 26.766 30.766 0.338 1 83.75 78 ALA B CA 1
ATOM 5733 C C . ALA B 1 78 ? 26.266 29.484 -0.354 1 83.75 78 ALA B C 1
ATOM 5735 O O . ALA B 1 78 ? 25.25 29.5 -1.03 1 83.75 78 ALA B O 1
ATOM 5736 N N . ASP B 1 79 ? 26.969 28.453 -0.138 1 87 79 ASP B N 1
ATOM 5737 C CA . ASP B 1 79 ? 26.578 27.172 -0.738 1 87 79 ASP B CA 1
ATOM 5738 C C . ASP B 1 79 ? 25.266 26.672 -0.151 1 87 79 ASP B C 1
ATOM 5740 O O . ASP B 1 79 ? 24.438 26.109 -0.866 1 87 79 ASP B O 1
ATOM 5744 N N . ARG B 1 80 ? 25.109 26.891 1.108 1 90.5 80 ARG B N 1
ATOM 5745 C CA . ARG B 1 80 ? 23.875 26.469 1.769 1 90.5 80 ARG B CA 1
ATOM 5746 C C . ARG B 1 80 ? 22.672 27.266 1.263 1 90.5 80 ARG B C 1
ATOM 5748 O O . ARG B 1 80 ? 21.594 26.703 1.041 1 90.5 80 ARG B O 1
ATOM 5755 N N . VAL B 1 81 ? 22.969 28.547 1.059 1 90.06 81 VAL B N 1
ATOM 5756 C CA . VAL B 1 81 ? 21.906 29.438 0.604 1 90.06 81 VAL B CA 1
ATOM 5757 C C . VAL B 1 81 ? 21.5 29.062 -0.82 1 90.06 81 VAL B C 1
ATOM 5759 O O . VAL B 1 81 ? 20.312 28.984 -1.134 1 90.06 81 VAL B O 1
ATOM 5762 N N . PHE B 1 82 ? 22.438 28.75 -1.604 1 89.38 82 PHE B N 1
ATOM 5763 C CA . PHE B 1 82 ? 22.156 28.391 -2.99 1 89.38 82 PHE B CA 1
ATOM 5764 C C . PHE B 1 82 ? 21.453 27.047 -3.074 1 89.38 82 PHE B C 1
ATOM 5766 O O . PHE B 1 82 ? 20.547 26.859 -3.887 1 89.38 82 PHE B O 1
ATOM 5773 N N . LEU B 1 83 ? 21.859 26.188 -2.248 1 92.12 83 LEU B N 1
ATOM 5774 C CA . LEU B 1 83 ? 21.219 24.875 -2.225 1 92.12 83 LEU B CA 1
ATOM 5775 C C . LEU B 1 83 ? 19.781 24.969 -1.725 1 92.12 83 LEU B C 1
ATOM 5777 O O . LEU B 1 83 ? 18.906 24.25 -2.209 1 92.12 83 LEU B O 1
ATOM 5781 N N . ALA B 1 84 ? 19.594 25.812 -0.756 1 94.19 84 ALA B N 1
ATOM 5782 C CA . ALA B 1 84 ? 18.25 26.016 -0.222 1 94.19 84 ALA B CA 1
ATOM 5783 C C . ALA B 1 84 ? 17.328 26.594 -1.281 1 94.19 84 ALA B C 1
ATOM 5785 O O . ALA B 1 84 ? 16.172 26.188 -1.39 1 94.19 84 ALA B O 1
ATOM 5786 N N . SER B 1 85 ? 17.891 27.531 -2.039 1 94 85 SER B N 1
ATOM 5787 C CA . SER B 1 85 ? 17.109 28.141 -3.107 1 94 85 SER B CA 1
ATOM 5788 C C . SER B 1 85 ? 16.797 27.125 -4.211 1 94 85 SER B C 1
ATOM 5790 O O . SER B 1 85 ? 15.695 27.125 -4.762 1 94 85 SER B O 1
ATOM 5792 N N . SER B 1 86 ? 17.75 26.344 -4.504 1 94.56 86 SER B N 1
ATOM 5793 C CA . SER B 1 86 ? 17.531 25.297 -5.496 1 94.56 86 SER B CA 1
ATOM 5794 C C . SER B 1 86 ? 16.5 24.281 -5.023 1 94.56 86 SER B C 1
ATOM 5796 O O . SER B 1 86 ? 15.695 23.797 -5.82 1 94.56 86 SER B O 1
ATOM 5798 N N . LEU B 1 87 ? 16.578 24 -3.781 1 95.81 87 LEU B N 1
ATOM 5799 C CA . LEU B 1 87 ? 15.594 23.094 -3.189 1 95.81 87 LEU B CA 1
ATOM 5800 C C . LEU B 1 87 ? 14.188 23.688 -3.275 1 95.81 87 LEU B C 1
ATOM 5802 O O . LEU B 1 87 ? 13.234 22.969 -3.598 1 95.81 87 LEU B O 1
ATOM 5806 N N . ALA B 1 88 ? 14.102 24.938 -3.014 1 96.62 88 ALA B N 1
ATOM 5807 C CA . ALA B 1 88 ? 12.805 25.609 -3.092 1 96.62 88 ALA B CA 1
ATOM 5808 C C . ALA B 1 88 ? 12.25 25.578 -4.512 1 96.62 88 ALA B C 1
ATOM 5810 O O . ALA B 1 88 ? 11.055 25.344 -4.707 1 96.62 88 ALA B O 1
ATOM 5811 N N . MET B 1 89 ? 13.07 25.75 -5.43 1 96.38 89 MET B N 1
ATOM 5812 C CA . MET B 1 89 ? 12.656 25.703 -6.824 1 96.38 89 MET B CA 1
ATOM 5813 C C . MET B 1 89 ? 12.188 24.297 -7.199 1 96.38 89 MET B C 1
ATOM 5815 O O . MET B 1 89 ? 11.141 24.125 -7.828 1 96.38 89 MET B O 1
ATOM 5819 N N . THR B 1 90 ? 12.953 23.359 -6.805 1 96.56 90 THR B N 1
ATOM 5820 C CA . THR B 1 90 ? 12.609 21.969 -7.113 1 96.56 90 THR B CA 1
ATOM 5821 C C . THR B 1 90 ? 11.281 21.578 -6.457 1 96.56 90 THR B C 1
ATOM 5823 O O . THR B 1 90 ? 10.453 20.906 -7.074 1 96.56 90 THR B O 1
ATOM 5826 N N . VAL B 1 91 ? 11.078 21.969 -5.223 1 97.12 91 VAL B N 1
ATOM 5827 C CA . VAL B 1 91 ? 9.836 21.719 -4.504 1 97.12 91 VAL B CA 1
ATOM 5828 C C . VAL B 1 91 ? 8.672 22.391 -5.227 1 97.12 91 VAL B C 1
ATOM 5830 O O . VAL B 1 91 ? 7.617 21.781 -5.426 1 97.12 91 VAL B O 1
ATOM 5833 N N . GLY B 1 92 ? 8.938 23.609 -5.637 1 97.38 92 GLY B N 1
ATOM 5834 C CA . GLY B 1 92 ? 7.91 24.344 -6.355 1 97.38 92 GLY B CA 1
ATOM 5835 C C . GLY B 1 92 ? 7.531 23.703 -7.676 1 97.38 92 GLY B C 1
ATOM 5836 O O . GLY B 1 92 ? 6.348 23.578 -7.992 1 97.38 92 GLY B O 1
ATOM 5837 N N . ILE B 1 93 ? 8.469 23.266 -8.375 1 96.56 93 ILE B N 1
ATOM 5838 C CA . ILE B 1 93 ? 8.227 22.609 -9.656 1 96.56 93 ILE B CA 1
ATOM 5839 C C . ILE B 1 93 ? 7.453 21.312 -9.445 1 96.56 93 ILE B C 1
ATOM 5841 O O . ILE B 1 93 ? 6.516 21.016 -10.188 1 96.56 93 ILE B O 1
ATOM 5845 N N . MET B 1 94 ? 7.836 20.641 -8.484 1 96.12 94 MET B N 1
ATOM 5846 C CA . MET B 1 94 ? 7.141 19.391 -8.172 1 96.12 94 MET B CA 1
ATOM 5847 C C . MET B 1 94 ? 5.684 19.656 -7.809 1 96.12 94 MET B C 1
ATOM 5849 O O . MET B 1 94 ? 4.785 18.938 -8.25 1 96.12 94 MET B O 1
ATOM 5853 N N . GLN B 1 95 ? 5.477 20.641 -7.043 1 97.25 95 GLN B N 1
ATOM 5854 C CA . GLN B 1 95 ? 4.105 20.984 -6.68 1 97.25 95 GLN B CA 1
ATOM 5855 C C . GLN B 1 95 ? 3.312 21.453 -7.895 1 97.25 95 GLN B C 1
ATOM 5857 O O . GLN B 1 95 ? 2.121 21.172 -8.016 1 97.25 95 GLN B O 1
ATOM 5862 N N . LEU B 1 96 ? 3.967 22.125 -8.797 1 96.75 96 LEU B N 1
ATOM 5863 C CA . LEU B 1 96 ? 3.312 22.562 -10.023 1 96.75 96 LEU B CA 1
ATOM 5864 C C . LEU B 1 96 ? 2.936 21.375 -10.898 1 96.75 96 LEU B C 1
ATOM 5866 O O . LEU B 1 96 ? 1.824 21.312 -11.43 1 96.75 96 LEU B O 1
ATOM 5870 N N . ILE B 1 97 ? 3.84 20.5 -10.977 1 95.69 97 ILE B N 1
ATOM 5871 C CA . ILE B 1 97 ? 3.576 19.297 -11.758 1 95.69 97 ILE B CA 1
ATOM 5872 C C . ILE B 1 97 ? 2.41 18.531 -11.141 1 95.69 97 ILE B C 1
ATOM 5874 O O . ILE B 1 97 ? 1.503 18.078 -11.852 1 95.69 97 ILE B O 1
ATOM 5878 N N . MET B 1 98 ? 2.434 18.438 -9.875 1 94.56 98 MET B N 1
ATOM 5879 C CA . MET B 1 98 ? 1.349 17.766 -9.18 1 94.56 98 MET B CA 1
ATOM 5880 C C . MET B 1 98 ? 0.022 18.484 -9.398 1 94.56 98 MET B C 1
ATOM 5882 O O . MET B 1 98 ? -1.017 17.844 -9.562 1 94.56 98 MET B O 1
ATOM 5886 N N . GLY B 1 99 ? 0.079 19.812 -9.359 1 93.62 99 GLY B N 1
ATOM 5887 C CA . GLY B 1 99 ? -1.123 20.609 -9.594 1 93.62 99 GLY B CA 1
ATOM 5888 C C . GLY B 1 99 ? -1.688 20.438 -10.992 1 93.62 99 GLY B C 1
ATOM 5889 O O . GLY B 1 99 ? -2.895 20.25 -11.156 1 93.62 99 GLY B O 1
ATOM 5890 N N . PHE B 1 100 ? -0.861 20.328 -11.93 1 93.88 100 PHE B N 1
ATOM 5891 C CA . PHE B 1 100 ? -1.282 20.188 -13.32 1 93.88 100 PHE B CA 1
ATOM 5892 C C . PHE B 1 100 ? -1.829 18.781 -13.57 1 93.88 100 PHE B C 1
ATOM 5894 O O . PHE B 1 100 ? -2.754 18.609 -14.367 1 93.88 100 PHE B O 1
ATOM 5901 N N . LEU B 1 101 ? -1.3 17.875 -12.828 1 91.44 101 LEU B N 1
ATOM 5902 C CA . LEU B 1 101 ? -1.76 16.5 -12.953 1 91.44 101 LEU B CA 1
ATOM 5903 C C . LEU B 1 101 ? -2.959 16.234 -12.055 1 91.44 101 LEU B C 1
ATOM 5905 O O . LEU B 1 101 ? -3.434 15.109 -11.953 1 91.44 101 LEU B O 1
ATOM 5909 N N . ARG B 1 102 ? -3.373 17.281 -11.305 1 90.38 102 ARG B N 1
ATOM 5910 C CA . ARG B 1 102 ? -4.531 17.234 -10.422 1 90.38 102 ARG B CA 1
ATOM 5911 C C . ARG B 1 102 ? -4.355 16.156 -9.352 1 90.38 102 ARG B C 1
ATOM 5913 O O . ARG B 1 102 ? -5.254 15.344 -9.125 1 90.38 102 ARG B O 1
ATOM 5920 N N . LEU B 1 103 ? -3.18 16.203 -8.789 1 88.81 103 LEU B N 1
ATOM 5921 C CA . LEU B 1 103 ? -2.869 15.234 -7.742 1 88.81 103 LEU B CA 1
ATOM 5922 C C . LEU B 1 103 ? -3.213 15.789 -6.363 1 88.81 103 LEU B C 1
ATOM 5924 O O . LEU B 1 103 ? -2.523 15.5 -5.383 1 88.81 103 LEU B O 1
ATOM 5928 N N . GLY B 1 104 ? -4.168 16.641 -6.32 1 86.5 104 GLY B N 1
ATOM 5929 C CA . GLY B 1 104 ? -4.617 17.156 -5.035 1 86.5 104 GLY B CA 1
ATOM 5930 C C . GLY B 1 104 ? -5.125 16.078 -4.105 1 86.5 104 GLY B C 1
ATOM 5931 O O . GLY B 1 104 ? -5.141 16.25 -2.885 1 86.5 104 GLY B O 1
ATOM 5932 N N . PHE B 1 105 ? -5.367 14.906 -4.672 1 81.19 105 PHE B N 1
ATOM 5933 C CA . PHE B 1 105 ? -5.906 13.789 -3.902 1 81.19 105 PHE B CA 1
ATOM 5934 C C . PHE B 1 105 ? -4.832 13.164 -3.027 1 81.19 105 PHE B C 1
ATOM 5936 O O . PHE B 1 105 ? -5.137 12.406 -2.1 1 81.19 105 PHE B O 1
ATOM 5943 N N . LEU B 1 106 ? -3.629 13.562 -3.223 1 83 106 LEU B N 1
ATOM 5944 C CA . LEU B 1 106 ? -2.521 12.992 -2.463 1 83 106 LEU B CA 1
ATOM 5945 C C . LEU B 1 106 ? -2.65 13.328 -0.98 1 83 106 LEU B C 1
ATOM 5947 O O . LEU B 1 106 ? -2.098 12.625 -0.129 1 83 106 LEU B O 1
ATOM 5951 N N . THR B 1 107 ? -3.35 14.391 -0.684 1 82.06 107 THR B N 1
ATOM 5952 C CA . THR B 1 107 ? -3.547 14.758 0.714 1 82.06 107 THR B CA 1
ATOM 5953 C C . THR B 1 107 ? -4.391 13.703 1.434 1 82.06 107 THR B C 1
ATOM 5955 O O . THR B 1 107 ? -4.305 13.562 2.654 1 82.06 107 THR B O 1
ATOM 5958 N N . ARG B 1 108 ? -5.125 12.945 0.675 1 82.75 108 ARG B N 1
ATOM 5959 C CA . ARG B 1 108 ? -6.004 11.93 1.243 1 82.75 108 ARG B CA 1
ATOM 5960 C C . ARG B 1 108 ? -5.211 10.719 1.713 1 82.75 108 ARG B C 1
ATOM 5962 O O . ARG B 1 108 ? -5.719 9.898 2.484 1 82.75 108 ARG B O 1
ATOM 5969 N N . LEU B 1 109 ? -4.016 10.703 1.257 1 82.5 109 LEU B N 1
ATOM 5970 C CA . LEU B 1 109 ? -3.164 9.578 1.618 1 82.5 109 LEU B CA 1
ATOM 5971 C C . LEU B 1 109 ? -2.613 9.742 3.031 1 82.5 109 LEU B C 1
ATOM 5973 O O . LEU B 1 109 ? -2.129 8.781 3.629 1 82.5 109 LEU B O 1
ATOM 5977 N N . LEU B 1 110 ? -2.756 10.969 3.518 1 87 110 LEU B N 1
ATOM 5978 C CA . LEU B 1 110 ? -2.193 11.25 4.832 1 87 110 LEU B CA 1
ATOM 5979 C C . LEU B 1 110 ? -3.279 11.25 5.902 1 87 110 LEU B C 1
ATOM 5981 O O . LEU B 1 110 ? -4.09 12.172 5.977 1 87 110 LEU B O 1
ATOM 5985 N N . SER B 1 111 ? -3.307 10.219 6.758 1 89.31 111 SER B N 1
ATOM 5986 C CA . SER B 1 111 ? -4.297 10.125 7.824 1 89.31 111 SER B CA 1
ATOM 5987 C C . SER B 1 111 ? -3.947 11.055 8.984 1 89.31 111 SER B C 1
ATOM 5989 O O . SER B 1 111 ? -2.775 11.359 9.211 1 89.31 111 SER B O 1
ATOM 5991 N N . ARG B 1 112 ? -4.922 11.508 9.68 1 89.25 112 ARG B N 1
ATOM 5992 C CA . ARG B 1 112 ? -4.711 12.414 10.805 1 89.25 112 ARG B CA 1
ATOM 5993 C C . ARG B 1 112 ? -3.842 11.773 11.875 1 89.25 112 ARG B C 1
ATOM 5995 O O . ARG B 1 112 ? -2.891 12.383 12.367 1 89.25 112 ARG B O 1
ATOM 6002 N N . PRO B 1 113 ? -4.113 10.477 12.25 1 92.44 113 PRO B N 1
ATOM 6003 C CA . PRO B 1 113 ? -3.246 9.844 13.25 1 92.44 113 PRO B CA 1
ATOM 6004 C C . PRO B 1 113 ? -1.798 9.719 12.781 1 92.44 113 PRO B C 1
ATOM 6006 O O . PRO B 1 113 ? -0.87 9.922 13.57 1 92.44 113 PRO B O 1
ATOM 6009 N N . MET B 1 114 ? -1.661 9.391 11.547 1 92.94 114 MET B N 1
ATOM 6010 C CA . MET B 1 114 ? -0.315 9.281 10.992 1 92.94 114 MET B CA 1
ATOM 6011 C C . MET B 1 114 ? 0.394 10.633 11.016 1 92.94 114 MET B C 1
ATOM 6013 O O . MET B 1 114 ? 1.562 10.719 11.398 1 92.94 114 MET B O 1
ATOM 6017 N N . LEU B 1 115 ? -0.293 11.688 10.594 1 90.12 115 LEU B N 1
ATOM 6018 C CA . LEU B 1 115 ? 0.278 13.031 10.57 1 90.12 115 LEU B CA 1
ATOM 6019 C C . LEU B 1 115 ? 0.629 13.5 11.977 1 90.12 115 LEU B C 1
ATOM 6021 O O . LEU B 1 115 ? 1.644 14.172 12.172 1 90.12 115 LEU B O 1
ATOM 6025 N N . ALA B 1 116 ? -0.241 13.188 12.906 1 92.5 116 ALA B N 1
ATOM 6026 C CA . ALA B 1 116 ? 0.02 13.555 14.297 1 92.5 116 ALA B CA 1
ATOM 6027 C C . ALA B 1 116 ? 1.288 12.883 14.812 1 92.5 116 ALA B C 1
ATOM 6029 O O . ALA B 1 116 ? 2.127 13.523 15.445 1 92.5 116 ALA B O 1
ATOM 6030 N N . GLY B 1 117 ? 1.431 11.578 14.555 1 94.12 117 GLY B N 1
ATOM 6031 C CA . GLY B 1 117 ? 2.646 10.875 14.93 1 94.12 117 GLY B CA 1
ATOM 6032 C C . GLY B 1 117 ? 3.891 11.438 14.266 1 94.12 117 GLY B C 1
ATOM 6033 O O . GLY B 1 117 ? 4.941 11.547 14.898 1 94.12 117 GLY B O 1
ATOM 6034 N N . PHE B 1 118 ? 3.756 11.766 13.039 1 92.75 118 PHE B N 1
ATOM 6035 C CA . PHE B 1 118 ? 4.855 12.344 12.273 1 92.75 118 PHE B CA 1
ATOM 6036 C C . PHE B 1 118 ? 5.254 13.703 12.844 1 92.75 118 PHE B C 1
ATOM 6038 O O . PHE B 1 118 ? 6.445 13.992 12.992 1 92.75 118 PHE B O 1
ATOM 6045 N N . THR B 1 119 ? 4.25 14.555 13.133 1 89.56 119 THR B N 1
ATOM 6046 C CA . THR B 1 119 ? 4.496 15.891 13.672 1 89.56 119 THR B CA 1
ATOM 6047 C C . THR B 1 119 ? 5.188 15.812 15.031 1 89.56 119 THR B C 1
ATOM 6049 O O . THR B 1 119 ? 6.16 16.531 15.281 1 89.56 119 THR B O 1
ATOM 6052 N N . VAL B 1 120 ? 4.738 14.945 15.891 1 94.12 120 VAL B N 1
ATOM 6053 C CA . VAL B 1 120 ? 5.359 14.781 17.203 1 94.12 120 VAL B CA 1
ATOM 6054 C C . VAL B 1 120 ? 6.77 14.227 17.047 1 94.12 120 VAL B C 1
ATOM 6056 O O . VAL B 1 120 ? 7.695 14.656 17.734 1 94.12 120 VAL B O 1
ATOM 6059 N N . GLY B 1 121 ? 6.906 13.242 16.188 1 93.94 121 GLY B N 1
ATOM 6060 C CA . GLY B 1 121 ? 8.242 12.727 15.906 1 93.94 121 GLY B CA 1
ATOM 6061 C C . GLY B 1 121 ? 9.195 13.789 15.398 1 93.94 121 GLY B C 1
ATOM 6062 O O . GLY B 1 121 ? 10.352 13.852 15.836 1 93.94 121 GLY B O 1
ATOM 6063 N N . SER B 1 122 ? 8.742 14.625 14.523 1 90.56 122 SER B N 1
ATOM 6064 C CA . SER B 1 122 ? 9.555 15.719 13.984 1 90.56 122 SER B CA 1
ATOM 6065 C C . SER B 1 122 ? 9.883 16.75 15.07 1 90.56 122 SER B C 1
ATOM 6067 O O . SER B 1 122 ? 10.945 17.359 15.039 1 90.56 122 SER B O 1
ATOM 6069 N N . SER B 1 123 ? 8.938 16.969 15.984 1 92.56 123 SER B N 1
ATOM 6070 C CA . SER B 1 123 ? 9.172 17.906 17.078 1 92.56 123 SER B CA 1
ATOM 6071 C C . SER B 1 123 ? 10.344 17.484 17.938 1 92.56 123 SER B C 1
ATOM 6073 O O . SER B 1 123 ? 11.062 18.312 18.484 1 92.56 123 SER B O 1
ATOM 6075 N N . VAL B 1 124 ? 10.547 16.188 18.031 1 93.31 124 VAL B N 1
ATOM 6076 C CA . VAL B 1 124 ? 11.695 15.68 18.766 1 93.31 124 VAL B CA 1
ATOM 6077 C C . VAL B 1 124 ? 12.984 16.109 18.078 1 93.31 124 VAL B C 1
ATOM 6079 O O . VAL B 1 124 ? 13.945 16.531 18.734 1 93.31 124 VAL B O 1
ATOM 6082 N N . TYR B 1 125 ? 12.953 16.031 16.812 1 90.44 125 TYR B N 1
ATOM 6083 C CA . TYR B 1 125 ? 14.109 16.453 16.047 1 90.44 125 TYR B CA 1
ATOM 6084 C C . TYR B 1 125 ? 14.352 17.953 16.188 1 90.44 125 TYR B C 1
ATOM 6086 O O . TYR B 1 125 ? 15.492 18.391 16.359 1 90.44 125 TYR B O 1
ATOM 6094 N N . VAL B 1 126 ? 13.312 18.703 16.141 1 89 126 VAL B N 1
ATOM 6095 C CA . VAL B 1 126 ? 13.414 20.141 16.312 1 89 126 VAL B CA 1
ATOM 6096 C C . VAL B 1 126 ? 13.93 20.453 17.719 1 89 126 VAL B C 1
ATOM 6098 O O . VAL B 1 126 ? 14.828 21.281 17.891 1 89 126 VAL B O 1
ATOM 6101 N N . GLY B 1 127 ? 13.414 19.781 18.672 1 92.19 127 GLY B N 1
ATOM 6102 C CA . GLY B 1 127 ? 13.836 19.984 20.062 1 92.19 127 GLY B CA 1
ATOM 6103 C C . GLY B 1 127 ? 15.312 19.688 20.266 1 92.19 127 GLY B C 1
ATOM 6104 O O . GLY B 1 127 ? 16.016 20.484 20.891 1 92.19 127 GLY B O 1
ATOM 6105 N N . ILE B 1 128 ? 15.75 18.625 19.734 1 91.06 128 ILE B N 1
ATOM 6106 C CA . ILE B 1 128 ? 17.141 18.234 19.875 1 91.06 128 ILE B CA 1
ATOM 6107 C C . ILE B 1 128 ? 18.047 19.25 19.172 1 91.06 128 ILE B C 1
ATOM 6109 O O . ILE B 1 128 ? 19.078 19.641 19.719 1 91.06 128 ILE B O 1
ATOM 6113 N N . SER B 1 129 ? 17.609 19.672 18.031 1 87.81 129 SER B N 1
ATOM 6114 C CA . SER B 1 129 ? 18.375 20.656 17.281 1 87.81 129 SER B CA 1
ATOM 6115 C C . SER B 1 129 ? 18.531 21.953 18.078 1 87.81 129 SER B C 1
ATOM 6117 O O . SER B 1 129 ? 19.578 22.594 18.031 1 87.81 129 SER B O 1
ATOM 6119 N N . GLN B 1 130 ? 17.484 22.312 18.781 1 89.62 130 GLN B N 1
ATOM 6120 C CA . GLN B 1 130 ? 17.516 23.562 19.547 1 89.62 130 GLN B CA 1
ATOM 6121 C C . GLN B 1 130 ? 18.281 23.391 20.844 1 89.62 130 GLN B C 1
ATOM 6123 O O . GLN B 1 130 ? 18.828 24.359 21.375 1 89.62 130 GLN B O 1
ATOM 6128 N N . LEU B 1 131 ? 18.391 22.203 21.359 1 91.56 131 LEU B N 1
ATOM 6129 C CA . LEU B 1 131 ? 19.125 21.953 22.594 1 91.56 131 LEU B CA 1
ATOM 6130 C C . LEU B 1 131 ? 20.609 22.234 22.406 1 91.56 131 LEU B C 1
ATOM 6132 O O . LEU B 1 131 ? 21.281 22.672 23.344 1 91.56 131 LEU B O 1
ATOM 6136 N N . PHE B 1 132 ? 21.141 22.047 21.234 1 89.69 132 PHE B N 1
ATOM 6137 C CA . PHE B 1 132 ? 22.531 22.391 20.938 1 89.69 132 PHE B CA 1
ATOM 6138 C C . PHE B 1 132 ? 22.766 23.891 21.141 1 89.69 132 PHE B C 1
ATOM 6140 O O . PHE B 1 132 ? 23.797 24.281 21.703 1 89.69 132 PHE B O 1
ATOM 6147 N N . VAL B 1 133 ? 21.797 24.656 20.719 1 88.88 133 VAL B N 1
ATOM 6148 C CA . VAL B 1 133 ? 21.922 26.109 20.75 1 88.88 133 VAL B CA 1
ATOM 6149 C C . VAL B 1 133 ? 21.703 26.625 22.172 1 88.88 133 VAL B C 1
ATOM 6151 O O . VAL B 1 133 ? 22.406 27.516 22.641 1 88.88 133 VAL B O 1
ATOM 6154 N N . VAL B 1 134 ? 20.75 26.016 22.844 1 92.06 134 VAL B N 1
ATOM 6155 C CA . VAL B 1 134 ? 20.391 26.438 24.203 1 92.06 134 VAL B CA 1
ATOM 6156 C C . VAL B 1 134 ? 21.547 26.172 25.156 1 92.06 134 VAL B C 1
ATOM 6158 O O . VAL B 1 134 ? 21.797 26.953 26.078 1 92.06 134 VAL B O 1
ATOM 6161 N N . PHE B 1 135 ? 22.312 25.094 24.859 1 92.06 135 PHE B N 1
ATOM 6162 C CA . PHE B 1 135 ? 23.438 24.734 25.719 1 92.06 135 PHE B CA 1
ATOM 6163 C C . PHE B 1 135 ? 24.734 25.344 25.172 1 92.06 135 PHE B C 1
ATOM 6165 O O . PHE B 1 135 ? 25.781 25.266 25.812 1 92.06 135 PHE B O 1
ATOM 6172 N N . GLY B 1 136 ? 24.625 26.016 24.078 1 89.12 136 GLY B N 1
ATOM 6173 C CA . GLY B 1 136 ? 25.781 26.656 23.469 1 89.12 136 GLY B CA 1
ATOM 6174 C C . GLY B 1 136 ? 26.844 25.672 23.031 1 89.12 136 GLY B C 1
ATOM 6175 O O . GLY B 1 136 ? 28.047 25.938 23.156 1 89.12 136 GLY B O 1
ATOM 6176 N N . LEU B 1 137 ? 26.438 24.5 22.656 1 86.56 137 LEU B N 1
ATOM 6177 C CA . LEU B 1 137 ? 27.375 23.438 22.281 1 86.56 137 LEU B CA 1
ATOM 6178 C C . LEU B 1 137 ? 27.672 23.5 20.781 1 86.56 137 LEU B C 1
ATOM 6180 O O . LEU B 1 137 ? 26.766 23.719 19.969 1 86.56 137 LEU B O 1
ATOM 6184 N N . GLN B 1 138 ? 28.922 23.531 20.453 1 80.81 138 GLN B N 1
ATOM 6185 C CA . GLN B 1 138 ? 29.344 23.516 19.047 1 80.81 138 GLN B CA 1
ATOM 6186 C C . GLN B 1 138 ? 29.797 22.125 18.625 1 80.81 138 GLN B C 1
ATOM 6188 O O . GLN B 1 138 ? 30.984 21.891 18.453 1 80.81 138 GLN B O 1
ATOM 6193 N N . LEU B 1 139 ? 28.875 21.203 18.594 1 79 139 LEU B N 1
ATOM 6194 C CA . LEU B 1 139 ? 29.203 19.828 18.219 1 79 139 LEU B CA 1
ATOM 6195 C C . LEU B 1 139 ? 28.703 19.531 16.797 1 79 139 LEU B C 1
ATOM 6197 O O . LEU B 1 139 ? 27.766 20.156 16.328 1 79 139 LEU B O 1
ATOM 6201 N N . LYS B 1 140 ? 29.469 18.703 16.156 1 75.81 140 LYS B N 1
ATOM 6202 C CA . LYS B 1 140 ? 29.031 18.234 14.844 1 75.81 140 LYS B CA 1
ATOM 6203 C C . LYS B 1 140 ? 27.828 17.312 14.961 1 75.81 140 LYS B C 1
ATOM 6205 O O . LYS B 1 140 ? 27.844 16.359 15.734 1 75.81 140 LYS B O 1
ATOM 6210 N N . LYS B 1 141 ? 26.797 17.672 14.328 1 79 141 LYS B N 1
ATOM 6211 C CA . LYS B 1 141 ? 25.578 16.875 14.375 1 79 141 LYS B CA 1
ATOM 6212 C C . LYS B 1 141 ? 25.719 15.602 13.547 1 79 141 LYS B C 1
ATOM 6214 O O . LYS B 1 141 ? 26.344 15.609 12.484 1 79 141 LYS B O 1
ATOM 6219 N N . HIS B 1 142 ? 25.312 14.523 14.07 1 79.31 142 HIS B N 1
ATOM 6220 C CA . HIS B 1 142 ? 25.312 13.25 13.359 1 79.31 142 HIS B CA 1
ATOM 6221 C C . HIS B 1 142 ? 24.172 13.203 12.336 1 79.31 142 HIS B C 1
ATOM 6223 O O . HIS B 1 142 ? 23.078 13.711 12.594 1 79.31 142 HIS B O 1
ATOM 6229 N N . THR B 1 143 ? 24.609 12.758 11.125 1 75.19 143 THR B N 1
ATOM 6230 C CA . THR B 1 143 ? 23.609 12.586 10.086 1 75.19 143 THR B CA 1
ATOM 6231 C C . THR B 1 143 ? 23.375 11.102 9.781 1 75.19 143 THR B C 1
ATOM 6233 O O . THR B 1 143 ? 24.219 10.266 10.117 1 75.19 143 THR B O 1
ATOM 6236 N N . GLY B 1 144 ? 22.172 10.641 9.414 1 73.25 144 GLY B N 1
ATOM 6237 C CA . GLY B 1 144 ? 21.922 9.25 9.062 1 73.25 144 GLY B CA 1
ATOM 6238 C C . GLY B 1 144 ? 20.844 8.609 9.914 1 73.25 144 GLY B C 1
ATOM 6239 O O . GLY B 1 144 ? 20.031 9.305 10.531 1 73.25 144 GLY B O 1
ATOM 6240 N N . ILE B 1 145 ? 20.922 7.309 9.883 1 80.12 145 ILE B N 1
ATOM 6241 C CA . ILE B 1 145 ? 19.938 6.535 10.625 1 80.12 145 ILE B CA 1
ATOM 6242 C C . ILE B 1 145 ? 20.266 6.57 12.117 1 80.12 145 ILE B C 1
ATOM 6244 O O . ILE B 1 145 ? 21.438 6.488 12.5 1 80.12 145 ILE B O 1
ATOM 6248 N N . PHE B 1 146 ? 19.312 6.836 13.055 1 86.06 146 PHE B N 1
ATOM 6249 C CA . PHE B 1 146 ? 19.422 6.906 14.508 1 86.06 146 PHE B CA 1
ATOM 6250 C C . PHE B 1 146 ? 20.109 8.195 14.93 1 86.06 146 PHE B C 1
ATOM 6252 O O . PHE B 1 146 ? 20.906 8.211 15.883 1 86.06 146 PHE B O 1
ATOM 6259 N N . ASN B 1 147 ? 19.922 9.219 14.219 1 86.25 147 ASN B N 1
ATOM 6260 C CA . ASN B 1 147 ? 20.562 10.5 14.477 1 86.25 147 ASN B CA 1
ATOM 6261 C C . ASN B 1 147 ? 20.016 11.164 15.734 1 86.25 147 ASN B C 1
ATOM 6263 O O . ASN B 1 147 ? 20.766 11.766 16.5 1 86.25 147 ASN B O 1
ATOM 6267 N N . ALA B 1 148 ? 18.734 11.078 16.016 1 89.62 148 ALA B N 1
ATOM 6268 C CA . ALA B 1 148 ? 18.125 11.766 17.141 1 89.62 148 ALA B CA 1
ATOM 6269 C C . ALA B 1 148 ? 18.656 11.227 18.469 1 89.62 148 ALA B C 1
ATOM 6271 O O . ALA B 1 148 ? 19.141 11.992 19.297 1 89.62 148 ALA B O 1
ATOM 6272 N N . PRO B 1 149 ? 18.672 9.883 18.641 1 89.94 149 PRO B N 1
ATOM 6273 C CA . PRO B 1 149 ? 19.203 9.375 19.906 1 89.94 149 PRO B CA 1
ATOM 6274 C C . PRO B 1 149 ? 20.703 9.625 20.047 1 89.94 149 PRO B C 1
ATOM 6276 O O . PRO B 1 149 ? 21.188 9.891 21.156 1 89.94 149 PRO B O 1
ATOM 6279 N N . LEU B 1 150 ? 21.438 9.57 18.969 1 90.38 150 LEU B N 1
ATOM 6280 C CA . LEU B 1 150 ? 22.875 9.781 19.016 1 90.38 150 LEU B CA 1
ATOM 6281 C C . LEU B 1 150 ? 23.203 11.242 19.328 1 90.38 150 LEU B C 1
ATOM 6283 O O . LEU B 1 150 ? 24.125 11.531 20.078 1 90.38 150 LEU B O 1
ATOM 6287 N N . ASN B 1 151 ? 22.469 12.18 18.688 1 91.12 151 ASN B N 1
ATOM 6288 C CA . ASN B 1 151 ? 22.672 13.594 18.969 1 91.12 151 ASN B CA 1
ATOM 6289 C C . ASN B 1 151 ? 22.281 13.93 20.406 1 91.12 151 ASN B C 1
ATOM 6291 O O . ASN B 1 151 ? 22.922 14.766 21.047 1 91.12 151 ASN B O 1
ATOM 6295 N N . PHE B 1 152 ? 21.219 13.305 20.859 1 92.44 152 PHE B N 1
ATOM 6296 C CA . PHE B 1 152 ? 20.828 13.516 22.25 1 92.44 152 PHE B CA 1
ATOM 6297 C C . PHE B 1 152 ? 21.891 13.008 23.203 1 92.44 152 PHE B C 1
ATOM 6299 O O . PHE B 1 152 ? 22.188 13.648 24.219 1 92.44 152 PHE B O 1
ATOM 6306 N N . TYR B 1 153 ? 22.453 11.875 22.844 1 91.31 153 TYR B N 1
ATOM 6307 C CA . TYR B 1 153 ? 23.547 11.336 23.656 1 91.31 153 TYR B CA 1
ATOM 6308 C C . TYR B 1 153 ? 24.75 12.266 23.625 1 91.31 153 TYR B C 1
ATOM 6310 O O . TYR B 1 153 ? 25.406 12.469 24.656 1 91.31 153 TYR B O 1
ATOM 6318 N N . SER B 1 154 ? 25.031 12.781 22.484 1 90.5 154 SER B N 1
ATOM 6319 C CA . SER B 1 154 ? 26.156 13.695 22.344 1 90.5 154 SER B CA 1
ATOM 6320 C C . SER B 1 154 ? 25.953 14.945 23.203 1 90.5 154 SER B C 1
ATOM 6322 O O . SER B 1 154 ? 26.922 15.484 23.75 1 90.5 154 SER B O 1
ATOM 6324 N N . ILE B 1 155 ? 24.797 15.445 23.297 1 91.81 155 ILE B N 1
ATOM 6325 C CA . ILE B 1 155 ? 24.484 16.609 24.109 1 91.81 155 ILE B CA 1
ATOM 6326 C C . ILE B 1 155 ? 24.688 16.281 25.578 1 91.81 155 ILE B C 1
ATOM 6328 O O . ILE B 1 155 ? 25.328 17.031 26.312 1 91.81 155 ILE B O 1
ATOM 6332 N N . CYS B 1 156 ? 24.188 15.094 26 1 91.94 156 CYS B N 1
ATOM 6333 C CA . CYS B 1 156 ? 24.312 14.68 27.391 1 91.94 156 CYS B CA 1
ATOM 6334 C C . CYS B 1 156 ? 25.766 14.445 27.766 1 91.94 156 CYS B C 1
ATOM 6336 O O . CYS B 1 156 ? 26.188 14.758 28.891 1 91.94 156 CYS B O 1
ATOM 6338 N N . ALA B 1 157 ? 26.484 13.953 26.812 1 91.31 157 ALA B N 1
ATOM 6339 C CA . ALA B 1 157 ? 27.891 13.648 27.062 1 91.31 157 ALA B CA 1
ATOM 6340 C C . ALA B 1 157 ? 28.719 14.93 27.141 1 91.31 157 ALA B C 1
ATOM 6342 O O . ALA B 1 157 ? 29.75 14.969 27.828 1 91.31 157 ALA B O 1
ATOM 6343 N N . ASN B 1 158 ? 28.297 16.031 26.547 1 91.38 158 ASN B N 1
ATOM 6344 C CA . ASN B 1 158 ? 29.078 17.266 26.5 1 91.38 158 ASN B CA 1
ATOM 6345 C C . ASN B 1 158 ? 28.422 18.359 27.344 1 91.38 158 ASN B C 1
ATOM 6347 O O . ASN B 1 158 ? 28.688 19.547 27.125 1 91.38 158 ASN B O 1
ATOM 6351 N N . LEU B 1 159 ? 27.594 18.031 28.203 1 89.94 159 LEU B N 1
ATOM 6352 C CA . LEU B 1 159 ? 26.875 19 29.047 1 89.94 159 LEU B CA 1
ATOM 6353 C C . LEU B 1 159 ? 27.859 19.828 29.875 1 89.94 159 LEU B C 1
ATOM 6355 O O . LEU B 1 159 ? 27.625 21 30.109 1 89.94 159 LEU B O 1
ATOM 6359 N N . PRO B 1 160 ? 29.031 19.219 30.219 1 88.81 160 PRO B N 1
ATOM 6360 C CA . PRO B 1 160 ? 30 20 30.984 1 88.81 160 PRO B CA 1
ATOM 6361 C C . PRO B 1 160 ? 30.625 21.125 30.156 1 88.81 160 PRO B C 1
ATOM 6363 O O . PRO B 1 160 ? 31.109 22.109 30.719 1 88.81 160 PRO B O 1
ATOM 6366 N N . ASN B 1 161 ? 30.609 21.031 28.891 1 89.25 161 ASN B N 1
ATOM 6367 C CA . ASN B 1 161 ? 31.156 22.062 28.016 1 89.25 161 ASN B CA 1
ATOM 6368 C C . ASN B 1 161 ? 30.109 23.094 27.625 1 89.25 161 ASN B C 1
ATOM 6370 O O . ASN B 1 161 ? 30.344 23.922 26.734 1 89.25 161 ASN B O 1
ATOM 6374 N N . ALA B 1 162 ? 29.016 23.125 28.375 1 90.81 162 ALA B N 1
ATOM 6375 C CA . ALA B 1 162 ? 27.922 24.016 28.047 1 90.81 162 ALA B CA 1
ATOM 6376 C C . ALA B 1 162 ? 28.203 25.438 28.562 1 90.81 162 ALA B C 1
ATOM 6378 O O . ALA B 1 162 ? 28.953 25.609 29.516 1 90.81 162 ALA B O 1
ATOM 6379 N N . ASN B 1 163 ? 27.734 26.453 27.828 1 91.69 163 ASN B N 1
ATOM 6380 C CA . ASN B 1 163 ? 27.797 27.844 28.266 1 91.69 163 ASN B CA 1
ATOM 6381 C C . ASN B 1 163 ? 26.641 28.188 29.203 1 91.69 163 ASN B C 1
ATOM 6383 O O . ASN B 1 163 ? 25.516 28.375 28.734 1 91.69 163 ASN B O 1
ATOM 6387 N N . TRP B 1 164 ? 26.844 28.406 30.391 1 90.75 164 TRP B N 1
ATOM 6388 C CA . TRP B 1 164 ? 25.828 28.594 31.422 1 90.75 164 TRP B CA 1
ATOM 6389 C C . TRP B 1 164 ? 25.094 29.922 31.219 1 90.75 164 TRP B C 1
ATOM 6391 O O . TRP B 1 164 ? 23.938 30.062 31.594 1 90.75 164 TRP B O 1
ATOM 6401 N N . VAL B 1 165 ? 25.828 30.875 30.641 1 90.88 165 VAL B N 1
ATOM 6402 C CA . VAL B 1 165 ? 25.203 32.156 30.375 1 90.88 165 VAL B CA 1
ATOM 6403 C C . VAL B 1 165 ? 24.141 32 29.281 1 90.88 165 VAL B C 1
ATOM 6405 O O . VAL B 1 165 ? 23.047 32.531 29.391 1 90.88 165 VAL B O 1
ATOM 6408 N N . THR B 1 166 ? 24.531 31.219 28.297 1 92.5 166 THR B N 1
ATOM 6409 C CA . THR B 1 166 ? 23.594 30.953 27.203 1 92.5 166 THR B CA 1
ATOM 6410 C C . THR B 1 166 ? 22.375 30.203 27.719 1 92.5 166 THR B C 1
ATOM 6412 O O . THR B 1 166 ? 21.25 30.484 27.312 1 92.5 166 THR B O 1
ATOM 6415 N N . LEU B 1 167 ? 22.578 29.297 28.594 1 93.5 167 LEU B N 1
ATOM 6416 C CA . LEU B 1 167 ? 21.484 28.516 29.172 1 93.5 167 LEU B CA 1
ATOM 6417 C C . LEU B 1 167 ? 20.562 29.406 30.016 1 93.5 167 LEU B C 1
ATOM 6419 O O . LEU B 1 167 ? 19.344 29.312 29.922 1 93.5 167 LEU B O 1
ATOM 6423 N N . GLY B 1 168 ? 21.188 30.219 30.828 1 93.38 168 GLY B N 1
ATOM 6424 C CA . GLY B 1 168 ? 20.406 31.141 31.641 1 93.38 168 GLY B CA 1
ATOM 6425 C C . GLY B 1 168 ? 19.562 32.094 30.828 1 93.38 168 GLY B C 1
ATOM 6426 O O . GLY B 1 168 ? 18.406 32.344 31.156 1 93.38 168 GLY B O 1
ATOM 6427 N N . LEU B 1 169 ? 20.219 32.594 29.812 1 92.62 169 LEU B N 1
ATOM 6428 C CA . LEU B 1 169 ? 19.5 33.5 28.938 1 92.62 169 LEU B CA 1
ATOM 6429 C C . LEU B 1 169 ? 18.344 32.812 28.234 1 92.62 169 LEU B C 1
ATOM 6431 O O . LEU B 1 169 ? 17.266 33.375 28.062 1 92.62 169 LEU B O 1
ATOM 6435 N N . SER B 1 170 ? 18.578 31.609 27.781 1 94.44 170 SER B N 1
ATOM 6436 C CA . SER B 1 170 ? 17.547 30.844 27.094 1 94.44 170 SER B CA 1
ATOM 6437 C C . SER B 1 170 ? 16.359 30.547 28.016 1 94.44 170 SER B C 1
ATOM 6439 O O . SER B 1 170 ? 15.211 30.703 27.609 1 94.44 170 SER B O 1
ATOM 6441 N N . VAL B 1 171 ? 16.641 30.156 29.188 1 94.81 171 VAL B N 1
ATOM 6442 C CA . VAL B 1 171 ? 15.594 29.844 30.156 1 94.81 171 VAL B CA 1
ATOM 6443 C C . VAL B 1 171 ? 14.805 31.094 30.5 1 94.81 171 VAL B C 1
ATOM 6445 O O . VAL B 1 171 ? 13.578 31.047 30.672 1 94.81 171 VAL B O 1
ATOM 6448 N N . SER B 1 172 ? 15.531 32.188 30.609 1 94.38 172 SER B N 1
ATOM 6449 C CA . SER B 1 172 ? 14.867 33.438 30.891 1 94.38 172 SER B CA 1
ATOM 6450 C C . SER B 1 172 ? 13.93 33.844 29.766 1 94.38 172 SER B C 1
ATOM 6452 O O . SER B 1 172 ? 12.797 34.281 30.016 1 94.38 172 SER B O 1
ATOM 6454 N N . CYS B 1 173 ? 14.453 33.688 28.562 1 93.88 173 CYS B N 1
ATOM 6455 C CA . CYS B 1 173 ? 13.625 34.031 27.406 1 93.88 173 CYS B CA 1
ATOM 6456 C C . CYS B 1 173 ? 12.406 33.125 27.328 1 93.88 173 CYS B C 1
ATOM 6458 O O . CYS B 1 173 ? 11.297 33.594 27.062 1 93.88 173 CYS B O 1
ATOM 6460 N N . MET B 1 174 ? 12.547 31.859 27.562 1 94.62 174 MET B N 1
ATOM 6461 C CA . MET B 1 174 ? 11.438 30.906 27.547 1 94.62 174 MET B CA 1
ATOM 6462 C C . MET B 1 174 ? 10.414 31.25 28.625 1 94.62 174 MET B C 1
ATOM 6464 O O . MET B 1 174 ? 9.211 31.203 28.375 1 94.62 174 MET B O 1
ATOM 6468 N N . ALA B 1 175 ? 10.891 31.578 29.781 1 93.38 175 ALA B N 1
ATOM 6469 C CA . ALA B 1 175 ? 10.016 31.922 30.891 1 93.38 175 ALA B CA 1
ATOM 6470 C C . ALA B 1 175 ? 9.18 33.156 30.562 1 93.38 175 ALA B C 1
ATOM 6472 O O . ALA B 1 175 ? 7.977 33.188 30.844 1 93.38 175 ALA B O 1
ATOM 6473 N N . VAL B 1 176 ? 9.82 34.125 30.016 1 92.06 176 VAL B N 1
ATOM 6474 C CA . VAL B 1 176 ? 9.117 35.344 29.656 1 92.06 176 VAL B CA 1
ATOM 6475 C C . VAL B 1 176 ? 8.031 35.062 28.625 1 92.06 176 VAL B C 1
ATOM 6477 O O . VAL B 1 176 ? 6.906 35.531 28.75 1 92.06 176 VAL B O 1
ATOM 6480 N N . LEU B 1 177 ? 8.375 34.281 27.641 1 91.12 177 LEU B N 1
ATOM 6481 C CA . LEU B 1 177 ? 7.422 33.938 26.609 1 91.12 177 LEU B CA 1
ATOM 6482 C C . LEU B 1 177 ? 6.258 33.125 27.188 1 91.12 177 LEU B C 1
ATOM 6484 O O . LEU B 1 177 ? 5.098 33.406 26.875 1 91.12 177 LEU B O 1
ATOM 6488 N N . TYR B 1 178 ? 6.539 32.219 28.078 1 88.62 178 TYR B N 1
ATOM 6489 C CA . TYR B 1 178 ? 5.516 31.391 28.688 1 88.62 178 TYR B CA 1
ATOM 6490 C C . TYR B 1 178 ? 4.586 32.219 29.562 1 88.62 178 TYR B C 1
ATOM 6492 O O . TYR B 1 178 ? 3.365 32.031 29.531 1 88.62 178 TYR B O 1
ATOM 6500 N N . VAL B 1 179 ? 5.148 33.031 30.344 1 87.12 179 VAL B N 1
ATOM 6501 C CA . VAL B 1 179 ? 4.375 33.875 31.25 1 87.12 179 VAL B CA 1
ATOM 6502 C C . VAL B 1 179 ? 3.477 34.812 30.453 1 87.12 179 VAL B C 1
ATOM 6504 O O . VAL B 1 179 ? 2.316 35.031 30.812 1 87.12 179 VAL B O 1
ATOM 6507 N N . PHE B 1 180 ? 4.031 35.312 29.484 1 85.62 180 PHE B N 1
ATOM 6508 C CA . PHE B 1 180 ? 3.25 36.25 28.656 1 85.62 180 PHE B CA 1
ATOM 6509 C C . PHE B 1 180 ? 2.1 35.5 27.969 1 85.62 180 PHE B C 1
ATOM 6511 O O . PHE B 1 180 ? 0.978 36.031 27.922 1 85.62 180 PHE B O 1
ATOM 6518 N N . GLN B 1 181 ? 2.354 34.406 27.469 1 81.56 181 GLN B N 1
ATOM 6519 C CA . GLN B 1 181 ? 1.342 33.625 26.75 1 81.56 181 GLN B CA 1
ATOM 6520 C C . GLN B 1 181 ? 0.235 33.156 27.688 1 81.56 181 GLN B C 1
ATOM 6522 O O . GLN B 1 181 ? -0.932 33.094 27.297 1 81.56 181 GLN B O 1
ATOM 6527 N N . LEU B 1 182 ? 0.53 32.812 28.875 1 79.88 182 LEU B N 1
ATOM 6528 C CA . LEU B 1 182 ? -0.444 32.25 29.797 1 79.88 182 LEU B CA 1
ATOM 6529 C C . LEU B 1 182 ? -1.169 33.344 30.562 1 79.88 182 LEU B C 1
ATOM 6531 O O . LEU B 1 182 ? -2.367 33.25 30.828 1 79.88 182 LEU B O 1
ATOM 6535 N N . PHE B 1 183 ? -0.489 34.375 30.891 1 78.69 183 PHE B N 1
ATOM 6536 C CA . PHE B 1 183 ? -1.076 35.312 31.844 1 78.69 183 PHE B CA 1
ATOM 6537 C C . PHE B 1 183 ? -1.404 36.656 31.172 1 78.69 183 PHE B C 1
ATOM 6539 O O . PHE B 1 183 ? -2.369 37.312 31.547 1 78.69 183 PHE B O 1
ATOM 6546 N N . ILE B 1 184 ? -0.563 37.031 30.312 1 76.19 184 ILE B N 1
ATOM 6547 C CA . ILE B 1 184 ? -0.707 38.406 29.828 1 76.19 184 ILE B CA 1
ATOM 6548 C C . ILE B 1 184 ? -1.565 38.438 28.578 1 76.19 184 ILE B C 1
ATOM 6550 O O . ILE B 1 184 ? -2.41 39.312 28.406 1 76.19 184 ILE B O 1
ATOM 6554 N N . ASN B 1 185 ? -1.377 37.469 27.766 1 75.31 185 ASN B N 1
ATOM 6555 C CA . ASN B 1 185 ? -2.059 37.469 26.469 1 75.31 185 ASN B CA 1
ATOM 6556 C C . ASN B 1 185 ? -3.568 37.312 26.641 1 75.31 185 ASN B C 1
ATOM 6558 O O . ASN B 1 185 ? -4.34 38.031 25.984 1 75.31 185 ASN B O 1
ATOM 6562 N N . PRO B 1 186 ? -4.074 36.438 27.516 1 74.69 186 PRO B N 1
ATOM 6563 C CA . PRO B 1 186 ? -5.523 36.281 27.594 1 74.69 186 PRO B CA 1
ATOM 6564 C C . PRO B 1 186 ? -6.246 37.531 28.078 1 74.69 186 PRO B C 1
ATOM 6566 O O . PRO B 1 186 ? -7.227 37.938 27.469 1 74.69 186 PRO B O 1
ATOM 6569 N N . PRO B 1 187 ? -5.824 38.219 29.109 1 68.88 187 PRO B N 1
ATOM 6570 C CA . PRO B 1 187 ? -6.516 39.438 29.516 1 68.88 187 PRO B CA 1
ATOM 6571 C C . PRO B 1 187 ? -6.309 40.594 28.547 1 68.88 187 PRO B C 1
ATOM 6573 O O . PRO B 1 187 ? -7.191 41.438 28.391 1 68.88 187 PRO B O 1
ATOM 6576 N N . LEU B 1 188 ? -5.16 40.656 27.953 1 71.38 188 LEU B N 1
ATOM 6577 C CA . LEU B 1 188 ? -4.863 41.719 27.016 1 71.38 188 LEU B CA 1
ATOM 6578 C C . LEU B 1 188 ? -5.703 41.594 25.75 1 71.38 188 LEU B C 1
ATOM 6580 O O . LEU B 1 188 ? -6.098 42.594 25.156 1 71.38 188 LEU B O 1
ATOM 6584 N N . ARG B 1 189 ? -5.879 40.375 25.344 1 69.06 189 ARG B N 1
ATOM 6585 C CA . ARG B 1 189 ? -6.719 40.125 24.172 1 69.06 189 ARG B CA 1
ATOM 6586 C C . ARG B 1 189 ? -8.125 40.656 24.375 1 69.06 189 ARG B C 1
ATOM 6588 O O . ARG B 1 189 ? -8.797 41.062 23.422 1 69.06 189 ARG B O 1
ATOM 6595 N N . ARG B 1 190 ? -8.625 40.594 25.594 1 63.59 190 ARG B N 1
ATOM 6596 C CA . ARG B 1 190 ? -9.945 41.125 25.922 1 63.59 190 ARG B CA 1
ATOM 6597 C C . ARG B 1 190 ? -9.977 42.625 25.797 1 63.59 190 ARG B C 1
ATOM 6599 O O . ARG B 1 190 ? -11.016 43.219 25.453 1 63.59 190 ARG B O 1
ATOM 6606 N N . ARG B 1 191 ? -8.82 43.219 26.062 1 62.09 191 ARG B N 1
ATOM 6607 C CA . ARG B 1 191 ? -8.82 44.656 26.109 1 62.09 191 ARG B CA 1
ATOM 6608 C C . ARG B 1 191 ? -8.383 45.25 24.766 1 62.09 191 ARG B C 1
ATOM 6610 O O . ARG B 1 191 ? -8.953 46.25 24.297 1 62.09 191 ARG B O 1
ATOM 6617 N N . ILE B 1 192 ? -7.234 44.688 24.25 1 62.69 192 ILE B N 1
ATOM 6618 C CA . ILE B 1 192 ? -6.695 45.219 23 1 62.69 192 ILE B CA 1
ATOM 6619 C C . ILE B 1 192 ? -6.91 44.219 21.875 1 62.69 192 ILE B C 1
ATOM 6621 O O . ILE B 1 192 ? -6.625 43.031 22.047 1 62.69 192 ILE B O 1
ATOM 6625 N N . LYS B 1 193 ? -7.793 44.5 20.938 1 62.25 193 LYS B N 1
ATOM 6626 C CA . LYS B 1 193 ? -8.188 43.625 19.828 1 62.25 193 LYS B CA 1
ATOM 6627 C C . LYS B 1 193 ? -6.961 43.094 19.094 1 62.25 193 LYS B C 1
ATOM 6629 O O . LYS B 1 193 ? -7.066 42.125 18.328 1 62.25 193 LYS B O 1
ATOM 6634 N N . VAL B 1 194 ? -5.676 43.719 19.328 1 64.31 194 VAL B N 1
ATOM 6635 C CA . VAL B 1 194 ? -4.5 43.281 18.594 1 64.31 194 VAL B CA 1
ATOM 6636 C C . VAL B 1 194 ? -3.553 42.531 19.516 1 64.31 194 VAL B C 1
ATOM 6638 O O . VAL B 1 194 ? -3.146 43.031 20.562 1 64.31 194 VAL B O 1
ATOM 6641 N N . PRO B 1 195 ? -3.354 41.281 19.234 1 69.56 195 PRO B N 1
ATOM 6642 C CA . PRO B 1 195 ? -2.41 40.562 20.094 1 69.56 195 PRO B CA 1
ATOM 6643 C C . PRO B 1 195 ? -0.991 41.125 20.016 1 69.56 195 PRO B C 1
ATOM 6645 O O . PRO B 1 195 ? -0.524 41.469 18.922 1 69.56 195 PRO B O 1
ATOM 6648 N N . VAL B 1 196 ? -0.44 41.562 21.125 1 70.06 196 VAL B N 1
ATOM 6649 C CA . VAL B 1 196 ? 0.93 42.062 21.203 1 70.06 196 VAL B CA 1
ATOM 6650 C C . VAL B 1 196 ? 1.905 40.938 20.828 1 70.06 196 VAL B C 1
ATOM 6652 O O . VAL B 1 196 ? 1.864 39.875 21.406 1 70.06 196 VAL B O 1
ATOM 6655 N N . PRO B 1 197 ? 2.748 41.188 19.734 1 77.56 197 PRO B N 1
ATOM 6656 C CA . PRO B 1 197 ? 3.742 40.188 19.359 1 77.56 197 PRO B CA 1
ATOM 6657 C C . PRO B 1 197 ? 4.855 40.031 20.391 1 77.56 197 PRO B C 1
ATOM 6659 O O . PRO B 1 197 ? 5.91 40.656 20.266 1 77.56 197 PRO B O 1
ATOM 6662 N N . VAL B 1 198 ? 4.641 39.219 21.438 1 81.44 198 VAL B N 1
ATOM 6663 C CA . VAL B 1 198 ? 5.586 39.031 22.531 1 81.44 198 VAL B CA 1
ATOM 6664 C C . VAL B 1 198 ? 6.93 38.562 21.969 1 81.44 198 VAL B C 1
ATOM 6666 O O . VAL B 1 198 ? 7.984 38.875 22.531 1 81.44 198 VAL B O 1
ATOM 6669 N N . GLU B 1 199 ? 6.953 37.812 20.953 1 85.5 199 GLU B N 1
ATOM 6670 C CA . GLU B 1 199 ? 8.18 37.312 20.344 1 85.5 199 GLU B CA 1
ATOM 6671 C C . GLU B 1 199 ? 9.07 38.469 19.859 1 85.5 199 GLU B C 1
ATOM 6673 O O . GLU B 1 199 ? 10.289 38.438 20.031 1 85.5 199 GLU B O 1
ATOM 6678 N N . LEU B 1 200 ? 8.422 39.469 19.281 1 82.06 200 LEU B N 1
ATOM 6679 C CA . LEU B 1 200 ? 9.172 40.625 18.828 1 82.06 200 LEU B CA 1
ATOM 6680 C C . LEU B 1 200 ? 9.789 41.406 20 1 82.06 200 LEU B C 1
ATOM 6682 O O . LEU B 1 200 ? 10.922 41.875 19.922 1 82.06 200 LEU B O 1
ATOM 6686 N N . LEU B 1 201 ? 9.039 41.469 21 1 83.38 201 LEU B N 1
ATOM 6687 C CA . LEU B 1 201 ? 9.531 42.125 22.188 1 83.38 201 LEU B CA 1
ATOM 6688 C C . LEU B 1 201 ? 10.727 41.406 22.781 1 83.38 201 LEU B C 1
ATOM 6690 O O . LEU B 1 201 ? 11.695 42.031 23.219 1 83.38 201 LEU B O 1
ATOM 6694 N N . VAL B 1 202 ? 10.609 40.156 22.812 1 88.25 202 VAL B N 1
ATOM 6695 C CA . VAL B 1 202 ? 11.688 39.344 23.375 1 88.25 202 VAL B CA 1
ATOM 6696 C C . VAL B 1 202 ? 12.938 39.469 22.5 1 88.25 202 VAL B C 1
ATOM 6698 O O . VAL B 1 202 ? 14.055 39.562 23.016 1 88.25 202 VAL B O 1
ATOM 6701 N N . ILE B 1 203 ? 12.812 39.531 21.25 1 87.62 203 ILE B N 1
ATOM 6702 C CA . ILE B 1 203 ? 13.93 39.688 20.328 1 87.62 203 ILE B CA 1
ATOM 6703 C C . ILE B 1 203 ? 14.594 41.031 20.516 1 87.62 203 ILE B C 1
ATOM 6705 O O . ILE B 1 203 ? 15.82 41.125 20.641 1 87.62 203 ILE B O 1
ATOM 6709 N N . ILE B 1 204 ? 13.797 42.094 20.656 1 85.5 204 ILE B N 1
ATOM 6710 C CA . ILE B 1 204 ? 14.312 43.469 20.812 1 85.5 204 ILE B CA 1
ATOM 6711 C C . ILE B 1 204 ? 15.008 43.594 22.156 1 85.5 204 ILE B C 1
ATOM 6713 O O . ILE B 1 204 ? 16.125 44.125 22.234 1 85.5 204 ILE B O 1
ATOM 6717 N N . THR B 1 205 ? 14.32 43.156 23.125 1 88.5 205 THR B N 1
ATOM 6718 C CA . THR B 1 205 ? 14.883 43.281 24.469 1 88.5 205 THR B CA 1
ATOM 6719 C C . THR B 1 205 ? 16.156 42.469 24.609 1 88.5 205 THR B C 1
ATOM 6721 O O . THR B 1 205 ? 17.141 42.938 25.219 1 88.5 205 THR B O 1
ATOM 6724 N N . SER B 1 206 ? 16.109 41.25 24.141 1 91.25 206 SER B N 1
ATOM 6725 C CA . SER B 1 206 ? 17.297 40.406 24.219 1 91.25 206 SER B CA 1
ATOM 6726 C C . SER B 1 206 ? 18.453 41 23.406 1 91.25 206 SER B C 1
ATOM 6728 O O . SER B 1 206 ? 19.609 40.906 23.812 1 91.25 206 SER B O 1
ATOM 6730 N N . GLY B 1 207 ? 18.156 41.562 22.25 1 89.25 207 GLY B N 1
ATOM 6731 C CA . GLY B 1 207 ? 19.172 42.25 21.469 1 89.25 207 GLY B CA 1
ATOM 6732 C C . GLY B 1 207 ? 19.812 43.406 22.188 1 89.25 207 GLY B C 1
ATOM 6733 O O . GLY B 1 207 ? 21.031 43.562 22.141 1 89.25 207 GLY B O 1
ATOM 6734 N N . LEU B 1 208 ? 19.031 44.156 22.891 1 89.5 208 LEU B N 1
ATOM 6735 C CA . LEU B 1 208 ? 19.516 45.312 23.641 1 89.5 208 LEU B CA 1
ATOM 6736 C C . LEU B 1 208 ? 20.391 44.875 24.812 1 89.5 208 LEU B C 1
ATOM 6738 O O . LEU B 1 208 ? 21.422 45.5 25.078 1 89.5 208 LEU B O 1
ATOM 6742 N N . ILE B 1 209 ? 19.875 43.906 25.422 1 90.38 209 ILE B N 1
ATOM 6743 C CA . ILE B 1 209 ? 20.625 43.375 26.562 1 90.38 209 ILE B CA 1
ATOM 6744 C C . ILE B 1 209 ? 21.984 42.844 26.078 1 90.38 209 ILE B C 1
ATOM 6746 O O . ILE B 1 209 ? 23 43.062 26.734 1 90.38 209 ILE B O 1
ATOM 6750 N N . SER B 1 210 ? 21.969 42.156 25.016 1 90.94 210 SER B N 1
ATOM 6751 C CA . SER B 1 210 ? 23.203 41.562 24.469 1 90.94 210 SER B CA 1
ATOM 6752 C C . SER B 1 210 ? 24.172 42.656 24.047 1 90.94 210 SER B C 1
ATOM 6754 O O . SER B 1 210 ? 25.391 42.531 24.219 1 90.94 210 SER B O 1
ATOM 6756 N N . GLN B 1 211 ? 23.625 43.75 23.531 1 87.75 211 GLN B N 1
ATOM 6757 C CA . GLN B 1 211 ? 24.469 44.844 23.078 1 87.75 211 GLN B CA 1
ATOM 6758 C C . GLN B 1 211 ? 25.094 45.562 24.266 1 87.75 211 GLN B C 1
ATOM 6760 O O . GLN B 1 211 ? 26.297 45.875 24.266 1 87.75 211 GLN B O 1
ATOM 6765 N N . TYR B 1 212 ? 24.328 45.781 25.266 1 89.81 212 TYR B N 1
ATOM 6766 C CA . TYR B 1 212 ? 24.781 46.562 26.406 1 89.81 212 TYR B CA 1
ATOM 6767 C C . TYR B 1 212 ? 25.719 45.75 27.281 1 89.81 212 TYR B C 1
ATOM 6769 O O . TYR B 1 212 ? 26.703 46.281 27.812 1 89.81 212 TYR B O 1
ATOM 6777 N N . LEU B 1 213 ? 25.438 44.5 27.406 1 89.75 213 LEU B N 1
ATOM 6778 C CA . LEU B 1 213 ? 26.25 43.656 28.281 1 89.75 213 LEU B CA 1
ATOM 6779 C C . LEU B 1 213 ? 27.359 42.969 27.484 1 89.75 213 LEU B C 1
ATOM 6781 O O . LEU B 1 213 ? 28.203 42.281 28.062 1 89.75 213 LEU B O 1
ATOM 6785 N N . GLN B 1 214 ? 27.5 43.219 26.172 1 86.62 214 GLN B N 1
ATOM 6786 C CA . GLN B 1 214 ? 28.5 42.625 25.297 1 86.62 214 GLN B CA 1
ATOM 6787 C C . GLN B 1 214 ? 28.625 41.125 25.531 1 86.62 214 GLN B C 1
ATOM 6789 O O . GLN B 1 214 ? 29.734 40.594 25.75 1 86.62 214 GLN B O 1
ATOM 6794 N N . LEU B 1 215 ? 27.609 40.5 25.469 1 85.81 215 LEU B N 1
ATOM 6795 C CA . LEU B 1 215 ? 27.547 39.094 25.781 1 85.81 215 LEU B CA 1
ATOM 6796 C C . LEU B 1 215 ? 28.391 38.281 24.812 1 85.81 215 LEU B C 1
ATOM 6798 O O . LEU B 1 215 ? 28.938 37.219 25.188 1 85.81 215 LEU B O 1
ATOM 6802 N N . ARG B 1 216 ? 28.516 38.656 23.594 1 85.44 216 ARG B N 1
ATOM 6803 C CA . ARG B 1 216 ? 29.297 37.938 22.594 1 85.44 216 ARG B CA 1
ATOM 6804 C C . ARG B 1 216 ? 30.766 37.938 22.969 1 85.44 216 ARG B C 1
ATOM 6806 O O . ARG B 1 216 ? 31.406 36.875 22.953 1 85.44 216 ARG B O 1
ATOM 6813 N N . ASN B 1 217 ? 31.266 39 23.359 1 82.5 217 ASN B N 1
ATOM 6814 C CA . ASN B 1 217 ? 32.688 39.156 23.578 1 82.5 217 ASN B CA 1
ATOM 6815 C C . ASN B 1 217 ? 33.125 38.656 24.953 1 82.5 217 ASN B C 1
ATOM 6817 O O . ASN B 1 217 ? 34.188 38.031 25.094 1 82.5 217 ASN B O 1
ATOM 6821 N N . ILE B 1 218 ? 32.25 38.844 25.859 1 84.19 218 ILE B N 1
ATOM 6822 C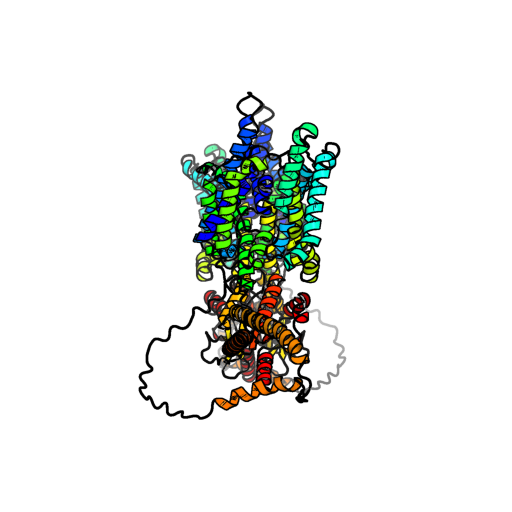 CA . ILE B 1 218 ? 32.656 38.531 27.234 1 84.19 218 ILE B CA 1
ATOM 6823 C C . ILE B 1 218 ? 32.25 37.094 27.578 1 84.19 218 ILE B C 1
ATOM 6825 O O . ILE B 1 218 ? 33.031 36.375 28.203 1 84.19 218 ILE B O 1
ATOM 6829 N N . TYR B 1 219 ? 31.172 36.688 27.172 1 85.44 219 TYR B N 1
ATOM 6830 C CA . TYR B 1 219 ? 30.641 35.406 27.656 1 85.44 219 TYR B CA 1
ATOM 6831 C C . TYR B 1 219 ? 30.578 34.375 26.531 1 85.44 219 TYR B C 1
ATOM 6833 O O . TYR B 1 219 ? 30.172 33.25 26.766 1 85.44 219 TYR B O 1
ATOM 6841 N N . GLY B 1 220 ? 30.844 34.75 25.312 1 85.5 220 GLY B N 1
ATOM 6842 C CA . GLY B 1 220 ? 30.906 33.812 24.203 1 85.5 220 GLY B CA 1
ATOM 6843 C C . GLY B 1 220 ? 29.531 33.375 23.703 1 85.5 220 GLY B C 1
ATOM 6844 O O . GLY B 1 220 ? 29.359 32.25 23.219 1 85.5 220 GLY B O 1
ATOM 6845 N N . VAL B 1 221 ? 28.609 34.219 24 1 88.06 221 VAL B N 1
ATOM 6846 C CA . VAL B 1 221 ? 27.266 33.906 23.516 1 88.06 221 VAL B CA 1
ATOM 6847 C C . VAL B 1 221 ? 27.188 34.156 22 1 88.06 221 VAL B C 1
ATOM 6849 O O . VAL B 1 221 ? 27.625 35.219 21.531 1 88.06 221 VAL B O 1
ATOM 6852 N N . ARG B 1 222 ? 26.672 33.25 21.281 1 86.75 222 ARG B N 1
ATOM 6853 C CA . ARG B 1 222 ? 26.562 33.375 19.844 1 86.75 222 ARG B CA 1
ATOM 6854 C C . ARG B 1 222 ? 25.406 34.281 19.469 1 86.75 222 ARG B C 1
ATOM 6856 O O . ARG B 1 222 ? 24.297 34.156 20.016 1 86.75 222 ARG B O 1
ATOM 6863 N N . VAL B 1 223 ? 25.672 35.188 18.594 1 86.75 223 VAL B N 1
ATOM 6864 C CA . VAL B 1 223 ? 24.656 36.125 18.156 1 86.75 223 VAL B CA 1
ATOM 6865 C C . VAL B 1 223 ? 24.391 35.969 16.656 1 86.75 223 VAL B C 1
ATOM 6867 O O . VAL B 1 223 ? 25.141 35.25 15.969 1 86.75 223 VAL B O 1
ATOM 6870 N N . VAL B 1 224 ? 23.359 36.531 16.109 1 84.56 224 VAL B N 1
ATOM 6871 C CA . VAL B 1 224 ? 22.922 36.438 14.727 1 84.56 224 VAL B CA 1
ATOM 6872 C C . VAL B 1 224 ? 24 37 13.797 1 84.56 224 VAL B C 1
ATOM 6874 O O . VAL B 1 224 ? 24.328 36.406 12.773 1 84.56 224 VAL B O 1
ATOM 6877 N N . GLY B 1 225 ? 24.609 38.062 14.141 1 79.75 225 GLY B N 1
ATOM 6878 C CA . GLY B 1 225 ? 25.672 38.656 13.344 1 79.75 225 GLY B CA 1
ATOM 6879 C C . GLY B 1 225 ? 25.172 39.625 12.289 1 79.75 225 GLY B C 1
ATOM 6880 O O . GLY B 1 225 ? 24.172 40.312 12.5 1 79.75 225 GLY B O 1
ATOM 6881 N N . VAL B 1 226 ? 25.859 39.656 11.141 1 76.62 226 VAL B N 1
ATOM 6882 C CA . VAL B 1 226 ? 25.578 40.656 10.125 1 76.62 226 VAL B CA 1
ATOM 6883 C C . VAL B 1 226 ? 24.344 40.25 9.312 1 76.62 226 VAL B C 1
ATOM 6885 O O . VAL B 1 226 ? 24.281 39.156 8.773 1 76.62 226 VAL B O 1
ATOM 6888 N N . VAL B 1 227 ? 23.328 41.062 9.383 1 77.06 227 VAL B N 1
ATOM 6889 C CA . VAL B 1 227 ? 22.125 40.906 8.57 1 77.06 227 VAL B CA 1
ATOM 6890 C C . VAL B 1 227 ? 22.156 41.906 7.414 1 77.06 227 VAL B C 1
ATOM 6892 O O . VAL B 1 227 ? 22.125 43.125 7.637 1 77.06 227 VAL B O 1
ATOM 6895 N N . PRO B 1 228 ? 22.359 41.406 6.207 1 76.69 228 PRO B N 1
ATOM 6896 C CA . PRO B 1 228 ? 22.391 42.344 5.074 1 76.69 228 PRO B CA 1
ATOM 6897 C C . PRO B 1 228 ? 21.109 43.156 4.938 1 76.69 228 PRO B C 1
ATOM 6899 O O . PRO B 1 228 ? 20.016 42.656 5.215 1 76.69 228 PRO B O 1
ATOM 6902 N N . THR B 1 229 ? 21.344 44.438 4.68 1 77.69 229 THR B N 1
ATOM 6903 C CA . THR B 1 229 ? 20.203 45.312 4.477 1 77.69 229 THR B CA 1
ATOM 6904 C C . THR B 1 229 ? 19.844 45.406 2.994 1 77.69 229 THR B C 1
ATOM 6906 O O . THR B 1 229 ? 20.734 45.375 2.135 1 77.69 229 THR B O 1
ATOM 6909 N N . GLY B 1 230 ? 18.672 45.219 2.66 1 76.75 230 GLY B N 1
ATOM 6910 C CA . GLY B 1 230 ? 18.234 45.375 1.28 1 76.75 230 GLY B CA 1
ATOM 6911 C C . GLY B 1 230 ? 17.469 44.156 0.757 1 76.75 230 GLY B C 1
ATOM 6912 O O . GLY B 1 230 ? 17.359 43.156 1.441 1 76.75 230 GLY B O 1
ATOM 6913 N N . PHE B 1 231 ? 16.922 44.438 -0.314 1 80.62 231 PHE B N 1
ATOM 6914 C CA . PHE B 1 231 ? 16.172 43.406 -1.014 1 80.62 231 PHE B CA 1
ATOM 6915 C C . PHE B 1 231 ? 17.109 42.375 -1.638 1 80.62 231 PHE B C 1
ATOM 6917 O O . PHE B 1 231 ? 18.156 42.75 -2.205 1 80.62 231 PHE B O 1
ATOM 6924 N N . PRO B 1 232 ? 16.875 41.094 -1.325 1 80.31 232 PRO B N 1
ATOM 6925 C CA . PRO B 1 232 ? 17.766 40.062 -1.899 1 80.31 232 PRO B CA 1
ATOM 6926 C C . PRO B 1 232 ? 17.844 40.156 -3.422 1 80.31 232 PRO B C 1
ATOM 6928 O O . PRO B 1 232 ? 16.828 40.375 -4.09 1 80.31 232 PRO B O 1
ATOM 6931 N N . GLU B 1 233 ? 19.016 40.219 -3.961 1 83.88 233 GLU B N 1
ATOM 6932 C CA . GLU B 1 233 ? 19.203 40.25 -5.406 1 83.88 233 GLU B CA 1
ATOM 6933 C C . GLU B 1 233 ? 18.672 38.969 -6.055 1 83.88 233 GLU B C 1
ATOM 6935 O O . GLU B 1 233 ? 18.969 37.844 -5.582 1 83.88 233 GLU B O 1
ATOM 6940 N N . PRO B 1 234 ? 17.797 39.156 -6.984 1 89.94 234 PRO B N 1
ATOM 6941 C CA . PRO B 1 234 ? 17.266 37.969 -7.668 1 89.94 234 PRO B CA 1
ATOM 6942 C C . PRO B 1 234 ? 18.375 37.125 -8.289 1 89.94 234 PRO B C 1
ATOM 6944 O O . PRO B 1 234 ? 19.328 37.656 -8.859 1 89.94 234 PRO B O 1
ATOM 6947 N N . THR B 1 235 ? 18.422 35.906 -7.887 1 89.94 235 THR B N 1
ATOM 6948 C CA . THR B 1 235 ? 19.391 34.969 -8.422 1 89.94 235 THR B CA 1
ATOM 6949 C C . THR B 1 235 ? 18.688 33.719 -8.961 1 89.94 235 THR B C 1
ATOM 6951 O O . THR B 1 235 ? 17.688 33.281 -8.391 1 89.94 235 THR B O 1
ATOM 6954 N N . VAL B 1 236 ? 19.203 33.281 -10.109 1 90.19 236 VAL B N 1
ATOM 6955 C CA . VAL B 1 236 ? 18.609 32.062 -10.68 1 90.19 236 VAL B CA 1
ATOM 6956 C C . VAL B 1 236 ? 19.141 30.828 -9.953 1 90.19 236 VAL B C 1
ATOM 6958 O O . VAL B 1 236 ? 20.359 30.625 -9.883 1 90.19 236 VAL B O 1
ATOM 6961 N N . PRO B 1 237 ? 18.281 30.172 -9.359 1 90.31 237 PRO B N 1
ATOM 6962 C CA . PRO B 1 237 ? 18.734 28.969 -8.656 1 90.31 237 PRO B CA 1
ATOM 6963 C C . PRO B 1 237 ? 19.312 27.906 -9.602 1 90.31 237 PRO B C 1
ATOM 6965 O O . PRO B 1 237 ? 18.875 27.812 -10.758 1 90.31 237 PRO B O 1
ATOM 6968 N N . ARG B 1 238 ? 20.281 27.109 -9.234 1 84.81 238 ARG B N 1
ATOM 6969 C CA . ARG B 1 238 ? 20.953 26.094 -10.023 1 84.81 238 ARG B CA 1
ATOM 6970 C C . ARG B 1 238 ? 20.141 24.797 -10.039 1 84.81 238 ARG B C 1
ATOM 6972 O O . ARG B 1 238 ? 20.062 24.094 -9.031 1 84.81 238 ARG B O 1
ATOM 6979 N N . LEU B 1 239 ? 19.609 24.469 -11.102 1 87.44 239 LEU B N 1
ATOM 6980 C CA . LEU B 1 239 ? 18.781 23.281 -11.242 1 87.44 239 LEU B CA 1
ATOM 6981 C C . LEU B 1 239 ? 19.641 22.031 -11.438 1 87.44 239 LEU B C 1
ATOM 6983 O O . LEU B 1 239 ? 19.141 20.906 -11.328 1 87.44 239 LEU B O 1
ATOM 6987 N N . SER B 1 240 ? 20.938 22.188 -11.594 1 83.31 240 SER B N 1
ATOM 6988 C CA . SER B 1 240 ? 21.844 21.062 -11.844 1 83.31 240 SER B CA 1
ATOM 6989 C C . SER B 1 240 ? 21.969 20.156 -10.617 1 83.31 240 SER B C 1
ATOM 6991 O O . SER B 1 240 ? 22.266 18.969 -10.742 1 83.31 240 SER B O 1
ATOM 6993 N N . ILE B 1 241 ? 21.688 20.797 -9.508 1 80.62 241 ILE B N 1
ATOM 6994 C CA . ILE B 1 241 ? 21.859 20.016 -8.281 1 80.62 241 ILE B CA 1
ATOM 6995 C C . ILE B 1 241 ? 20.516 19.391 -7.883 1 80.62 241 ILE B C 1
ATOM 6997 O O . ILE B 1 241 ? 20.438 18.656 -6.895 1 80.62 241 ILE B O 1
ATOM 7001 N N . ALA B 1 242 ? 19.547 19.594 -8.688 1 83.62 242 ALA B N 1
ATOM 7002 C CA . ALA B 1 242 ? 18.188 19.125 -8.391 1 83.62 242 ALA B CA 1
ATOM 7003 C C . ALA B 1 242 ? 18.141 17.609 -8.32 1 83.62 242 ALA B C 1
ATOM 7005 O O . ALA B 1 242 ? 17.391 17.031 -7.523 1 83.62 242 ALA B O 1
ATOM 7006 N N . GLY B 1 243 ? 18.969 16.922 -9.062 1 80 243 GLY B N 1
ATOM 7007 C CA . GLY B 1 243 ? 18.969 15.469 -9.078 1 80 243 GLY B CA 1
ATOM 7008 C C . GLY B 1 243 ? 19.375 14.859 -7.75 1 80 243 GLY B C 1
ATOM 7009 O O . GLY B 1 243 ? 18.812 13.844 -7.336 1 80 243 GLY B O 1
ATOM 7010 N N . GLY B 1 244 ? 20.234 15.484 -7.02 1 81.31 244 GLY B N 1
ATOM 7011 C CA . GLY B 1 244 ? 20.719 14.969 -5.75 1 81.31 244 GLY B CA 1
ATOM 7012 C C . GLY B 1 244 ? 19.75 15.188 -4.605 1 81.31 244 GLY B C 1
ATOM 7013 O O . GLY B 1 244 ? 19.828 14.508 -3.58 1 81.31 244 GLY B O 1
ATOM 7014 N N . VAL B 1 245 ? 18.75 16.141 -4.828 1 88.19 245 VAL B N 1
ATOM 7015 C CA . VAL B 1 245 ? 17.875 16.484 -3.707 1 88.19 245 VAL B CA 1
ATOM 7016 C C . VAL B 1 245 ? 16.438 16.109 -4.043 1 88.19 245 VAL B C 1
ATOM 7018 O O . VAL B 1 245 ? 15.5 16.516 -3.352 1 88.19 245 VAL B O 1
ATOM 7021 N N . ILE B 1 246 ? 16.203 15.281 -4.988 1 89.19 246 ILE B N 1
ATOM 7022 C CA . ILE B 1 246 ? 14.875 14.984 -5.496 1 89.19 246 ILE B CA 1
ATOM 7023 C C . ILE B 1 246 ? 14.062 14.25 -4.426 1 89.19 246 ILE B C 1
ATOM 7025 O O . ILE B 1 246 ? 12.859 14.484 -4.277 1 89.19 246 ILE B O 1
ATOM 7029 N N . GLY B 1 247 ? 14.703 13.367 -3.709 1 85.31 247 GLY B N 1
ATOM 7030 C CA . GLY B 1 247 ? 14.016 12.664 -2.643 1 85.31 247 GLY B CA 1
ATOM 7031 C C . GLY B 1 247 ? 13.539 13.586 -1.531 1 85.31 247 GLY B C 1
ATOM 7032 O O . GLY B 1 247 ? 12.383 13.523 -1.118 1 85.31 247 GLY B O 1
ATOM 7033 N N . ASP B 1 248 ? 14.375 14.477 -1.122 1 89.75 248 ASP B N 1
ATOM 7034 C CA . ASP B 1 248 ? 14.016 15.453 -0.096 1 89.75 248 ASP B CA 1
ATOM 7035 C C . ASP B 1 248 ? 12.953 16.422 -0.604 1 89.75 248 ASP B C 1
ATOM 7037 O O . ASP B 1 248 ? 12.008 16.75 0.12 1 89.75 248 ASP B O 1
ATOM 7041 N N . ALA B 1 249 ? 13.156 16.766 -1.868 1 94.62 249 ALA B N 1
ATOM 7042 C CA . ALA B 1 249 ? 12.227 17.719 -2.455 1 94.62 249 ALA B CA 1
ATOM 7043 C C . ALA B 1 249 ? 10.812 17.156 -2.51 1 94.62 249 ALA B C 1
ATOM 7045 O O . ALA B 1 249 ? 9.836 17.875 -2.285 1 94.62 249 ALA B O 1
ATOM 7046 N N . PHE B 1 250 ? 10.688 15.93 -2.729 1 90.69 250 PHE B N 1
ATOM 7047 C CA . PHE B 1 250 ? 9.375 15.297 -2.807 1 90.69 250 PHE B CA 1
ATOM 7048 C C . PHE B 1 250 ? 8.695 15.289 -1.443 1 90.69 250 PHE B C 1
ATOM 7050 O O . PHE B 1 250 ? 7.512 15.609 -1.332 1 90.69 250 PHE B O 1
ATOM 7057 N N . VAL B 1 251 ? 9.438 14.961 -0.464 1 87.44 251 VAL B N 1
ATOM 7058 C CA . VAL B 1 251 ? 8.906 14.883 0.891 1 87.44 251 VAL B CA 1
ATOM 7059 C C . VAL B 1 251 ? 8.477 16.266 1.357 1 87.44 251 VAL B C 1
ATOM 7061 O O . VAL B 1 251 ? 7.383 16.438 1.908 1 87.44 251 VAL B O 1
ATOM 7064 N N . ILE B 1 252 ? 9.289 17.234 1.094 1 94.44 252 ILE B N 1
ATOM 7065 C CA . ILE B 1 252 ? 9.008 18.594 1.496 1 94.44 252 ILE B CA 1
ATOM 7066 C C . ILE B 1 252 ? 7.789 19.125 0.734 1 94.44 252 ILE B C 1
ATOM 7068 O O . ILE B 1 252 ? 6.922 19.781 1.313 1 94.44 252 ILE B O 1
ATOM 7072 N N . ALA B 1 253 ? 7.758 18.766 -0.566 1 95.5 253 ALA B N 1
ATOM 7073 C CA . ALA B 1 253 ? 6.629 19.188 -1.385 1 95.5 253 ALA B CA 1
ATOM 7074 C C . ALA B 1 253 ? 5.32 18.609 -0.862 1 95.5 253 ALA B C 1
ATOM 7076 O O . ALA B 1 253 ? 4.316 19.312 -0.746 1 95.5 253 ALA B O 1
ATOM 7077 N N . LEU B 1 254 ? 5.34 17.406 -0.5 1 91.69 254 LEU B N 1
ATOM 7078 C CA . LEU B 1 254 ? 4.133 16.703 -0.065 1 91.69 254 LEU B CA 1
ATOM 7079 C C . LEU B 1 254 ? 3.701 17.172 1.319 1 91.69 254 LEU B C 1
ATOM 7081 O O . LEU B 1 254 ? 2.521 17.453 1.547 1 91.69 254 LEU B O 1
ATOM 7085 N N . ILE B 1 255 ? 4.602 17.312 2.225 1 89.38 255 ILE B N 1
ATOM 7086 C CA . ILE B 1 255 ? 4.293 17.719 3.592 1 89.38 255 ILE B CA 1
ATOM 7087 C C . ILE B 1 255 ? 3.855 19.172 3.611 1 89.38 255 ILE B C 1
ATOM 7089 O O . ILE B 1 255 ? 2.893 19.531 4.293 1 89.38 255 ILE B O 1
ATOM 7093 N N . GLY B 1 256 ? 4.664 19.922 2.873 1 93.31 256 GLY B N 1
ATOM 7094 C CA . GLY B 1 256 ? 4.277 21.328 2.777 1 93.31 256 GLY B CA 1
ATOM 7095 C C . GLY B 1 256 ? 2.873 21.516 2.238 1 93.31 256 GLY B C 1
ATOM 7096 O O . GLY B 1 256 ? 2.111 22.328 2.758 1 93.31 256 GLY B O 1
ATOM 7097 N N . PHE B 1 257 ? 2.52 20.734 1.276 1 94.31 257 PHE B N 1
ATOM 7098 C CA . PHE B 1 257 ? 1.188 20.781 0.684 1 94.31 257 PHE B CA 1
ATOM 7099 C C . PHE B 1 257 ? 0.137 20.281 1.666 1 94.31 257 PHE B C 1
ATOM 7101 O O . PHE B 1 257 ? -0.875 20.938 1.896 1 94.31 257 PHE B O 1
ATOM 7108 N N . SER B 1 258 ? 0.391 19.188 2.23 1 90 258 SER B N 1
ATOM 7109 C CA . SER B 1 258 ? -0.59 18.531 3.086 1 90 258 SER B CA 1
ATOM 7110 C C . SER B 1 258 ? -0.918 19.375 4.309 1 90 258 SER B C 1
ATOM 7112 O O . SER B 1 258 ? -2.09 19.594 4.629 1 90 258 SER B O 1
ATOM 7114 N N . LEU B 1 259 ? 0.063 19.922 4.957 1 89.25 259 LEU B N 1
ATOM 7115 C CA . LEU B 1 259 ? -0.155 20.719 6.16 1 89.25 259 LEU B CA 1
ATOM 7116 C C . LEU B 1 259 ? -0.819 22.047 5.82 1 89.25 259 LEU B C 1
ATOM 7118 O O . LEU B 1 259 ? -1.749 22.484 6.508 1 89.25 259 LEU B O 1
ATOM 7122 N N . SER B 1 260 ? -0.335 22.641 4.742 1 94.88 260 SER B N 1
ATOM 7123 C CA . SER B 1 260 ? -0.895 23.922 4.348 1 94.88 260 SER B CA 1
ATOM 7124 C C . SER B 1 260 ? -2.342 23.781 3.889 1 94.88 260 SER B C 1
ATOM 7126 O O . SER B 1 260 ? -3.205 24.562 4.277 1 94.88 260 SER B O 1
ATOM 7128 N N . TYR B 1 261 ? -2.625 22.781 3.125 1 93.44 261 TYR B N 1
ATOM 7129 C CA . TYR B 1 261 ? -3.98 22.578 2.631 1 93.44 261 TYR B CA 1
ATOM 7130 C C . TYR B 1 261 ? -4.926 22.203 3.766 1 93.44 261 TYR B C 1
ATOM 7132 O O . TYR B 1 261 ? -6.082 22.641 3.791 1 93.44 261 TYR B O 1
ATOM 7140 N N . SER B 1 262 ? -4.477 21.359 4.641 1 88.06 262 SER B N 1
ATOM 7141 C CA . SER B 1 262 ? -5.301 20.953 5.777 1 88.06 262 SER B CA 1
ATOM 7142 C C . SER B 1 262 ? -5.746 22.172 6.586 1 88.06 262 SER B C 1
ATOM 7144 O O . SER B 1 262 ? -6.902 22.25 7.004 1 88.06 262 SER B O 1
ATOM 7146 N N . LEU B 1 263 ? -4.84 23.047 6.746 1 90.44 263 LEU B N 1
ATOM 7147 C CA . LEU B 1 263 ? -5.148 24.266 7.484 1 90.44 263 LEU B CA 1
ATOM 7148 C C . LEU B 1 263 ? -6.098 25.156 6.688 1 90.44 263 LEU B C 1
ATOM 7150 O O . LEU B 1 263 ? -7.035 25.734 7.25 1 90.44 263 LEU B O 1
ATOM 7154 N N . ALA B 1 264 ? -5.82 25.234 5.426 1 93.75 264 ALA B N 1
ATOM 7155 C CA . ALA B 1 264 ? -6.695 26.016 4.547 1 93.75 264 ALA B CA 1
ATOM 7156 C C . ALA B 1 264 ? -8.109 25.438 4.539 1 93.75 264 ALA B C 1
ATOM 7158 O O . ALA B 1 264 ? -9.086 26.188 4.633 1 93.75 264 ALA B O 1
ATOM 7159 N N . SER B 1 265 ? -8.195 24.188 4.441 1 89.19 265 SER B N 1
ATOM 7160 C CA . SER B 1 265 ? -9.492 23.516 4.395 1 89.19 265 SER B CA 1
ATOM 7161 C C . SER B 1 265 ? -10.219 23.625 5.73 1 89.19 265 SER B C 1
ATOM 7163 O O . SER B 1 265 ? -11.445 23.75 5.766 1 89.19 265 SER B O 1
ATOM 7165 N N . PHE B 1 266 ? -9.539 23.641 6.789 1 85.44 266 PHE B N 1
ATOM 7166 C CA . PHE B 1 266 ? -10.109 23.734 8.125 1 85.44 266 PHE B CA 1
ATOM 7167 C C . PHE B 1 266 ? -10.781 25.094 8.328 1 85.44 266 PHE B C 1
ATOM 7169 O O . PHE B 1 266 ? -11.945 25.156 8.742 1 85.44 266 PHE B O 1
ATOM 7176 N N . TYR B 1 267 ? -10.094 26.062 8.008 1 89.06 267 TYR B N 1
ATOM 7177 C CA . TYR B 1 267 ? -10.648 27.391 8.242 1 89.06 267 TYR B CA 1
ATOM 7178 C C . TYR B 1 267 ? -11.703 27.719 7.188 1 89.06 267 TYR B C 1
ATOM 7180 O O . TYR B 1 267 ? -12.656 28.453 7.473 1 89.06 267 TYR B O 1
ATOM 7188 N N . ALA B 1 268 ? -11.492 27.125 6.004 1 88.62 268 ALA B N 1
ATOM 7189 C CA . ALA B 1 268 ? -12.547 27.281 5 1 88.62 268 ALA B CA 1
ATOM 7190 C C . ALA B 1 268 ? -13.852 26.641 5.469 1 88.62 268 ALA B C 1
ATOM 7192 O O . ALA B 1 268 ? -14.922 27.234 5.316 1 88.62 268 ALA B O 1
ATOM 7193 N N . TYR B 1 269 ? -13.695 25.562 6.039 1 83.12 269 TYR B N 1
ATOM 7194 C CA . TYR B 1 269 ? -14.852 24.844 6.57 1 83.12 269 TYR B CA 1
ATOM 7195 C C . TYR B 1 269 ? -15.508 25.641 7.695 1 83.12 269 TYR B C 1
ATOM 7197 O O . TYR B 1 269 ? -16.734 25.797 7.727 1 83.12 269 TYR B O 1
ATOM 7205 N N . LYS B 1 270 ? -14.734 26.172 8.555 1 80.5 270 LYS B N 1
ATOM 7206 C CA . LYS B 1 270 ? -15.227 26.906 9.703 1 80.5 270 LYS B CA 1
ATOM 7207 C C . LYS B 1 270 ? -15.875 28.219 9.273 1 80.5 270 LYS B C 1
ATOM 7209 O O . LYS B 1 270 ? -16.844 28.672 9.898 1 80.5 270 LYS B O 1
ATOM 7214 N N . GLU B 1 271 ? -15.32 28.797 8.25 1 85.06 271 GLU B N 1
ATOM 7215 C CA . GLU B 1 271 ? -15.797 30.109 7.812 1 85.06 271 GLU B CA 1
ATOM 7216 C C . GLU B 1 271 ? -16.828 29.969 6.695 1 85.06 271 GLU B C 1
ATOM 7218 O O . GLU B 1 271 ? -17.234 30.969 6.098 1 85.06 271 GLU B O 1
ATOM 7223 N N . GLY B 1 272 ? -17.188 28.719 6.316 1 79.06 272 GLY B N 1
ATOM 7224 C CA . GLY B 1 272 ? -18.328 28.469 5.449 1 79.06 272 GLY B CA 1
ATOM 7225 C C . GLY B 1 272 ? -18 28.578 3.975 1 79.06 272 GLY B C 1
ATOM 7226 O O . GLY B 1 272 ? -18.812 29.078 3.188 1 79.06 272 GLY B O 1
ATOM 7227 N N . TYR B 1 273 ? -16.766 28.406 3.592 1 85.38 273 TYR B N 1
ATOM 7228 C CA . TYR B 1 273 ? -16.391 28.375 2.182 1 85.38 273 TYR B CA 1
ATOM 7229 C C . TYR B 1 273 ? -15.555 27.141 1.874 1 85.38 273 TYR B C 1
ATOM 7231 O O . TYR B 1 273 ? -15.359 26.281 2.736 1 85.38 273 TYR B O 1
ATOM 7239 N N . SER B 1 274 ? -15.227 26.906 0.582 1 86.75 274 SER B N 1
ATOM 7240 C CA . SER B 1 274 ? -14.461 25.734 0.196 1 86.75 274 SER B CA 1
ATOM 7241 C C . SER B 1 274 ? -13.195 26.125 -0.567 1 86.75 274 SER B C 1
ATOM 7243 O O . SER B 1 274 ? -13.133 27.203 -1.164 1 86.75 274 SER B O 1
ATOM 7245 N N . VAL B 1 275 ? -12.164 25.344 -0.421 1 91.38 275 VAL B N 1
ATOM 7246 C CA . VAL B 1 275 ? -10.898 25.531 -1.125 1 91.38 275 VAL B CA 1
ATOM 7247 C C . VAL B 1 275 ? -10.641 24.328 -2.035 1 91.38 275 VAL B C 1
ATOM 7249 O O . VAL B 1 275 ? -10.969 23.203 -1.686 1 91.38 275 VAL B O 1
ATOM 7252 N N . ASP B 1 276 ? -10.102 24.594 -3.182 1 90.62 276 ASP B N 1
ATOM 7253 C CA . ASP B 1 276 ? -9.773 23.547 -4.129 1 90.62 276 ASP B CA 1
ATOM 7254 C C . ASP B 1 276 ? -8.336 23.062 -3.939 1 90.62 276 ASP B C 1
ATOM 7256 O O . ASP B 1 276 ? -7.391 23.844 -4.074 1 90.62 276 ASP B O 1
ATOM 7260 N N . PRO B 1 277 ? -8.156 21.844 -3.715 1 91.81 277 PRO B N 1
ATOM 7261 C CA . PRO B 1 277 ? -6.809 21.312 -3.451 1 91.81 277 PRO B CA 1
ATOM 7262 C C . PRO B 1 277 ? -5.867 21.484 -4.641 1 91.81 277 PRO B C 1
ATOM 7264 O O . PRO B 1 277 ? -4.676 21.75 -4.457 1 91.81 277 PRO B O 1
ATOM 7267 N N . ASN B 1 278 ? -6.312 21.375 -5.871 1 93.62 278 ASN B N 1
ATOM 7268 C CA . ASN B 1 278 ? -5.453 21.5 -7.043 1 93.62 278 ASN B CA 1
ATOM 7269 C C . ASN B 1 278 ? -5.004 22.953 -7.25 1 93.62 278 ASN B C 1
ATOM 7271 O O . ASN B 1 278 ? -3.859 23.203 -7.637 1 93.62 278 ASN B O 1
ATOM 7275 N N . GLN B 1 279 ? -5.883 23.828 -6.992 1 93.69 279 GLN B N 1
ATOM 7276 C CA . GLN B 1 279 ? -5.527 25.25 -7.09 1 93.69 279 GLN B CA 1
ATOM 7277 C C . GLN B 1 279 ? -4.527 25.641 -6.004 1 93.69 279 GLN B C 1
ATOM 7279 O O . GLN B 1 279 ? -3.627 26.438 -6.242 1 93.69 279 GLN B O 1
ATOM 7284 N N . GLU B 1 280 ? -4.77 25.125 -4.859 1 95.69 280 GLU B N 1
ATOM 7285 C CA . GLU B 1 280 ? -3.828 25.391 -3.777 1 95.69 280 GLU B CA 1
ATOM 7286 C C . GLU B 1 280 ? -2.441 24.844 -4.102 1 95.69 280 GLU B C 1
ATOM 7288 O O . GLU B 1 280 ? -1.43 25.484 -3.791 1 95.69 280 GLU B O 1
ATOM 7293 N N . LEU B 1 281 ? -2.428 23.672 -4.73 1 95.44 281 LEU B N 1
ATOM 7294 C CA . LEU B 1 281 ? -1.156 23.078 -5.141 1 95.44 281 LEU B CA 1
ATOM 7295 C C . LEU B 1 281 ? -0.422 24 -6.113 1 95.44 281 LEU B C 1
ATOM 7297 O O . LEU B 1 281 ? 0.786 24.203 -5.984 1 95.44 281 LEU B O 1
ATOM 7301 N N . VAL B 1 282 ? -1.096 24.531 -7.062 1 96.25 282 VAL B N 1
ATOM 7302 C CA . VAL B 1 282 ? -0.515 25.438 -8.047 1 96.25 282 VAL B CA 1
ATOM 7303 C C . VAL B 1 282 ? -0.047 26.719 -7.352 1 96.25 282 VAL B C 1
ATOM 7305 O O . VAL B 1 282 ? 1.038 27.234 -7.641 1 96.25 282 VAL B O 1
ATOM 7308 N N . ALA B 1 283 ? -0.859 27.188 -6.457 1 96.75 283 ALA B N 1
ATOM 7309 C CA . ALA B 1 283 ? -0.504 28.391 -5.715 1 96.75 283 ALA B CA 1
ATOM 7310 C C . ALA B 1 283 ? 0.772 28.188 -4.906 1 96.75 283 ALA B C 1
ATOM 7312 O O . ALA B 1 283 ? 1.666 29.031 -4.914 1 96.75 283 ALA B O 1
ATOM 7313 N N . TYR B 1 284 ? 0.911 27.062 -4.176 1 97.38 284 TYR B N 1
ATOM 7314 C CA . TYR B 1 284 ? 2.107 26.766 -3.4 1 97.38 284 TYR B CA 1
ATOM 7315 C C . TYR B 1 284 ? 3.32 26.594 -4.309 1 97.38 284 TYR B C 1
ATOM 7317 O O . TYR B 1 284 ? 4.414 27.062 -3.984 1 97.38 284 TYR B O 1
ATOM 7325 N N . GLY B 1 285 ? 3.1 25.875 -5.445 1 97.38 285 GLY B N 1
ATOM 7326 C CA . GLY B 1 285 ? 4.188 25.672 -6.391 1 97.38 285 GLY B CA 1
ATOM 7327 C C . GLY B 1 285 ? 4.742 26.953 -6.957 1 97.38 285 GLY B C 1
ATOM 7328 O O . GLY B 1 285 ? 5.957 27.172 -6.941 1 97.38 285 GLY B O 1
ATOM 7329 N N . ILE B 1 286 ? 3.9 27.828 -7.363 1 96.75 286 ILE B N 1
ATOM 7330 C CA . ILE B 1 286 ? 4.328 29.094 -7.934 1 96.75 286 ILE B CA 1
ATOM 7331 C C . ILE B 1 286 ? 4.977 29.953 -6.848 1 96.75 286 ILE B C 1
ATOM 7333 O O . ILE B 1 286 ? 5.949 30.672 -7.109 1 96.75 286 ILE B O 1
ATOM 7337 N N . THR B 1 287 ? 4.414 29.922 -5.676 1 97.06 287 THR B N 1
ATOM 7338 C CA . THR B 1 287 ? 4.98 30.672 -4.562 1 97.06 287 THR B CA 1
ATOM 7339 C C . THR B 1 287 ? 6.41 30.219 -4.281 1 97.06 287 THR B C 1
ATOM 7341 O O . THR B 1 287 ? 7.312 31.047 -4.133 1 97.06 287 THR B O 1
ATOM 7344 N N . ASN B 1 288 ? 6.66 28.906 -4.262 1 97.69 288 ASN B N 1
ATOM 7345 C CA . ASN B 1 288 ? 8 28.391 -4 1 97.69 288 ASN B CA 1
ATOM 7346 C C . ASN B 1 288 ? 8.945 28.688 -5.164 1 97.69 288 ASN B C 1
ATOM 7348 O O . ASN B 1 288 ? 10.109 29.031 -4.953 1 97.69 288 ASN B O 1
ATOM 7352 N N . VAL B 1 289 ? 8.477 28.562 -6.375 1 96.44 289 VAL B N 1
ATOM 7353 C CA . VAL B 1 289 ? 9.312 28.812 -7.547 1 96.44 289 VAL B CA 1
ATOM 7354 C C . VAL B 1 289 ? 9.688 30.281 -7.613 1 96.44 289 VAL B C 1
ATOM 7356 O O . VAL B 1 289 ? 10.859 30.625 -7.758 1 96.44 289 VAL B O 1
ATOM 7359 N N . SER B 1 290 ? 8.727 31.141 -7.484 1 95.31 290 SER B N 1
ATOM 7360 C CA . SER B 1 290 ? 8.961 32.562 -7.582 1 95.31 290 SER B CA 1
ATOM 7361 C C . SER B 1 290 ? 9.828 33.062 -6.426 1 95.31 290 SER B C 1
ATOM 7363 O O . SER B 1 290 ? 10.688 33.938 -6.617 1 95.31 290 SER B O 1
ATOM 7365 N N . SER B 1 291 ? 9.555 32.562 -5.27 1 95 291 SER B N 1
ATOM 7366 C CA . SER B 1 291 ? 10.336 32.969 -4.109 1 95 291 SER B CA 1
ATOM 7367 C C . SER B 1 291 ? 11.781 32.5 -4.211 1 95 291 SER B C 1
ATOM 7369 O O . SER B 1 291 ? 12.695 33.125 -3.684 1 95 291 SER B O 1
ATOM 7371 N N . SER B 1 292 ? 11.984 31.344 -4.879 1 95.44 292 SER B N 1
ATOM 7372 C CA . SER B 1 292 ? 13.312 30.75 -4.973 1 95.44 292 SER B CA 1
ATOM 7373 C C . SER B 1 292 ? 14.281 31.688 -5.707 1 95.44 292 SER B C 1
ATOM 7375 O O . SER B 1 292 ? 15.492 31.625 -5.484 1 95.44 292 SER B O 1
ATOM 7377 N N . PHE B 1 293 ? 13.836 32.594 -6.477 1 94.81 293 PHE B N 1
ATOM 7378 C CA . PHE B 1 293 ? 14.68 33.531 -7.199 1 94.81 293 PHE B CA 1
ATOM 7379 C C . PHE B 1 293 ? 15.25 34.594 -6.254 1 94.81 293 PHE B C 1
ATOM 7381 O O . PHE B 1 293 ? 16.203 35.281 -6.602 1 94.81 293 PHE B O 1
ATOM 7388 N N . PHE B 1 294 ? 14.695 34.688 -5.062 1 93.31 294 PHE B N 1
ATOM 7389 C CA . PHE B 1 294 ? 15.164 35.625 -4.062 1 93.31 294 PHE B CA 1
ATOM 7390 C C . PHE B 1 294 ? 15.852 34.906 -2.91 1 93.31 294 PHE B C 1
ATOM 7392 O O . PHE B 1 294 ? 15.742 35.344 -1.757 1 93.31 294 PHE B O 1
ATOM 7399 N N . THR B 1 295 ? 16.391 33.719 -3.184 1 91.12 295 THR B N 1
ATOM 7400 C CA . THR B 1 295 ? 17.219 32.938 -2.279 1 91.12 295 THR B CA 1
ATOM 7401 C C . THR B 1 295 ? 16.422 32.531 -1.046 1 91.12 295 THR B C 1
ATOM 7403 O O . THR B 1 295 ? 16.906 32.656 0.082 1 91.12 295 THR B O 1
ATOM 7406 N N . THR B 1 296 ? 15.234 32.125 -1.29 1 94.38 296 THR B N 1
ATOM 7407 C CA . THR B 1 296 ? 14.383 31.641 -0.21 1 94.38 296 THR B CA 1
ATOM 7408 C C . THR B 1 296 ? 14.383 30.109 -0.166 1 94.38 296 THR B C 1
ATOM 7410 O O . THR B 1 296 ? 14.891 29.453 -1.079 1 94.38 296 THR B O 1
ATOM 7413 N N . TYR B 1 297 ? 14.023 29.547 0.921 1 95.75 297 TYR B N 1
ATOM 7414 C CA . TYR B 1 297 ? 13.828 28.094 1.05 1 95.75 297 TYR B CA 1
ATOM 7415 C C . TYR B 1 297 ? 12.352 27.75 1.126 1 95.75 297 TYR B C 1
ATOM 7417 O O . TYR B 1 297 ? 11.5 28.641 1.184 1 95.75 297 TYR B O 1
ATOM 7425 N N . PRO B 1 298 ? 11.977 26.531 0.953 1 96.75 298 PRO B N 1
ATOM 7426 C CA . PRO B 1 298 ? 10.57 26.156 0.869 1 96.75 298 PRO B CA 1
ATOM 7427 C C . PRO B 1 298 ? 9.75 26.641 2.057 1 96.75 298 PRO B C 1
ATOM 7429 O O . PRO B 1 298 ? 10.242 26.656 3.189 1 96.75 298 PRO B O 1
ATOM 7432 N N . VAL B 1 299 ? 8.523 27 1.74 1 95.88 299 VAL B N 1
ATOM 7433 C CA . VAL B 1 299 ? 7.676 27.641 2.746 1 95.88 299 VAL B CA 1
ATOM 7434 C C . VAL B 1 299 ? 6.383 26.844 2.912 1 95.88 299 VAL B C 1
ATOM 7436 O O . VAL B 1 299 ? 6.074 25.969 2.096 1 95.88 299 VAL B O 1
ATOM 7439 N N . GLY B 1 300 ? 5.676 27.078 3.994 1 94.12 300 GLY B N 1
ATOM 7440 C CA . GLY B 1 300 ? 4.398 26.469 4.328 1 94.12 300 GLY B CA 1
ATOM 7441 C C . GLY B 1 300 ? 3.545 27.328 5.238 1 94.12 300 GLY B C 1
ATOM 7442 O O . GLY B 1 300 ? 3.951 28.438 5.621 1 94.12 300 GLY B O 1
ATOM 7443 N N . ALA B 1 301 ? 2.383 26.828 5.516 1 93.25 301 ALA B N 1
ATOM 7444 C CA . ALA B 1 301 ? 1.449 27.562 6.363 1 93.25 301 ALA B CA 1
ATOM 7445 C C . ALA B 1 301 ? 1.622 27.188 7.832 1 93.25 301 ALA B C 1
ATOM 7447 O O . ALA B 1 301 ? 1.843 26.016 8.156 1 93.25 301 ALA B O 1
ATOM 7448 N N . SER B 1 302 ? 1.533 28.172 8.641 1 88.25 302 SER B N 1
ATOM 7449 C CA . SER B 1 302 ? 1.666 27.984 10.078 1 88.25 302 SER B CA 1
ATOM 7450 C C . SER B 1 302 ? 0.309 28.047 10.773 1 88.25 302 SER B C 1
ATOM 7452 O O . SER B 1 302 ? -0.52 28.891 10.453 1 88.25 302 SER B O 1
ATOM 7454 N N . ILE B 1 303 ? 0.094 27.203 11.688 1 84.12 303 ILE B N 1
ATOM 7455 C CA . ILE B 1 303 ? -1.155 27.141 12.445 1 84.12 303 ILE B CA 1
ATOM 7456 C C . ILE B 1 303 ? -1.307 28.406 13.297 1 84.12 303 ILE B C 1
ATOM 7458 O O . ILE B 1 303 ? -2.365 29.031 13.297 1 84.12 303 ILE B O 1
ATOM 7462 N N . SER B 1 304 ? -0.215 28.766 14.008 1 80 304 SER B N 1
ATOM 7463 C CA . SER B 1 304 ? -0.257 29.906 14.93 1 80 304 SER B CA 1
ATOM 7464 C C . SER B 1 304 ? -0.528 31.203 14.18 1 80 304 SER B C 1
ATOM 7466 O O . SER B 1 304 ? -1.398 31.984 14.578 1 80 304 SER B O 1
ATOM 7468 N N . ARG B 1 305 ? 0.144 31.438 13.039 1 86.06 305 ARG B N 1
ATOM 7469 C CA . ARG B 1 305 ? -0.035 32.656 12.273 1 86.06 305 ARG B CA 1
ATOM 7470 C C . ARG B 1 305 ? -1.423 32.719 11.641 1 86.06 305 ARG B C 1
ATOM 7472 O O . ARG B 1 305 ? -2.061 33.781 11.625 1 86.06 305 ARG B O 1
ATOM 7479 N N . THR B 1 306 ? -1.881 31.656 11.117 1 90.38 306 THR B N 1
ATOM 7480 C CA . THR B 1 306 ? -3.197 31.609 10.492 1 90.38 306 THR B CA 1
ATOM 7481 C C . THR B 1 306 ? -4.297 31.828 11.523 1 90.38 306 THR B C 1
ATOM 7483 O O . THR B 1 306 ? -5.262 32.562 11.266 1 90.38 306 THR B O 1
ATOM 7486 N N . ALA B 1 307 ? -4.152 31.234 12.68 1 84.75 307 ALA B N 1
ATOM 7487 C CA . ALA B 1 307 ? -5.113 31.422 13.766 1 84.75 307 ALA B CA 1
ATOM 7488 C C . ALA B 1 307 ? -5.18 32.875 14.188 1 84.75 307 ALA B C 1
ATOM 7490 O O . ALA B 1 307 ? -6.254 33.406 14.5 1 84.75 307 ALA B O 1
ATOM 7491 N N . LEU B 1 308 ? -4.039 33.5 14.219 1 81.5 308 LEU B N 1
ATOM 7492 C CA . LEU B 1 308 ? -3.982 34.906 14.57 1 81.5 308 LEU B CA 1
ATOM 7493 C C . LEU B 1 308 ? -4.73 35.781 13.539 1 81.5 308 LEU B C 1
ATOM 7495 O O . LEU B 1 308 ? -5.422 36.719 13.906 1 81.5 308 LEU B O 1
ATOM 7499 N N . VAL B 1 309 ? -4.586 35.438 12.281 1 88.12 309 VAL B N 1
ATOM 7500 C CA . VAL B 1 309 ? -5.277 36.156 11.211 1 88.12 309 VAL B CA 1
ATOM 7501 C C . VAL B 1 309 ? -6.785 36.062 11.406 1 88.12 309 VAL B C 1
ATOM 7503 O O . VAL B 1 309 ? -7.512 37.031 11.297 1 88.12 309 VAL B O 1
ATOM 7506 N N . VAL B 1 310 ? -7.289 34.906 11.773 1 85.94 310 VAL B N 1
ATOM 7507 C CA . VAL B 1 310 ? -8.719 34.656 11.945 1 85.94 310 VAL B CA 1
ATOM 7508 C C . VAL B 1 310 ? -9.227 35.344 13.195 1 85.94 310 VAL B C 1
ATOM 7510 O O . VAL B 1 310 ? -10.289 36 13.164 1 85.94 310 VAL B O 1
ATOM 7513 N N . THR B 1 311 ? -8.445 35.281 14.234 1 79.31 311 THR B N 1
ATOM 7514 C CA . THR B 1 311 ? -8.859 35.875 15.492 1 79.31 311 THR B CA 1
ATOM 7515 C C . THR B 1 311 ? -8.898 37.406 15.375 1 79.31 311 THR B C 1
ATOM 7517 O O . THR B 1 311 ? -9.719 38.062 16.016 1 79.31 311 THR B O 1
ATOM 7520 N N . MET B 1 312 ? -8.047 37.906 14.5 1 81.56 312 MET B N 1
ATOM 7521 C CA . MET B 1 312 ? -8 39.344 14.297 1 81.56 312 MET B CA 1
ATOM 7522 C C . MET B 1 312 ? -9.062 39.812 13.297 1 81.56 312 MET B C 1
ATOM 7524 O O . MET B 1 312 ? -9.148 40.969 12.961 1 81.56 312 MET B O 1
ATOM 7528 N N . GLY B 1 313 ? -9.789 38.812 12.789 1 80.62 313 GLY B N 1
ATOM 7529 C CA . GLY B 1 313 ? -10.922 39.094 11.93 1 80.62 313 GLY B CA 1
ATOM 7530 C C . GLY B 1 313 ? -10.547 39.219 10.469 1 80.62 313 GLY B C 1
ATOM 7531 O O . GLY B 1 313 ? -11.25 39.875 9.695 1 80.62 313 GLY B O 1
ATOM 7532 N N . GLY B 1 314 ? -9.375 38.688 10.172 1 87.19 314 GLY B N 1
ATOM 7533 C CA . GLY B 1 314 ? -8.992 38.719 8.766 1 87.19 314 GLY B CA 1
ATOM 7534 C C . GLY B 1 314 ? -9.992 38 7.867 1 87.19 314 GLY B C 1
ATOM 7535 O O . GLY B 1 314 ? -10.516 36.969 8.227 1 87.19 314 GLY B O 1
ATOM 7536 N N . LYS B 1 315 ? -10.32 38.688 6.633 1 87.38 315 LYS B N 1
ATOM 7537 C CA . LYS B 1 315 ? -11.336 38.094 5.762 1 87.38 315 LYS B CA 1
ATOM 7538 C C . LYS B 1 315 ? -10.805 37.938 4.344 1 87.38 315 LYS B C 1
ATOM 7540 O O . LYS B 1 315 ? -11.5 37.406 3.477 1 87.38 315 LYS B O 1
ATOM 7545 N N . SER B 1 316 ? -9.633 38.406 4.16 1 90.75 316 SER B N 1
ATOM 7546 C CA . SER B 1 316 ? -9.062 38.25 2.826 1 90.75 316 SER B CA 1
ATOM 7547 C C . SER B 1 316 ? -7.539 38.156 2.883 1 90.75 316 SER B C 1
ATOM 7549 O O . SER B 1 316 ? -6.938 38.375 3.939 1 90.75 316 SER B O 1
ATOM 7551 N N . GLN B 1 317 ? -6.953 37.875 1.759 1 91.94 317 GLN B N 1
ATOM 7552 C CA . GLN B 1 317 ? -5.508 37.688 1.68 1 91.94 317 GLN B CA 1
ATOM 7553 C C . GLN B 1 317 ? -4.781 39.031 1.668 1 91.94 317 GLN B C 1
ATOM 7555 O O . GLN B 1 317 ? -3.549 39.094 1.643 1 91.94 317 GLN B O 1
ATOM 7560 N N . ILE B 1 318 ? -5.52 40.125 1.819 1 92.62 318 ILE B N 1
ATOM 7561 C CA . ILE B 1 318 ? -4.902 41.438 1.924 1 92.62 318 ILE B CA 1
ATOM 7562 C C . ILE B 1 318 ? -4.066 41.5 3.199 1 92.62 318 ILE B C 1
ATOM 7564 O O . ILE B 1 318 ? -3.029 42.188 3.227 1 92.62 318 ILE B O 1
ATOM 7568 N N . VAL B 1 319 ? -4.508 40.812 4.184 1 89.94 319 VAL B N 1
ATOM 7569 C CA . VAL B 1 319 ? -3.758 40.719 5.43 1 89.94 319 VAL B CA 1
ATOM 7570 C C . VAL B 1 319 ? -2.35 40.219 5.156 1 89.94 319 VAL B C 1
ATOM 7572 O O . VAL B 1 319 ? -1.371 40.719 5.699 1 89.94 319 VAL B O 1
ATOM 7575 N N . GLY B 1 320 ? -2.221 39.25 4.312 1 91.31 320 GLY B N 1
ATOM 7576 C CA . GLY B 1 320 ? -0.925 38.688 3.939 1 91.31 320 GLY B CA 1
ATOM 7577 C C . GLY B 1 320 ? -0.065 39.688 3.174 1 91.31 320 GLY B C 1
ATOM 7578 O O . GLY B 1 320 ? 1.146 39.75 3.393 1 91.31 320 GLY B O 1
ATOM 7579 N N . LEU B 1 321 ? -0.693 40.469 2.352 1 93.75 321 LEU B N 1
ATOM 7580 C CA . LEU B 1 321 ? 0.029 41.469 1.576 1 93.75 321 LEU B CA 1
ATOM 7581 C C . LEU B 1 321 ? 0.58 42.562 2.484 1 93.75 321 LEU B C 1
ATOM 7583 O O . LEU B 1 321 ? 1.736 42.969 2.344 1 93.75 321 LEU B O 1
ATOM 7587 N N . VAL B 1 322 ? -0.204 43 3.373 1 92.88 322 VAL B N 1
ATOM 7588 C CA . VAL B 1 322 ? 0.218 44.031 4.312 1 92.88 322 VAL B CA 1
ATOM 7589 C C . VAL B 1 322 ? 1.354 43.5 5.188 1 92.88 322 VAL B C 1
ATOM 7591 O O . VAL B 1 322 ? 2.334 44.219 5.434 1 92.88 322 VAL B O 1
ATOM 7594 N N . ALA B 1 323 ? 1.192 42.312 5.617 1 90.88 323 ALA B N 1
ATOM 7595 C CA . ALA B 1 323 ? 2.246 41.688 6.414 1 90.88 323 ALA B CA 1
ATOM 7596 C C . ALA B 1 323 ? 3.555 41.594 5.629 1 90.88 323 ALA B C 1
ATOM 7598 O O . ALA B 1 323 ? 4.629 41.844 6.184 1 90.88 323 ALA B O 1
ATOM 7599 N N . SER B 1 324 ? 3.443 41.25 4.371 1 93.69 324 SER B N 1
ATOM 7600 C CA . SER B 1 324 ? 4.625 41.156 3.518 1 93.69 324 SER B CA 1
ATOM 7601 C C . SER B 1 324 ? 5.312 42.531 3.371 1 93.69 324 SER B C 1
ATOM 7603 O O . SER B 1 324 ? 6.543 42.594 3.381 1 93.69 324 SER B O 1
ATOM 7605 N N . ILE B 1 325 ? 4.574 43.562 3.293 1 92.81 325 ILE B N 1
ATOM 7606 C CA . ILE B 1 325 ? 5.117 44.906 3.146 1 92.81 325 ILE B CA 1
ATOM 7607 C C . ILE B 1 325 ? 5.805 45.312 4.441 1 92.81 325 ILE B C 1
ATOM 7609 O O . ILE B 1 325 ? 6.871 45.938 4.414 1 92.81 325 ILE B O 1
ATOM 7613 N N . ILE B 1 326 ? 5.203 45 5.488 1 89.5 326 ILE B N 1
ATOM 7614 C CA . ILE B 1 326 ? 5.785 45.344 6.781 1 89.5 326 ILE B CA 1
ATOM 7615 C C . ILE B 1 326 ? 7.125 44.625 6.949 1 89.5 326 ILE B C 1
ATOM 7617 O O . ILE B 1 326 ? 8.102 45.219 7.406 1 89.5 326 ILE B O 1
ATOM 7621 N N . VAL B 1 327 ? 7.184 43.344 6.633 1 89.88 327 VAL B N 1
ATOM 7622 C CA . VAL B 1 327 ? 8.43 42.594 6.742 1 89.88 327 VAL B CA 1
ATOM 7623 C C . VAL B 1 327 ? 9.469 43.188 5.793 1 89.88 327 VAL B C 1
ATOM 7625 O O . VAL B 1 327 ? 10.656 43.25 6.121 1 89.88 327 VAL B O 1
ATOM 7628 N N . LEU B 1 328 ? 9.031 43.594 4.629 1 89.44 328 LEU B N 1
ATOM 7629 C CA . LEU B 1 328 ? 9.93 44.219 3.68 1 89.44 328 LEU B CA 1
ATOM 7630 C C . LEU B 1 328 ? 10.547 45.5 4.285 1 89.44 328 LEU B C 1
ATOM 7632 O O . LEU B 1 328 ? 11.742 45.719 4.137 1 89.44 328 LEU B O 1
ATOM 7636 N N . LEU B 1 329 ? 9.773 46.219 4.984 1 88 329 LEU B N 1
ATOM 7637 C CA . LEU B 1 329 ? 10.266 47.438 5.637 1 88 329 LEU B CA 1
ATOM 7638 C C . LEU B 1 329 ? 11.25 47.094 6.742 1 88 329 LEU B C 1
ATOM 7640 O O . LEU B 1 329 ? 12.25 47.812 6.93 1 88 329 LEU B O 1
ATOM 7644 N N . VAL B 1 330 ? 10.945 46.062 7.387 1 83.81 330 VAL B N 1
ATOM 7645 C CA . VAL B 1 330 ? 11.836 45.625 8.453 1 83.81 330 VAL B CA 1
ATOM 7646 C C . VAL B 1 330 ? 13.188 45.219 7.859 1 83.81 330 VAL B C 1
ATOM 7648 O O . VAL B 1 330 ? 14.242 45.531 8.406 1 83.81 330 VAL B O 1
ATOM 7651 N N . VAL B 1 331 ? 13.164 44.5 6.816 1 84.19 331 VAL B N 1
ATOM 7652 C CA . VAL B 1 331 ? 14.383 44.031 6.176 1 84.19 331 VAL B CA 1
ATOM 7653 C C . VAL B 1 331 ? 15.203 45.25 5.68 1 84.19 331 VAL B C 1
ATOM 7655 O O . VAL B 1 331 ? 16.438 45.219 5.73 1 84.19 331 VAL B O 1
ATOM 7658 N N . PHE B 1 332 ? 14.57 46.312 5.277 1 85.06 332 PHE B N 1
ATOM 7659 C CA . PHE B 1 332 ? 15.242 47.469 4.723 1 85.06 332 PHE B CA 1
ATOM 7660 C C . PHE B 1 332 ? 15.844 48.344 5.832 1 85.06 332 PHE B C 1
ATOM 7662 O O . PHE B 1 332 ? 16.938 48.906 5.684 1 85.06 332 PHE B O 1
ATOM 7669 N N . PHE B 1 333 ? 15.148 48.375 6.961 1 82.75 333 PHE B N 1
ATOM 7670 C CA . PHE B 1 333 ? 15.547 49.375 7.934 1 82.75 333 PHE B CA 1
ATOM 7671 C C . PHE B 1 333 ? 16.031 48.75 9.227 1 82.75 333 PHE B C 1
ATOM 7673 O O . PHE B 1 333 ? 16.75 49.375 10.008 1 82.75 333 PHE B O 1
ATOM 7680 N N . ALA B 1 334 ? 15.594 47.594 9.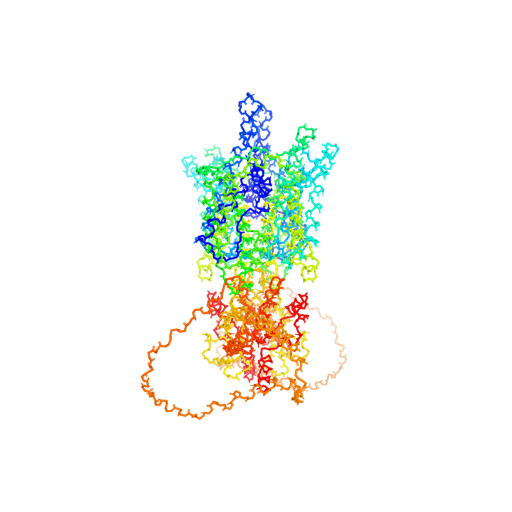477 1 77.56 334 ALA B N 1
ATOM 7681 C CA . ALA B 1 334 ? 15.844 47.031 10.797 1 77.56 334 ALA B CA 1
ATOM 7682 C C . ALA B 1 334 ? 16.969 46 10.758 1 77.56 334 ALA B C 1
ATOM 7684 O O . ALA B 1 334 ? 17.297 45.375 11.773 1 77.56 334 ALA B O 1
ATOM 7685 N N . GLY B 1 335 ? 17.656 45.844 9.727 1 74.94 335 GLY B N 1
ATOM 7686 C CA . GLY B 1 335 ? 18.719 44.844 9.586 1 74.94 335 GLY B CA 1
ATOM 7687 C C . GLY B 1 335 ? 19.766 44.938 10.672 1 74.94 335 GLY B C 1
ATOM 7688 O O . GLY B 1 335 ? 19.969 44 11.43 1 74.94 335 GLY B O 1
ATOM 7689 N N . PRO B 1 336 ? 20.344 46.094 10.891 1 77 336 PRO B N 1
ATOM 7690 C CA . PRO B 1 336 ? 21.438 46.25 11.852 1 77 336 PRO B CA 1
ATOM 7691 C C . PRO B 1 336 ? 20.984 46.062 13.297 1 77 336 PRO B C 1
ATOM 7693 O O . PRO B 1 336 ? 21.781 45.75 14.172 1 77 336 PRO B O 1
ATOM 7696 N N . LEU B 1 337 ? 19.688 46.188 13.469 1 77.38 337 LEU B N 1
ATOM 7697 C CA . LEU B 1 337 ? 19.156 46.062 14.82 1 77.38 337 LEU B CA 1
ATOM 7698 C C . LEU B 1 337 ? 19.188 44.625 15.289 1 77.38 337 LEU B C 1
ATOM 7700 O O . LEU B 1 337 ? 19.172 44.344 16.5 1 77.38 337 LEU B O 1
ATOM 7704 N N . PHE B 1 338 ? 19.281 43.688 14.367 1 82.69 338 PHE B N 1
ATOM 7705 C CA . PHE B 1 338 ? 19.203 42.281 14.719 1 82.69 338 PHE B CA 1
ATOM 7706 C C . PHE B 1 338 ? 20.594 41.688 14.93 1 82.69 338 PHE B C 1
ATOM 7708 O O . PHE B 1 338 ? 20.719 40.531 15.312 1 82.69 338 PHE B O 1
ATOM 7715 N N . TYR B 1 339 ? 21.625 42.469 14.766 1 82.06 339 TYR B N 1
ATOM 7716 C CA . TYR B 1 339 ? 23 42 14.844 1 82.06 339 TYR B CA 1
ATOM 7717 C C . TYR B 1 339 ? 23.281 41.375 16.203 1 82.06 339 TYR B C 1
ATOM 7719 O O . TYR B 1 339 ? 23.859 40.281 16.297 1 82.06 339 TYR B O 1
ATOM 7727 N N . ASP B 1 340 ? 22.812 41.969 17.25 1 86 340 ASP B N 1
ATOM 7728 C CA . ASP B 1 340 ? 23.219 41.562 18.594 1 86 340 ASP B CA 1
ATOM 7729 C C . ASP B 1 340 ? 22.203 40.625 19.203 1 86 340 ASP B C 1
ATOM 7731 O O . ASP B 1 340 ? 22.328 40.219 20.375 1 86 340 ASP B O 1
ATOM 7735 N N . VAL B 1 341 ? 21.312 40.188 18.438 1 88.56 341 VAL B N 1
ATOM 7736 C CA . VAL B 1 341 ? 20.312 39.281 18.984 1 88.56 341 VAL B CA 1
ATOM 7737 C C . VAL B 1 341 ? 20.953 37.906 19.203 1 88.56 341 VAL B C 1
ATOM 7739 O O . VAL B 1 341 ? 21.531 37.312 18.297 1 88.56 341 VAL B O 1
ATOM 7742 N N . PRO B 1 342 ? 20.922 37.438 20.438 1 90.62 342 PRO B N 1
ATOM 7743 C CA . PRO B 1 342 ? 21.5 36.094 20.703 1 90.62 342 PRO B CA 1
ATOM 7744 C C . PRO B 1 342 ? 20.734 34.969 20.047 1 90.62 342 PRO B C 1
ATOM 7746 O O . PRO B 1 342 ? 19.5 35 20 1 90.62 342 PRO B O 1
ATOM 7749 N N . ASN B 1 343 ? 21.391 33.969 19.531 1 90.19 343 ASN B N 1
ATOM 7750 C CA . ASN B 1 343 ? 20.781 32.812 18.906 1 90.19 343 ASN B CA 1
ATOM 7751 C C . ASN B 1 343 ? 19.906 32.031 19.891 1 90.19 343 ASN B C 1
ATOM 7753 O O . ASN B 1 343 ? 18.922 31.422 19.5 1 90.19 343 ASN B O 1
ATOM 7757 N N . CYS B 1 344 ? 20.25 32.094 21.094 1 91.06 344 CYS B N 1
ATOM 7758 C CA . CYS B 1 344 ? 19.516 31.344 22.109 1 91.06 344 CYS B CA 1
ATOM 7759 C C . CYS B 1 344 ? 18.109 31.891 22.297 1 91.06 344 CYS B C 1
ATOM 7761 O O . CYS B 1 344 ? 17.203 31.156 22.672 1 91.06 344 CYS B O 1
ATOM 7763 N N . CYS B 1 345 ? 17.969 33.156 22.078 1 91.69 345 CYS B N 1
ATOM 7764 C CA . CYS B 1 345 ? 16.641 33.781 22.141 1 91.69 345 CYS B CA 1
ATOM 7765 C C . CYS B 1 345 ? 15.75 33.219 21.047 1 91.69 345 CYS B C 1
ATOM 7767 O O . CYS B 1 345 ? 14.578 32.906 21.281 1 91.69 345 CYS B O 1
ATOM 7769 N N . LEU B 1 346 ? 16.266 33.094 19.922 1 88.38 346 LEU B N 1
ATOM 7770 C CA . LEU B 1 346 ? 15.531 32.531 18.797 1 88.38 346 LEU B CA 1
ATOM 7771 C C . LEU B 1 346 ? 15.18 31.062 19.047 1 88.38 346 LEU B C 1
ATOM 7773 O O . LEU B 1 346 ? 14.078 30.625 18.734 1 88.38 346 LEU B O 1
ATOM 7777 N N . SER B 1 347 ? 16.094 30.375 19.578 1 91.88 347 SER B N 1
ATOM 7778 C CA . SER B 1 347 ? 15.852 28.984 19.922 1 91.88 347 SER B CA 1
ATOM 7779 C C . SER B 1 347 ? 14.75 28.844 20.953 1 91.88 347 SER B C 1
ATOM 7781 O O . SER B 1 347 ? 13.953 27.906 20.906 1 91.88 347 SER B O 1
ATOM 7783 N N . ALA B 1 348 ? 14.75 29.75 21.859 1 92.44 348 ALA B N 1
ATOM 7784 C CA . ALA B 1 348 ? 13.711 29.766 22.891 1 92.44 348 ALA B CA 1
ATOM 7785 C C . ALA B 1 348 ? 12.328 29.938 22.266 1 92.44 348 ALA B C 1
ATOM 7787 O O . ALA B 1 348 ? 11.367 29.297 22.703 1 92.44 348 ALA B O 1
ATOM 7788 N N . ILE B 1 349 ? 12.297 30.734 21.312 1 89 349 ILE B N 1
ATOM 7789 C CA . ILE B 1 349 ? 11.039 30.969 20.609 1 89 349 ILE B CA 1
ATOM 7790 C C . ILE B 1 349 ? 10.57 29.688 19.938 1 89 349 ILE B C 1
ATOM 7792 O O . ILE B 1 349 ? 9.398 29.328 20.031 1 89 349 ILE B O 1
ATOM 7796 N N . ILE B 1 350 ? 11.414 28.953 19.312 1 88.56 350 ILE B N 1
ATOM 7797 C CA . ILE B 1 350 ? 11.086 27.719 18.625 1 88.56 350 ILE B CA 1
ATOM 7798 C C . ILE B 1 350 ? 10.602 26.672 19.625 1 88.56 350 ILE B C 1
ATOM 7800 O O . ILE B 1 350 ? 9.609 25.984 19.391 1 88.56 350 ILE B O 1
ATOM 7804 N N . LEU B 1 351 ? 11.305 26.609 20.703 1 92 351 LEU B N 1
ATOM 7805 C CA . LEU B 1 351 ? 10.984 25.594 21.719 1 92 351 LEU B CA 1
ATOM 7806 C C . LEU B 1 351 ? 9.594 25.828 22.297 1 92 351 LEU B C 1
ATOM 7808 O O . LEU B 1 351 ? 8.844 24.891 22.547 1 92 351 LEU B O 1
ATOM 7812 N N . VAL B 1 352 ? 9.281 27.094 22.531 1 88.56 352 VAL B N 1
ATOM 7813 C CA . VAL B 1 352 ? 7.965 27.422 23.062 1 88.56 352 VAL B CA 1
ATOM 7814 C C . VAL B 1 352 ? 6.898 27.125 22.016 1 88.56 352 VAL B C 1
ATOM 7816 O O . VAL B 1 352 ? 5.797 26.672 22.344 1 88.56 352 VAL B O 1
ATOM 7819 N N . ALA B 1 353 ? 7.215 27.391 20.812 1 84.44 353 ALA B N 1
ATOM 7820 C CA . ALA B 1 353 ? 6.281 27.156 19.719 1 84.44 353 ALA B CA 1
ATOM 7821 C C . ALA B 1 353 ? 6.02 25.672 1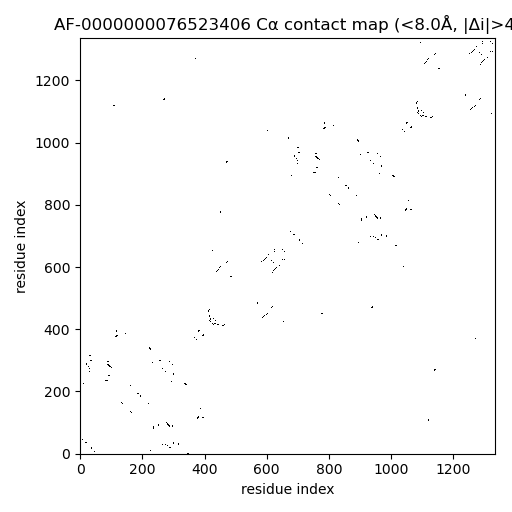9.531 1 84.44 353 ALA B C 1
ATOM 7823 O O . ALA B 1 353 ? 4.992 25.281 18.969 1 84.44 353 ALA B O 1
ATOM 7824 N N . LEU B 1 354 ? 6.879 24.797 19.953 1 88.75 354 LEU B N 1
ATOM 7825 C CA . LEU B 1 354 ? 6.781 23.359 19.797 1 88.75 354 LEU B CA 1
ATOM 7826 C C . LEU B 1 354 ? 5.66 22.781 20.672 1 88.75 354 LEU B C 1
ATOM 7828 O O . LEU B 1 354 ? 5.227 21.656 20.453 1 88.75 354 LEU B O 1
ATOM 7832 N N . ARG B 1 355 ? 5.219 23.547 21.594 1 87.56 355 ARG B N 1
ATOM 7833 C CA . ARG B 1 355 ? 4.191 23.062 22.516 1 87.56 355 ARG B CA 1
ATOM 7834 C C . ARG B 1 355 ? 2.955 22.594 21.75 1 87.56 355 ARG B C 1
ATOM 7836 O O . ARG B 1 355 ? 2.359 21.562 22.094 1 87.56 355 ARG B O 1
ATOM 7843 N N . GLY B 1 356 ? 2.592 23.312 20.719 1 83.12 356 GLY B N 1
ATOM 7844 C CA . GLY B 1 356 ? 1.442 22.938 19.906 1 83.12 356 GLY B CA 1
ATOM 7845 C C . GLY B 1 356 ? 1.628 21.609 19.188 1 83.12 356 GLY B C 1
ATOM 7846 O O . GLY B 1 356 ? 0.688 20.828 19.078 1 83.12 356 GLY B O 1
ATOM 7847 N N . MET B 1 357 ? 2.811 21.359 18.766 1 85.31 357 MET B N 1
ATOM 7848 C CA . MET B 1 357 ? 3.117 20.125 18.062 1 85.31 357 MET B CA 1
ATOM 7849 C C . MET B 1 357 ? 3.139 18.938 19.016 1 85.31 357 MET B C 1
ATOM 7851 O O . MET B 1 357 ? 2.561 17.891 18.719 1 85.31 357 MET B O 1
ATOM 7855 N N . VAL B 1 358 ? 3.711 19.172 20.219 1 91.12 358 VAL B N 1
ATOM 7856 C CA . VAL B 1 358 ? 3.863 18.094 21.203 1 91.12 358 VAL B CA 1
ATOM 7857 C C . VAL B 1 358 ? 2.51 17.766 21.828 1 91.12 358 VAL B C 1
ATOM 7859 O O . VAL B 1 358 ? 2.279 16.641 22.281 1 91.12 358 VAL B O 1
ATOM 7862 N N . ALA B 1 359 ? 1.604 18.719 21.812 1 90.25 359 ALA B N 1
ATOM 7863 C CA . ALA B 1 359 ? 0.273 18.547 22.391 1 90.25 359 ALA B CA 1
ATOM 7864 C C . ALA B 1 359 ? -0.494 17.438 21.656 1 90.25 359 ALA B C 1
ATOM 7866 O O . ALA B 1 359 ? -1.439 16.875 22.203 1 90.25 359 ALA B O 1
ATOM 7867 N N . GLN B 1 360 ? -0.102 17.141 20.516 1 90.5 360 GLN B N 1
ATOM 7868 C CA . GLN B 1 360 ? -0.773 16.094 19.75 1 90.5 360 GLN B CA 1
ATOM 7869 C C . GLN B 1 360 ? -0.508 14.711 20.344 1 90.5 360 GLN B C 1
ATOM 7871 O O . GLN B 1 360 ? -1.16 13.734 19.984 1 90.5 360 GLN B O 1
ATOM 7876 N N . LEU B 1 361 ? 0.427 14.609 21.297 1 92.12 361 LEU B N 1
ATOM 7877 C CA . LEU B 1 361 ? 0.663 13.383 22.062 1 92.12 361 LEU B CA 1
ATOM 7878 C C . LEU B 1 361 ? -0.565 13 22.875 1 92.12 361 LEU B C 1
ATOM 7880 O O . LEU B 1 361 ? -0.792 11.82 23.156 1 92.12 361 LEU B O 1
ATOM 7884 N N . LEU B 1 362 ? -1.384 14.016 23.156 1 91.19 362 LEU B N 1
ATOM 7885 C CA . LEU B 1 362 ? -2.562 13.805 23.984 1 91.19 362 LEU B CA 1
ATOM 7886 C C . LEU B 1 362 ? -3.635 13.031 23.219 1 91.19 362 LEU B C 1
ATOM 7888 O O . LEU B 1 362 ? -4.582 12.523 23.828 1 91.19 362 LEU B O 1
ATOM 7892 N N . GLU B 1 363 ? -3.463 12.906 22 1 90 363 GLU B N 1
ATOM 7893 C CA . GLU B 1 363 ? -4.422 12.164 21.172 1 90 363 GLU B CA 1
ATOM 7894 C C . GLU B 1 363 ? -4.223 10.664 21.312 1 90 363 GLU B C 1
ATOM 7896 O O . GLU B 1 363 ? -5.105 9.875 20.953 1 90 363 GLU B O 1
ATOM 7901 N N . LEU B 1 364 ? -3.105 10.219 21.844 1 92.19 364 LEU B N 1
ATOM 7902 C CA . LEU B 1 364 ? -2.721 8.812 21.859 1 92.19 364 LEU B CA 1
ATOM 7903 C C . LEU B 1 364 ? -3.713 7.988 22.672 1 92.19 364 LEU B C 1
ATOM 7905 O O . LEU B 1 364 ? -4.176 6.941 22.203 1 92.19 364 LEU B O 1
ATOM 7909 N N . PRO B 1 365 ? -4.117 8.508 23.875 1 90.81 365 PRO B N 1
ATOM 7910 C CA . PRO B 1 365 ? -5.082 7.711 24.641 1 90.81 3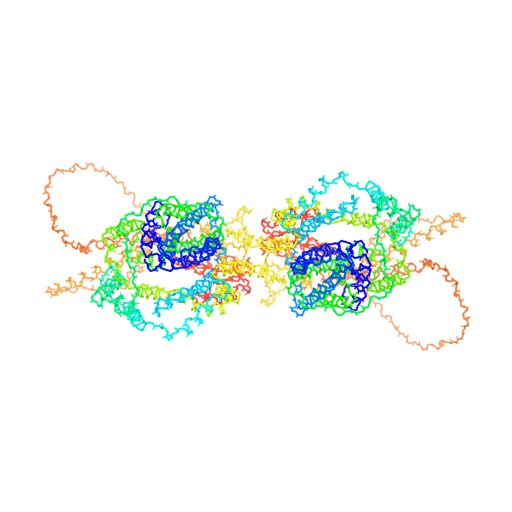65 PRO B CA 1
ATOM 7911 C C . PRO B 1 365 ? -6.449 7.629 23.969 1 90.81 365 PRO B C 1
ATOM 7913 O O . PRO B 1 365 ? -7.145 6.617 24.109 1 90.81 365 PRO B O 1
ATOM 7916 N N . ILE B 1 366 ? -6.793 8.602 23.25 1 87.81 366 ILE B N 1
ATOM 7917 C CA . ILE B 1 366 ? -8.062 8.617 22.516 1 87.81 366 ILE B CA 1
ATOM 7918 C C . ILE B 1 366 ? -8.016 7.594 21.391 1 87.81 366 ILE B C 1
ATOM 7920 O O . ILE B 1 366 ? -8.969 6.844 21.188 1 87.81 366 ILE B O 1
ATOM 7924 N N . LEU B 1 367 ? -6.918 7.559 20.734 1 91.75 367 LEU B N 1
ATOM 7925 C CA . LEU B 1 367 ? -6.754 6.629 19.609 1 91.75 367 LEU B CA 1
ATOM 7926 C C . LEU B 1 367 ? -6.727 5.188 20.109 1 91.75 367 LEU B C 1
ATOM 7928 O O . LEU B 1 367 ? -7.262 4.289 19.453 1 91.75 367 LEU B O 1
ATOM 7932 N N . TRP B 1 368 ? -6.086 4.988 21.328 1 89.25 368 TRP B N 1
ATOM 7933 C CA . TRP B 1 368 ? -5.988 3.656 21.906 1 89.25 368 TRP B CA 1
ATOM 7934 C C . TRP B 1 368 ? -7.367 3.109 22.25 1 89.25 368 TRP B C 1
ATOM 7936 O O . TRP B 1 368 ? -7.629 1.916 22.078 1 89.25 368 TRP B O 1
ATOM 7946 N N . ARG B 1 369 ? -8.211 3.973 22.656 1 85.19 369 ARG B N 1
ATOM 7947 C CA . ARG B 1 369 ? -9.562 3.572 23.062 1 85.19 369 ARG B CA 1
ATOM 7948 C C . ARG B 1 369 ? -10.445 3.354 21.828 1 85.19 369 ARG B C 1
ATOM 7950 O O . ARG B 1 369 ? -11.375 2.541 21.875 1 85.19 369 ARG B O 1
ATOM 7957 N N . TYR B 1 370 ? -10.133 4.027 20.844 1 87.56 370 TYR B N 1
ATOM 7958 C CA . TYR B 1 370 ? -10.984 3.959 19.656 1 87.56 370 TYR B CA 1
ATOM 7959 C C . TYR B 1 370 ? -10.656 2.729 18.828 1 87.56 370 TYR B C 1
ATOM 7961 O O . TYR B 1 370 ? -11.523 1.9 18.547 1 87.56 370 TYR B O 1
ATOM 7969 N N . SER B 1 371 ? -9.367 2.691 18.344 1 88.81 371 SER B N 1
ATOM 7970 C CA . SER B 1 371 ? -8.977 1.579 17.484 1 88.81 371 SER B CA 1
ATOM 7971 C C . SER B 1 371 ? -7.48 1.313 17.562 1 88.81 371 SER B C 1
ATOM 7973 O O . SER B 1 371 ? -6.68 2.248 17.562 1 88.81 371 SER B O 1
ATOM 7975 N N . ILE B 1 372 ? -7.125 0.083 17.531 1 90 372 ILE B N 1
ATOM 7976 C CA . ILE B 1 372 ? -5.73 -0.333 17.625 1 90 372 ILE B CA 1
ATOM 7977 C C . ILE B 1 372 ? -4.992 0.018 16.344 1 90 372 ILE B C 1
ATOM 7979 O O . ILE B 1 372 ? -3.795 0.308 16.359 1 90 372 ILE B O 1
ATOM 7983 N N . TRP B 1 373 ? -5.703 0.038 15.25 1 87.75 373 TRP B N 1
ATOM 7984 C CA . TRP B 1 373 ? -5.062 0.328 13.969 1 87.75 373 TRP B CA 1
ATOM 7985 C C . TRP B 1 373 ? -4.703 1.806 13.859 1 87.75 373 TRP B C 1
ATOM 7987 O O . TRP B 1 373 ? -3.637 2.156 13.352 1 87.75 373 TRP B O 1
ATOM 7997 N N . ASP B 1 374 ? -5.586 2.658 14.305 1 91.44 374 ASP B N 1
ATOM 7998 C CA . ASP B 1 374 ? -5.289 4.086 14.32 1 91.44 374 ASP B CA 1
ATOM 7999 C C . ASP B 1 374 ? -4.164 4.402 15.305 1 91.44 374 ASP B C 1
ATOM 8001 O O . ASP B 1 374 ? -3.301 5.238 15.023 1 91.44 374 ASP B O 1
ATOM 8005 N N . PHE B 1 375 ? -4.234 3.701 16.422 1 94.19 375 PHE B N 1
ATOM 8006 C CA . PHE B 1 375 ? -3.178 3.836 17.422 1 94.19 375 PHE B CA 1
ATOM 8007 C C . PHE B 1 375 ? -1.838 3.383 16.859 1 94.19 375 PHE B C 1
ATOM 8009 O O . PHE B 1 375 ? -0.821 4.055 17.031 1 94.19 375 PHE B O 1
ATOM 8016 N N . ALA B 1 376 ? -1.812 2.32 16.156 1 94.44 376 ALA B N 1
ATOM 8017 C CA . ALA B 1 376 ? -0.59 1.776 15.57 1 94.44 376 ALA B CA 1
ATOM 8018 C C . ALA B 1 376 ? -0.03 2.713 14.5 1 94.44 376 ALA B C 1
ATOM 8020 O O . ALA B 1 376 ? 1.188 2.846 14.359 1 94.44 376 ALA B O 1
ATOM 8021 N N . SER B 1 377 ? -0.934 3.279 13.734 1 94.12 377 SER B N 1
ATOM 8022 C CA . SER B 1 377 ? -0.488 4.223 12.711 1 94.12 377 SER B CA 1
ATOM 8023 C C . SER B 1 377 ? 0.271 5.391 13.328 1 94.12 377 SER B C 1
ATOM 8025 O O . SER B 1 377 ? 1.297 5.82 12.805 1 94.12 377 SER B O 1
ATOM 8027 N N . TRP B 1 378 ? -0.249 5.91 14.445 1 95.25 378 TRP B N 1
ATOM 8028 C CA . TRP B 1 378 ? 0.405 6.992 15.18 1 95.25 378 TRP B CA 1
ATOM 8029 C C . TRP B 1 378 ? 1.755 6.543 15.727 1 95.25 378 TRP B C 1
ATOM 8031 O O . TRP B 1 378 ? 2.773 7.199 15.5 1 95.25 378 TRP B O 1
ATOM 8041 N N . VAL B 1 379 ? 1.896 5.398 16.328 1 96.56 379 VAL B N 1
ATOM 8042 C CA . VAL B 1 379 ? 3.076 4.918 17.047 1 96.56 379 VAL B CA 1
ATOM 8043 C C . VAL B 1 379 ? 4.156 4.52 16.047 1 96.56 379 VAL B C 1
ATOM 8045 O O . VAL B 1 379 ? 5.336 4.828 16.234 1 96.56 379 VAL B O 1
ATOM 8048 N N . VAL B 1 380 ? 3.746 3.865 15.008 1 95.69 380 VAL B N 1
ATOM 8049 C CA . VAL B 1 380 ? 4.707 3.414 14.008 1 95.69 380 VAL B CA 1
ATOM 8050 C C . VAL B 1 380 ? 5.344 4.621 13.312 1 95.69 380 VAL B C 1
ATOM 8052 O O . VAL B 1 380 ? 6.555 4.652 13.102 1 95.69 380 VAL B O 1
ATOM 8055 N N . THR B 1 381 ? 4.504 5.551 12.945 1 95.06 381 THR B N 1
ATOM 8056 C CA . THR B 1 381 ? 5.027 6.75 12.305 1 95.06 381 THR B CA 1
ATOM 8057 C C . THR B 1 381 ? 5.957 7.508 13.25 1 95.06 381 THR B C 1
ATOM 8059 O O . THR B 1 381 ? 7.031 7.953 12.844 1 95.06 381 THR B O 1
ATOM 8062 N N . PHE B 1 382 ? 5.566 7.648 14.539 1 96.06 382 PHE B N 1
ATOM 8063 C CA . PHE B 1 382 ? 6.367 8.328 15.555 1 96.06 382 PHE B CA 1
ATOM 8064 C C . PHE B 1 382 ? 7.715 7.637 15.734 1 96.06 382 PHE B C 1
ATOM 8066 O O . PHE B 1 382 ? 8.758 8.289 15.695 1 96.06 382 PHE B O 1
ATOM 8073 N N . THR B 1 383 ? 7.707 6.332 15.875 1 96.31 383 THR B N 1
ATOM 8074 C CA . THR B 1 383 ? 8.922 5.566 16.125 1 96.31 383 THR B CA 1
ATOM 8075 C C . THR B 1 383 ? 9.836 5.59 14.898 1 96.31 383 THR B C 1
ATOM 8077 O O . THR B 1 383 ? 11.055 5.723 15.031 1 96.31 383 THR B O 1
ATOM 8080 N N . ALA B 1 384 ? 9.242 5.473 13.719 1 94.88 384 ALA B N 1
ATOM 8081 C CA . ALA B 1 384 ? 10.039 5.512 12.492 1 94.88 384 ALA B CA 1
ATOM 8082 C C . ALA B 1 384 ? 10.688 6.879 12.305 1 94.88 384 ALA B C 1
ATOM 8084 O O . ALA B 1 384 ? 11.844 6.973 11.875 1 94.88 384 ALA B O 1
ATOM 8085 N N . THR B 1 385 ? 9.938 7.926 12.625 1 92.75 385 THR B N 1
ATOM 8086 C CA . THR B 1 385 ? 10.469 9.273 12.477 1 92.75 385 THR B CA 1
ATOM 8087 C C . THR B 1 385 ? 11.602 9.523 13.469 1 92.75 385 THR B C 1
ATOM 8089 O O . THR B 1 385 ? 12.664 10.016 13.094 1 92.75 385 THR B O 1
ATOM 8092 N N . VAL B 1 386 ? 11.461 9.109 14.688 1 94 386 VAL B N 1
ATOM 8093 C CA . VAL B 1 386 ? 12.414 9.398 15.75 1 94 386 VAL B CA 1
ATOM 8094 C C . VAL B 1 386 ? 13.672 8.555 15.562 1 94 386 VAL B C 1
ATOM 8096 O O . VAL B 1 386 ? 14.789 9.047 15.703 1 94 386 VAL B O 1
ATOM 8099 N N . PHE B 1 387 ? 13.555 7.348 15.062 1 93.56 387 PHE B N 1
ATOM 8100 C CA . PHE B 1 387 ? 14.695 6.438 15.07 1 93.56 387 PHE B CA 1
ATOM 8101 C C . PHE B 1 387 ? 15.32 6.355 13.688 1 93.56 387 PHE B C 1
ATOM 8103 O O . PHE B 1 387 ? 16.531 6.125 13.562 1 93.56 387 PHE B O 1
ATOM 8110 N N . LEU B 1 388 ? 14.641 6.508 12.648 1 89.62 388 LEU B N 1
ATOM 8111 C CA . LEU B 1 388 ? 15.203 6.332 11.312 1 89.62 388 LEU B CA 1
ATOM 8112 C C . LEU B 1 388 ? 15.43 7.68 10.633 1 89.62 388 LEU B C 1
ATOM 8114 O O . LEU B 1 388 ? 16.188 7.773 9.672 1 89.62 388 LEU B O 1
ATOM 8118 N N . ASP B 1 389 ? 14.688 8.68 10.945 1 87.56 389 ASP B N 1
ATOM 8119 C CA . ASP B 1 389 ? 14.781 10.008 10.359 1 87.56 389 ASP B CA 1
ATOM 8120 C C . ASP B 1 389 ? 13.414 10.492 9.875 1 87.56 389 ASP B C 1
ATOM 8122 O O . ASP B 1 389 ? 12.5 9.688 9.688 1 87.56 389 ASP B O 1
ATOM 8126 N N . VAL B 1 390 ? 13.414 11.727 9.641 1 85.25 390 VAL B N 1
ATOM 8127 C CA . VAL B 1 390 ? 12.148 12.375 9.297 1 85.25 390 VAL B CA 1
ATOM 8128 C C . VAL B 1 390 ? 11.703 11.922 7.906 1 85.25 390 VAL B C 1
ATOM 8130 O O . VAL B 1 390 ? 10.523 11.656 7.684 1 85.25 390 VAL B O 1
ATOM 8133 N N . LEU B 1 391 ? 12.625 11.812 6.957 1 83.31 391 LEU B N 1
ATOM 8134 C CA . LEU B 1 391 ? 12.297 11.406 5.598 1 83.31 391 LEU B CA 1
ATOM 8135 C C . LEU B 1 391 ? 11.688 10.008 5.578 1 83.31 391 LEU B C 1
ATOM 8137 O O . LEU B 1 391 ? 10.617 9.805 5.008 1 83.31 391 LEU B O 1
ATOM 8141 N N . TYR B 1 392 ? 12.312 9.086 6.25 1 86.44 392 TYR B N 1
ATOM 8142 C CA . TYR B 1 392 ? 11.844 7.707 6.285 1 86.44 392 TYR B CA 1
ATOM 8143 C C . TYR B 1 392 ? 10.578 7.578 7.121 1 86.44 392 TYR B C 1
ATOM 8145 O O . TYR B 1 392 ? 9.727 6.723 6.852 1 86.44 392 TYR B O 1
ATOM 8153 N N . GLY B 1 393 ? 10.5 8.43 8.133 1 89.94 393 GLY B N 1
ATOM 8154 C CA . GLY B 1 393 ? 9.297 8.422 8.945 1 89.94 393 GLY B CA 1
ATOM 8155 C C . GLY B 1 393 ? 8.031 8.672 8.148 1 89.94 393 GLY B C 1
ATOM 8156 O O . GLY B 1 393 ? 7.02 8 8.344 1 89.94 393 GLY B O 1
ATOM 8157 N N . LEU B 1 394 ? 8.148 9.555 7.219 1 87.62 394 LEU B N 1
ATOM 8158 C CA . LEU B 1 394 ? 6.98 9.867 6.398 1 87.62 394 LEU B CA 1
ATOM 8159 C C . LEU B 1 394 ? 6.648 8.711 5.461 1 87.62 394 LEU B C 1
ATOM 8161 O O . LEU B 1 394 ? 5.484 8.32 5.344 1 87.62 394 LEU B O 1
ATOM 8165 N N . ILE B 1 395 ? 7.617 8.195 4.812 1 86.12 395 ILE B N 1
ATOM 8166 C CA . ILE B 1 395 ? 7.418 7.117 3.85 1 86.12 395 ILE B CA 1
ATOM 8167 C C . ILE B 1 395 ? 6.797 5.906 4.547 1 86.12 395 ILE B C 1
ATOM 8169 O O . ILE B 1 395 ? 5.805 5.352 4.066 1 86.12 395 ILE B O 1
ATOM 8173 N N . ILE B 1 396 ? 7.324 5.59 5.656 1 90.12 396 ILE B N 1
ATOM 8174 C CA . ILE B 1 396 ? 6.844 4.438 6.406 1 90.12 396 ILE B CA 1
ATOM 8175 C C . ILE B 1 396 ? 5.441 4.719 6.941 1 90.12 396 ILE B C 1
ATOM 8177 O O . ILE B 1 396 ? 4.59 3.826 6.969 1 90.12 396 ILE B O 1
ATOM 8181 N N . GLY B 1 397 ? 5.25 5.934 7.438 1 92.69 397 GLY B N 1
ATOM 8182 C CA . GLY B 1 397 ? 3.926 6.305 7.914 1 92.69 397 GLY B CA 1
ATOM 8183 C C . GLY B 1 397 ? 2.852 6.168 6.852 1 92.69 397 GLY B C 1
ATOM 8184 O O . GLY B 1 397 ? 1.796 5.582 7.098 1 92.69 397 GLY B O 1
ATOM 8185 N N . VAL B 1 398 ? 3.107 6.617 5.664 1 88.56 398 VAL B N 1
ATOM 8186 C CA . VAL B 1 398 ? 2.158 6.543 4.559 1 88.56 398 VAL B CA 1
ATOM 8187 C C . VAL B 1 398 ? 1.94 5.086 4.16 1 88.56 398 VAL B C 1
ATOM 8189 O O . VAL B 1 398 ? 0.802 4.648 3.975 1 88.56 398 VAL B O 1
ATOM 8192 N N . ALA B 1 399 ? 3.025 4.367 4.055 1 87.19 399 ALA B N 1
ATOM 8193 C CA . ALA B 1 399 ? 2.949 2.955 3.693 1 87.19 399 ALA B CA 1
ATOM 8194 C C . ALA B 1 399 ? 2.133 2.17 4.715 1 87.19 399 ALA B C 1
ATOM 8196 O O . ALA B 1 399 ? 1.291 1.348 4.348 1 87.19 399 ALA B O 1
ATOM 8197 N N . PHE B 1 400 ? 2.357 2.43 5.941 1 89.88 400 PHE B N 1
ATOM 8198 C CA . PHE B 1 400 ? 1.651 1.718 7 1 89.88 400 PHE B CA 1
ATOM 8199 C C . PHE B 1 400 ? 0.164 2.049 6.977 1 89.88 400 PHE B C 1
ATOM 8201 O O . PHE B 1 400 ? -0.676 1.167 7.164 1 89.88 400 PHE B O 1
ATOM 8208 N N . SER B 1 401 ? -0.093 3.297 6.828 1 90 401 SER B N 1
ATOM 8209 C CA . SER B 1 401 ? -1.495 3.697 6.773 1 90 401 SER B CA 1
ATOM 8210 C C . SER B 1 401 ? -2.221 3.004 5.625 1 90 401 SER B C 1
ATOM 8212 O O . SER B 1 401 ? -3.377 2.6 5.77 1 90 401 SER B O 1
ATOM 8214 N N . ALA B 1 402 ? -1.582 2.904 4.547 1 85.94 402 ALA B N 1
ATOM 8215 C CA . ALA B 1 402 ? -2.164 2.217 3.396 1 85.94 402 ALA B CA 1
ATOM 8216 C C . ALA B 1 402 ? -2.342 0.729 3.678 1 85.94 402 ALA B C 1
ATOM 8218 O O . ALA B 1 402 ? -3.361 0.138 3.309 1 85.94 402 ALA B O 1
ATOM 8219 N N . ILE B 1 403 ? -1.336 0.133 4.332 1 84.75 403 ILE B N 1
ATOM 8220 C CA . ILE B 1 403 ? -1.382 -1.287 4.66 1 84.75 403 ILE B CA 1
ATOM 8221 C C . ILE B 1 403 ? -2.531 -1.557 5.629 1 84.75 403 ILE B C 1
ATOM 8223 O O . ILE B 1 403 ? -3.193 -2.594 5.543 1 84.75 403 ILE B O 1
ATOM 8227 N N . VAL B 1 404 ? -2.76 -0.637 6.539 1 86.56 404 VAL B N 1
ATOM 8228 C CA . VAL B 1 404 ? -3.84 -0.782 7.508 1 86.56 404 VAL B CA 1
ATOM 8229 C C . VAL B 1 404 ? -5.18 -0.844 6.781 1 86.56 404 VAL B C 1
ATOM 8231 O O . VAL B 1 404 ? -6.039 -1.662 7.117 1 86.56 404 VAL B O 1
ATOM 8234 N N . VAL B 1 405 ? -5.395 -0.032 5.824 1 85.38 405 VAL B N 1
ATOM 8235 C CA . VAL B 1 405 ? -6.629 -0.039 5.051 1 85.38 405 VAL B CA 1
ATOM 8236 C C . VAL B 1 405 ? -6.762 -1.363 4.301 1 85.38 405 VAL B C 1
ATOM 8238 O O . VAL B 1 405 ? -7.852 -1.939 4.234 1 85.38 405 VAL B O 1
ATOM 8241 N N . PHE B 1 406 ? -5.656 -1.834 3.799 1 83.56 406 PHE B N 1
ATOM 8242 C CA . PHE B 1 406 ? -5.625 -3.105 3.086 1 83.56 406 PHE B CA 1
ATOM 8243 C C . PHE B 1 406 ? -6.008 -4.254 4.012 1 83.56 406 PHE B C 1
ATOM 8245 O O . PHE B 1 406 ? -6.816 -5.109 3.648 1 83.56 406 PHE B O 1
ATOM 8252 N N . VAL B 1 407 ? -5.43 -4.254 5.191 1 81.69 407 VAL B N 1
ATOM 8253 C CA . VAL B 1 407 ? -5.648 -5.344 6.137 1 81.69 407 VAL B CA 1
ATOM 8254 C C . VAL B 1 407 ? -7.09 -5.305 6.645 1 81.69 407 VAL B C 1
ATOM 8256 O O . VAL B 1 407 ? -7.719 -6.348 6.828 1 81.69 407 VAL B O 1
ATOM 8259 N N . ARG B 1 408 ? -7.621 -4.152 6.816 1 78.62 408 ARG B N 1
ATOM 8260 C CA . ARG B 1 408 ? -8.984 -4.016 7.312 1 78.62 408 ARG B CA 1
ATOM 8261 C C . ARG B 1 408 ? -10 -4.41 6.238 1 78.62 408 ARG B C 1
ATOM 8263 O O . ARG B 1 408 ? -11.102 -4.863 6.555 1 78.62 408 ARG B O 1
ATOM 8270 N N . SER B 1 409 ? -9.648 -4.285 5.082 1 79.12 409 SER B N 1
ATOM 8271 C CA . SER B 1 409 ? -10.562 -4.555 3.979 1 79.12 409 SER B CA 1
ATOM 8272 C C . SER B 1 409 ? -10.688 -6.051 3.717 1 79.12 409 SER B C 1
ATOM 8274 O O . SER B 1 409 ? -11.648 -6.496 3.088 1 79.12 409 SER B O 1
ATOM 8276 N N . GLN B 1 410 ? -9.758 -6.855 4.188 1 74.12 410 GLN B N 1
ATOM 8277 C CA . GLN B 1 410 ? -9.75 -8.258 3.789 1 74.12 410 GLN B CA 1
ATOM 8278 C C . GLN B 1 410 ? -10.461 -9.125 4.824 1 74.12 410 GLN B C 1
ATOM 8280 O O . GLN B 1 410 ? -10.758 -10.297 4.562 1 74.12 410 GLN B O 1
ATOM 8285 N N . PHE B 1 411 ? -10.867 -8.633 6.02 1 72.12 411 PHE B N 1
ATOM 8286 C CA . PHE B 1 411 ? -11.359 -9.5 7.078 1 72.12 411 PHE B CA 1
ATOM 8287 C C . PHE B 1 411 ? -12.883 -9.461 7.145 1 72.12 411 PHE B C 1
ATOM 8289 O O . PHE B 1 411 ? -13.477 -9.781 8.18 1 72.12 411 PHE B O 1
ATOM 8296 N N . SER B 1 412 ? -13.492 -9.297 6.062 1 78.62 412 SER B N 1
ATOM 8297 C CA . SER B 1 412 ? -14.953 -9.352 6.051 1 78.62 412 SER B CA 1
ATOM 8298 C C . SER B 1 412 ? -15.453 -10.789 5.895 1 78.62 412 SER B C 1
ATOM 8300 O O . SER B 1 412 ? -14.93 -11.547 5.078 1 78.62 412 SER B O 1
ATOM 8302 N N . LYS B 1 413 ? -16.328 -11.203 6.812 1 81.06 413 LYS B N 1
ATOM 8303 C CA . LYS B 1 413 ? -16.891 -12.547 6.762 1 81.06 413 LYS B CA 1
ATOM 8304 C C . LYS B 1 413 ? -18.359 -12.516 6.395 1 81.06 413 LYS B C 1
ATOM 8306 O O . LYS B 1 413 ? -19.094 -11.602 6.797 1 81.06 413 LYS B O 1
ATOM 8311 N N . ALA B 1 414 ? -18.688 -13.5 5.59 1 86.81 414 ALA B N 1
ATOM 8312 C CA . ALA B 1 414 ? -20.094 -13.672 5.258 1 86.81 414 ALA B CA 1
ATOM 8313 C C . ALA B 1 414 ? -20.844 -14.352 6.402 1 86.81 414 ALA B C 1
ATOM 8315 O O . ALA B 1 414 ? -20.281 -15.188 7.113 1 86.81 414 ALA B O 1
ATOM 8316 N N . PHE B 1 415 ? -22.031 -13.906 6.672 1 85.25 415 PHE B N 1
ATOM 8317 C CA . PHE B 1 415 ? -22.844 -14.484 7.738 1 85.25 415 PHE B CA 1
ATOM 8318 C C . PHE B 1 415 ? -24.297 -14.672 7.277 1 85.25 415 PHE B C 1
ATOM 8320 O O . PHE B 1 415 ? -24.75 -14.008 6.344 1 85.25 415 PHE B O 1
ATOM 8327 N N . ALA B 1 416 ? -24.922 -15.602 7.832 1 86.06 416 ALA B N 1
ATOM 8328 C CA . ALA B 1 416 ? -26.297 -15.914 7.469 1 86.06 416 ALA B CA 1
ATOM 8329 C C . ALA B 1 416 ? -27.281 -14.93 8.102 1 86.06 416 ALA B C 1
ATOM 8331 O O . ALA B 1 416 ? -27.078 -14.492 9.234 1 86.06 416 ALA B O 1
ATOM 8332 N N . ILE B 1 417 ? -28.219 -14.516 7.285 1 84.75 417 ILE B N 1
ATOM 8333 C CA . ILE B 1 417 ? -29.25 -13.609 7.793 1 84.75 417 ILE B CA 1
ATOM 8334 C C . ILE B 1 417 ? -30.625 -14.266 7.68 1 84.75 417 ILE B C 1
ATOM 8336 O O . ILE B 1 417 ? -30.828 -15.164 6.855 1 84.75 417 ILE B O 1
ATOM 8340 N N . GLY B 1 418 ? -31.453 -13.945 8.57 1 81.75 418 GLY B N 1
ATOM 8341 C CA . GLY B 1 418 ? -32.812 -14.5 8.586 1 81.75 418 GLY B CA 1
ATOM 8342 C C . GLY B 1 418 ? -33.875 -13.438 8.492 1 81.75 418 GLY B C 1
ATOM 8343 O O . GLY B 1 418 ? -33.594 -12.242 8.633 1 81.75 418 GLY B O 1
ATOM 8344 N N . ARG B 1 419 ? -35.062 -13.906 8.094 1 79 419 ARG B N 1
ATOM 8345 C CA . ARG B 1 419 ? -36.219 -13.008 7.965 1 79 419 ARG B CA 1
ATOM 8346 C C . ARG B 1 419 ? -36.75 -12.578 9.336 1 79 419 ARG B C 1
ATOM 8348 O O . ARG B 1 419 ? -36.938 -13.414 10.219 1 79 419 ARG B O 1
ATOM 8355 N N . PHE B 1 420 ? -36.75 -11.219 9.422 1 69.69 420 PHE B N 1
ATOM 8356 C CA . PHE B 1 420 ? -37.188 -10.68 10.703 1 69.69 420 PHE B CA 1
ATOM 8357 C C . PHE B 1 420 ? -38.719 -10.68 10.789 1 69.69 420 PHE B C 1
ATOM 8359 O O . PHE B 1 420 ? -39.375 -9.992 10.016 1 69.69 420 PHE B O 1
ATOM 8366 N N . ASP B 1 421 ? -39.25 -11.281 11.812 1 64.62 421 ASP B N 1
ATOM 8367 C CA . ASP B 1 421 ? -40.625 -11.258 12.258 1 64.62 421 ASP B CA 1
ATOM 8368 C C . ASP B 1 421 ? -41.594 -11.312 11.07 1 64.62 421 ASP B C 1
ATOM 8370 O O . ASP B 1 421 ? -42.562 -10.555 11.016 1 64.62 421 ASP B O 1
ATOM 8374 N N . SER B 1 422 ? -41.312 -12.102 9.984 1 61.72 422 SER B N 1
ATOM 8375 C CA . SER B 1 422 ? -42.188 -12.289 8.828 1 61.72 422 SER B CA 1
ATOM 8376 C C . SER B 1 422 ? -42.312 -11.008 8.016 1 61.72 422 SER B C 1
ATOM 8378 O O . SER B 1 422 ? -43.344 -10.758 7.391 1 61.72 422 SER B O 1
ATOM 8380 N N . THR B 1 423 ? -41.312 -10.133 8.359 1 64.81 423 THR B N 1
ATOM 8381 C CA . THR B 1 423 ? -41.281 -8.906 7.57 1 64.81 423 THR B CA 1
ATOM 8382 C C . THR B 1 423 ? -40.375 -9.07 6.348 1 64.81 423 THR B C 1
ATOM 8384 O O . THR B 1 423 ? -39.875 -10.164 6.074 1 64.81 423 THR B O 1
ATOM 8387 N N . GLU B 1 424 ? -40.312 -8.055 5.547 1 66.44 424 GLU B N 1
ATOM 8388 C CA . GLU B 1 424 ? -39.562 -8.102 4.309 1 66.44 424 GLU B CA 1
ATOM 8389 C C . GLU B 1 424 ? -38.094 -7.758 4.559 1 66.44 424 GLU B C 1
ATOM 8391 O O . GLU B 1 424 ? -37.281 -7.715 3.621 1 66.44 424 GLU B O 1
ATOM 8396 N N . PHE B 1 425 ? -37.875 -7.754 6.008 1 67.06 425 PHE B N 1
ATOM 8397 C CA . PHE B 1 425 ? -36.5 -7.352 6.309 1 67.06 425 PHE B CA 1
ATOM 8398 C C . PHE B 1 425 ? -35.688 -8.539 6.801 1 67.06 425 PHE B C 1
ATOM 8400 O O . PHE B 1 425 ? -36.188 -9.398 7.523 1 67.06 425 PHE B O 1
ATOM 8407 N N . PHE B 1 426 ? -34.531 -8.594 6.309 1 70.5 426 PHE B N 1
ATOM 8408 C CA . PHE B 1 426 ? -33.625 -9.656 6.715 1 70.5 426 PHE B CA 1
ATOM 8409 C C . PHE B 1 426 ? -32.531 -9.109 7.629 1 70.5 426 PHE B C 1
ATOM 8411 O O . PHE B 1 426 ? -32 -8.023 7.395 1 70.5 426 PHE B O 1
ATOM 8418 N N . LYS B 1 427 ? -32.438 -9.734 8.781 1 70.38 427 LYS B N 1
ATOM 8419 C CA . LYS B 1 427 ? -31.438 -9.305 9.758 1 70.38 427 LYS B CA 1
ATOM 8420 C C . LYS B 1 427 ? -30.562 -10.477 10.219 1 70.38 427 LYS B C 1
ATOM 8422 O O . LYS B 1 427 ? -30.938 -11.633 10.031 1 70.38 427 LYS B O 1
ATOM 8427 N N . PRO B 1 428 ? -29.406 -10.094 10.789 1 68.25 428 PRO B N 1
ATOM 8428 C CA . PRO B 1 428 ? -28.516 -11.172 11.234 1 68.25 428 PRO B CA 1
ATOM 8429 C C . PRO B 1 428 ? -29.094 -11.984 12.383 1 68.25 428 PRO B C 1
ATOM 8431 O O . PRO B 1 428 ? -29.625 -11.414 13.344 1 68.25 428 PRO B O 1
ATOM 8434 N N . ASN B 1 429 ? -28.984 -13.234 12.203 1 63.84 429 ASN B N 1
ATOM 8435 C CA . ASN B 1 429 ? -29.578 -14.164 13.156 1 63.84 429 ASN B CA 1
ATOM 8436 C C . ASN B 1 429 ? -28.891 -14.078 14.516 1 63.84 429 ASN B C 1
ATOM 8438 O O . ASN B 1 429 ? -29.5 -14.383 15.547 1 63.84 429 ASN B O 1
ATOM 8442 N N . ASP B 1 430 ? -27.672 -13.719 14.5 1 63.12 430 ASP B N 1
ATOM 8443 C CA . ASP B 1 430 ? -26.906 -13.742 15.742 1 63.12 430 ASP B CA 1
ATOM 8444 C C . ASP B 1 430 ? -27.25 -12.547 16.625 1 63.12 430 ASP B C 1
ATOM 8446 O O . ASP B 1 430 ? -27.078 -12.602 17.844 1 63.12 430 ASP B O 1
ATOM 8450 N N . ILE B 1 431 ? -27.797 -11.469 16.016 1 64.75 431 ILE B N 1
ATOM 8451 C CA . ILE B 1 431 ? -28.047 -10.25 16.781 1 64.75 431 ILE B CA 1
ATOM 8452 C C . ILE B 1 431 ? -29.516 -10.18 17.188 1 64.75 431 ILE B C 1
ATOM 8454 O O . ILE B 1 431 ? -29.828 -9.781 18.312 1 64.75 431 ILE B O 1
ATOM 8458 N N . TYR B 1 432 ? -30.344 -10.633 16.203 1 64.94 432 TYR B N 1
ATOM 8459 C CA . TYR B 1 432 ? -31.766 -10.5 16.469 1 64.94 432 TYR B CA 1
ATOM 8460 C C . TYR B 1 432 ? -32.406 -11.867 16.641 1 64.94 432 TYR B C 1
ATOM 8462 O O . TYR B 1 432 ? -32.344 -12.719 15.758 1 64.94 432 TYR B O 1
ATOM 8470 N N . THR B 1 433 ? -32.781 -12.25 17.75 1 63.22 433 THR B N 1
ATOM 8471 C CA . THR B 1 433 ? -33.344 -13.539 18.109 1 63.22 433 THR B CA 1
ATOM 8472 C C . THR B 1 433 ? -34.625 -13.812 17.328 1 63.22 433 THR B C 1
ATOM 8474 O O . THR B 1 433 ? -35 -14.969 17.109 1 63.22 433 THR B O 1
ATOM 8477 N N . ALA B 1 434 ? -35.281 -12.805 16.844 1 65.38 434 ALA B N 1
ATOM 8478 C CA . ALA B 1 434 ? -36.594 -13.008 16.219 1 65.38 434 ALA B CA 1
ATOM 8479 C C . ALA B 1 434 ? -36.438 -13.297 14.734 1 65.38 434 ALA B C 1
ATOM 8481 O O . ALA B 1 434 ? -37.375 -13.07 13.961 1 65.38 434 ALA B O 1
ATOM 8482 N N . CYS B 1 435 ? -35.312 -13.82 14.375 1 71.25 435 CYS B N 1
ATOM 8483 C CA . CYS B 1 435 ? -35.125 -14.086 12.961 1 71.25 435 CYS B CA 1
ATOM 8484 C C . CYS B 1 435 ? -35.406 -15.547 12.633 1 71.25 435 CYS B C 1
ATOM 8486 O O . CYS B 1 435 ? -34.938 -16.438 13.336 1 71.25 435 CYS B O 1
ATOM 8488 N N . ASP B 1 436 ? -36.406 -15.789 11.758 1 73.12 436 ASP B N 1
ATOM 8489 C CA . ASP B 1 436 ? -36.75 -17.125 11.305 1 73.12 436 ASP B CA 1
ATOM 8490 C C . ASP B 1 436 ? -35.938 -17.531 10.086 1 73.12 436 ASP B C 1
ATOM 8492 O O . ASP B 1 436 ? -35.875 -16.781 9.102 1 73.12 436 ASP B O 1
ATOM 8496 N N . GLU B 1 437 ? -35.125 -18.547 10.281 1 78.19 437 GLU B N 1
ATOM 8497 C CA . GLU B 1 437 ? -34.375 -19.062 9.141 1 78.19 437 GLU B CA 1
ATOM 8498 C C . GLU B 1 437 ? -35.156 -20.172 8.438 1 78.19 437 GLU B C 1
ATOM 8500 O O . GLU B 1 437 ? -35.719 -21.062 9.086 1 78.19 437 GLU B O 1
ATOM 8505 N N . ASP B 1 438 ? -35.375 -19.906 7.168 1 80.31 438 ASP B N 1
ATOM 8506 C CA . ASP B 1 438 ? -35.969 -20.984 6.363 1 80.31 438 ASP B CA 1
ATOM 8507 C C . ASP B 1 438 ? -35.031 -22.172 6.266 1 80.31 438 ASP B C 1
ATOM 8509 O O . ASP B 1 438 ? -33.844 -22 5.984 1 80.31 438 ASP B O 1
ATOM 8513 N N . PRO B 1 439 ? -35.5 -23.344 6.582 1 81.75 439 PRO B N 1
ATOM 8514 C CA . PRO B 1 439 ? -34.625 -24.531 6.578 1 81.75 439 PRO B CA 1
ATOM 8515 C C . PRO B 1 439 ? -34.125 -24.875 5.18 1 81.75 439 PRO B C 1
ATOM 8517 O O . PRO B 1 439 ? -33.094 -25.547 5.043 1 81.75 439 PRO B O 1
ATOM 8520 N N . LYS B 1 440 ? -34.75 -24.453 4.141 1 88.56 440 LYS B N 1
ATOM 8521 C CA . LYS B 1 440 ? -34.375 -24.875 2.795 1 88.56 440 LYS B CA 1
ATOM 8522 C C . LYS B 1 440 ? -33.719 -23.734 2.031 1 88.56 440 LYS B C 1
ATOM 8524 O O . LYS B 1 440 ? -33.062 -23.984 1.019 1 88.56 440 LYS B O 1
ATOM 8529 N N . VAL B 1 441 ? -33.969 -22.562 2.535 1 90.62 441 VAL B N 1
ATOM 8530 C CA . VAL B 1 441 ? -33.375 -21.406 1.859 1 90.62 441 VAL B CA 1
ATOM 8531 C C . VAL B 1 441 ? -32.5 -20.641 2.828 1 90.62 441 VAL B C 1
ATOM 8533 O O . VAL B 1 441 ? -32.938 -20.219 3.898 1 90.62 441 VAL B O 1
ATOM 8536 N N . LYS B 1 442 ? -31.266 -20.562 2.463 1 91.69 442 LYS B N 1
ATOM 8537 C CA . LYS B 1 442 ? -30.328 -19.812 3.287 1 91.69 442 LYS B CA 1
ATOM 8538 C C . LYS B 1 442 ? -29.938 -18.484 2.627 1 91.69 442 LYS B C 1
ATOM 8540 O O . LYS B 1 442 ? -29.578 -18.453 1.452 1 91.69 442 LYS B O 1
ATOM 8545 N N . VAL B 1 443 ? -30.125 -17.391 3.324 1 91.75 443 VAL B N 1
ATOM 8546 C CA . VAL B 1 443 ? -29.719 -16.078 2.852 1 91.75 443 VAL B CA 1
ATOM 8547 C C . VAL B 1 443 ? -28.406 -15.672 3.529 1 91.75 443 VAL B C 1
ATOM 8549 O O . VAL B 1 443 ? -28.328 -15.641 4.762 1 91.75 443 VAL B O 1
ATOM 8552 N N . ILE B 1 444 ? -27.391 -15.461 2.717 1 93.06 444 ILE B N 1
ATOM 8553 C CA . ILE B 1 444 ? -26.062 -15.156 3.23 1 93.06 444 ILE B CA 1
ATOM 8554 C C . ILE B 1 444 ? -25.672 -13.742 2.816 1 93.06 444 ILE B C 1
ATOM 8556 O O . ILE B 1 444 ? -25.766 -13.375 1.641 1 93.06 444 ILE B O 1
ATOM 8560 N N . ARG B 1 445 ? -25.234 -12.984 3.77 1 89.94 445 ARG B N 1
ATOM 8561 C CA . ARG B 1 445 ? -24.828 -11.602 3.518 1 89.94 445 ARG B CA 1
ATOM 8562 C C . ARG B 1 445 ? -23.328 -11.445 3.643 1 89.94 445 ARG B C 1
ATOM 8564 O O . ARG B 1 445 ? -22.703 -12.023 4.543 1 89.94 445 ARG B O 1
ATOM 8571 N N . TYR B 1 446 ? -22.734 -10.82 2.664 1 89.56 446 TYR B N 1
ATOM 8572 C CA . TYR B 1 446 ? -21.328 -10.461 2.67 1 89.56 446 TYR B CA 1
ATOM 8573 C C . TYR B 1 446 ? -21.156 -8.945 2.582 1 89.56 446 TYR B C 1
ATOM 8575 O O . TYR B 1 446 ? -21.875 -8.273 1.843 1 89.56 446 TYR B O 1
ATOM 8583 N N . GLU B 1 447 ? -20.25 -8.43 3.488 1 85.88 447 GLU B N 1
ATOM 8584 C CA . GLU B 1 447 ? -20.031 -6.984 3.525 1 85.88 447 GLU B CA 1
ATOM 8585 C C . GLU B 1 447 ? -18.609 -6.629 3.113 1 85.88 447 GLU B C 1
ATOM 8587 O O . GLU B 1 447 ? -17.656 -7.07 3.74 1 85.88 447 GLU B O 1
ATOM 8592 N N . GLY B 1 448 ? -18.547 -5.855 2.012 1 86 448 GLY B N 1
ATOM 8593 C CA . GLY B 1 448 ? -17.219 -5.418 1.582 1 86 448 GLY B CA 1
ATOM 8594 C C . GLY B 1 448 ? -16.938 -5.73 0.126 1 86 448 GLY B C 1
ATOM 8595 O O . GLY B 1 448 ? -17.844 -6.074 -0.632 1 86 448 GLY B O 1
ATOM 8596 N N . GLY B 1 449 ? -15.727 -5.457 -0.252 1 87.19 449 GLY B N 1
ATOM 8597 C CA . GLY B 1 449 ? -15.32 -5.758 -1.615 1 87.19 449 GLY B CA 1
ATOM 8598 C C . GLY B 1 449 ? -14.883 -7.199 -1.802 1 87.19 449 GLY B C 1
ATOM 8599 O O . GLY B 1 449 ? -14.297 -7.797 -0.898 1 87.19 449 GLY B O 1
ATOM 8600 N N . LEU B 1 450 ? -15.273 -7.777 -2.908 1 89.88 450 LEU B N 1
ATOM 8601 C CA . LEU B 1 450 ? -14.836 -9.117 -3.275 1 89.88 450 LEU B CA 1
ATOM 8602 C C . LEU B 1 450 ? -13.609 -9.062 -4.184 1 89.88 450 LEU B C 1
ATOM 8604 O O . LEU B 1 450 ? -13.742 -8.906 -5.402 1 89.88 450 LEU B O 1
ATOM 8608 N N . PHE B 1 451 ? -12.484 -9.148 -3.594 1 89.56 451 PHE B N 1
ATOM 8609 C CA . PHE B 1 451 ? -11.242 -9.023 -4.352 1 89.56 451 PHE B CA 1
ATOM 8610 C C . PHE B 1 451 ? -10.25 -10.109 -3.953 1 89.56 451 PHE B C 1
ATOM 8612 O O . PHE B 1 451 ? -10.586 -11.008 -3.18 1 89.56 451 PHE B O 1
ATOM 8619 N N . TYR B 1 452 ? -9.086 -10.133 -4.535 1 87.31 452 TYR B N 1
ATOM 8620 C CA . TYR B 1 452 ? -8.148 -11.25 -4.492 1 87.31 452 TYR B CA 1
ATOM 8621 C C . TYR B 1 452 ? -7.781 -11.602 -3.055 1 87.31 452 TYR B C 1
ATOM 8623 O O . TYR B 1 452 ? -7.648 -12.781 -2.713 1 87.31 452 TYR B O 1
ATOM 8631 N N . ALA B 1 453 ? -7.641 -10.609 -2.176 1 85.31 453 ALA B N 1
ATOM 8632 C CA . ALA B 1 453 ? -7.148 -10.852 -0.823 1 85.31 453 ALA B CA 1
ATOM 8633 C C . ALA B 1 453 ? -8.234 -11.477 0.051 1 85.31 453 ALA B C 1
ATOM 8635 O O . ALA B 1 453 ? -7.93 -12.18 1.021 1 85.31 453 ALA B O 1
ATOM 8636 N N . GLY B 1 454 ? -9.508 -11.258 -0.245 1 87.56 454 GLY B N 1
ATOM 8637 C CA . GLY B 1 454 ? -10.586 -11.758 0.583 1 87.56 454 GLY B CA 1
ATOM 8638 C C . GLY B 1 454 ? -11.391 -12.859 -0.089 1 87.56 454 GLY B C 1
ATOM 8639 O O . GLY B 1 454 ? -12.352 -13.375 0.486 1 87.56 454 GLY B O 1
ATOM 8640 N N . ALA B 1 455 ? -11 -13.242 -1.299 1 88.25 455 ALA B N 1
ATOM 8641 C CA . ALA B 1 455 ? -11.789 -14.172 -2.092 1 88.25 455 ALA B CA 1
ATOM 8642 C C . ALA B 1 455 ? -11.867 -15.539 -1.419 1 88.25 455 ALA B C 1
ATOM 8644 O O . ALA B 1 455 ? -12.938 -16.141 -1.342 1 88.25 455 ALA B O 1
ATOM 8645 N N . GLU B 1 456 ? -10.773 -16.016 -0.897 1 85 456 GLU B N 1
ATOM 8646 C CA . GLU B 1 456 ? -10.75 -17.312 -0.239 1 85 456 GLU B CA 1
ATOM 8647 C C . GLU B 1 456 ? -11.57 -17.297 1.051 1 85 456 GLU B C 1
ATOM 8649 O O . GLU B 1 456 ? -12.297 -18.25 1.344 1 85 456 GLU B O 1
ATOM 8654 N N . LEU B 1 457 ? -11.414 -16.266 1.778 1 86.38 457 LEU B N 1
ATOM 8655 C CA . LEU B 1 457 ? -12.18 -16.125 3.012 1 86.38 457 LEU B CA 1
ATOM 8656 C C . LEU B 1 457 ? -13.672 -16 2.713 1 86.38 457 LEU B C 1
ATOM 8658 O O . LEU B 1 457 ? -14.5 -16.531 3.453 1 86.38 457 LEU B O 1
ATOM 8662 N N . PHE B 1 458 ? -14 -15.32 1.656 1 91.75 458 PHE B N 1
ATOM 8663 C CA . PHE B 1 458 ? -15.383 -15.195 1.212 1 91.75 458 PHE B CA 1
ATOM 8664 C C . PHE B 1 458 ? -15.977 -16.562 0.911 1 91.75 458 PHE B C 1
ATOM 8666 O O . PHE B 1 458 ? -17.047 -16.906 1.418 1 91.75 458 PHE B O 1
ATOM 8673 N N . ALA B 1 459 ? -15.266 -17.297 0.119 1 90.88 459 ALA B N 1
ATOM 8674 C CA . ALA B 1 459 ? -15.75 -18.625 -0.267 1 90.88 459 ALA B CA 1
ATOM 8675 C C . ALA B 1 459 ? -15.898 -19.531 0.951 1 90.88 459 ALA B C 1
ATOM 8677 O O . ALA B 1 459 ? -16.938 -20.172 1.131 1 90.88 459 ALA B O 1
ATOM 8678 N N . SER B 1 460 ? -14.914 -19.5 1.802 1 88.31 460 SER B N 1
ATOM 8679 C CA . SER B 1 460 ? -14.953 -20.359 2.99 1 88.31 460 SER B CA 1
ATOM 8680 C C . SER B 1 460 ? -16.047 -19.906 3.955 1 88.31 460 SER B C 1
ATOM 8682 O O . SER B 1 460 ? -16.703 -20.734 4.59 1 88.31 460 SER B O 1
ATOM 8684 N N . SER B 1 461 ? -16.25 -18.609 4.066 1 91.56 461 SER B N 1
ATOM 8685 C CA . SER B 1 461 ? -17.266 -18.078 4.977 1 91.56 461 SER B CA 1
ATOM 8686 C C . SER B 1 461 ? -18.672 -18.391 4.465 1 91.56 461 SER B C 1
ATOM 8688 O O . SER B 1 461 ? -19.578 -18.594 5.258 1 91.56 461 SER B O 1
ATOM 8690 N N . VAL B 1 462 ? -18.844 -18.344 3.152 1 93.88 462 VAL B N 1
ATOM 8691 C CA . VAL B 1 462 ? -20.141 -18.672 2.574 1 93.88 462 VAL B CA 1
ATOM 8692 C C . VAL B 1 462 ? -20.438 -20.141 2.826 1 93.88 462 VAL B C 1
ATOM 8694 O O . VAL B 1 462 ? -21.562 -20.5 3.193 1 93.88 462 VAL B O 1
ATOM 8697 N N . ILE B 1 463 ? -19.469 -20.984 2.691 1 91.5 463 ILE B N 1
ATOM 8698 C CA . ILE B 1 463 ? -19.625 -22.422 2.918 1 91.5 463 ILE B CA 1
ATOM 8699 C C . ILE B 1 463 ? -19.938 -22.672 4.387 1 91.5 463 ILE B C 1
ATOM 8701 O O . ILE B 1 463 ? -20.828 -23.469 4.707 1 91.5 463 ILE B O 1
ATOM 8705 N N . ASP B 1 464 ? -19.266 -21.953 5.23 1 90.56 464 ASP B N 1
ATOM 8706 C CA . ASP B 1 464 ? -19.5 -22.078 6.664 1 90.56 464 ASP B CA 1
ATOM 8707 C C . ASP B 1 464 ? -20.906 -21.609 7.027 1 90.56 464 ASP B C 1
ATOM 8709 O O . ASP B 1 464 ? -21.594 -22.219 7.852 1 90.56 464 ASP B O 1
ATOM 8713 N N . ALA B 1 465 ? -21.297 -20.5 6.445 1 90.44 465 ALA B N 1
ATOM 8714 C CA . ALA B 1 465 ? -22.625 -19.938 6.719 1 90.44 465 ALA B CA 1
ATOM 8715 C C . ALA B 1 465 ? -23.719 -20.844 6.18 1 90.44 465 ALA B C 1
ATOM 8717 O O . ALA B 1 465 ? -24.812 -20.922 6.762 1 90.44 465 ALA B O 1
ATOM 8718 N N . ALA B 1 466 ? -23.484 -21.453 5.043 1 90.56 466 ALA B N 1
ATOM 8719 C CA . ALA B 1 466 ? -24.438 -22.375 4.453 1 90.56 466 ALA B CA 1
ATOM 8720 C C . ALA B 1 466 ? -24.547 -23.656 5.277 1 90.56 466 ALA B C 1
ATOM 8722 O O . ALA B 1 466 ? -25.578 -24.328 5.246 1 90.56 466 ALA B O 1
ATOM 8723 N N . GLY B 1 467 ? -23.562 -24.078 5.984 1 87.06 467 GLY B N 1
ATOM 8724 C CA . GLY B 1 467 ? -23.594 -25.188 6.918 1 87.06 467 GLY B CA 1
ATOM 8725 C C . GLY B 1 467 ? -23.062 -26.484 6.328 1 87.06 467 GLY B C 1
ATOM 8726 O O . GLY B 1 467 ? -23.062 -27.531 6.988 1 87.06 467 GLY B O 1
ATOM 8727 N N . PHE B 1 468 ? -22.75 -26.516 5.066 1 85.81 468 PHE B N 1
ATOM 8728 C CA . PHE B 1 468 ? -22.172 -27.703 4.48 1 85.81 468 PHE B CA 1
ATOM 8729 C C . PHE B 1 468 ? -21.25 -27.344 3.311 1 85.81 468 PHE B C 1
ATOM 8731 O O . PHE B 1 468 ? -21.422 -26.297 2.688 1 85.81 468 PHE B O 1
ATOM 8738 N N . ASP B 1 469 ? -20.344 -28.234 2.928 1 87.75 469 ASP B N 1
ATOM 8739 C CA . ASP B 1 469 ? -19.391 -28.031 1.839 1 87.75 469 ASP B CA 1
ATOM 8740 C C . ASP B 1 469 ? -19.844 -28.75 0.572 1 87.75 469 ASP B C 1
ATOM 8742 O O . ASP B 1 469 ? -19.875 -29.984 0.521 1 87.75 469 ASP B O 1
ATOM 8746 N N . PRO B 1 470 ? -20.219 -27.969 -0.4 1 89.94 470 PRO B N 1
ATOM 8747 C CA . PRO B 1 470 ? -20.688 -28.594 -1.64 1 89.94 470 PRO B CA 1
ATOM 8748 C C . PRO B 1 470 ? -19.594 -29.359 -2.371 1 89.94 470 PRO B C 1
ATOM 8750 O O . PRO B 1 470 ? -19.875 -30.25 -3.184 1 89.94 470 PRO B O 1
ATOM 8753 N N . ARG B 1 471 ? -18.406 -29.141 -2.172 1 87.69 471 ARG B N 1
ATOM 8754 C CA . ARG B 1 471 ? -17.297 -29.766 -2.898 1 87.69 471 ARG B CA 1
ATOM 8755 C C . ARG B 1 471 ? -17.156 -31.234 -2.535 1 87.69 471 ARG B C 1
ATOM 8757 O O . ARG B 1 471 ? -16.922 -32.062 -3.406 1 87.69 471 ARG B O 1
ATOM 8764 N N . SER B 1 472 ? -17.281 -31.469 -1.291 1 85.75 472 SER B N 1
ATOM 8765 C CA . SER B 1 472 ? -17.172 -32.844 -0.838 1 85.75 472 SER B CA 1
ATOM 8766 C C . SER B 1 472 ? -18.297 -33.688 -1.416 1 85.75 472 SER B C 1
ATOM 8768 O O . SER B 1 472 ? -18.078 -34.844 -1.797 1 85.75 472 SER B O 1
ATOM 8770 N N . ILE B 1 473 ? -19.453 -33.094 -1.527 1 87.5 473 ILE B N 1
ATOM 8771 C CA . ILE B 1 473 ? -20.609 -33.812 -2.059 1 87.5 473 ILE B CA 1
ATOM 8772 C C . ILE B 1 473 ? -20.453 -34 -3.568 1 87.5 473 ILE B C 1
ATOM 8774 O O . ILE B 1 473 ? -20.766 -35.062 -4.109 1 87.5 473 ILE B O 1
ATOM 8778 N N . ALA B 1 474 ? -19.984 -32.969 -4.188 1 87.25 474 ALA B N 1
ATOM 8779 C CA . ALA B 1 474 ? -19.766 -33 -5.633 1 87.25 474 ALA B CA 1
ATOM 8780 C C . ALA B 1 474 ? -18.719 -34.062 -5.996 1 87.25 474 ALA B C 1
ATOM 8782 O O . ALA B 1 474 ? -18.844 -34.75 -7.004 1 87.25 474 ALA B O 1
ATOM 8783 N N . PHE B 1 475 ? -17.734 -34.125 -5.207 1 85.75 475 PHE B N 1
ATOM 8784 C CA . PHE B 1 475 ? -16.672 -35.094 -5.445 1 85.75 475 PHE B CA 1
ATOM 8785 C C . PHE B 1 475 ? -17.188 -36.531 -5.301 1 85.75 475 PHE B C 1
ATOM 8787 O O . PHE B 1 475 ? -16.859 -37.375 -6.125 1 85.75 475 PHE B O 1
ATOM 8794 N N . ARG B 1 476 ? -17.891 -36.781 -4.289 1 85.81 476 ARG B N 1
ATOM 8795 C CA . ARG B 1 476 ? -18.469 -38.094 -4.074 1 85.81 476 ARG B CA 1
ATOM 8796 C C . ARG B 1 476 ? -19.469 -38.438 -5.176 1 85.81 476 ARG B C 1
ATOM 8798 O O . ARG B 1 476 ? -19.547 -39.594 -5.594 1 85.81 476 ARG B O 1
ATOM 8805 N N . LYS B 1 477 ? -20.188 -37.406 -5.539 1 88 477 LYS B N 1
ATOM 8806 C CA . LYS B 1 477 ? -21.141 -37.625 -6.637 1 88 477 LYS B CA 1
ATOM 8807 C C . LYS B 1 477 ? -20.406 -38.031 -7.918 1 88 477 LYS B C 1
ATOM 8809 O O . LYS B 1 477 ? -20.828 -38.938 -8.617 1 88 477 LYS B O 1
ATOM 8814 N N . LYS B 1 478 ? -19.359 -37.312 -8.211 1 85.81 478 LYS B N 1
ATOM 8815 C CA . LYS B 1 478 ? -18.578 -37.594 -9.414 1 85.81 478 LYS B CA 1
ATOM 8816 C C . LYS B 1 478 ? -17.984 -39 -9.367 1 85.81 478 LYS B C 1
ATOM 8818 O O . LYS B 1 478 ? -17.906 -39.688 -10.391 1 85.81 478 LYS B O 1
ATOM 8823 N N . ARG B 1 479 ? -17.516 -39.375 -8.219 1 84.88 479 ARG B N 1
ATOM 8824 C CA . ARG B 1 479 ? -16.953 -40.719 -8.047 1 84.88 479 ARG B CA 1
ATOM 8825 C C . ARG B 1 479 ? -18.016 -41.812 -8.281 1 84.88 479 ARG B C 1
ATOM 8827 O O . ARG B 1 479 ? -17.75 -42.812 -8.945 1 84.88 479 ARG B O 1
ATOM 8834 N N . LEU B 1 480 ? -19.172 -41.594 -7.742 1 88.44 480 LEU B N 1
ATOM 8835 C CA . LEU B 1 480 ? -20.25 -42.531 -7.879 1 88.44 480 LEU B CA 1
ATOM 8836 C C . LEU B 1 480 ? -20.766 -42.594 -9.32 1 88.44 480 LEU B C 1
ATOM 8838 O O . LEU B 1 480 ? -21.109 -43.656 -9.828 1 88.44 480 LEU B O 1
ATOM 8842 N N . ASP B 1 481 ? -20.766 -41.406 -9.93 1 88.25 481 ASP B N 1
ATOM 8843 C CA . ASP B 1 481 ? -21.125 -41.375 -11.344 1 88.25 481 ASP B CA 1
ATOM 8844 C C . ASP B 1 481 ? -20.125 -42.156 -12.195 1 88.25 481 ASP B C 1
ATOM 8846 O O . ASP B 1 481 ? -20.5 -42.781 -13.188 1 88.25 481 ASP B O 1
ATOM 8850 N N . GLY B 1 482 ? -18.938 -42.031 -11.812 1 86.12 482 GLY B N 1
ATOM 8851 C CA . GLY B 1 482 ? -17.906 -42.812 -12.5 1 86.12 482 GLY B CA 1
ATOM 8852 C C . GLY B 1 482 ? -18.094 -44.312 -12.375 1 86.12 482 GLY B C 1
ATOM 8853 O O . GLY B 1 482 ? -17.906 -45.031 -13.352 1 86.12 482 GLY B O 1
ATOM 8854 N N . VAL B 1 483 ? -18.562 -44.719 -11.227 1 85.94 483 VAL B N 1
ATOM 8855 C CA . VAL B 1 483 ? -18.828 -46.156 -10.984 1 85.94 483 VAL B CA 1
ATOM 8856 C C . VAL B 1 483 ? -20 -46.594 -11.828 1 85.94 483 VAL B C 1
ATOM 8858 O O . VAL B 1 483 ? -19.969 -47.719 -12.398 1 85.94 483 VAL B O 1
ATOM 8861 N N . VAL B 1 484 ? -20.938 -45.75 -11.898 1 88.31 484 VAL B N 1
ATOM 8862 C CA . VAL B 1 484 ? -22.125 -46.062 -12.68 1 88.31 484 VAL B CA 1
ATOM 8863 C C . VAL B 1 484 ? -21.75 -46.156 -14.164 1 88.31 484 VAL B C 1
ATOM 8865 O O . VAL B 1 484 ? -22.188 -47.094 -14.859 1 88.31 484 VAL B O 1
ATOM 8868 N N . LYS B 1 485 ? -20.953 -45.281 -14.578 1 88.31 485 LYS B N 1
ATOM 8869 C CA . LYS B 1 485 ? -20.547 -45.25 -15.977 1 88.31 485 LYS B CA 1
ATOM 8870 C C . LYS B 1 485 ? -19.688 -46.5 -16.312 1 88.31 485 LYS B C 1
ATOM 8872 O O . LYS B 1 485 ? -19.812 -47.062 -17.391 1 88.31 485 LYS B O 1
ATOM 8877 N N . GLU B 1 486 ? -18.859 -46.844 -15.422 1 86.06 486 GLU B N 1
ATOM 8878 C CA . GLU B 1 486 ? -18.047 -48.031 -15.602 1 86.06 486 GLU B CA 1
ATOM 8879 C C . GLU B 1 486 ? -18.891 -49.312 -15.648 1 86.06 486 GLU B C 1
ATOM 8881 O O . GLU B 1 486 ? -18.656 -50.188 -16.469 1 86.06 486 GLU B O 1
ATOM 8886 N N . ALA B 1 487 ? -19.875 -49.312 -14.727 1 86.19 487 ALA B N 1
ATOM 8887 C CA . ALA B 1 487 ? -20.781 -50.469 -14.711 1 86.19 487 ALA B CA 1
ATOM 8888 C C . ALA B 1 487 ? -21.594 -50.531 -15.992 1 86.19 487 ALA B C 1
ATOM 8890 O O . ALA B 1 487 ? -21.812 -51.594 -16.547 1 86.19 487 ALA B O 1
ATOM 8891 N N . ASP B 1 488 ? -21.984 -49.375 -16.453 1 87.69 488 ASP B N 1
ATOM 8892 C CA . ASP B 1 488 ? -22.75 -49.312 -17.703 1 87.69 488 ASP B CA 1
ATOM 8893 C C . ASP B 1 488 ? -21.906 -49.75 -18.891 1 87.69 488 ASP B C 1
ATOM 8895 O O . ASP B 1 488 ? -22.422 -50.406 -19.812 1 87.69 488 ASP B O 1
ATOM 8899 N N . ALA B 1 489 ? -20.719 -49.406 -18.891 1 84.62 489 ALA B N 1
ATOM 8900 C CA . ALA B 1 489 ? -19.797 -49.812 -19.969 1 84.62 489 ALA B CA 1
ATOM 8901 C C . ALA B 1 489 ? -19.609 -51.312 -19.984 1 84.62 489 ALA B C 1
ATOM 8903 O O . ALA B 1 489 ? -19.578 -51.938 -21.047 1 84.62 489 ALA B O 1
ATOM 8904 N N . VAL B 1 490 ? -19.516 -51.906 -18.812 1 82.56 490 VAL B N 1
ATOM 8905 C CA . VAL B 1 490 ? -19.359 -53.344 -18.703 1 82.56 490 VAL B CA 1
ATOM 8906 C C . VAL B 1 490 ? -20.641 -54.031 -19.141 1 82.56 490 VAL B C 1
ATOM 8908 O O . VAL B 1 490 ? -20.609 -55.062 -19.844 1 82.56 490 VAL B O 1
ATOM 8911 N N . LEU B 1 491 ? -21.781 -53.469 -18.75 1 83.75 491 LEU B N 1
ATOM 8912 C CA . LEU B 1 491 ? -23.062 -54.031 -19.094 1 83.75 491 LEU B CA 1
ATOM 8913 C C . LEU B 1 491 ? -23.328 -53.906 -20.594 1 83.75 491 LEU B C 1
ATOM 8915 O O . LEU B 1 491 ? -23.891 -54.812 -21.203 1 83.75 491 LEU B O 1
ATOM 8919 N N . ALA B 1 492 ? -22.875 -52.844 -21.156 1 82.44 492 ALA B N 1
ATOM 8920 C CA . ALA B 1 492 ? -23.031 -52.656 -22.594 1 82.44 492 ALA B CA 1
ATOM 8921 C C . ALA B 1 492 ? -22.125 -53.594 -23.391 1 82.44 492 ALA B C 1
ATOM 8923 O O . ALA B 1 492 ? -22.516 -54.125 -24.422 1 82.44 492 ALA B O 1
ATOM 8924 N N . SER B 1 493 ? -21.016 -53.844 -22.953 1 78.31 493 SER B N 1
ATOM 8925 C CA . SER B 1 493 ? -20.062 -54.719 -23.641 1 78.31 493 SER B CA 1
ATOM 8926 C C . SER B 1 493 ? -20.516 -56.156 -23.562 1 78.31 493 SER B C 1
ATOM 8928 O O . SER B 1 493 ? -20.375 -56.906 -24.531 1 78.31 493 SER B O 1
ATOM 8930 N N . LYS B 1 494 ? -21.156 -56.469 -22.422 1 71.62 494 LYS B N 1
ATOM 8931 C CA . LYS B 1 494 ? -21.594 -57.875 -22.266 1 71.62 494 LYS B CA 1
ATOM 8932 C C . LYS B 1 494 ? -22.953 -58.094 -22.906 1 71.62 494 LYS B C 1
ATOM 8934 O O . LYS B 1 494 ? -23.281 -59.219 -23.281 1 71.62 494 LYS B O 1
ATOM 8939 N N . ALA B 1 495 ? -23.766 -57.156 -22.953 1 64.56 495 ALA B N 1
ATOM 8940 C CA . ALA B 1 495 ? -25.016 -57.281 -23.703 1 64.56 495 ALA B CA 1
ATOM 8941 C C . ALA B 1 495 ? -24.75 -57.562 -25.172 1 64.56 495 ALA B C 1
ATOM 8943 O O . ALA B 1 495 ? -25.469 -58.344 -25.812 1 64.56 495 ALA B O 1
ATOM 8944 N N . SER B 1 496 ? -23.75 -57 -25.75 1 57.59 496 SER B N 1
ATOM 8945 C CA . SER B 1 496 ? -23.406 -57.25 -27.141 1 57.59 496 SER B CA 1
ATOM 8946 C C . SER B 1 496 ? -22.891 -58.688 -27.312 1 57.59 496 SER B C 1
ATOM 8948 O O . SER B 1 496 ? -23.141 -59.344 -28.344 1 57.59 496 SER B O 1
ATOM 8950 N N . GLU B 1 497 ? -22.438 -59.281 -26.266 1 54.34 497 GLU B N 1
ATOM 8951 C CA . GLU B 1 497 ? -22 -60.688 -26.344 1 54.34 497 GLU B CA 1
ATOM 8952 C C . GLU B 1 497 ? -23.172 -61.656 -26.297 1 54.34 497 GLU B C 1
ATOM 8954 O O . GLU B 1 497 ? -23.172 -62.688 -26.953 1 54.34 497 GLU B O 1
ATOM 8959 N N . TYR B 1 498 ? -24.219 -61.281 -25.516 1 50.72 498 TYR B N 1
ATOM 8960 C CA . TYR B 1 498 ? -25.406 -62.125 -25.438 1 50.72 498 TYR B CA 1
ATOM 8961 C C . TYR B 1 498 ? -26.25 -62.031 -26.703 1 50.72 498 TYR B C 1
ATOM 8963 O O . TYR B 1 498 ? -26.797 -63.031 -27.156 1 50.72 498 TYR B O 1
ATOM 8971 N N . ASN B 1 499 ? -26.328 -60.844 -27.297 1 48.25 499 ASN B N 1
ATOM 8972 C CA . ASN B 1 499 ? -27.078 -60.781 -28.547 1 48.25 499 ASN B CA 1
ATOM 8973 C C . ASN B 1 499 ? -26.359 -61.531 -29.672 1 48.25 499 ASN B C 1
ATOM 8975 O O . ASN B 1 499 ? -27 -62 -30.625 1 48.25 499 ASN B O 1
ATOM 8979 N N . SER B 1 500 ? -25.031 -61.656 -29.688 1 45.56 500 SER B N 1
ATOM 8980 C CA . SER B 1 500 ? -24.422 -62.438 -30.781 1 45.56 500 SER B CA 1
ATOM 8981 C C . SER B 1 500 ? -24.688 -63.906 -30.609 1 45.56 500 SER B C 1
ATOM 8983 O O . SER B 1 500 ? -24.703 -64.688 -31.594 1 45.56 500 SER B O 1
ATOM 8985 N N . ASN B 1 501 ? -24.797 -64.375 -29.406 1 41.25 501 ASN B N 1
ATOM 8986 C CA . ASN B 1 501 ? -25.078 -65.812 -29.312 1 41.25 501 ASN B CA 1
ATOM 8987 C C . ASN B 1 501 ? -26.578 -66.125 -29.469 1 41.25 501 ASN B C 1
ATOM 8989 O O . ASN B 1 501 ? -26.984 -67.25 -29.531 1 41.25 501 ASN B O 1
ATOM 8993 N N . LEU B 1 502 ? -27.438 -65.062 -29.125 1 37.75 502 LEU B N 1
ATOM 8994 C CA . LEU B 1 502 ? -28.859 -65.375 -29.281 1 37.75 502 LEU B CA 1
ATOM 8995 C C . LEU B 1 502 ? -29.266 -65.25 -30.75 1 37.75 502 LEU B C 1
ATOM 8997 O O . LEU B 1 502 ? -30.438 -65.5 -31.078 1 37.75 502 LEU B O 1
ATOM 9001 N N . LEU B 1 503 ? -28.359 -64.812 -31.656 1 36.84 503 LEU B N 1
ATOM 9002 C CA . LEU B 1 503 ? -28.906 -64.812 -33 1 36.84 503 LEU B CA 1
ATOM 9003 C C . LEU B 1 503 ? -29.266 -66.25 -33.438 1 36.84 503 LEU B C 1
ATOM 9005 O O . LEU B 1 503 ? -29.781 -66.438 -34.531 1 36.84 503 LEU B O 1
ATOM 9009 N N . ASP B 1 504 ? -28.672 -67.312 -32.844 1 33.66 504 ASP B N 1
ATOM 9010 C CA . ASP B 1 504 ? -29.172 -68.562 -33.469 1 33.66 504 ASP B CA 1
ATOM 9011 C C . ASP B 1 504 ? -30.656 -68.75 -33.156 1 33.66 504 ASP B C 1
ATOM 9013 O O . ASP B 1 504 ? -31.312 -69.625 -33.75 1 33.66 504 ASP B O 1
ATOM 9017 N N . GLN B 1 505 ? -31.109 -68.688 -31.875 1 31.69 505 GLN B N 1
ATOM 9018 C CA . GLN B 1 505 ? -32.469 -69.188 -31.766 1 31.69 505 GLN B CA 1
ATOM 9019 C C . GLN B 1 505 ? -33.5 -68.125 -32.125 1 31.69 505 GLN B C 1
ATOM 9021 O O . GLN B 1 505 ? -33.5 -67.062 -31.547 1 31.69 505 GLN B O 1
ATOM 9026 N N . GLU B 1 506 ? -34.094 -68.188 -33.375 1 29.94 506 GLU B N 1
ATOM 9027 C CA . GLU B 1 506 ? -34.969 -67.312 -34.188 1 29.94 506 GLU B CA 1
ATOM 9028 C C . GLU B 1 506 ? -36.125 -66.812 -33.344 1 29.94 506 GLU B C 1
ATOM 9030 O O . GLU B 1 506 ? -36.594 -65.688 -33.594 1 29.94 506 GLU B O 1
ATOM 9035 N N . ASP B 1 507 ? -37.062 -67.75 -32.719 1 28.67 507 ASP B N 1
ATOM 9036 C CA . ASP B 1 507 ? -38.5 -67.5 -32.969 1 28.67 507 ASP B CA 1
ATOM 9037 C C . ASP B 1 507 ? -39 -66.312 -32.188 1 28.67 507 ASP B C 1
ATOM 9039 O O . ASP B 1 507 ? -40.031 -65.75 -32.531 1 28.67 507 ASP B O 1
ATOM 9043 N N . THR B 1 508 ? -38.938 -66.312 -30.766 1 27.73 508 THR B N 1
ATOM 9044 C CA . THR B 1 508 ? -40.094 -65.75 -30.078 1 27.73 508 THR B CA 1
ATOM 9045 C C . THR B 1 508 ? -40.031 -64.188 -30.141 1 27.73 508 THR B C 1
ATOM 9047 O O . THR B 1 508 ? -38.969 -63.594 -29.938 1 27.73 508 THR B O 1
ATOM 9050 N N . ARG B 1 509 ? -41 -63.469 -30.797 1 28.56 509 ARG B N 1
ATOM 9051 C CA . ARG B 1 509 ? -41.469 -62.125 -31.109 1 28.56 509 ARG B CA 1
ATOM 9052 C C . ARG B 1 509 ? -41.5 -61.25 -29.844 1 28.56 509 ARG B C 1
ATOM 9054 O O . ARG B 1 509 ? -42.5 -61.25 -29.125 1 28.56 509 ARG B O 1
ATOM 9061 N N . SER B 1 510 ? -40.5 -61.312 -28.906 1 26.62 510 SER B N 1
ATOM 9062 C CA . SER B 1 510 ? -40.75 -60.469 -27.75 1 26.62 510 SER B CA 1
ATOM 9063 C C . SER B 1 510 ? -40.875 -59 -28.141 1 26.62 510 SER B C 1
ATOM 9065 O O . SER B 1 510 ? -40.188 -58.531 -29.047 1 26.62 510 SER B O 1
ATOM 9067 N N . SER B 1 511 ? -42.062 -58.375 -27.938 1 26.91 511 SER B N 1
ATOM 9068 C CA . SER B 1 511 ? -42.594 -57 -28.078 1 26.91 511 SER B CA 1
ATOM 9069 C C . SER B 1 511 ? -41.656 -56 -27.453 1 26.91 511 SER B C 1
ATOM 9071 O O . SER B 1 511 ? -41.281 -56.125 -26.281 1 26.91 511 SER B O 1
ATOM 9073 N N . SER B 1 512 ? -40.75 -55.406 -28.219 1 30.66 512 SER B N 1
ATOM 9074 C CA . SER B 1 512 ? -39.812 -54.312 -27.891 1 30.66 512 SER B CA 1
ATOM 9075 C C . SER B 1 512 ? -40.562 -53.094 -27.375 1 30.66 512 SER B C 1
ATOM 9077 O O . SER B 1 512 ? -41.281 -52.406 -28.141 1 30.66 512 SER B O 1
ATOM 9079 N N . LEU B 1 513 ? -41.25 -53.156 -26.156 1 27.52 513 LEU B N 1
ATOM 9080 C CA . LEU B 1 513 ? -41.812 -51.906 -25.641 1 27.52 513 LEU B CA 1
ATOM 9081 C C . LEU B 1 513 ? -40.719 -50.812 -25.578 1 27.52 513 LEU B C 1
ATOM 9083 O O . LEU B 1 513 ? -39.562 -51.094 -25.25 1 27.52 513 LEU B O 1
ATOM 9087 N N . PRO B 1 514 ? -41 -49.719 -26.234 1 29.05 514 PRO B N 1
ATOM 9088 C CA . PRO B 1 514 ? -40.125 -48.562 -26.375 1 29.05 514 PRO B CA 1
ATOM 9089 C C . PRO B 1 514 ? -39.656 -48 -25.016 1 29.05 514 PRO B C 1
ATOM 9091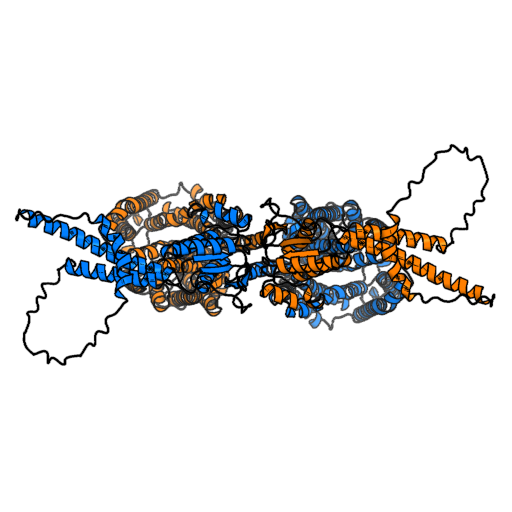 O O . PRO B 1 514 ? -40.406 -48.094 -24.031 1 29.05 514 PRO B O 1
ATOM 9094 N N . LEU B 1 515 ? -38.344 -48 -24.703 1 27.48 515 LEU B N 1
ATOM 9095 C CA . LEU B 1 515 ? -37.531 -47.562 -23.562 1 27.48 515 LEU B CA 1
ATOM 9096 C C . LEU B 1 515 ? -37.906 -46.156 -23.125 1 27.48 515 LEU B C 1
ATOM 9098 O O . LEU B 1 515 ? -37.312 -45.625 -22.188 1 27.48 515 LEU B O 1
ATOM 9102 N N . GLU B 1 516 ? -38.781 -45.406 -23.906 1 32.19 516 GLU B N 1
ATOM 9103 C CA . GLU B 1 516 ? -38.844 -44 -23.516 1 32.19 516 GLU B CA 1
ATOM 9104 C C . GLU B 1 516 ? -39.469 -43.844 -22.125 1 32.19 516 GLU B C 1
ATOM 9106 O O . GLU B 1 516 ? -39.188 -42.875 -21.422 1 32.19 516 GLU B O 1
ATOM 9111 N N . GLY B 1 517 ? -40.5 -44.625 -21.781 1 28.41 517 GLY B N 1
ATOM 9112 C CA . GLY B 1 517 ? -41.344 -44.281 -20.641 1 28.41 517 GLY B CA 1
ATOM 9113 C C . GLY B 1 517 ? -40.688 -44.531 -19.297 1 28.41 517 GLY B C 1
ATOM 9114 O O . GLY B 1 517 ? -41.312 -44.375 -18.25 1 28.41 517 GLY B O 1
ATOM 9115 N N . ARG B 1 51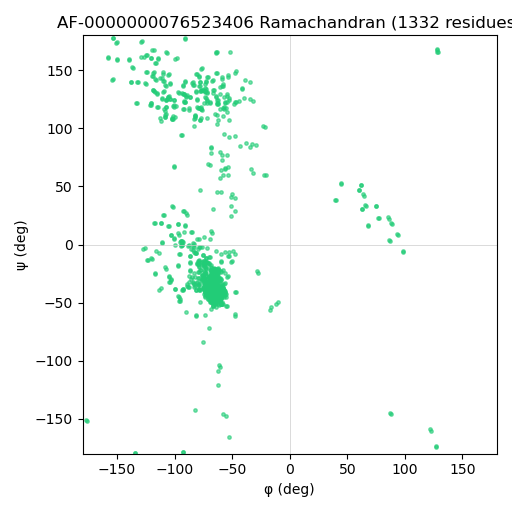8 ? -39.656 -45.281 -19.219 1 28.97 518 ARG B N 1
ATOM 9116 C CA . ARG B 1 518 ? -39.281 -45.812 -17.906 1 28.97 518 ARG B CA 1
ATOM 9117 C C . ARG B 1 518 ? -38.656 -44.688 -17.047 1 28.97 518 ARG B C 1
ATOM 9119 O O . ARG B 1 518 ? -38.25 -44.938 -15.914 1 28.97 518 ARG B O 1
ATOM 9126 N N . TYR B 1 519 ? -38.281 -43.625 -17.672 1 29.66 519 TYR B N 1
ATOM 9127 C CA . TYR B 1 519 ? -37.625 -42.688 -16.766 1 29.66 519 TYR B CA 1
ATOM 9128 C C . TYR B 1 519 ? -38.594 -42.125 -15.758 1 29.66 519 TYR B C 1
ATOM 9130 O O . TYR B 1 519 ? -38.219 -41.75 -14.641 1 29.66 519 TYR B O 1
ATOM 9138 N N . LEU B 1 520 ? -39.938 -41.938 -16.109 1 28.27 520 LEU B N 1
ATOM 9139 C CA . LEU B 1 520 ? -40.844 -41.219 -15.227 1 28.27 520 LEU B CA 1
ATOM 9140 C C . LEU B 1 520 ? -41.25 -42.125 -14.047 1 28.27 520 LEU B C 1
ATOM 9142 O O . LEU B 1 520 ? -41.75 -41.625 -13.031 1 28.27 520 LEU B O 1
ATOM 9146 N N . LEU B 1 521 ? -41.312 -43.406 -14.219 1 27.94 521 LEU B N 1
ATOM 9147 C CA . LEU B 1 521 ? -41.875 -44.25 -13.156 1 27.94 521 LEU B CA 1
ATOM 9148 C C . LEU B 1 521 ? -40.969 -44.25 -11.938 1 27.94 521 LEU B C 1
ATOM 9150 O O . LEU B 1 521 ? -41.344 -44.688 -10.852 1 27.94 521 LEU B O 1
ATOM 9154 N N . PHE B 1 522 ? -39.719 -44 -12.164 1 29.59 522 PHE B N 1
ATOM 9155 C CA . PHE B 1 522 ? -38.812 -44.156 -11.016 1 29.59 522 PHE B CA 1
ATOM 9156 C C . PHE B 1 522 ? -39.188 -43.125 -9.93 1 29.59 522 PHE B C 1
ATOM 9158 O O . PHE B 1 522 ? -39.094 -43.438 -8.742 1 29.59 522 PHE B O 1
ATOM 9165 N N . LEU B 1 523 ? -39.75 -42 -10.289 1 30.3 523 LEU B N 1
ATOM 9166 C CA . LEU B 1 523 ? -40.031 -41.031 -9.234 1 30.3 523 LEU B CA 1
ATOM 9167 C C . LEU B 1 523 ? -41.219 -41.5 -8.383 1 30.3 523 LEU B C 1
ATOM 9169 O O . LEU B 1 523 ? -41.281 -41.188 -7.191 1 30.3 523 LEU B O 1
ATOM 9173 N N . HIS B 1 524 ? -42.25 -42.156 -8.977 1 29.09 524 HIS B N 1
ATOM 9174 C CA . HIS B 1 524 ? -43.438 -42.406 -8.203 1 29.09 524 HIS B CA 1
ATOM 9175 C C . HIS B 1 524 ? -43.219 -43.531 -7.199 1 29.09 524 HIS B C 1
ATOM 9177 O O . HIS B 1 524 ? -43.969 -43.688 -6.246 1 29.09 524 HIS B O 1
ATOM 9183 N N . TYR B 1 525 ? -42.375 -44.531 -7.594 1 26.83 525 TYR B N 1
ATOM 9184 C CA . TYR B 1 525 ? -42.344 -45.688 -6.715 1 26.83 525 TYR B CA 1
ATOM 9185 C C . TYR B 1 525 ? -41.75 -45.312 -5.355 1 26.83 525 TYR B C 1
ATOM 9187 O O . TYR B 1 525 ? -41.875 -46.094 -4.398 1 26.83 525 TYR B O 1
ATOM 9195 N N . PHE B 1 526 ? -40.969 -44.312 -5.285 1 26.62 526 PHE B N 1
ATOM 9196 C CA . PHE B 1 526 ? -40.375 -44.094 -3.98 1 26.62 526 PHE B CA 1
ATOM 9197 C C . PHE B 1 526 ? -41.406 -43.719 -2.941 1 26.62 526 PHE B C 1
ATOM 9199 O O . PHE B 1 526 ? -41.156 -43.75 -1.739 1 26.62 526 PHE B O 1
ATOM 9206 N N . LYS B 1 527 ? -42.469 -43.094 -3.453 1 29.75 527 LYS B N 1
ATOM 9207 C CA . LYS B 1 527 ? -43.375 -42.719 -2.365 1 29.75 527 LYS B CA 1
ATOM 9208 C C . LYS B 1 527 ? -44 -43.969 -1.719 1 29.75 527 LYS B C 1
ATOM 9210 O O . LYS B 1 527 ? -44.469 -43.906 -0.587 1 29.75 527 LYS B O 1
ATOM 9215 N N . ALA B 1 528 ? -44.312 -44.906 -2.576 1 23.94 528 ALA B N 1
ATOM 9216 C CA . ALA B 1 528 ? -45.344 -45.781 -2.053 1 23.94 528 ALA B CA 1
ATOM 9217 C C . ALA B 1 528 ? -44.844 -46.625 -0.881 1 23.94 528 ALA B C 1
ATOM 9219 O O . ALA B 1 528 ? -45.594 -46.969 0.024 1 23.94 528 ALA B O 1
ATOM 9220 N N . HIS B 1 529 ? -43.625 -47.281 -1.017 1 25.27 529 HIS B N 1
ATOM 9221 C CA . HIS B 1 529 ? -43.469 -48.438 -0.141 1 25.27 529 HIS B CA 1
ATOM 9222 C C . HIS B 1 529 ? -43.281 -48 1.31 1 25.27 529 HIS B C 1
ATOM 9224 O O . HIS B 1 529 ? -42.906 -48.812 2.154 1 25.27 529 HIS B O 1
ATOM 9230 N N . LEU B 1 530 ? -43.219 -46.656 1.577 1 24.78 530 LEU B N 1
ATOM 9231 C CA . LEU B 1 530 ? -43.094 -46.438 3.014 1 24.78 530 LEU B CA 1
ATOM 9232 C C . LEU B 1 530 ? -44.281 -47.031 3.766 1 24.78 530 LEU B C 1
ATOM 9234 O O . LEU B 1 530 ? -44.469 -46.781 4.957 1 24.78 530 LEU B O 1
ATOM 9238 N N . GLU B 1 531 ? -45.344 -47.5 2.986 1 22.22 531 GLU B N 1
ATOM 9239 C CA . GLU B 1 531 ? -46.438 -47.781 3.883 1 22.22 531 GLU B CA 1
ATOM 9240 C C . GLU B 1 531 ? -46.094 -48.875 4.883 1 22.22 531 GLU B C 1
ATOM 9242 O O . GLU B 1 531 ? -46.094 -48.656 6.094 1 22.22 531 GLU B O 1
ATOM 9247 N N . GLY B 1 532 ? -46.844 -50.094 4.969 1 21.33 532 GLY B N 1
ATOM 9248 C CA . GLY B 1 532 ? -47.562 -50.844 5.988 1 21.33 532 GLY B CA 1
ATOM 9249 C C . GLY B 1 532 ? -46.719 -51.938 6.617 1 21.33 532 GLY B C 1
ATOM 9250 O O . GLY B 1 532 ? -47.062 -52.438 7.691 1 21.33 532 GLY B O 1
ATOM 9251 N N . GLY B 1 533 ? -45.969 -52.812 5.859 1 20.36 533 GLY B N 1
ATOM 9252 C CA . GLY B 1 533 ? -46.094 -54.219 6.262 1 20.36 533 GLY B CA 1
ATOM 9253 C C . GLY B 1 533 ? -45.406 -54.531 7.574 1 20.36 533 GLY B C 1
ATOM 9254 O O . GLY B 1 533 ? -44.344 -54 7.859 1 20.36 533 GLY B O 1
ATOM 9255 N N . LYS B 1 534 ? -46.219 -54.781 8.648 1 25.08 534 LYS B N 1
ATOM 9256 C CA . LYS B 1 534 ? -46.031 -55.375 9.969 1 25.08 534 LYS B CA 1
ATOM 9257 C C . LYS B 1 534 ? -45.344 -56.719 9.867 1 25.08 534 LYS B C 1
ATOM 9259 O O . LYS B 1 534 ? -45.781 -57.688 10.461 1 25.08 534 LYS B O 1
ATOM 9264 N N . TYR B 1 535 ? -44.25 -57 8.984 1 19.83 535 TYR B N 1
ATOM 9265 C CA . TYR B 1 535 ? -43.781 -58.375 8.953 1 19.83 535 TYR B CA 1
ATOM 9266 C C . TYR B 1 535 ? -43.344 -58.844 10.344 1 19.83 535 TYR B C 1
ATOM 9268 O O . TYR B 1 535 ? -42.75 -58.062 11.102 1 19.83 535 TYR B O 1
ATOM 9276 N N . THR B 1 536 ? -44.188 -59.812 10.906 1 20.02 536 THR B N 1
ATOM 9277 C CA . THR B 1 536 ? -44.156 -60.688 12.07 1 20.02 536 THR B CA 1
ATOM 9278 C C . THR B 1 536 ? -42.875 -61.531 12.07 1 20.02 536 THR B C 1
ATOM 9280 O O . THR B 1 536 ? -42.656 -62.344 11.18 1 20.02 536 THR B O 1
ATOM 9283 N N . SER B 1 537 ? -41.75 -60.938 12.438 1 19.64 537 SER B N 1
ATOM 9284 C CA . SER B 1 537 ? -40.438 -61.594 12.461 1 19.64 537 SER B CA 1
ATOM 9285 C C . SER B 1 537 ? -40.438 -62.781 13.406 1 19.64 537 SER B C 1
ATOM 9287 O O . SER B 1 537 ? -40.438 -62.625 14.625 1 19.64 537 SER B O 1
ATOM 9289 N N . GLU B 1 538 ? -41.406 -63.812 13.156 1 19.47 538 GLU B N 1
ATOM 9290 C CA . GLU B 1 538 ? -41.25 -65 14 1 19.47 538 GLU B CA 1
ATOM 9291 C C . GLU B 1 538 ? -39.812 -65.562 13.883 1 19.47 538 GLU B C 1
ATOM 9293 O O . GLU B 1 538 ? -39.25 -65.562 12.781 1 19.47 538 GLU B O 1
ATOM 9298 N N . GLY B 1 539 ? -39.062 -65.688 15 1 18.72 539 GLY B N 1
ATOM 9299 C CA . GLY B 1 539 ? -37.688 -65.938 15.43 1 18.72 539 GLY B CA 1
ATOM 9300 C C . GLY B 1 539 ? -37.219 -67.375 15.148 1 18.72 539 GLY B C 1
ATOM 9301 O O . GLY B 1 539 ? -36.094 -67.75 15.516 1 18.72 539 GLY B O 1
ATOM 9302 N N . THR B 1 540 ? -38 -68.25 14.484 1 18.86 540 THR B N 1
ATOM 9303 C CA . THR B 1 540 ? -37.594 -69.562 14.977 1 18.86 540 THR B CA 1
ATOM 9304 C C . THR B 1 540 ? -36.156 -69.812 14.594 1 18.86 540 THR B C 1
ATOM 9306 O O . THR B 1 540 ? -35.625 -69.312 13.625 1 18.86 540 THR B O 1
ATOM 9309 N N . LYS B 1 541 ? -35.5 -70.938 15.328 1 23.2 541 LYS B N 1
ATOM 9310 C CA . LYS B 1 541 ? -34.219 -71.312 15.93 1 23.2 541 LYS B CA 1
ATOM 9311 C C . LYS B 1 541 ? -33.312 -72.062 14.922 1 23.2 541 LYS B C 1
ATOM 9313 O O . LYS B 1 541 ? -32.219 -72.438 15.25 1 23.2 541 LYS B O 1
ATOM 9318 N N . ALA B 1 542 ? -33.531 -72.188 13.5 1 18.67 542 ALA B N 1
ATOM 9319 C CA . ALA B 1 542 ? -33.156 -73.5 12.969 1 18.67 542 ALA B CA 1
ATOM 9320 C C . ALA B 1 542 ? -31.625 -73.625 12.906 1 18.67 542 ALA B C 1
ATOM 9322 O O . ALA B 1 542 ? -30.922 -72.625 12.633 1 18.67 542 ALA B O 1
ATOM 9323 N N . PRO B 1 543 ? -31.016 -74.875 13.305 1 22.72 543 PRO B N 1
ATOM 9324 C CA . PRO B 1 543 ? -29.656 -75.312 13.594 1 22.72 543 PRO B CA 1
ATOM 9325 C C . PRO B 1 543 ? -28.844 -75.562 12.32 1 22.72 543 PRO B C 1
ATOM 9327 O O . PRO B 1 543 ? -29.125 -76.562 11.609 1 22.72 543 PRO B O 1
ATOM 9330 N N . ILE B 1 544 ? -28.781 -74.75 11.281 1 19.03 544 ILE B N 1
ATOM 9331 C CA . ILE B 1 544 ? -28.297 -75.188 9.977 1 19.03 544 ILE B CA 1
ATOM 9332 C C . ILE B 1 544 ? -26.891 -75.75 10.125 1 19.03 544 ILE B C 1
ATOM 9334 O O . ILE B 1 544 ? -26 -75.125 10.695 1 19.03 544 ILE B O 1
ATOM 9338 N N . GLY B 1 545 ? -26.703 -77.062 9.828 1 19.28 545 GLY B N 1
ATOM 9339 C CA . GLY B 1 545 ? -25.688 -78.062 9.812 1 19.28 545 GLY B CA 1
ATOM 9340 C C . GLY B 1 545 ? -24.438 -77.688 9.047 1 19.28 545 GLY B C 1
ATOM 9341 O O . GLY B 1 545 ? -24.422 -76.688 8.359 1 19.28 545 GLY B O 1
ATOM 9342 N N . ARG B 1 546 ? -23.484 -78.75 8.695 1 21.55 546 ARG B N 1
ATOM 9343 C CA . ARG B 1 546 ? -22.062 -79.125 8.656 1 21.55 546 ARG B CA 1
ATOM 9344 C C . ARG B 1 546 ? -21.406 -78.562 7.402 1 21.55 546 ARG B C 1
ATOM 9346 O O . ARG B 1 546 ? -22.078 -78.062 6.492 1 21.55 546 ARG B O 1
ATOM 9353 N N . GLY B 1 547 ? -20.344 -79.438 6.703 1 21.31 547 GLY B N 1
ATOM 9354 C CA . GLY B 1 547 ? -18.953 -79.375 6.285 1 21.31 547 GLY B CA 1
ATOM 9355 C C . GLY B 1 547 ? -18.781 -79.062 4.809 1 21.31 547 GLY B C 1
ATOM 9356 O O . GLY B 1 547 ? -17.672 -79.188 4.27 1 21.31 547 GLY B O 1
ATOM 9357 N N . SER B 1 548 ? -19.703 -78.875 3.961 1 21.33 548 SER B N 1
ATOM 9358 C CA . SER B 1 548 ? -19.391 -79.25 2.588 1 21.33 548 SER B CA 1
ATOM 9359 C C . SER B 1 548 ? -18.203 -78.438 2.053 1 21.33 548 SER B C 1
ATOM 9361 O O . SER B 1 548 ? -18.031 -77.25 2.402 1 21.33 548 SER B O 1
ATOM 9363 N N . ARG B 1 549 ? -17.078 -79.188 1.408 1 24.89 549 ARG B N 1
ATOM 9364 C CA . ARG B 1 549 ? -15.789 -78.938 0.758 1 24.89 549 ARG B CA 1
ATOM 9365 C C . ARG B 1 549 ? -15.938 -78.062 -0.47 1 24.89 549 ARG B C 1
ATOM 9367 O O . ARG B 1 549 ? -16.25 -78.562 -1.56 1 24.89 549 ARG B O 1
ATOM 9374 N N . ARG B 1 550 ? -16.609 -77.062 -0.529 1 24.5 550 ARG B N 1
ATOM 9375 C CA . ARG B 1 550 ? -16.719 -76.375 -1.831 1 24.5 550 ARG B CA 1
ATOM 9376 C C . ARG B 1 550 ? -15.352 -76 -2.355 1 24.5 550 ARG B C 1
ATOM 9378 O O . ARG B 1 550 ? -14.492 -75.562 -1.587 1 24.5 550 ARG B O 1
ATOM 9385 N N . GLY B 1 551 ? -14.875 -76.562 -3.611 1 24.19 551 GLY B N 1
ATOM 9386 C CA . GLY B 1 551 ? -13.781 -76.375 -4.551 1 24.19 551 GLY B CA 1
ATOM 9387 C C . GLY B 1 551 ? -13.422 -74.938 -4.777 1 24.19 551 GLY B C 1
ATOM 9388 O O . GLY B 1 551 ? -14.25 -74.062 -4.559 1 24.19 551 GLY B O 1
ATOM 9389 N N . CYS B 1 552 ? -12.109 -74.688 -4.57 1 24.58 552 CYS B N 1
ATOM 9390 C CA . CYS B 1 552 ? -11.469 -73.375 -4.684 1 24.58 552 CYS B CA 1
ATOM 9391 C C . CYS B 1 552 ? -11.734 -72.812 -6.051 1 24.58 552 CYS B C 1
ATOM 9393 O O . CYS B 1 552 ? -11.289 -73.312 -7.07 1 24.58 552 CYS B O 1
ATOM 9395 N N . SER B 1 553 ? -12.883 -72.5 -6.465 1 27.06 553 SER B N 1
ATOM 9396 C CA . SER B 1 553 ? -13.117 -71.938 -7.766 1 27.06 553 SER B CA 1
ATOM 9397 C C . SER B 1 553 ? -12.18 -70.75 -7.992 1 27.06 553 SER B C 1
ATOM 9399 O O . SER B 1 553 ? -12.617 -69.562 -8.055 1 27.06 553 SER B O 1
ATOM 9401 N N . CYS B 1 554 ? -10.992 -70.688 -7.285 1 25.86 554 CYS B N 1
ATOM 9402 C CA . CYS B 1 554 ? -10.172 -69.5 -7.625 1 25.86 554 CYS B CA 1
ATOM 9403 C C . CYS B 1 554 ? -9.641 -69.625 -9.047 1 25.86 554 CYS B C 1
ATOM 9405 O O . CYS B 1 554 ? -8.977 -70.625 -9.391 1 25.86 554 CYS B O 1
ATOM 9407 N N . ALA B 1 555 ? -10.352 -69.375 -10.141 1 28.64 555 ALA B N 1
ATOM 9408 C CA . ALA B 1 555 ? -9.812 -69.062 -11.453 1 28.64 555 ALA B CA 1
ATOM 9409 C C . ALA B 1 555 ? -8.523 -68.25 -11.336 1 28.64 555 ALA B C 1
ATOM 9411 O O . ALA B 1 555 ? -8.352 -67.5 -10.375 1 28.64 555 ALA B O 1
ATOM 9412 N N . CYS B 1 556 ? -7.395 -68.625 -11.914 1 29.58 556 CYS B N 1
ATOM 9413 C CA . CYS B 1 556 ? -6.094 -68 -12.211 1 29.58 556 CYS B CA 1
ATOM 9414 C C . CYS B 1 556 ? -6.23 -66.5 -12.492 1 29.58 556 CYS B C 1
ATOM 9416 O O . CYS B 1 556 ? -7.254 -66.062 -13.008 1 29.58 556 CYS B O 1
ATOM 9418 N N . ARG B 1 557 ? -5.523 -65.688 -11.75 1 29.48 557 ARG B N 1
ATOM 9419 C CA . ARG B 1 557 ? -5.391 -64.25 -11.531 1 29.48 557 ARG B CA 1
ATOM 9420 C C . ARG B 1 557 ? -5.113 -63.5 -12.844 1 29.48 557 ARG B C 1
ATOM 9422 O O . ARG B 1 557 ? -4.863 -62.281 -12.852 1 29.48 557 ARG B O 1
ATOM 9429 N N . ASN B 1 558 ? -4.492 -64.125 -13.805 1 31.66 558 ASN B N 1
ATOM 9430 C CA . ASN B 1 558 ? -4.543 -63.188 -14.938 1 31.66 558 ASN B CA 1
ATOM 9431 C C . ASN B 1 558 ? -5.965 -62.719 -15.211 1 31.66 558 ASN B C 1
ATOM 9433 O O . ASN B 1 558 ? -6.277 -62.312 -16.328 1 31.66 558 ASN B O 1
ATOM 9437 N N . CYS B 1 559 ? -7.039 -63.25 -14.539 1 31.39 559 CYS B N 1
ATOM 9438 C CA . CYS B 1 559 ? -8.43 -62.906 -14.82 1 31.39 559 CYS B CA 1
ATOM 9439 C C . CYS B 1 559 ? -8.672 -61.438 -14.648 1 31.39 559 CYS B C 1
ATOM 9441 O O . CYS B 1 559 ? -8.57 -60.906 -13.539 1 31.39 559 CYS B O 1
ATOM 9443 N N . LYS B 1 560 ? -8.289 -60.562 -15.539 1 38.62 560 LYS B N 1
ATOM 9444 C CA . LYS B 1 560 ? -9.109 -59.375 -15.742 1 38.62 560 LYS B CA 1
ATOM 9445 C C . LYS B 1 560 ? -10.531 -59.594 -15.242 1 38.62 560 LYS B C 1
ATOM 9447 O O . LYS B 1 560 ? -11.312 -60.312 -15.859 1 38.62 560 LYS B O 1
ATOM 9452 N N . HIS B 1 561 ? -10.789 -59.875 -14.047 1 40.34 561 HIS B N 1
ATOM 9453 C CA . HIS B 1 561 ? -12.117 -60.062 -13.492 1 40.34 561 HIS B CA 1
ATOM 9454 C C . HIS B 1 561 ? -13.156 -59.188 -14.188 1 40.34 561 HIS B C 1
ATOM 9456 O O . HIS B 1 561 ? -13.203 -57.969 -13.953 1 40.34 561 HIS B O 1
ATOM 9462 N N . SER B 1 562 ? -13.367 -59.344 -15.391 1 50.53 562 SER B N 1
ATOM 9463 C CA . SER B 1 562 ? -14.531 -58.812 -16.094 1 50.53 562 SER B CA 1
ATOM 9464 C C . SER B 1 562 ? -15.766 -58.812 -15.203 1 50.53 562 SER B C 1
ATOM 9466 O O . SER B 1 562 ? -16.109 -59.875 -14.633 1 50.53 562 SER B O 1
ATOM 9468 N N . MET B 1 563 ? -15.906 -57.781 -14.391 1 62.34 563 MET B N 1
ATOM 9469 C CA . MET B 1 563 ? -17.156 -57.594 -13.656 1 62.34 563 MET B CA 1
ATOM 9470 C C . MET B 1 563 ? -18.297 -58.344 -14.344 1 62.34 563 MET B C 1
ATOM 9472 O O . MET B 1 563 ? -18.5 -58.219 -15.547 1 62.34 563 MET B O 1
ATOM 9476 N N . SER B 1 564 ? -18.672 -59.594 -13.773 1 74.25 564 SER B N 1
ATOM 9477 C CA . SER B 1 564 ? -19.844 -60.281 -14.305 1 74.25 564 SER B CA 1
ATOM 9478 C C . SER B 1 564 ? -21.031 -59.312 -14.453 1 74.25 564 SER B C 1
ATOM 9480 O O . SER B 1 564 ? -21.031 -58.25 -13.875 1 74.25 564 SER B O 1
ATOM 9482 N N . ARG B 1 565 ? -21.812 -59.594 -15.398 1 79.5 565 ARG B N 1
ATOM 9483 C CA . ARG B 1 565 ? -23 -58.781 -15.633 1 79.5 565 ARG B CA 1
ATOM 9484 C C . ARG B 1 565 ? -23.766 -58.531 -14.328 1 79.5 565 ARG B C 1
ATOM 9486 O O . ARG B 1 565 ? -24.219 -57.406 -14.07 1 79.5 565 ARG B O 1
ATOM 9493 N N . LEU B 1 566 ? -23.812 -59.656 -13.531 1 79.81 566 LEU B N 1
ATOM 9494 C CA . LEU B 1 566 ? -24.547 -59.531 -12.273 1 79.81 566 LEU B CA 1
ATOM 9495 C C . LEU B 1 566 ? -23.812 -58.625 -11.297 1 79.81 566 LEU B C 1
ATOM 9497 O O . LEU B 1 566 ? -24.453 -57.844 -10.586 1 79.81 566 LEU B O 1
ATOM 9501 N N . GLU B 1 567 ? -22.516 -58.75 -11.258 1 83.38 567 GLU B N 1
ATOM 9502 C CA . GLU B 1 567 ? -21.734 -57.906 -10.383 1 83.38 567 GLU B CA 1
ATOM 9503 C C . GLU B 1 567 ? -21.812 -56.438 -10.812 1 83.38 567 GLU B C 1
ATOM 9505 O O . GLU B 1 567 ? -21.906 -55.562 -9.969 1 83.38 567 GLU B O 1
ATOM 9510 N N . ALA B 1 568 ? -21.828 -56.219 -12.125 1 86.19 568 ALA B N 1
ATOM 9511 C CA . ALA B 1 568 ? -21.938 -54.875 -12.656 1 86.19 568 ALA B CA 1
ATOM 9512 C C . ALA B 1 568 ? -23.297 -54.25 -12.328 1 86.19 568 ALA B C 1
ATOM 9514 O O . ALA B 1 568 ? -23.391 -53.062 -11.984 1 86.19 568 ALA B O 1
ATOM 9515 N N . MET B 1 569 ? -24.297 -55.094 -12.406 1 86.75 569 MET B N 1
ATOM 9516 C CA . MET B 1 569 ? -25.641 -54.625 -12.086 1 86.75 569 MET B CA 1
ATOM 9517 C C . MET B 1 569 ? -25.781 -54.312 -10.602 1 86.75 569 MET B C 1
ATOM 9519 O O . MET B 1 569 ? -26.422 -53.312 -10.234 1 86.75 569 MET B O 1
ATOM 9523 N N . ASN B 1 570 ? -25.172 -55.188 -9.789 1 87.31 570 ASN B N 1
ATOM 9524 C CA . ASN B 1 570 ? -25.203 -54.938 -8.352 1 87.31 570 ASN B CA 1
ATOM 9525 C C . ASN B 1 570 ? -24.422 -53.688 -7.98 1 87.31 570 ASN B C 1
ATOM 9527 O O . ASN B 1 570 ? -24.859 -52.906 -7.137 1 87.31 570 ASN B O 1
ATOM 9531 N N . LYS B 1 571 ? -23.281 -53.531 -8.57 1 87.69 571 LYS B N 1
ATOM 9532 C CA . LYS B 1 571 ? -22.453 -52.344 -8.32 1 87.69 571 LYS B CA 1
ATOM 9533 C C . LYS B 1 571 ? -23.156 -51.094 -8.781 1 87.69 571 LYS B C 1
ATOM 9535 O O . LYS B 1 571 ? -23.062 -50.031 -8.125 1 87.69 571 LYS B O 1
ATOM 9540 N N . LYS B 1 572 ? -23.812 -51.125 -9.898 1 89.75 572 LYS B N 1
ATOM 9541 C CA . LYS B 1 572 ? -24.578 -50 -10.398 1 89.75 572 LYS B CA 1
ATOM 9542 C C . LYS B 1 572 ? -25.719 -49.625 -9.445 1 89.75 572 LYS B C 1
ATOM 9544 O O . LYS B 1 572 ? -25.906 -48.469 -9.125 1 89.75 572 LYS B O 1
ATOM 9549 N N . GLN B 1 573 ? -26.469 -50.688 -9.008 1 88.88 573 GLN B N 1
ATOM 9550 C CA . GLN B 1 573 ? -27.578 -50.438 -8.109 1 88.88 573 GLN B CA 1
ATOM 9551 C C . GLN B 1 573 ? -27.109 -49.875 -6.773 1 88.88 573 GLN B C 1
ATOM 9553 O O . GLN B 1 573 ? -27.75 -49 -6.203 1 88.88 573 GLN B O 1
ATOM 9558 N N . GLU B 1 574 ? -26.031 -50.406 -6.281 1 90.12 574 GLU B N 1
ATOM 9559 C CA . GLU B 1 574 ? -25.453 -49.875 -5.039 1 90.12 574 GLU B CA 1
ATOM 9560 C C . GLU B 1 574 ? -25 -48.438 -5.195 1 90.12 574 GLU B C 1
ATOM 9562 O O . GLU B 1 574 ? -25.219 -47.625 -4.301 1 90.12 574 GLU B O 1
ATOM 9567 N N . ALA B 1 575 ? -24.391 -48.094 -6.293 1 89.25 575 ALA B N 1
ATOM 9568 C CA . ALA B 1 575 ? -23.938 -46.75 -6.574 1 89.25 575 ALA B CA 1
ATOM 9569 C C . ALA B 1 575 ? -25.109 -45.781 -6.711 1 89.25 575 ALA B C 1
ATOM 9571 O O . ALA B 1 575 ? -25.062 -44.656 -6.234 1 89.25 575 ALA B O 1
ATOM 9572 N N . LEU B 1 576 ? -26.125 -46.25 -7.312 1 89.31 576 LEU B N 1
ATOM 9573 C CA . LEU B 1 576 ? -27.312 -45.438 -7.496 1 89.31 576 LEU B CA 1
ATOM 9574 C C . LEU B 1 576 ? -28.016 -45.188 -6.164 1 89.31 576 LEU B C 1
ATOM 9576 O O . LEU B 1 576 ? -28.531 -44.094 -5.926 1 89.31 576 LEU B O 1
ATOM 9580 N N . ASN B 1 577 ? -28.031 -46.219 -5.305 1 89.25 577 ASN B N 1
ATOM 9581 C CA . ASN B 1 577 ? -28.609 -46.031 -3.973 1 89.25 577 ASN B CA 1
ATOM 9582 C C . ASN B 1 577 ? -27.797 -45.031 -3.141 1 89.25 577 ASN B C 1
ATOM 9584 O O . ASN B 1 577 ? -28.375 -44.219 -2.43 1 89.25 577 ASN B O 1
ATOM 9588 N N . GLN B 1 578 ? -26.531 -45.125 -3.234 1 89.94 578 GLN B N 1
ATOM 9589 C CA . GLN B 1 578 ? -25.656 -44.219 -2.504 1 89.94 578 GLN B CA 1
ATOM 9590 C C . GLN B 1 578 ? -25.812 -42.781 -3.027 1 89.94 578 GLN B C 1
ATOM 9592 O O . GLN B 1 578 ? -25.766 -41.844 -2.254 1 89.94 578 GLN B O 1
ATOM 9597 N N . LEU B 1 579 ? -25.953 -42.688 -4.297 1 88.88 579 LEU B N 1
ATOM 9598 C CA . LEU B 1 579 ? -26.156 -41.375 -4.922 1 88.88 579 LEU B CA 1
ATOM 9599 C C . LEU B 1 579 ? -27.453 -40.75 -4.449 1 88.88 579 LEU B C 1
ATOM 9601 O O . LEU B 1 579 ? -27.5 -39.562 -4.148 1 88.88 579 LEU B O 1
ATOM 9605 N N . SER B 1 580 ? -28.5 -41.531 -4.402 1 86.94 580 SER B N 1
ATOM 9606 C CA . SER B 1 580 ? -29.797 -41.062 -3.936 1 86.94 580 SER B CA 1
ATOM 9607 C C . SER B 1 580 ? -29.734 -40.625 -2.473 1 86.94 580 SER B C 1
ATOM 9609 O O . SER B 1 580 ? -30.312 -39.594 -2.092 1 86.94 580 SER B O 1
ATOM 9611 N N . ASN B 1 581 ? -29 -41.344 -1.683 1 88.44 581 ASN B N 1
ATOM 9612 C CA . ASN B 1 581 ? -28.828 -41 -0.277 1 88.44 581 ASN B CA 1
ATOM 9613 C C . ASN B 1 581 ? -28 -39.719 -0.114 1 88.44 581 ASN B C 1
ATOM 9615 O O . ASN B 1 581 ? -28.266 -38.906 0.777 1 88.44 581 ASN B O 1
ATOM 9619 N N . LEU B 1 582 ? -27.047 -39.625 -0.956 1 87.69 582 LEU B N 1
ATOM 9620 C CA . LEU B 1 582 ? -26.188 -38.438 -0.921 1 87.69 582 LEU B CA 1
ATOM 9621 C C . LEU B 1 582 ? -26.953 -37.188 -1.291 1 87.69 582 LEU B C 1
ATOM 9623 O O . LEU B 1 582 ? -26.812 -36.156 -0.64 1 87.69 582 LEU B O 1
ATOM 9627 N N . LEU B 1 583 ? -27.766 -37.25 -2.258 1 84.25 583 LEU B N 1
ATOM 9628 C CA . LEU B 1 583 ? -28.516 -36.094 -2.734 1 84.25 583 LEU B CA 1
ATOM 9629 C C . LEU B 1 583 ? -29.641 -35.75 -1.77 1 84.25 583 LEU B C 1
ATOM 9631 O O . LEU B 1 583 ? -30.016 -34.594 -1.63 1 84.25 583 LEU B O 1
ATOM 9635 N N . SER B 1 584 ? -30.141 -36.812 -1.105 1 82.44 584 SER B N 1
ATOM 9636 C CA . SER B 1 584 ? -31.203 -36.562 -0.123 1 82.44 584 SER B CA 1
ATOM 9637 C C . SER B 1 584 ? -30.641 -35.938 1.153 1 82.44 584 SER B C 1
ATOM 9639 O O . SER B 1 584 ? -31.375 -35.312 1.917 1 82.44 584 SER B O 1
ATOM 9641 N N . SER B 1 585 ? -29.375 -36.031 1.332 1 82.31 585 SER B N 1
ATOM 9642 C CA . SER B 1 585 ? -28.734 -35.5 2.533 1 82.31 585 SER B CA 1
ATOM 9643 C C . SER B 1 585 ? -28.438 -34.031 2.389 1 82.31 585 SER B C 1
ATOM 9645 O O . SER B 1 585 ? -28.078 -33.344 3.365 1 82.31 585 SER B O 1
ATOM 9647 N N . VAL B 1 586 ? -28.703 -33.469 1.172 1 85.81 586 VAL B N 1
ATOM 9648 C CA . VAL B 1 586 ? -28.484 -32.031 0.961 1 85.81 586 VAL B CA 1
ATOM 9649 C C . VAL B 1 586 ? -29.609 -31.25 1.602 1 85.81 586 VAL B C 1
ATOM 9651 O O . VAL B 1 586 ? -30.781 -31.375 1.216 1 85.81 586 VAL B O 1
ATOM 9654 N N . PRO B 1 587 ? -29.297 -30.453 2.578 1 82.31 587 PRO B N 1
ATOM 9655 C CA . PRO B 1 587 ? -30.328 -29.812 3.387 1 82.31 587 PRO B CA 1
ATOM 9656 C C . PRO B 1 587 ? -30.922 -28.578 2.705 1 82.31 587 PRO B C 1
ATOM 9658 O O . PRO B 1 587 ? -32.031 -28.141 3.076 1 82.31 587 PRO B O 1
ATOM 9661 N N . LEU B 1 588 ? -30.266 -28.016 1.663 1 90.19 588 LEU B N 1
ATOM 9662 C CA . LEU B 1 588 ? -30.688 -26.734 1.103 1 90.19 588 LEU B CA 1
ATOM 9663 C C . LEU B 1 588 ? -31.078 -26.891 -0.365 1 90.19 588 LEU B C 1
ATOM 9665 O O . LEU B 1 588 ? -30.547 -27.75 -1.064 1 90.19 588 LEU B O 1
ATOM 9669 N N . THR B 1 589 ? -32.094 -26.109 -0.744 1 89.62 589 THR B N 1
ATOM 9670 C CA . THR B 1 589 ? -32.469 -26.078 -2.152 1 89.62 589 THR B CA 1
ATOM 9671 C C . THR B 1 589 ? -31.969 -24.797 -2.82 1 89.62 589 THR B C 1
ATOM 9673 O O . THR B 1 589 ? -31.656 -24.797 -4.016 1 89.62 589 THR B O 1
ATOM 9676 N N . HIS B 1 590 ? -31.938 -23.734 -1.973 1 92.81 590 HIS B N 1
ATOM 9677 C CA . HIS B 1 590 ? -31.531 -22.438 -2.521 1 92.81 590 HIS B CA 1
ATOM 9678 C C . HIS B 1 590 ? -30.594 -21.703 -1.568 1 92.81 590 HIS B C 1
ATOM 9680 O O . HIS B 1 590 ? -30.734 -21.812 -0.348 1 92.81 590 HIS B O 1
ATOM 9686 N N . VAL B 1 591 ? -29.609 -21.078 -2.184 1 93.94 591 VAL B N 1
ATOM 9687 C CA . VAL B 1 591 ? -28.734 -20.156 -1.452 1 93.94 591 VAL B CA 1
ATOM 9688 C C . VAL B 1 591 ? -28.812 -18.766 -2.082 1 93.94 591 VAL B C 1
ATOM 9690 O O . VAL B 1 591 ? -28.594 -18.609 -3.287 1 93.94 591 VAL B O 1
ATOM 9693 N N . ILE B 1 592 ? -29.188 -17.766 -1.309 1 94.12 592 ILE B N 1
ATOM 9694 C CA . ILE B 1 592 ? -29.281 -16.391 -1.796 1 94.12 592 ILE B CA 1
ATOM 9695 C C . ILE B 1 592 ? -28.141 -15.555 -1.224 1 94.12 592 ILE B C 1
ATOM 9697 O O . ILE B 1 592 ? -28 -15.445 -0.005 1 94.12 592 ILE B O 1
ATOM 9701 N N . LEU B 1 593 ? -27.344 -15.07 -2.098 1 94.69 593 LEU B N 1
ATOM 9702 C CA . LEU B 1 593 ? -26.266 -14.172 -1.681 1 94.69 593 LEU B CA 1
ATOM 9703 C C . LEU B 1 593 ? -26.719 -12.719 -1.741 1 94.69 593 LEU B C 1
ATOM 9705 O O . LEU B 1 593 ? -27.094 -12.219 -2.809 1 94.69 593 LEU B O 1
ATOM 9709 N N . ASP B 1 594 ? -26.75 -12.062 -0.592 1 91.5 594 ASP B N 1
ATOM 9710 C CA . ASP B 1 594 ? -27.078 -10.641 -0.521 1 91.5 594 ASP B CA 1
ATOM 9711 C C . ASP B 1 594 ? -25.891 -9.781 -0.93 1 91.5 594 ASP B C 1
ATOM 9713 O O . ASP B 1 594 ? -24.938 -9.617 -0.157 1 91.5 594 ASP B O 1
ATOM 9717 N N . CYS B 1 595 ? -26 -9.211 -2.113 1 90.38 595 CYS B N 1
ATOM 9718 C CA . CYS B 1 595 ? -24.891 -8.43 -2.668 1 90.38 595 CYS B CA 1
ATOM 9719 C C . CYS B 1 595 ? -25.094 -6.941 -2.408 1 90.38 595 CYS B C 1
ATOM 9721 O O . CYS B 1 595 ? -24.453 -6.102 -3.043 1 90.38 595 CYS B O 1
ATOM 9723 N N . SER B 1 596 ? -25.938 -6.582 -1.491 1 82.25 596 SER B N 1
ATOM 9724 C CA . SER B 1 596 ? -26.281 -5.184 -1.255 1 82.25 596 SER B CA 1
ATOM 9725 C C . SER B 1 596 ? -25.109 -4.418 -0.657 1 82.25 596 SER B C 1
ATOM 9727 O O . SER B 1 596 ? -24.969 -3.211 -0.865 1 82.25 596 SER B O 1
ATOM 9729 N N . ALA B 1 597 ? -24.266 -5.18 0.055 1 83.56 597 ALA B N 1
ATOM 9730 C CA . ALA B 1 597 ? -23.172 -4.504 0.751 1 83.56 597 ALA B CA 1
ATOM 9731 C C . ALA B 1 597 ? -21.844 -4.742 0.044 1 83.56 597 ALA B C 1
ATOM 9733 O O . ALA B 1 597 ? -20.781 -4.527 0.624 1 83.56 597 ALA B O 1
ATOM 9734 N N . TRP B 1 598 ? -21.922 -5.211 -1.228 1 88.56 598 TRP B N 1
ATOM 9735 C CA . TRP B 1 598 ? -20.688 -5.398 -1.995 1 88.56 598 TRP B CA 1
ATOM 9736 C C . TRP B 1 598 ? -20.219 -4.078 -2.594 1 88.56 598 TRP B C 1
ATOM 9738 O O . TRP B 1 598 ? -21.016 -3.336 -3.184 1 88.56 598 TRP B O 1
ATOM 9748 N N . THR B 1 599 ? -19 -3.717 -2.467 1 84.06 599 THR B N 1
ATOM 9749 C CA . THR B 1 599 ? -18.5 -2.43 -2.936 1 84.06 599 THR B CA 1
ATOM 9750 C C . THR B 1 599 ? -17.875 -2.566 -4.32 1 84.06 599 THR B C 1
ATOM 9752 O O . THR B 1 599 ? -18.094 -1.734 -5.199 1 84.06 599 THR B O 1
ATOM 9755 N N . TYR B 1 600 ? -17.094 -3.516 -4.578 1 85.75 600 TYR B N 1
ATOM 9756 C CA . TYR B 1 600 ? -16.5 -3.789 -5.879 1 85.75 600 TYR B CA 1
ATOM 9757 C C . TYR B 1 600 ? -16.078 -5.25 -5.992 1 85.75 600 TYR B C 1
ATOM 9759 O O . TYR B 1 600 ? -15.992 -5.957 -4.984 1 85.75 600 TYR B O 1
ATOM 9767 N N . VAL B 1 601 ? -15.883 -5.723 -7.223 1 89.81 601 VAL B N 1
ATOM 9768 C CA . VAL B 1 601 ? -15.484 -7.102 -7.504 1 89.81 601 VAL B CA 1
ATOM 9769 C C . VAL B 1 601 ? -14.344 -7.113 -8.523 1 89.81 601 VAL B C 1
ATOM 9771 O O . VAL B 1 601 ? -14.469 -6.535 -9.609 1 89.81 601 VAL B O 1
ATOM 9774 N N . ASP B 1 602 ? -13.258 -7.684 -8.148 1 89.31 602 ASP B N 1
ATOM 9775 C CA . ASP B 1 602 ? -12.172 -7.832 -9.109 1 89.31 602 ASP B CA 1
ATOM 9776 C C . ASP B 1 602 ? -12.25 -9.18 -9.82 1 89.31 602 ASP B C 1
ATOM 9778 O O . ASP B 1 602 ? -13.195 -9.945 -9.617 1 89.31 602 ASP B O 1
ATOM 9782 N N . ILE B 1 603 ? -11.328 -9.453 -10.68 1 89.56 603 ILE B N 1
ATOM 9783 C CA . ILE B 1 603 ? -11.391 -10.641 -11.523 1 89.56 603 ILE B CA 1
ATOM 9784 C C . ILE B 1 603 ? -11.258 -11.898 -10.664 1 89.56 603 ILE B C 1
ATOM 9786 O O . ILE B 1 603 ? -11.906 -12.914 -10.93 1 89.56 603 ILE B O 1
ATOM 9790 N N . VAL B 1 604 ? -10.375 -11.867 -9.672 1 89.75 604 VAL B N 1
ATOM 9791 C CA . VAL B 1 604 ? -10.195 -13.023 -8.797 1 89.75 604 VAL B CA 1
ATOM 9792 C C . VAL B 1 604 ? -11.469 -13.266 -7.988 1 89.75 604 VAL B C 1
ATOM 9794 O O . VAL B 1 604 ? -11.891 -14.406 -7.809 1 89.75 604 VAL B O 1
ATOM 9797 N N . GLY B 1 605 ? -12.023 -12.148 -7.512 1 91.88 605 GLY B N 1
ATOM 9798 C CA . GLY B 1 605 ? -13.297 -12.266 -6.824 1 91.88 605 GLY B CA 1
ATOM 9799 C C . GLY B 1 605 ? -14.398 -12.836 -7.703 1 91.88 605 GLY B C 1
ATOM 9800 O O . GLY B 1 605 ? -15.164 -13.695 -7.262 1 91.88 605 GLY B O 1
ATOM 9801 N N . ALA B 1 606 ? -14.484 -12.398 -8.898 1 92.44 606 ALA B N 1
ATOM 9802 C CA . ALA B 1 606 ? -15.5 -12.867 -9.836 1 92.44 606 ALA B CA 1
ATOM 9803 C C . ALA B 1 606 ? -15.312 -14.352 -10.156 1 92.44 606 ALA B C 1
ATOM 9805 O O . ALA B 1 606 ? -16.281 -15.109 -10.219 1 92.44 606 ALA B O 1
ATOM 9806 N N . THR B 1 607 ? -14.07 -14.719 -10.352 1 90.19 607 THR B N 1
ATOM 9807 C CA . THR B 1 607 ? -13.773 -16.109 -10.664 1 90.19 607 THR B CA 1
ATOM 9808 C C . THR B 1 607 ? -14.086 -17.016 -9.477 1 90.19 607 THR B C 1
ATOM 9810 O O . THR B 1 607 ? -14.57 -18.141 -9.648 1 90.19 607 THR B O 1
ATOM 9813 N N . THR B 1 608 ? -13.789 -16.562 -8.312 1 91.62 608 THR B N 1
ATOM 9814 C CA . THR B 1 608 ? -14.094 -17.312 -7.098 1 91.62 608 THR B CA 1
ATOM 9815 C C . THR B 1 608 ? -15.602 -17.469 -6.918 1 91.62 608 THR B C 1
ATOM 9817 O O . THR B 1 608 ? -16.078 -18.531 -6.535 1 91.62 608 THR B O 1
ATOM 9820 N N . LEU B 1 609 ? -16.312 -16.344 -7.168 1 94.19 609 LEU B N 1
ATOM 9821 C CA . LEU B 1 609 ? -17.766 -16.391 -7.098 1 94.19 609 LEU B CA 1
ATOM 9822 C C . LEU B 1 609 ? -18.344 -17.359 -8.117 1 94.19 609 LEU B C 1
ATOM 9824 O O . LEU B 1 609 ? -19.25 -18.141 -7.801 1 94.19 609 LEU B O 1
ATOM 9828 N N . GLU B 1 610 ? -17.828 -17.344 -9.281 1 92.88 610 GLU B N 1
ATOM 9829 C CA . GLU B 1 610 ? -18.25 -18.25 -10.336 1 92.88 610 GLU B CA 1
ATOM 9830 C C . GLU B 1 610 ? -18.031 -19.703 -9.93 1 92.88 610 GLU B C 1
ATOM 9832 O O . GLU B 1 610 ? -18.891 -20.562 -10.141 1 92.88 610 GLU B O 1
ATOM 9837 N N . ALA B 1 611 ? -16.875 -19.969 -9.414 1 90.19 611 ALA B N 1
ATOM 9838 C CA . ALA B 1 611 ? -16.531 -21.328 -8.977 1 90.19 611 ALA B CA 1
ATOM 9839 C C . ALA B 1 611 ? -17.469 -21.781 -7.855 1 90.19 611 ALA B C 1
ATOM 9841 O O . ALA B 1 611 ? -17.891 -22.938 -7.824 1 90.19 611 ALA B O 1
ATOM 9842 N N . LEU B 1 612 ? -17.75 -20.891 -6.957 1 92.5 612 LEU B N 1
ATOM 9843 C CA . LEU B 1 612 ? -18.625 -21.188 -5.824 1 92.5 612 LEU B CA 1
ATOM 9844 C C . LEU B 1 612 ? -20.031 -21.516 -6.297 1 92.5 612 LEU B C 1
ATOM 9846 O O . LEU B 1 612 ? -20.656 -22.469 -5.82 1 92.5 612 LEU B O 1
ATOM 9850 N N . ILE B 1 613 ? -20.578 -20.719 -7.219 1 93.94 613 ILE B N 1
ATOM 9851 C CA . ILE B 1 613 ? -21.906 -20.953 -7.766 1 93.94 613 ILE B CA 1
ATOM 9852 C C . ILE B 1 613 ? -21.953 -22.281 -8.508 1 93.94 613 ILE B C 1
ATOM 9854 O O . ILE B 1 613 ? -22.891 -23.047 -8.359 1 93.94 613 ILE B O 1
ATOM 9858 N N . ALA B 1 614 ? -20.922 -22.531 -9.258 1 91.25 614 ALA B N 1
ATOM 9859 C CA . ALA B 1 614 ? -20.828 -23.781 -10.008 1 91.25 614 ALA B CA 1
ATOM 9860 C C . ALA B 1 614 ? -20.812 -24.984 -9.07 1 91.25 614 ALA B C 1
ATOM 9862 O O . ALA B 1 614 ? -21.438 -26.016 -9.352 1 91.25 614 ALA B O 1
ATOM 9863 N N . ASP B 1 615 ? -20.125 -24.891 -7.977 1 90.75 615 ASP B N 1
ATOM 9864 C CA . ASP B 1 615 ? -20.031 -25.969 -6.996 1 90.75 615 ASP B CA 1
ATOM 9865 C C . ASP B 1 615 ? -21.406 -26.266 -6.383 1 90.75 615 ASP B C 1
ATOM 9867 O O . ASP B 1 615 ? -21.781 -27.438 -6.242 1 90.75 615 ASP B O 1
ATOM 9871 N N . TYR B 1 616 ? -22.109 -25.234 -6.031 1 93.19 616 TYR B N 1
ATOM 9872 C CA . TYR B 1 616 ? -23.438 -25.406 -5.457 1 93.19 616 TYR B CA 1
ATOM 9873 C C . TYR B 1 616 ? -24.406 -25.953 -6.496 1 93.19 616 TYR B C 1
ATOM 9875 O O . TYR B 1 616 ? -25.219 -26.828 -6.191 1 93.19 616 TYR B O 1
ATOM 9883 N N . ASN B 1 617 ? -24.297 -25.469 -7.711 1 91.81 617 ASN B N 1
ATOM 9884 C CA . ASN B 1 617 ? -25.156 -25.953 -8.781 1 91.81 617 ASN B CA 1
ATOM 9885 C C . ASN B 1 617 ? -24.922 -27.438 -9.07 1 91.81 617 ASN B C 1
ATOM 9887 O O . ASN B 1 617 ? -25.844 -28.156 -9.422 1 91.81 617 ASN B O 1
ATOM 9891 N N . GLU B 1 618 ? -23.719 -27.844 -8.969 1 89.12 618 GLU B N 1
ATOM 9892 C CA . GLU B 1 618 ? -23.344 -29.234 -9.227 1 89.12 618 GLU B CA 1
ATOM 9893 C C . GLU B 1 618 ? -24.031 -30.188 -8.242 1 89.12 618 GLU B C 1
ATOM 9895 O O . GLU B 1 618 ? -24.297 -31.344 -8.57 1 89.12 618 GLU B O 1
ATOM 9900 N N . VAL B 1 619 ? -24.391 -29.703 -7.086 1 89.94 619 VAL B N 1
ATOM 9901 C CA . VAL B 1 619 ? -25.016 -30.531 -6.07 1 89.94 619 VAL B CA 1
ATOM 9902 C C . VAL B 1 619 ? -26.531 -30.297 -6.082 1 89.94 619 VAL B C 1
ATOM 9904 O O . VAL B 1 619 ? -27.234 -30.75 -5.18 1 89.94 619 VAL B O 1
ATOM 9907 N N . GLY B 1 620 ? -27.031 -29.484 -7.043 1 88.62 620 GLY B N 1
ATOM 9908 C CA . GLY B 1 620 ? -28.453 -29.297 -7.223 1 88.62 620 GLY B CA 1
ATOM 9909 C C . GLY B 1 620 ? -29 -28.094 -6.477 1 88.62 620 GLY B C 1
ATOM 9910 O O . GLY B 1 620 ? -30.219 -27.953 -6.305 1 88.62 620 GLY B O 1
ATOM 9911 N N . ILE B 1 621 ? -28.156 -27.297 -5.926 1 92.31 621 ILE B N 1
ATOM 9912 C CA . ILE B 1 621 ? -28.578 -26.094 -5.211 1 92.31 621 ILE B CA 1
ATOM 9913 C C . ILE B 1 621 ? -28.5 -24.875 -6.133 1 92.31 621 ILE B C 1
ATOM 9915 O O . ILE B 1 621 ? -27.484 -24.656 -6.785 1 92.31 621 ILE B O 1
ATOM 9919 N N . GLU B 1 622 ? -29.547 -24.109 -6.18 1 92.62 622 GLU B N 1
ATOM 9920 C CA . GLU B 1 622 ? -29.547 -22.906 -6.992 1 92.62 622 GLU B CA 1
ATOM 9921 C C . GLU B 1 622 ? -29.094 -21.688 -6.18 1 92.62 622 GLU B C 1
ATOM 9923 O O . GLU B 1 622 ? -29.547 -21.484 -5.055 1 92.62 622 GLU B O 1
ATOM 9928 N N . VAL B 1 623 ? -28.172 -21.016 -6.762 1 94.5 623 VAL B N 1
ATOM 9929 C CA . VAL B 1 623 ? -27.641 -19.828 -6.086 1 94.5 623 VAL B CA 1
ATOM 9930 C C . VAL B 1 623 ? -28.172 -18.562 -6.762 1 94.5 623 VAL B C 1
ATOM 9932 O O . VAL B 1 623 ? -28.094 -18.438 -7.984 1 94.5 623 VAL B O 1
ATOM 9935 N N . TYR B 1 624 ? -28.766 -17.641 -5.992 1 94.19 624 TYR B N 1
ATOM 9936 C CA . TYR B 1 624 ? -29.266 -16.359 -6.488 1 94.19 624 TYR B CA 1
ATOM 9937 C C . TYR B 1 624 ? -28.438 -15.203 -5.953 1 94.19 624 TYR B C 1
ATOM 9939 O O . TYR B 1 624 ? -27.922 -15.266 -4.836 1 94.19 624 TYR B O 1
ATOM 9947 N N . LEU B 1 625 ? -28.25 -14.242 -6.77 1 94.12 625 LEU B N 1
ATOM 9948 C CA . LEU B 1 625 ? -27.609 -12.992 -6.367 1 94.12 625 LEU B CA 1
ATOM 9949 C C . LEU B 1 625 ? -28.656 -11.883 -6.211 1 94.12 625 LEU B C 1
ATOM 9951 O O . LEU B 1 625 ? -29.406 -11.602 -7.141 1 94.12 625 LEU B O 1
ATOM 9955 N N . ALA B 1 626 ? -28.641 -11.289 -5.039 1 91.25 626 ALA B N 1
ATOM 9956 C CA . ALA B 1 626 ? -29.688 -10.312 -4.773 1 91.25 626 ALA B CA 1
ATOM 9957 C C . ALA B 1 626 ? -29.109 -8.922 -4.559 1 91.25 626 ALA B C 1
ATOM 9959 O O . ALA B 1 626 ? -28.125 -8.758 -3.832 1 91.25 626 ALA B O 1
ATOM 9960 N N . SER B 1 627 ? -29.625 -7.918 -5.195 1 86.75 627 SER B N 1
ATOM 9961 C CA . SER B 1 627 ? -29.422 -6.488 -4.988 1 86.75 627 SER B CA 1
ATOM 9962 C C . SER B 1 627 ? -27.969 -6.09 -5.211 1 86.75 627 SER B C 1
ATOM 9964 O O . SER B 1 627 ? -27.359 -5.441 -4.355 1 86.75 627 SER B O 1
ATOM 9966 N N . PRO B 1 628 ? -27.422 -6.477 -6.324 1 87 628 PRO B N 1
ATOM 9967 C CA . PRO B 1 628 ? -26.078 -5.961 -6.613 1 87 628 PRO B CA 1
ATOM 9968 C C . PRO B 1 628 ? -26.094 -4.48 -6.996 1 87 628 PRO B C 1
ATOM 9970 O O . PRO B 1 628 ? -27.031 -4.008 -7.629 1 87 628 PRO B O 1
ATOM 9973 N N . SER B 1 629 ? -25.125 -3.781 -6.527 1 82.5 629 SER B N 1
ATOM 9974 C CA . SER B 1 629 ? -24.984 -2.395 -6.957 1 82.5 629 SER B CA 1
ATOM 9975 C C . SER B 1 629 ? -24.703 -2.307 -8.453 1 82.5 629 SER B C 1
ATOM 9977 O O . SER B 1 629 ? -24.375 -3.314 -9.086 1 82.5 629 SER B O 1
ATOM 9979 N N . ARG B 1 630 ? -24.844 -1.118 -9.008 1 80.38 630 ARG B N 1
ATOM 9980 C CA . ARG B 1 630 ? -24.609 -0.923 -10.438 1 80.38 630 ARG B CA 1
ATOM 9981 C C . ARG B 1 630 ? -23.188 -1.281 -10.82 1 80.38 630 ARG B C 1
ATOM 9983 O O . ARG B 1 630 ? -22.953 -1.944 -11.828 1 80.38 630 ARG B O 1
ATOM 9990 N N . ALA B 1 631 ? -22.312 -0.826 -10.023 1 81.06 631 ALA B N 1
ATOM 9991 C CA . ALA B 1 631 ? -20.906 -1.08 -10.305 1 81.06 631 ALA B CA 1
ATOM 9992 C C . ALA B 1 631 ? -20.578 -2.57 -10.211 1 81.06 631 ALA B C 1
ATOM 9994 O O . ALA B 1 631 ? -19.844 -3.104 -11.047 1 81.06 631 ALA B O 1
ATOM 9995 N N . VAL B 1 632 ? -21.156 -3.244 -9.266 1 88.06 632 VAL B N 1
ATOM 9996 C CA . VAL B 1 632 ? -20.922 -4.672 -9.062 1 88.06 632 VAL B CA 1
ATOM 9997 C C . VAL B 1 632 ? -21.578 -5.461 -10.195 1 88.06 632 VAL B C 1
ATOM 9999 O O . VAL B 1 632 ? -21 -6.406 -10.727 1 88.06 632 VAL B O 1
ATOM 10002 N N . HIS B 1 633 ? -22.797 -5.004 -10.547 1 88.62 633 HIS B N 1
ATOM 10003 C CA . HIS B 1 633 ? -23.516 -5.672 -11.625 1 88.62 633 HIS B CA 1
ATOM 10004 C C . HIS B 1 633 ? -22.75 -5.586 -12.945 1 88.62 633 HIS B C 1
ATOM 10006 O O . HIS B 1 633 ? -22.641 -6.574 -13.672 1 88.62 633 HIS B O 1
ATOM 10012 N N . LYS B 1 634 ? -22.203 -4.461 -13.219 1 86.88 634 LYS B N 1
ATOM 10013 C CA . LYS B 1 634 ? -21.422 -4.27 -14.43 1 86.88 634 LYS B CA 1
ATOM 10014 C C . LYS B 1 634 ? -20.172 -5.152 -14.422 1 86.88 634 LYS B C 1
ATOM 10016 O O . LYS B 1 634 ? -19.797 -5.711 -15.453 1 86.88 634 LYS B O 1
ATOM 10021 N N . SER B 1 635 ? -19.547 -5.242 -13.297 1 88.75 635 SER B N 1
ATOM 10022 C CA . SER B 1 635 ? -18.359 -6.07 -13.172 1 88.75 635 SER B CA 1
ATOM 10023 C C . SER B 1 635 ? -18.688 -7.547 -13.375 1 88.75 635 SER B C 1
ATOM 10025 O O . SER B 1 635 ? -17.891 -8.289 -13.969 1 88.75 635 SER B O 1
ATOM 10027 N N . LEU B 1 636 ? -19.828 -7.984 -12.914 1 89.31 636 LEU B N 1
ATOM 10028 C CA . LEU B 1 636 ? -20.25 -9.375 -13.055 1 89.31 636 LEU B CA 1
ATOM 10029 C C . LEU B 1 636 ? -20.562 -9.695 -14.516 1 89.31 636 LEU B C 1
ATOM 10031 O O . LEU B 1 636 ? -20.297 -10.805 -14.984 1 89.31 636 LEU B O 1
ATOM 10035 N N . ILE B 1 637 ? -21.094 -8.703 -15.211 1 87.69 637 ILE B N 1
ATOM 10036 C CA . ILE B 1 637 ? -21.391 -8.867 -16.625 1 87.69 637 ILE B CA 1
ATOM 10037 C C . ILE B 1 637 ? -20.078 -8.969 -17.406 1 87.69 637 ILE B C 1
ATOM 10039 O O . ILE B 1 637 ? -19.922 -9.852 -18.266 1 87.69 637 ILE B O 1
ATOM 10043 N N . ARG B 1 638 ? -19.188 -8.164 -17.078 1 87.88 638 ARG B N 1
ATOM 10044 C CA . ARG B 1 638 ? -17.922 -8.102 -17.797 1 87.88 638 ARG B CA 1
ATOM 10045 C C . ARG B 1 638 ? -17.094 -9.359 -17.547 1 87.88 638 ARG B C 1
ATOM 10047 O O . ARG B 1 638 ? -16.281 -9.742 -18.391 1 87.88 638 ARG B O 1
ATOM 10054 N N . SER B 1 639 ? -17.219 -9.945 -16.391 1 86.06 639 SER B N 1
ATOM 10055 C CA . SER B 1 639 ? -16.453 -11.148 -16.062 1 86.06 639 SER B CA 1
ATOM 10056 C C . SER B 1 639 ? -16.969 -12.352 -16.844 1 86.06 639 SER B C 1
ATOM 10058 O O . SER B 1 639 ? -16.281 -13.367 -16.938 1 86.06 639 SER B O 1
ATOM 10060 N N . GLY B 1 640 ? -18.125 -12.25 -17.422 1 83.44 640 GLY B N 1
ATOM 10061 C CA . GLY B 1 640 ? -18.734 -13.359 -18.141 1 83.44 640 GLY B CA 1
ATOM 10062 C C . GLY B 1 640 ? -19.531 -14.281 -17.266 1 83.44 640 GLY B C 1
ATOM 10063 O O . GLY B 1 640 ? -20 -15.336 -17.703 1 83.44 640 GLY B O 1
ATOM 10064 N N . LEU B 1 641 ? -19.641 -13.938 -16.047 1 84.69 641 LEU B N 1
ATOM 10065 C CA . LEU B 1 641 ? -20.391 -14.766 -15.109 1 84.69 641 LEU B CA 1
ATOM 10066 C C . LEU B 1 641 ? -21.844 -14.883 -15.531 1 84.69 641 LEU B C 1
ATOM 10068 O O . LEU B 1 641 ? -22.422 -15.977 -15.469 1 84.69 641 LEU B O 1
ATOM 10072 N N . LEU B 1 642 ? -22.438 -13.766 -15.992 1 85.06 642 LEU B N 1
ATOM 10073 C CA . LEU B 1 642 ? -23.844 -13.758 -16.328 1 85.06 642 LEU B CA 1
ATOM 10074 C C . LEU B 1 642 ? -24.094 -14.328 -17.719 1 85.06 642 LEU B C 1
ATOM 10076 O O . LEU B 1 642 ? -25.234 -14.523 -18.141 1 85.06 642 LEU B O 1
ATOM 10080 N N . GLU B 1 643 ? -22.969 -14.594 -18.438 1 82.62 643 GLU B N 1
ATOM 10081 C CA . GLU B 1 643 ? -23.062 -15.352 -19.688 1 82.62 643 GLU B CA 1
ATOM 10082 C C . GLU B 1 643 ? -23.062 -16.859 -19.406 1 82.62 643 GLU B C 1
ATOM 10084 O O . GLU B 1 643 ? -23.734 -17.609 -20.109 1 82.62 643 GLU B O 1
ATOM 10089 N N . LYS B 1 644 ? -22.391 -17.188 -18.422 1 85.06 644 LYS B N 1
ATOM 10090 C CA . LYS B 1 644 ? -22.281 -18.594 -18.047 1 85.06 644 LYS B CA 1
ATOM 10091 C C . LYS B 1 644 ? -23.531 -19.062 -17.312 1 85.06 644 LYS B C 1
ATOM 10093 O O . LYS B 1 644 ? -24 -20.188 -17.516 1 85.06 644 LYS B O 1
ATOM 10098 N N . PHE B 1 645 ? -23.891 -18 -16.484 1 81.5 645 PHE B N 1
ATOM 10099 C CA . PHE B 1 645 ? -25.094 -18.297 -15.711 1 81.5 645 PHE B CA 1
ATOM 10100 C C . PHE B 1 645 ? -26.266 -17.453 -16.172 1 81.5 645 PHE B C 1
ATOM 10102 O O . PHE B 1 645 ? -26.078 -16.359 -16.703 1 81.5 645 PHE B O 1
ATOM 10109 N N . ASP B 1 646 ? -27.359 -17.984 -16.531 1 80 646 ASP B N 1
ATOM 10110 C CA . ASP B 1 646 ? -28.547 -17.281 -17.016 1 80 646 ASP B CA 1
ATOM 10111 C C . ASP B 1 646 ? -28.797 -16.016 -16.188 1 80 646 ASP B C 1
ATOM 10113 O O . ASP B 1 646 ? -28.547 -15.992 -14.977 1 80 646 ASP B O 1
ATOM 10117 N N . HIS B 1 647 ? -29.078 -14.875 -16.719 1 80.88 647 HIS B N 1
ATOM 10118 C CA . HIS B 1 647 ? -29.344 -13.57 -16.109 1 80.88 647 HIS B CA 1
ATOM 10119 C C . HIS B 1 647 ? -30.438 -13.664 -15.055 1 80.88 647 HIS B C 1
ATOM 10121 O O . HIS B 1 647 ? -30.578 -12.773 -14.211 1 80.88 647 HIS B O 1
ATOM 10127 N N . SER B 1 648 ? -31.031 -14.758 -15.039 1 79.38 648 SER B N 1
ATOM 10128 C CA . SER B 1 648 ? -32.188 -14.914 -14.156 1 79.38 648 SER B CA 1
ATOM 10129 C C . SER B 1 648 ? -31.75 -15.141 -12.719 1 79.38 648 SER B C 1
ATOM 10131 O O . SER B 1 648 ? -32.562 -15.086 -11.797 1 79.38 648 SER B O 1
ATOM 10133 N N . ILE B 1 649 ? -30.484 -15.211 -12.516 1 88.38 649 ILE B N 1
ATOM 10134 C CA . ILE B 1 649 ? -30.031 -15.508 -11.164 1 88.38 649 ILE B CA 1
ATOM 10135 C C . ILE B 1 649 ? -29.922 -14.219 -10.359 1 88.38 649 ILE B C 1
ATOM 10137 O O . ILE B 1 649 ? -29.797 -14.25 -9.125 1 88.38 649 ILE B O 1
ATOM 10141 N N . VAL B 1 650 ? -30.047 -13.062 -11.016 1 90.25 650 VAL B N 1
ATOM 10142 C CA . VAL B 1 650 ? -29.891 -11.781 -10.336 1 90.25 650 VAL B CA 1
ATOM 10143 C C . VAL B 1 650 ? -31.25 -11.172 -10.023 1 90.25 650 VAL B C 1
ATOM 10145 O O . VAL B 1 650 ? -32.094 -11.047 -10.914 1 90.25 650 VAL B O 1
ATOM 10148 N N . TYR B 1 651 ? -31.469 -10.883 -8.812 1 86.56 651 TYR B N 1
ATOM 10149 C CA . TYR B 1 651 ? -32.719 -10.281 -8.375 1 86.56 651 TYR B CA 1
ATOM 10150 C C . TYR B 1 651 ? -32.5 -8.875 -7.84 1 86.56 651 TYR B C 1
ATOM 10152 O O . TYR B 1 651 ? -31.391 -8.523 -7.434 1 86.56 651 TYR B O 1
ATOM 10160 N N . VAL B 1 652 ? -33.5 -8.172 -7.809 1 78.44 652 VAL B N 1
ATOM 10161 C CA . VAL B 1 652 ? -33.406 -6.762 -7.426 1 78.44 652 VAL B CA 1
ATOM 10162 C C . VAL B 1 652 ? -33.344 -6.641 -5.906 1 78.44 652 VAL B C 1
ATOM 10164 O O . VAL B 1 652 ? -32.656 -5.754 -5.383 1 78.44 652 VAL B O 1
ATOM 10167 N N . SER B 1 653 ? -34.031 -7.551 -5.219 1 82.25 653 SER B N 1
ATOM 10168 C CA . SER B 1 653 ? -34.031 -7.52 -3.762 1 82.25 653 SER B CA 1
ATOM 10169 C C . SER B 1 653 ? -33.938 -8.93 -3.18 1 82.25 653 SER B C 1
ATOM 10171 O O . SER B 1 653 ? -34.188 -9.914 -3.877 1 82.25 653 SER B O 1
ATOM 10173 N N . VAL B 1 654 ? -33.5 -8.922 -1.938 1 85.94 654 VAL B N 1
ATOM 10174 C CA . VAL B 1 654 ? -33.406 -10.203 -1.246 1 85.94 654 VAL B CA 1
ATOM 10175 C C . VAL B 1 654 ? -34.781 -10.844 -1.106 1 85.94 654 VAL B C 1
ATOM 10177 O O . VAL B 1 654 ? -34.906 -12.062 -1.251 1 85.94 654 VAL B O 1
ATOM 10180 N N . TYR B 1 655 ? -35.719 -10.031 -0.906 1 82.5 655 TYR B N 1
ATOM 10181 C CA . TYR B 1 655 ? -37.062 -10.555 -0.739 1 82.5 655 TYR B CA 1
ATOM 10182 C C . TYR B 1 655 ? -37.594 -11.164 -2.037 1 82.5 655 TYR B C 1
ATOM 10184 O O . TYR B 1 655 ? -38.25 -12.211 -2.023 1 82.5 655 TYR B O 1
ATOM 10192 N N . ASP B 1 656 ? -37.344 -10.523 -3.188 1 83.12 656 ASP B N 1
ATOM 10193 C CA . ASP B 1 656 ? -37.781 -11.047 -4.484 1 83.12 656 ASP B CA 1
ATOM 10194 C C . ASP B 1 656 ? -37.125 -12.406 -4.75 1 83.12 656 ASP B C 1
ATOM 10196 O O . ASP B 1 656 ? -37.781 -13.305 -5.316 1 83.12 656 ASP B O 1
ATOM 10200 N N . ALA B 1 657 ? -35.875 -12.469 -4.379 1 88.31 657 ALA B N 1
ATOM 10201 C CA . ALA B 1 657 ? -35.188 -13.734 -4.551 1 88.31 657 ALA B CA 1
ATOM 10202 C C . ALA B 1 657 ? -35.781 -14.82 -3.654 1 88.31 657 ALA B C 1
ATOM 10204 O O . ALA B 1 657 ? -35.969 -15.961 -4.082 1 88.31 657 ALA B O 1
ATOM 10205 N N . TYR B 1 658 ? -36.062 -14.422 -2.443 1 87.62 658 TYR B N 1
ATOM 10206 C CA . TYR B 1 658 ? -36.656 -15.359 -1.493 1 87.62 658 TYR B CA 1
ATOM 10207 C C . TYR B 1 658 ? -38.031 -15.789 -1.952 1 87.62 658 TYR B C 1
ATOM 10209 O O . TYR B 1 658 ? -38.375 -16.969 -1.895 1 87.62 658 TYR B O 1
ATOM 10217 N N . ALA B 1 659 ? -38.844 -14.828 -2.428 1 84.94 659 ALA B N 1
ATOM 10218 C CA . ALA B 1 659 ? -40.188 -15.117 -2.904 1 84.94 659 ALA B CA 1
ATOM 10219 C C . ALA B 1 659 ? -40.156 -16.047 -4.113 1 84.94 659 ALA B C 1
ATOM 10221 O O . ALA B 1 659 ? -41 -16.938 -4.242 1 84.94 659 ALA B O 1
ATOM 10222 N N . SER B 1 660 ? -39.25 -15.82 -4.945 1 87.12 660 SER B N 1
ATOM 10223 C CA . SER B 1 660 ? -39.094 -16.656 -6.133 1 87.12 660 SER B CA 1
ATOM 10224 C C . SER B 1 660 ? -38.688 -18.078 -5.754 1 87.12 660 SER B C 1
ATOM 10226 O O . SER B 1 660 ? -39.125 -19.047 -6.406 1 87.12 660 SER B O 1
ATOM 10228 N N . SER B 1 661 ? -37.875 -18.188 -4.762 1 86.75 661 SER B N 1
ATOM 10229 C CA . SER B 1 661 ? -37.438 -19.5 -4.309 1 86.75 661 SER B CA 1
ATOM 10230 C C . SER B 1 661 ? -38.594 -20.281 -3.686 1 86.75 661 SER B C 1
ATOM 10232 O O . SER B 1 661 ? -38.625 -21.516 -3.773 1 86.75 661 SER B O 1
ATOM 10234 N N . GLN B 1 662 ? -39.562 -19.578 -3.062 1 83.44 662 GLN B N 1
ATOM 10235 C CA . GLN B 1 662 ? -40.719 -20.219 -2.451 1 83.44 662 GLN B CA 1
ATOM 10236 C C . GLN B 1 662 ? -41.688 -20.688 -3.51 1 83.44 662 GLN B C 1
ATOM 10238 O O . GLN B 1 662 ? -42.344 -21.734 -3.355 1 83.44 662 GLN B O 1
ATOM 10243 N N . GLN B 1 663 ? -41.781 -19.844 -4.523 1 79.44 663 GLN B N 1
ATOM 10244 C CA . GLN B 1 663 ? -42.719 -20.188 -5.598 1 79.44 663 GLN B CA 1
ATOM 10245 C C . GLN B 1 663 ? -42.25 -21.453 -6.328 1 79.44 663 GLN B C 1
ATOM 10247 O O . GLN B 1 663 ? -43.094 -22.297 -6.695 1 79.44 663 GLN B O 1
ATOM 10252 N N . LEU B 1 664 ? -41.062 -21.531 -6.52 1 73.44 664 LEU B N 1
ATOM 10253 C CA . LEU B 1 664 ? -40.5 -22.703 -7.207 1 73.44 664 LEU B CA 1
ATOM 10254 C C . LEU B 1 664 ? -40.656 -23.953 -6.355 1 73.44 664 LEU B C 1
ATOM 10256 O O . LEU B 1 664 ? -40.875 -25.047 -6.891 1 73.44 664 LEU B O 1
ATOM 10260 N N . ARG B 1 665 ? -40.688 -23.812 -5.074 1 69.19 665 ARG B N 1
ATOM 10261 C CA . ARG B 1 665 ? -40.875 -24.938 -4.168 1 69.19 665 ARG B CA 1
ATOM 10262 C C . ARG B 1 665 ? -42.312 -25.453 -4.238 1 69.19 665 ARG B C 1
ATOM 10264 O O . ARG B 1 665 ? -42.531 -26.656 -4.125 1 69.19 665 ARG B O 1
ATOM 10271 N N . HIS B 1 666 ? -43.188 -24.453 -4.422 1 60.81 666 HIS B N 1
ATOM 10272 C CA . HIS B 1 666 ? -44.594 -24.859 -4.477 1 60.81 666 HIS B CA 1
ATOM 10273 C C . HIS B 1 666 ? -44.906 -25.547 -5.801 1 60.81 666 HIS B C 1
ATOM 10275 O O . HIS B 1 666 ? -45.875 -26.297 -5.895 1 60.81 666 HIS B O 1
ATOM 10281 N N . GLN B 1 667 ? -44.031 -25.344 -6.652 1 51.84 667 GLN B N 1
ATOM 10282 C CA . GLN B 1 667 ? -44.281 -26.016 -7.926 1 51.84 667 GLN B CA 1
ATOM 10283 C C . GLN B 1 667 ? -43.719 -27.438 -7.906 1 51.84 667 GLN B C 1
ATOM 10285 O O . GLN B 1 667 ? -44.125 -28.281 -8.719 1 51.84 667 GLN B O 1
ATOM 10290 N N . PHE B 1 668 ? -42.812 -27.688 -7.078 1 47.59 668 PHE B N 1
ATOM 10291 C CA . PHE B 1 668 ? -42.375 -29.078 -6.957 1 47.59 668 PHE B CA 1
ATOM 10292 C C . PHE B 1 668 ? -43 -29.75 -5.754 1 47.59 668 PHE B C 1
ATOM 10294 O O . PHE B 1 668 ? -43.219 -29.125 -4.715 1 47.59 668 PHE B O 1
#

Radius of gyration: 41.66 Å; Cα contacts (8 Å, |Δi|>4): 2011; chains: 2; bounding box: 106×153×74 Å

InterPro domains:
  IPR001902 SLC26A/SulP transporter [PTHR11814] (1-661)
  IPR001902 SLC26A/SulP transporter [TIGR00815] (1-657)
  IPR002645 STAS domain [PF01740] (437-655)
  IPR002645 STAS domain [PS50801] (431-661)
  IPR011547 SLC26A/SulP transporter domain [PF00916] (1-381)
  IPR036513 STAS domain superfamily [G3DSA:3.30.750.24] (413-664)
  IPR036513 STAS domain superfamily [SSF52091] (437-659)

Foldseek 3Di:
DLLLVLLVAQCLLQLLFQLLLLALLQVQPPFFQFRKGADNLLSNLNSLLLLVVLVVVVVVVVVPDPDDPCPDPVVSNVVSLLVQLLLLLLLLVVLQVCLVVQVLCLLVLQDPLLVLLLLQLSLLVLLLSLLCQLQVPDDDQDHFFQRSVVSVVVCVVCSVVGQVVSNVLLVVLLVQVVCCVPPVQVVVCVVPVAGDPVLVVSQLVLLVVCVVVVCCPPRVFAASAAQDADQQQFADRDNVCVVVCVLSSVVSSSVQLNVQVVLSQVVCVVVVHGGRSSSNSNSQSVSSNVSSRRSHGRMHTDPVSSVSCVSSPRRGSVVSNVVSVVSSVCSNPVRVSRRSGGSSSSSSVSNSVCCVSNCSVVCLVVQVVVDPLSNCLSVQLNVCCNRGHSSRSSVVSSVSSVVSVVVVQQPWAKAWWFDAPPDLDTGGCVPDVRGDDDQAEIEIETAHAQEDSNQVRHLVRLCVRLPHDLQVLLVLLVVLVVLLVVLVVLLVVVVVVVVVVVVPPDDDPPDPPPPPPPVVVVVVVVPPPVDDDPPPCPPPPPPPDDDDPDDPPPPDDVPPVSCPNVNSVVSNVVSVVVNVVSLVPNRYQEYEYEQQNHDAYDLNSLVSVLVSQVSCVSSNHHYAYEQHDPRRVVVNVVSCSCVVPPVVRYYNHPSVNVVVVVVVVVVD/DLLLVLLVAQPLLQLLQQLLLLALLQVQPPFFQFRKGADNLLSNLNSLLLLVVLVVVVVVVVVPDPDDPCPDPVVSNVVSLLVQLLLLLLLLVVLQVCLVVQVLCLLVLQDPLLVLLLLLLSLLVLLLSLLCQLQVPDDDQDHFFQRSVVSVVVCVVCSVVGQVVSNVLLVVLLVQVVCCVPPVQVVVCVVPVAGDPVLVVSQLVLLVVCVVVVCCVPRVFAASAAQDADQQQFADRDNVCVVVCVLSSVLSSSVQLNVQVVLSQVVCVVVVHGGRSSSNSNSQSVSSNVSSRRSHGRMHTDPVSSVSCVSSPRRGSVVSNVVSVVSSVCSNPVRVSRRRGGSSSSSSVSNSVCCVSNCSVVCLVVQVVVDPLSNCLSVQLNCCCNRGHSSRSVVVSSVSSVVSVVVVQQPWAKAWWFDAPPDLDTGGCVPDVRGDDDQAEIEIETAHAQEDSNQVRHLVRLCVRLPHDLQVLLVLLVVLVVLLVVLVVLLVVVVVVVVVVVVVPPDDPPDCPDPPPPVVVVVPVVPPPVDDDPPPPPDDDDPDDDDDPPDPPPDDPVPPVSCPNVNSVVSNVVSVVVNVVSLVPNRYQEYEYEQQNHDAYDLNSLVSVLVSQVSCVSSNHHYAYEQHDPRRVVVNVVSCSCVVPPVVRYYNHPSVNVVVVVVVVVVD